Protein AF-A0A2A4CJM1-F1 (afdb_monomer_lite)

pLDDT: mean 86.96, std 12.53, range [36.97, 98.62]

Radius of gyration: 41.31 Å; chains: 1; bounding box: 99×110×114 Å

Foldseek 3Di:
DPPPPPPVVVVVVVPPPPPQFDWDKAFLDWFFPLLQEDPPDDSLDAWFFFAKEAAPVRQKIWGFTQSVQWIWMWGPVPVNDIHGPHIAHPCAGFQYWDFFAQWIWTKGWPDPDLAQTWTKTWIARRPPRDTPDIATPRAHWHEKEAAPVRFKIKTWGQRHFDCVPPVRAPPRDDAIWIWIFTDDRRHTPNVPIDTQDQAPQAPGNSNHQRWAYWYAANQRWMKTASLRSQKIWIAHNVRHTPEIDHVWFDKAAQAAQDLPQAAGGRGDIDPRFRQSFHEKDDQHPFKIKTFSQHDRQAHQQGMFIAGNHGDTLDDCRCVVLLQLQFLQQWQSNPDNRHTQRFHYWDWDDQDQWIWIWTDRQSSQWTWIWGCSPVNDIDTDDIHRHDHRFNYWDDDNVQQKIKTWHTDQCSVVPDHGTIMIMIGRDSDHYPDDQEGQPPEPDRHGAHAWQEWDDDPQWIWTWHAQSNQQFTWIFIWRVPDGSIHRHDIQAQDELPHRPHQFGWRYWYDPVPQWIWTFGCDDPLALRDGDIFIAHNNNYGPQLLLQLLQVLLVVLLVVLVVVVVPQDDPVNLVVLVVVLVVCVVPDPQDPVDPVSVCVSCVVSVCSVCVLVVVLVVLVVLLVVLVVCLVVLNLVSCLVVLVVSCLQQVNDDDVPRPSSSVSSSSNSLSSNQSSVCSNCVSVVDNPDDRPDPSNDHGDDDDDDWADPCQWLLSLLVVVLVVCVPPDDPVLSVVLSVLVVLLCLQQDRRHGPQPDALNSVLVSLVLLQQAADPLVVDPVNPPPHSVRRSVVCVVVVHHGDDLVVSQSSLVSQQSSVVVCCVVVSYVDRRSPPVRDDPPPDPALAADALVLLQLVCCFCQNQNWPDPPDLVGSRHHDHDHDDALLHVLLVCCLLQLADSQQQQAFWLVQFDDDPNFTKGWRAQDDDAAPLGHDDPDLLQQAIATDEPVCVQLPVVVLSVVVVVVPHGGSGPPFHADPVSDTCPVVQVSVVVSCVSSVSDDDDRHTSSSSSVLQVVLLVVLPDDCVLCVSSNSNDDRDPCSHPVDDDPVVVVSSRVSSNSSDRPNRDNPSSGD

Organism: NCBI:txid1795308

Structure (mmCIF, N/CA/C/O backbone):
data_AF-A0A2A4CJM1-F1
#
_entry.id   AF-A0A2A4CJM1-F1
#
loop_
_atom_site.group_PDB
_atom_site.id
_atom_site.type_symbol
_atom_site.label_atom_id
_atom_site.label_alt_id
_atom_site.label_comp_id
_atom_site.label_asym_id
_atom_site.label_entity_id
_atom_site.label_seq_id
_atom_site.pdbx_PDB_ins_code
_atom_site.Cartn_x
_atom_site.Cartn_y
_atom_site.Cartn_z
_atom_site.occupancy
_atom_site.B_iso_or_equiv
_atom_site.auth_seq_id
_atom_site.auth_comp_id
_atom_site.auth_asym_id
_atom_site.auth_atom_id
_atom_site.pdbx_PDB_model_num
ATOM 1 N N . MET A 1 1 ? 50.105 -50.910 36.686 1.00 44.97 1 MET A N 1
ATOM 2 C CA . MET A 1 1 ? 49.772 -49.650 35.984 1.00 44.97 1 MET A CA 1
ATOM 3 C C . MET A 1 1 ? 48.753 -49.932 34.868 1.00 44.97 1 MET A C 1
ATOM 5 O O . MET A 1 1 ? 49.022 -49.668 33.707 1.00 44.97 1 MET A O 1
ATOM 9 N N . LEU A 1 2 ? 47.600 -50.530 35.218 1.00 42.78 2 LEU A N 1
ATOM 10 C CA . LEU A 1 2 ? 46.572 -50.976 34.257 1.00 42.78 2 LEU A CA 1
ATOM 11 C C . LEU A 1 2 ? 45.127 -50.843 34.799 1.00 42.78 2 LEU A C 1
ATOM 13 O O . LEU A 1 2 ? 44.222 -51.477 34.277 1.00 42.78 2 LEU A O 1
ATOM 17 N N . LEU A 1 3 ? 44.905 -50.033 35.847 1.00 40.06 3 LEU A N 1
ATOM 18 C CA . LEU A 1 3 ? 43.575 -49.839 36.456 1.00 40.06 3 LEU A CA 1
ATOM 19 C C . LEU A 1 3 ? 43.026 -48.404 36.363 1.00 40.06 3 LEU A C 1
ATOM 21 O O . LEU A 1 3 ? 41.879 -48.175 36.718 1.00 40.06 3 LEU A O 1
ATOM 25 N N . THR A 1 4 ? 43.785 -47.435 35.847 1.00 44.81 4 THR A N 1
ATOM 26 C CA . THR A 1 4 ? 43.377 -46.015 35.880 1.00 44.81 4 THR A CA 1
ATOM 27 C C . THR A 1 4 ? 42.705 -45.509 34.598 1.00 44.81 4 THR A C 1
ATOM 29 O O . THR A 1 4 ? 42.360 -44.337 34.524 1.00 44.81 4 THR A O 1
ATOM 32 N N . ARG A 1 5 ? 42.507 -46.360 33.577 1.00 43.22 5 ARG A N 1
ATOM 33 C CA . ARG A 1 5 ? 41.900 -45.960 32.287 1.00 43.22 5 ARG A CA 1
ATOM 34 C C . ARG A 1 5 ? 40.482 -46.486 32.035 1.00 43.22 5 ARG A C 1
ATOM 36 O O . ARG A 1 5 ? 39.876 -46.054 31.066 1.00 43.22 5 ARG A O 1
ATOM 43 N N . LEU A 1 6 ? 39.928 -47.349 32.896 1.00 44.25 6 LEU A N 1
ATOM 44 C CA . LEU A 1 6 ? 38.564 -47.873 32.707 1.00 44.25 6 LEU A CA 1
ATOM 45 C C . LEU A 1 6 ? 37.454 -47.040 33.377 1.00 44.25 6 LEU A C 1
ATOM 47 O O . LEU A 1 6 ? 36.294 -47.190 33.012 1.00 44.25 6 LEU A O 1
ATOM 51 N N . CYS A 1 7 ? 37.778 -46.137 34.310 1.00 43.19 7 CYS A N 1
ATOM 52 C CA . CYS A 1 7 ? 36.755 -45.328 34.990 1.00 43.19 7 CYS A CA 1
ATOM 53 C C . CYS A 1 7 ? 36.379 -44.033 34.247 1.00 43.19 7 CYS A C 1
ATOM 55 O O . CYS A 1 7 ? 35.344 -43.452 34.554 1.00 43.19 7 CYS A O 1
ATOM 57 N N . LEU A 1 8 ? 37.166 -43.581 33.259 1.00 42.75 8 LEU A N 1
ATOM 58 C CA . LEU A 1 8 ? 36.872 -42.328 32.543 1.00 42.75 8 LEU A CA 1
ATOM 59 C C . LEU A 1 8 ? 35.840 -42.494 31.415 1.00 42.75 8 LEU A C 1
ATOM 61 O O . LEU A 1 8 ? 35.122 -41.553 31.101 1.00 42.75 8 LEU A O 1
ATOM 65 N N . THR A 1 9 ? 35.717 -43.689 30.836 1.00 45.88 9 THR A N 1
ATOM 66 C CA . THR A 1 9 ? 34.731 -43.978 29.780 1.00 45.88 9 THR A CA 1
ATOM 67 C C . THR A 1 9 ? 33.322 -44.222 30.318 1.00 45.88 9 THR A C 1
ATOM 69 O O . THR A 1 9 ? 32.363 -44.047 29.579 1.00 45.88 9 THR A O 1
ATOM 72 N N . SER A 1 10 ? 33.172 -44.559 31.605 1.00 45.31 10 SER A N 1
ATOM 73 C CA . SER A 1 10 ? 31.847 -44.742 32.225 1.00 45.31 10 SER A CA 1
ATOM 74 C C . SER A 1 10 ? 31.251 -43.441 32.782 1.00 45.31 10 SER A C 1
ATOM 76 O O . SER A 1 10 ? 30.038 -43.348 32.919 1.00 45.31 10 SER A O 1
ATOM 78 N N . ALA A 1 11 ? 32.070 -42.415 33.055 1.00 42.44 11 ALA A N 1
ATOM 79 C CA . ALA A 1 11 ? 31.586 -41.108 33.517 1.00 42.44 11 ALA A CA 1
ATOM 80 C C . ALA A 1 11 ? 31.087 -40.209 32.367 1.00 42.44 11 ALA A C 1
ATOM 82 O O . ALA A 1 11 ? 30.155 -39.439 32.557 1.00 42.44 11 ALA A O 1
ATOM 83 N N . LEU A 1 12 ? 31.643 -40.350 31.156 1.00 45.31 12 LEU A N 1
ATOM 84 C CA . LEU A 1 12 ? 31.185 -39.612 29.967 1.00 45.31 12 LEU A CA 1
ATOM 85 C C . LEU A 1 12 ? 29.871 -40.154 29.375 1.00 45.31 12 LEU A C 1
ATOM 87 O O . LEU A 1 12 ? 29.182 -39.424 28.674 1.00 45.31 12 LEU A O 1
ATOM 91 N N . ALA A 1 13 ? 29.487 -41.394 29.692 1.00 42.03 13 ALA A N 1
ATOM 92 C CA . ALA A 1 13 ? 28.204 -41.971 29.275 1.00 42.03 13 ALA A CA 1
ATOM 93 C C . ALA A 1 13 ? 27.021 -41.573 30.186 1.00 42.03 13 ALA A C 1
ATOM 95 O O . ALA A 1 13 ? 25.872 -41.795 29.819 1.00 42.03 13 ALA A O 1
ATOM 96 N N . LEU A 1 14 ? 27.286 -40.972 31.354 1.00 42.06 14 LEU A N 1
ATOM 97 C CA . LEU A 1 14 ? 26.268 -40.486 32.301 1.00 42.06 14 LEU A CA 1
ATOM 98 C C . LEU A 1 14 ? 26.011 -38.970 32.202 1.00 42.06 14 LEU A C 1
ATOM 100 O O . LEU A 1 14 ? 25.111 -38.470 32.866 1.00 42.06 14 LEU A O 1
ATOM 104 N N . CYS A 1 15 ? 26.741 -38.262 31.333 1.00 40.75 15 CYS A N 1
ATOM 105 C CA . CYS A 1 15 ? 26.473 -36.870 30.953 1.00 40.75 15 CYS A CA 1
ATOM 106 C C . CYS A 1 15 ? 25.914 -36.762 29.526 1.00 40.75 15 CYS A C 1
ATOM 108 O O . CYS A 1 15 ? 26.114 -35.754 28.854 1.00 40.75 15 CYS A O 1
ATOM 110 N N . ALA A 1 16 ? 25.194 -37.783 29.057 1.00 41.81 16 ALA A N 1
ATOM 111 C CA . ALA A 1 16 ? 24.191 -37.571 28.025 1.00 41.81 16 ALA A CA 1
ATOM 112 C C . ALA A 1 16 ? 23.013 -36.843 28.689 1.00 41.81 16 ALA A C 1
ATOM 114 O O . ALA A 1 16 ? 21.989 -37.446 29.005 1.00 41.81 16 ALA A O 1
ATOM 115 N N . GLN A 1 17 ? 23.182 -35.543 28.959 1.00 38.97 17 GLN A N 1
ATOM 116 C CA . GLN A 1 17 ? 22.034 -34.649 28.944 1.00 38.97 17 GLN A CA 1
ATOM 117 C C . GLN A 1 17 ? 21.414 -34.873 27.570 1.00 38.97 17 GLN A C 1
ATOM 119 O O . GLN A 1 17 ? 22.028 -34.550 26.552 1.00 38.97 17 GLN A O 1
ATOM 124 N N . GLY A 1 18 ? 20.256 -35.537 27.536 1.00 36.97 18 GLY A N 1
ATOM 125 C CA . GLY A 1 18 ? 19.407 -35.462 26.361 1.00 36.97 18 GLY A CA 1
ATOM 126 C C . GLY A 1 18 ? 19.304 -33.983 26.027 1.00 36.97 18 GLY A C 1
ATOM 127 O O . GLY A 1 18 ? 19.051 -33.182 26.928 1.00 36.97 18 GLY A O 1
ATOM 128 N N . ALA A 1 19 ? 19.615 -33.617 24.787 1.00 40.50 19 ALA A N 1
ATOM 129 C CA . ALA A 1 19 ? 19.259 -32.307 24.283 1.00 40.50 19 ALA A CA 1
ATOM 130 C C . ALA A 1 19 ? 17.739 -32.211 24.458 1.00 40.50 19 ALA A C 1
ATOM 132 O O . ALA A 1 19 ? 16.996 -32.821 23.692 1.00 40.50 19 ALA A O 1
ATOM 133 N N . MET A 1 20 ? 17.296 -31.598 25.558 1.00 42.34 20 MET A N 1
ATOM 134 C CA . MET A 1 20 ? 15.892 -31.278 25.757 1.00 42.34 20 MET A CA 1
ATOM 135 C C . MET A 1 20 ? 15.582 -30.297 24.639 1.00 42.34 20 MET A C 1
ATOM 137 O O . MET A 1 20 ? 16.312 -29.313 24.484 1.00 42.34 20 MET A O 1
ATOM 141 N N . ALA A 1 21 ? 14.615 -30.631 23.789 1.00 54.16 21 ALA A N 1
ATOM 142 C CA . ALA A 1 21 ? 14.199 -29.690 22.772 1.00 54.16 21 ALA A CA 1
ATOM 143 C C . ALA A 1 21 ? 13.696 -28.425 23.486 1.00 54.16 21 ALA A C 1
ATOM 145 O O . ALA A 1 21 ? 13.188 -28.464 24.608 1.00 54.16 21 ALA A O 1
ATOM 146 N N . GLU A 1 22 ? 13.974 -27.272 22.893 1.00 79.50 22 GLU A N 1
ATOM 147 C CA . GLU A 1 22 ? 13.547 -25.994 23.447 1.00 79.50 22 GLU A CA 1
ATOM 148 C C . GLU A 1 22 ? 12.035 -25.867 23.215 1.00 79.50 22 GLU A C 1
ATOM 150 O O . GLU A 1 22 ? 11.562 -26.114 22.105 1.00 79.50 22 GLU A O 1
ATOM 155 N N . MET A 1 23 ? 11.275 -25.537 24.262 1.00 92.81 23 MET A N 1
ATOM 156 C CA . MET A 1 23 ? 9.823 -25.363 24.166 1.00 92.81 23 MET A CA 1
ATOM 157 C C . MET A 1 23 ? 9.484 -24.282 23.127 1.00 92.81 23 MET A C 1
ATOM 159 O O . MET A 1 23 ? 10.061 -23.193 23.166 1.00 92.81 23 MET A O 1
ATOM 163 N N . SER A 1 24 ? 8.531 -24.554 22.235 1.00 95.56 24 SER A N 1
ATOM 164 C CA . SER A 1 24 ? 8.127 -23.629 21.167 1.00 95.56 24 SER A CA 1
ATOM 165 C C . SER A 1 24 ? 6.618 -23.631 20.935 1.00 95.56 24 SER A C 1
ATOM 167 O O . SER A 1 24 ? 5.926 -24.593 21.280 1.00 95.56 24 SER A O 1
ATOM 169 N N . PHE A 1 25 ? 6.106 -22.554 20.339 1.00 97.94 25 PHE A N 1
ATOM 170 C CA . PHE A 1 25 ? 4.704 -22.436 19.951 1.00 97.94 25 PHE A CA 1
ATOM 171 C C . PHE A 1 25 ? 4.511 -23.017 18.551 1.00 97.94 25 PHE A C 1
ATOM 173 O O . PHE A 1 25 ? 5.156 -22.598 17.592 1.00 97.94 25 PHE A O 1
ATOM 180 N N . ASN A 1 26 ? 3.619 -23.991 18.404 1.00 97.38 26 ASN A N 1
ATOM 181 C CA . ASN A 1 26 ? 3.316 -24.588 17.105 1.00 97.38 26 ASN A CA 1
ATOM 182 C C . ASN A 1 26 ? 1.821 -24.550 16.839 1.00 97.38 26 ASN A C 1
ATOM 184 O O . ASN A 1 26 ? 1.034 -24.900 17.714 1.00 97.38 26 ASN A O 1
ATOM 188 N N . ARG A 1 27 ? 1.433 -24.165 15.619 1.00 97.50 27 ARG A N 1
ATOM 189 C CA . ARG A 1 27 ? 0.026 -24.153 15.216 1.00 97.50 27 ARG A CA 1
ATOM 190 C C . ARG A 1 27 ? -0.537 -25.573 15.253 1.00 97.50 27 ARG A C 1
ATOM 192 O O . ARG A 1 27 ? 0.017 -26.470 14.617 1.00 97.50 27 ARG A O 1
ATOM 199 N N . ILE A 1 28 ? -1.652 -25.754 15.952 1.00 98.00 28 ILE A N 1
ATOM 200 C CA . ILE A 1 28 ? -2.349 -27.038 16.091 1.00 98.00 28 ILE A CA 1
ATOM 201 C C . ILE A 1 28 ? -3.727 -27.055 15.425 1.00 98.00 28 ILE A C 1
ATOM 203 O O . ILE A 1 28 ? -4.196 -28.136 15.074 1.00 98.00 28 ILE A O 1
ATOM 207 N N . ALA A 1 29 ? -4.351 -25.892 15.214 1.00 97.69 29 ALA A N 1
ATOM 208 C CA . ALA A 1 29 ? -5.633 -25.773 14.528 1.00 97.69 29 ALA A CA 1
ATOM 209 C C . ALA A 1 29 ? -5.831 -24.377 13.916 1.00 97.69 29 ALA A C 1
ATOM 211 O O . ALA A 1 29 ? -5.155 -23.416 14.287 1.00 97.69 29 ALA A O 1
ATOM 212 N N . SER A 1 30 ? -6.786 -24.297 12.993 1.00 96.12 30 SER A N 1
ATOM 213 C CA . SER A 1 30 ? -7.352 -23.073 12.427 1.00 96.12 30 SER A CA 1
ATOM 214 C C . SER A 1 30 ? -8.867 -23.255 12.341 1.00 96.12 30 SER A C 1
ATOM 216 O O . SER A 1 30 ? -9.318 -24.326 11.926 1.00 96.12 30 SER A O 1
ATOM 218 N N . PHE A 1 31 ? -9.638 -22.243 12.715 1.00 97.12 31 PHE A N 1
ATOM 219 C CA . PHE A 1 31 ? -11.100 -22.251 12.704 1.00 97.12 31 PHE A CA 1
ATOM 220 C C . PHE A 1 31 ? -11.600 -21.110 11.817 1.00 97.12 31 PHE A C 1
ATOM 222 O O . PHE A 1 31 ? -11.268 -19.961 12.091 1.00 97.12 31 PHE A O 1
ATOM 229 N N . ALA A 1 32 ? -12.361 -21.404 10.761 1.00 95.06 32 ALA A N 1
ATOM 230 C CA . ALA A 1 32 ? -12.909 -20.363 9.894 1.00 95.06 32 ALA A CA 1
ATOM 231 C C . ALA A 1 32 ? -14.111 -19.699 10.576 1.00 95.06 32 ALA A C 1
ATOM 233 O O . ALA A 1 32 ? -14.998 -20.391 11.072 1.00 95.06 32 ALA A O 1
ATOM 234 N N . THR A 1 33 ? -14.166 -18.369 10.588 1.00 94.69 33 THR A N 1
ATOM 235 C CA . THR A 1 33 ? -15.236 -17.600 11.257 1.00 94.69 33 THR A CA 1
ATOM 236 C C . THR A 1 33 ? -16.628 -17.978 10.757 1.00 94.69 33 THR A C 1
ATOM 238 O O . THR A 1 33 ? -17.560 -18.122 11.547 1.00 94.69 33 THR A O 1
ATOM 241 N N . VAL A 1 34 ? -16.756 -18.254 9.459 1.00 93.88 34 VAL A N 1
ATOM 242 C CA . VAL A 1 34 ? -18.012 -18.691 8.835 1.00 93.88 34 VAL A CA 1
ATOM 243 C C . VAL A 1 34 ? -18.569 -20.006 9.368 1.00 93.88 34 VAL A C 1
ATOM 245 O O . VAL A 1 34 ? -19.776 -20.222 9.290 1.00 93.88 34 VAL A O 1
ATOM 248 N N . ASP A 1 35 ? -17.741 -20.864 9.971 1.00 94.81 35 ASP A N 1
ATOM 249 C CA . ASP A 1 35 ? -18.219 -22.107 10.585 1.00 94.81 35 ASP A CA 1
ATOM 250 C C . ASP A 1 35 ? -19.101 -21.831 11.820 1.00 94.81 35 ASP A C 1
ATOM 252 O O . ASP A 1 35 ? -19.856 -22.707 12.248 1.00 94.81 35 ASP A O 1
ATOM 256 N N . ASN A 1 36 ? -19.034 -20.620 12.395 1.00 95.25 36 ASN A N 1
ATOM 257 C CA . ASN A 1 36 ? -19.919 -20.175 13.476 1.00 95.25 36 ASN A CA 1
ATOM 258 C C . ASN A 1 36 ? -21.271 -19.635 12.997 1.00 95.25 36 ASN A C 1
ATOM 260 O O . ASN A 1 36 ? -22.181 -19.485 13.817 1.00 95.25 36 ASN A O 1
ATOM 264 N N . MET A 1 37 ? -21.424 -19.345 11.706 1.00 93.38 37 MET A N 1
ATOM 265 C CA . MET A 1 37 ? -22.683 -18.854 11.152 1.00 93.38 37 MET A CA 1
ATOM 266 C C . MET A 1 37 ? -23.724 -19.978 11.106 1.00 93.38 37 MET A C 1
ATOM 268 O O . MET A 1 37 ? -23.396 -21.156 10.942 1.00 93.38 37 MET A O 1
ATOM 272 N N . ALA A 1 38 ? -25.008 -19.638 11.228 1.00 90.12 38 ALA A N 1
ATOM 273 C CA . ALA A 1 38 ? -26.056 -20.641 11.084 1.00 90.12 38 ALA A CA 1
ATOM 274 C C . ALA A 1 38 ? -26.094 -21.168 9.636 1.00 90.12 38 ALA A C 1
ATOM 276 O O . ALA A 1 38 ? -25.799 -20.439 8.693 1.00 90.12 38 ALA A O 1
ATOM 277 N N . GLU A 1 39 ? -26.527 -22.419 9.425 1.00 87.75 39 GLU A N 1
ATOM 278 C CA . GLU A 1 39 ? -26.640 -23.002 8.068 1.00 87.75 39 GLU A CA 1
ATOM 279 C C . GLU A 1 39 ? -27.555 -22.195 7.126 1.00 87.75 39 GLU A C 1
ATOM 281 O O . GLU A 1 39 ? -27.456 -22.318 5.908 1.00 87.75 39 GLU A O 1
ATOM 286 N N . ALA A 1 40 ? -28.486 -21.417 7.684 1.00 88.50 40 ALA A N 1
ATOM 287 C CA . ALA A 1 40 ? -29.416 -20.588 6.923 1.00 88.50 40 ALA A CA 1
ATOM 288 C C . ALA A 1 40 ? -28.867 -19.188 6.594 1.00 88.50 40 ALA A C 1
ATOM 290 O O . ALA A 1 40 ? -29.504 -18.477 5.814 1.00 88.50 40 ALA A O 1
ATOM 291 N N . ASP A 1 41 ? -27.743 -18.791 7.194 1.00 89.75 41 ASP A N 1
ATOM 292 C CA . ASP A 1 41 ? -27.131 -17.488 6.958 1.00 89.75 41 ASP A CA 1
ATOM 293 C C . ASP A 1 41 ? -26.428 -17.458 5.594 1.00 89.75 41 ASP A C 1
ATOM 295 O O . ASP A 1 41 ? -26.041 -18.485 5.034 1.00 89.75 41 ASP A O 1
ATOM 299 N N . ASP A 1 42 ? -26.253 -16.258 5.042 1.00 88.25 42 ASP A N 1
ATOM 300 C CA . ASP A 1 42 ? -25.504 -16.076 3.801 1.00 88.25 42 ASP A CA 1
ATOM 301 C C . ASP A 1 42 ? -24.000 -16.200 4.064 1.00 88.25 42 ASP A C 1
ATOM 303 O O . ASP A 1 42 ? -23.356 -15.236 4.457 1.00 88.25 42 ASP A O 1
ATOM 307 N N . HIS A 1 43 ? -23.425 -17.381 3.831 1.00 89.88 43 HIS A N 1
ATOM 308 C CA . HIS A 1 43 ? -21.983 -17.627 3.997 1.00 89.88 43 HIS A CA 1
ATOM 309 C C . HIS A 1 43 ? -21.120 -16.916 2.942 1.00 89.88 43 HIS A C 1
ATOM 311 O O . HIS A 1 43 ? -19.895 -17.018 2.991 1.00 89.88 43 HIS A O 1
ATOM 317 N N . GLY A 1 44 ? -21.727 -16.229 1.968 1.00 88.38 44 GLY A N 1
ATOM 318 C CA . GLY A 1 44 ? -21.027 -15.401 0.988 1.00 88.38 44 GLY A CA 1
ATOM 319 C C . GLY A 1 44 ? -20.716 -13.984 1.471 1.00 88.38 44 GLY A C 1
ATOM 320 O O . GLY A 1 44 ? -19.981 -13.283 0.781 1.00 88.38 44 GLY A O 1
ATOM 321 N N . ARG A 1 45 ? -21.258 -13.558 2.620 1.00 91.12 45 ARG A N 1
ATOM 322 C CA . ARG A 1 45 ? -20.944 -12.251 3.209 1.00 91.12 45 ARG A CA 1
ATOM 323 C C . ARG A 1 45 ? -19.604 -12.274 3.941 1.00 91.12 45 ARG A C 1
ATOM 325 O O . ARG A 1 45 ? -19.181 -13.324 4.426 1.00 91.12 45 ARG A O 1
ATOM 332 N N . GLU A 1 46 ? -19.002 -11.100 4.037 1.00 92.94 46 GLU A N 1
ATOM 333 C CA . GLU A 1 46 ? -17.830 -10.830 4.862 1.00 92.94 46 GLU A CA 1
ATOM 334 C C . GLU A 1 46 ? -18.119 -11.103 6.345 1.00 92.94 46 GLU A C 1
ATOM 336 O O . GLU A 1 46 ? -19.222 -10.842 6.838 1.00 92.94 46 GLU A O 1
ATOM 341 N N . SER A 1 47 ? -17.131 -11.681 7.016 1.00 94.31 47 SER A N 1
ATOM 342 C CA . SER A 1 47 ? -17.109 -11.971 8.449 1.00 94.31 47 SER A CA 1
ATOM 343 C C . SER A 1 47 ? -15.727 -11.638 8.974 1.00 94.31 47 SER A C 1
ATOM 345 O O . SER A 1 47 ? -14.770 -11.815 8.228 1.00 94.31 47 SER A O 1
ATOM 347 N N . SER A 1 48 ? -15.614 -11.266 10.239 1.00 95.62 48 SER A N 1
ATOM 348 C CA . SER A 1 48 ? -14.333 -10.920 10.845 1.00 95.62 48 SER A CA 1
ATOM 349 C C . SER A 1 48 ? -14.094 -11.664 12.160 1.00 95.62 48 SER A C 1
ATOM 351 O O . SER A 1 48 ? -15.014 -12.202 12.780 1.00 95.62 48 SER A O 1
ATOM 353 N N . ALA A 1 49 ? -12.831 -11.748 12.564 1.00 95.00 49 ALA A N 1
ATOM 354 C CA . ALA A 1 49 ? -12.434 -12.099 13.919 1.00 95.00 49 ALA A CA 1
ATOM 355 C C . ALA A 1 49 ? -11.383 -11.094 14.378 1.00 95.00 49 ALA A C 1
ATOM 357 O O . ALA A 1 49 ? -10.215 -11.247 14.024 1.00 95.00 49 ALA A O 1
ATOM 358 N N . GLU A 1 50 ? -11.829 -10.134 15.180 1.00 93.06 50 GLU A N 1
ATOM 359 C CA . GLU A 1 50 ? -11.061 -8.941 15.557 1.00 93.06 50 GLU A CA 1
ATOM 360 C C . GLU A 1 50 ? -10.509 -9.136 16.972 1.00 93.06 50 GLU A C 1
ATOM 362 O O . GLU A 1 50 ? -9.477 -9.782 17.161 1.00 93.06 50 GLU A O 1
ATOM 367 N N . ILE A 1 51 ? -11.264 -8.751 18.006 1.00 95.44 51 ILE A N 1
ATOM 368 C CA . ILE A 1 51 ? -10.866 -8.884 19.411 1.00 95.44 51 ILE A CA 1
ATOM 369 C C . ILE A 1 51 ? -11.335 -10.219 19.987 1.00 95.44 51 ILE A C 1
ATOM 371 O O . ILE A 1 51 ? -12.494 -10.611 19.846 1.00 95.44 51 ILE A O 1
ATOM 375 N N . ILE A 1 52 ? -10.442 -10.933 20.684 1.00 97.44 52 ILE A N 1
ATOM 376 C CA . ILE A 1 52 ? -10.689 -12.287 21.198 1.00 97.44 52 ILE A CA 1
ATOM 377 C C . ILE A 1 52 ? -10.348 -12.433 22.680 1.00 97.44 52 ILE A C 1
ATOM 379 O O . ILE A 1 52 ? -9.312 -11.985 23.153 1.00 97.44 52 ILE A O 1
ATOM 383 N N . ALA A 1 53 ? -11.197 -13.154 23.409 1.00 97.88 53 ALA A N 1
ATOM 384 C CA . ALA A 1 53 ? -10.998 -13.493 24.813 1.00 97.88 53 ALA A CA 1
ATOM 385 C C . ALA A 1 53 ? -11.335 -14.967 25.093 1.00 97.88 53 ALA A C 1
ATOM 387 O O . ALA A 1 53 ? -11.978 -15.656 24.295 1.00 97.88 53 ALA A O 1
ATOM 388 N N . ALA A 1 54 ? -10.914 -15.469 26.257 1.00 97.75 54 ALA A N 1
ATOM 389 C CA . ALA A 1 54 ? -11.135 -16.856 26.668 1.00 97.75 54 ALA A CA 1
ATOM 390 C C . ALA A 1 54 ? -11.885 -16.966 28.003 1.00 97.75 54 ALA A C 1
ATOM 392 O O . ALA A 1 54 ? -11.723 -16.147 28.907 1.00 97.75 54 ALA A O 1
ATOM 393 N N . SER A 1 55 ? -12.679 -18.028 28.154 1.00 96.56 55 SER A N 1
ATOM 394 C CA . SER A 1 55 ? -13.286 -18.400 29.433 1.00 96.56 55 SER A CA 1
ATOM 395 C C . SER A 1 55 ? -12.212 -18.695 30.493 1.00 96.56 55 SER A C 1
ATOM 397 O O . SER A 1 55 ? -11.121 -19.153 30.148 1.00 96.56 55 SER A O 1
ATOM 399 N N . PRO A 1 56 ? -12.498 -18.530 31.802 1.00 93.81 56 PRO A N 1
ATOM 400 C CA . PRO A 1 56 ? -11.496 -18.758 32.852 1.00 93.81 56 PRO A CA 1
ATOM 401 C C . PRO A 1 56 ? -10.908 -20.178 32.894 1.00 93.81 56 PRO A C 1
ATOM 403 O O . PRO A 1 56 ? -9.802 -20.380 33.391 1.00 93.81 56 PRO A O 1
ATOM 406 N N . ASP A 1 57 ? -11.645 -21.177 32.404 1.00 95.06 57 ASP A N 1
ATOM 407 C CA . ASP A 1 57 ? -11.171 -22.560 32.277 1.00 95.06 57 ASP A CA 1
ATOM 408 C C . ASP A 1 57 ? -10.390 -22.829 30.975 1.00 95.06 57 ASP A C 1
ATOM 410 O O . ASP A 1 57 ? -9.837 -23.918 30.806 1.00 95.06 57 ASP A O 1
ATOM 414 N N . GLY A 1 58 ? -10.320 -21.852 30.066 1.00 96.88 58 GLY A N 1
ATOM 415 C CA . GLY A 1 58 ? -9.637 -21.950 28.779 1.00 96.88 58 GLY A CA 1
ATOM 416 C C . GLY A 1 58 ? -10.297 -22.922 27.798 1.00 96.88 58 GLY A C 1
ATOM 417 O O . GLY A 1 58 ? -9.609 -23.478 26.938 1.00 96.88 58 GLY A O 1
ATOM 418 N N . MET A 1 59 ? -11.592 -23.206 27.964 1.00 97.44 59 MET A N 1
ATOM 419 C CA . MET A 1 59 ? -12.329 -24.168 27.133 1.00 97.44 59 MET A CA 1
ATOM 420 C C . MET A 1 59 ? -13.214 -23.505 26.079 1.00 97.44 59 MET A C 1
ATOM 422 O O . MET A 1 59 ? -13.588 -24.163 25.116 1.00 97.44 59 MET A O 1
ATOM 426 N N . THR A 1 60 ? -13.547 -22.225 26.237 1.00 98.06 60 THR A N 1
ATOM 427 C CA . THR A 1 60 ? -14.362 -21.459 25.288 1.00 98.06 60 THR A CA 1
ATOM 428 C C . THR A 1 60 ? -13.635 -20.182 24.894 1.00 98.06 60 THR A C 1
ATOM 430 O O . THR A 1 60 ? -13.132 -19.471 25.760 1.00 98.06 60 THR A O 1
ATOM 433 N N . LEU A 1 61 ? -13.607 -19.883 23.601 1.00 98.38 61 LEU A N 1
ATOM 434 C CA . LEU A 1 61 ? -13.202 -18.583 23.069 1.00 98.38 61 LEU A CA 1
ATOM 435 C C . LEU A 1 61 ? -14.444 -17.766 22.724 1.00 98.38 61 LEU A C 1
ATOM 437 O O . LEU A 1 61 ? -15.474 -18.337 22.355 1.00 98.38 61 LEU A O 1
ATOM 441 N N . VAL A 1 62 ? -14.332 -16.447 22.812 1.00 98.38 62 VAL A N 1
ATOM 442 C CA . VAL A 1 62 ? -15.310 -15.483 22.307 1.00 98.38 62 VAL A CA 1
ATOM 443 C C . VAL A 1 62 ? -14.568 -14.416 21.517 1.00 98.38 62 VAL A C 1
ATOM 445 O O . VAL A 1 62 ? -13.536 -13.951 21.987 1.00 98.38 62 VAL A O 1
ATOM 448 N N . TYR A 1 63 ? -15.068 -14.056 20.340 1.00 98.12 63 TYR A N 1
ATOM 449 C CA . TYR A 1 63 ? -14.489 -12.991 19.523 1.00 98.12 63 TYR A CA 1
ATOM 450 C C . TYR A 1 63 ? -15.564 -12.060 18.962 1.00 98.12 63 TYR A C 1
ATOM 452 O O . TYR A 1 63 ? -16.732 -12.464 18.857 1.00 98.12 63 TYR A O 1
ATOM 460 N N . THR A 1 64 ? -15.174 -10.830 18.642 1.00 98.25 64 THR A N 1
ATOM 461 C CA . THR A 1 64 ? -16.007 -9.840 17.955 1.00 98.25 64 THR A CA 1
ATOM 462 C C . THR A 1 64 ? -15.964 -10.032 16.441 1.00 98.25 64 THR A C 1
ATOM 464 O O . THR A 1 64 ? -14.941 -10.411 15.875 1.00 98.25 64 THR A O 1
ATOM 467 N N . ASP A 1 65 ? -17.114 -9.831 15.802 1.00 97.31 65 ASP A N 1
ATOM 468 C CA . ASP A 1 65 ? -17.280 -9.855 14.350 1.00 97.31 65 ASP A CA 1
ATOM 469 C C . ASP A 1 65 ? -18.112 -8.624 13.956 1.00 97.31 65 ASP A C 1
ATOM 471 O O . ASP A 1 65 ? -19.356 -8.661 13.940 1.00 97.31 65 ASP A O 1
ATOM 475 N N . SER A 1 66 ? -17.412 -7.511 13.722 1.00 94.25 66 SER A N 1
ATOM 476 C CA . SER A 1 66 ? -18.000 -6.200 13.431 1.00 94.25 66 SER A CA 1
ATOM 477 C C . SER A 1 66 ? -18.819 -6.172 12.137 1.00 94.25 66 SER A C 1
ATOM 479 O O . SER A 1 66 ? -19.990 -5.771 12.204 1.00 94.25 66 SER A O 1
ATOM 481 N N . PRO A 1 67 ? -18.353 -6.731 10.996 1.00 93.81 67 PRO A N 1
ATOM 482 C CA . PRO A 1 67 ? -19.150 -6.811 9.765 1.00 93.81 67 PRO A CA 1
ATOM 483 C C . PRO A 1 67 ? -20.474 -7.572 9.929 1.00 93.81 67 PRO A C 1
ATOM 485 O O . PRO A 1 67 ? -21.465 -7.312 9.226 1.00 93.81 67 PRO A O 1
ATOM 488 N N . LEU A 1 68 ? -20.523 -8.543 10.848 1.00 94.75 68 LEU A N 1
ATOM 489 C CA . LEU A 1 68 ? -21.748 -9.267 11.183 1.00 94.75 68 LEU A CA 1
ATOM 490 C C . LEU A 1 68 ? -22.592 -8.587 12.276 1.00 94.75 68 LEU A C 1
ATOM 492 O O . LEU A 1 68 ? -23.792 -8.878 12.352 1.00 94.75 68 LEU A O 1
ATOM 496 N N . GLY A 1 69 ? -22.022 -7.693 13.088 1.00 96.50 69 GLY A N 1
ATOM 497 C CA . GLY A 1 69 ? -22.678 -7.088 14.253 1.00 96.50 69 GLY A CA 1
ATOM 498 C C . GLY A 1 69 ? -22.954 -8.102 15.372 1.00 96.50 69 GLY A C 1
ATOM 499 O O . GLY A 1 69 ? -23.992 -8.046 16.053 1.00 96.50 69 GLY A O 1
ATOM 500 N N . VAL A 1 70 ? -22.075 -9.100 15.514 1.00 97.50 70 VAL A N 1
ATOM 501 C CA . VAL A 1 70 ? -22.236 -10.224 16.448 1.00 97.50 70 VAL A CA 1
ATOM 502 C C . VAL A 1 70 ? -20.952 -10.487 17.225 1.00 97.50 70 VAL A C 1
ATOM 504 O O . VAL A 1 70 ? -19.859 -10.183 16.771 1.00 97.50 70 VAL A O 1
ATOM 507 N N . ILE A 1 71 ? -21.081 -11.141 18.376 1.00 98.19 71 ILE A N 1
ATOM 508 C CA . ILE A 1 71 ? -19.974 -11.942 18.906 1.00 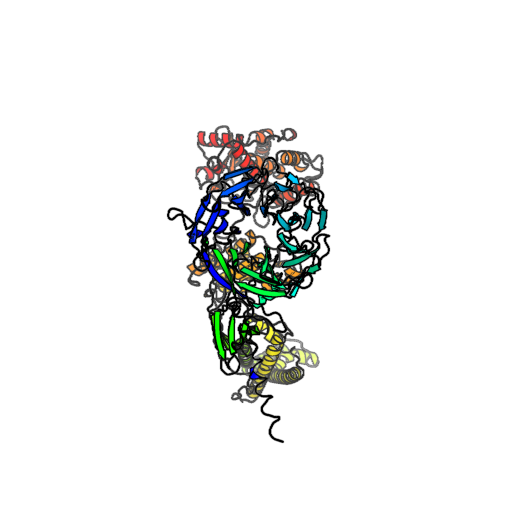98.19 71 ILE A CA 1
ATOM 509 C C . ILE A 1 71 ? -20.176 -13.400 18.518 1.00 98.19 71 ILE A C 1
ATOM 511 O O . ILE A 1 71 ? -21.310 -13.877 18.394 1.00 98.19 71 ILE A O 1
ATOM 515 N N . ALA A 1 72 ? -19.087 -14.137 18.392 1.00 97.62 72 ALA A N 1
ATOM 516 C CA . ALA A 1 72 ? -19.102 -15.558 18.092 1.00 97.62 72 ALA A CA 1
ATOM 517 C C . ALA A 1 72 ? -18.285 -16.332 19.126 1.00 97.62 72 ALA A C 1
ATOM 519 O O . ALA A 1 72 ? -17.392 -15.789 19.773 1.00 97.62 72 ALA A O 1
ATOM 520 N N . ARG A 1 73 ? -18.622 -17.609 19.332 1.00 97.88 73 ARG A N 1
ATOM 521 C CA . ARG A 1 73 ? -17.992 -18.442 20.366 1.00 97.88 73 ARG A CA 1
ATOM 522 C C . ARG A 1 73 ? -17.483 -19.756 19.803 1.00 97.88 73 ARG A C 1
ATOM 524 O O . ARG A 1 73 ? -18.123 -20.352 18.942 1.00 97.88 73 ARG A O 1
ATOM 531 N N . ILE A 1 74 ? -16.362 -20.236 20.330 1.00 98.31 74 ILE A N 1
ATOM 532 C CA . ILE A 1 74 ? -15.714 -21.475 19.882 1.00 98.31 74 ILE A CA 1
ATOM 533 C C . ILE A 1 74 ? -15.450 -22.374 21.090 1.00 98.31 74 ILE A C 1
ATOM 535 O O . ILE A 1 74 ? -14.802 -21.954 22.046 1.00 98.31 74 ILE A O 1
ATOM 539 N N . ASP A 1 75 ? -15.908 -23.624 21.038 1.00 98.25 75 ASP A N 1
ATOM 540 C CA . ASP A 1 75 ? -15.503 -24.671 21.979 1.00 98.25 75 ASP A CA 1
ATOM 541 C C . ASP A 1 75 ? -14.123 -25.199 21.577 1.00 98.25 75 ASP A C 1
ATOM 543 O O . ASP A 1 75 ? -13.949 -25.795 20.511 1.00 98.25 75 ASP A O 1
ATOM 547 N N . ILE A 1 76 ? -13.151 -24.992 22.460 1.00 98.38 76 ILE A N 1
ATOM 548 C CA . ILE A 1 76 ? -11.773 -25.469 22.341 1.00 98.38 76 ILE A CA 1
ATOM 549 C C . ILE A 1 76 ? -11.418 -26.465 23.448 1.00 98.38 76 ILE A C 1
ATOM 551 O O . ILE A 1 76 ? -10.241 -26.631 23.783 1.00 98.38 76 ILE A O 1
ATOM 555 N N . THR A 1 77 ? -12.405 -27.165 24.022 1.00 98.25 77 THR A N 1
ATOM 556 C CA . THR A 1 77 ? -12.162 -28.275 24.961 1.00 98.25 77 THR A CA 1
ATOM 557 C C . THR A 1 77 ? -11.105 -29.228 24.390 1.00 98.25 77 THR A C 1
ATOM 559 O O . THR A 1 77 ? -10.128 -29.563 25.068 1.00 98.25 77 THR A O 1
ATOM 562 N N . ASP A 1 78 ? -11.240 -29.567 23.103 1.00 98.25 78 ASP A N 1
ATOM 563 C CA . ASP A 1 78 ? -10.151 -30.094 22.279 1.00 98.25 78 ASP A CA 1
ATOM 564 C C . ASP A 1 78 ? -9.616 -28.996 21.333 1.00 98.25 78 ASP A C 1
ATOM 566 O O . ASP A 1 78 ? -10.243 -28.708 20.314 1.00 98.25 78 ASP A O 1
ATOM 570 N N . PRO A 1 79 ? -8.451 -28.387 21.620 1.00 98.06 79 PRO A N 1
ATOM 571 C CA . PRO A 1 79 ? -7.927 -27.263 20.849 1.00 98.06 79 PRO A CA 1
ATOM 572 C C . PRO A 1 79 ? -7.364 -27.699 19.489 1.00 98.06 79 PRO A C 1
ATOM 574 O O . PRO A 1 79 ? -7.080 -26.856 18.647 1.00 98.06 79 PRO A O 1
ATOM 577 N N . ARG A 1 80 ? -7.210 -29.012 19.250 1.00 98.31 80 ARG A N 1
ATOM 578 C CA . ARG A 1 80 ? -6.857 -29.571 17.933 1.00 98.31 80 ARG A CA 1
ATOM 579 C C . ARG A 1 80 ? -8.079 -29.747 17.026 1.00 98.31 80 ARG A C 1
ATOM 581 O O . ARG A 1 80 ? -7.916 -30.033 15.843 1.00 98.31 80 ARG A O 1
ATOM 588 N N . ALA A 1 81 ? -9.286 -29.611 17.573 1.00 98.06 81 ALA A N 1
ATOM 589 C CA . ALA A 1 81 ? -10.548 -29.768 16.862 1.00 98.06 81 ALA A CA 1
ATOM 590 C C . ALA A 1 81 ? -11.587 -28.748 17.378 1.00 98.06 81 ALA A C 1
ATOM 592 O O . ALA A 1 81 ? -12.588 -29.164 17.975 1.00 98.06 81 ALA A O 1
ATOM 593 N N . PRO A 1 82 ? -11.346 -27.434 17.176 1.00 98.19 82 PRO A N 1
ATOM 594 C CA . PRO A 1 82 ? -12.262 -26.377 17.603 1.00 98.19 82 PRO A CA 1
ATOM 595 C C . PRO A 1 82 ? -13.651 -26.561 16.981 1.00 98.19 82 PRO A C 1
ATOM 597 O O . PRO A 1 82 ? -13.771 -27.007 15.837 1.00 98.19 82 PRO A O 1
ATOM 600 N N . LYS A 1 83 ? -14.707 -26.233 17.733 1.00 98.00 83 LYS A N 1
ATOM 601 C CA . LYS A 1 83 ? -16.103 -26.397 17.296 1.00 98.00 83 LYS A CA 1
ATOM 602 C C . LYS A 1 83 ? -16.902 -25.109 17.443 1.00 98.00 83 LYS A C 1
ATOM 604 O O . LYS A 1 83 ? -16.719 -24.406 18.436 1.00 98.00 83 LYS A O 1
ATOM 609 N N . PRO A 1 84 ? -17.840 -24.841 16.523 1.00 97.31 84 PRO A N 1
ATOM 610 C CA . PRO A 1 84 ? -18.684 -23.665 16.624 1.00 97.31 84 PRO A CA 1
ATOM 611 C C . PRO A 1 84 ? -19.659 -23.776 17.801 1.00 97.31 84 PRO A C 1
ATOM 613 O O . PRO A 1 84 ? -20.247 -24.837 18.038 1.00 97.31 84 PRO A O 1
ATOM 616 N N . LEU A 1 85 ? -19.861 -22.667 18.514 1.00 96.88 85 LEU A N 1
ATOM 617 C CA . LEU A 1 85 ? -20.928 -22.494 19.511 1.00 96.88 85 LEU A CA 1
ATOM 618 C C . LEU A 1 85 ? -21.975 -21.457 19.070 1.00 96.88 85 LEU A C 1
ATOM 620 O O . LEU A 1 85 ? -22.904 -21.151 19.827 1.00 96.88 85 LEU A O 1
ATOM 624 N N . GLY A 1 86 ? -21.846 -20.953 17.841 1.00 95.38 86 GLY A N 1
ATOM 625 C CA . GLY A 1 86 ? -22.768 -20.007 17.228 1.00 95.38 86 GLY A CA 1
ATOM 626 C C . GLY A 1 86 ? -22.496 -18.555 17.611 1.00 95.38 86 GLY A C 1
ATOM 627 O O . GLY A 1 86 ? -21.587 -18.241 18.388 1.00 95.38 86 GLY A O 1
ATOM 628 N N . THR A 1 87 ? -23.328 -17.674 17.061 1.00 96.75 87 THR A N 1
ATOM 629 C CA . THR A 1 87 ? -23.231 -16.219 17.203 1.00 96.75 87 THR A CA 1
ATOM 630 C C . THR A 1 87 ? -24.303 -15.652 18.136 1.00 96.75 87 THR A C 1
ATOM 632 O O . THR A 1 87 ? -25.351 -16.263 18.371 1.00 96.75 87 THR A O 1
ATOM 635 N N . VAL A 1 88 ? -24.043 -14.466 18.684 1.00 97.50 88 VAL A N 1
ATOM 636 C CA . VAL A 1 88 ? -24.999 -13.669 19.461 1.00 97.50 88 VAL A CA 1
ATOM 637 C C . VAL A 1 88 ? -25.017 -12.262 18.876 1.00 97.50 88 VAL A C 1
ATOM 639 O O . VAL A 1 88 ? -23.979 -11.614 18.799 1.00 97.50 88 VAL A O 1
ATOM 642 N N . ALA A 1 89 ? -26.192 -11.783 18.467 1.00 97.12 89 ALA A N 1
ATOM 643 C CA . ALA A 1 89 ? -26.347 -10.441 17.908 1.00 97.12 89 ALA A CA 1
ATOM 644 C C . ALA A 1 89 ? -26.242 -9.362 18.991 1.00 97.12 89 ALA A C 1
ATOM 646 O O . ALA A 1 89 ? -26.920 -9.454 20.016 1.00 97.12 89 ALA A O 1
ATOM 647 N N . MET A 1 90 ? -25.430 -8.332 18.739 1.00 97.75 90 MET A N 1
ATOM 648 C CA . MET A 1 90 ? -25.136 -7.272 19.715 1.00 97.75 90 MET A CA 1
ATOM 649 C C . MET A 1 90 ? -26.020 -6.027 19.548 1.00 97.75 90 MET A C 1
ATOM 651 O O . MET A 1 90 ? -26.194 -5.242 20.486 1.00 97.75 90 MET A O 1
ATOM 655 N N . GLY A 1 91 ? -26.675 -5.885 18.389 1.00 95.56 91 GLY A N 1
ATOM 656 C CA . GLY A 1 91 ? -27.548 -4.742 18.095 1.00 95.56 91 GLY A CA 1
ATOM 657 C C . GLY A 1 91 ? -26.768 -3.441 17.890 1.00 95.56 91 GLY A C 1
ATOM 658 O O . GLY A 1 91 ? -27.244 -2.382 18.286 1.00 95.56 91 GLY A O 1
ATOM 659 N N . GLY A 1 92 ? -25.574 -3.574 17.324 1.00 95.94 92 GLY A N 1
ATOM 660 C CA . GLY A 1 92 ? -24.557 -2.563 17.073 1.00 95.94 92 GLY A CA 1
ATOM 661 C C . GLY A 1 92 ? -23.281 -3.285 16.638 1.00 95.94 92 GLY A C 1
ATOM 662 O O . GLY A 1 92 ? -23.295 -4.513 16.485 1.00 95.94 92 GLY A O 1
ATOM 663 N N . GLU A 1 93 ? -22.209 -2.537 16.460 1.00 96.75 93 GLU A N 1
ATOM 664 C CA . GLU A 1 93 ? -20.896 -3.047 16.076 1.00 96.75 93 GLU A CA 1
ATOM 665 C C . GLU A 1 93 ? -20.082 -3.383 17.337 1.00 96.75 93 GLU A C 1
ATOM 667 O O . GLU A 1 93 ? -19.830 -2.494 18.148 1.00 96.75 93 GLU A O 1
ATOM 672 N N . PRO A 1 94 ? -19.766 -4.659 17.609 1.00 97.62 94 PRO A N 1
ATOM 673 C CA . PRO A 1 94 ? -18.950 -5.024 18.760 1.00 97.62 94 PRO A CA 1
ATOM 674 C C . PRO A 1 94 ? -17.468 -4.740 18.510 1.00 97.62 94 PRO A C 1
ATOM 676 O O . PRO A 1 94 ? -16.844 -5.469 17.760 1.00 97.62 94 PRO A O 1
ATOM 679 N N . THR A 1 95 ? -16.904 -3.760 19.207 1.00 95.94 95 THR A N 1
ATOM 680 C CA . THR A 1 95 ? -15.514 -3.314 19.018 1.00 95.94 95 THR A CA 1
ATOM 681 C C . THR A 1 95 ? -14.525 -4.053 19.917 1.00 95.94 95 THR A C 1
ATOM 683 O O . THR A 1 95 ? -13.441 -4.412 19.491 1.00 95.94 95 THR A O 1
ATOM 686 N N . ALA A 1 96 ? -14.920 -4.408 21.145 1.00 97.00 96 ALA A N 1
ATOM 687 C CA . ALA A 1 96 ? -14.057 -5.174 22.044 1.00 97.00 96 ALA A CA 1
ATOM 688 C C . ALA A 1 96 ? -14.807 -6.165 22.929 1.00 97.00 96 ALA A C 1
ATOM 690 O O . ALA A 1 96 ? -15.994 -6.025 23.246 1.00 97.00 96 ALA A O 1
ATOM 691 N N . VAL A 1 97 ? -14.079 -7.182 23.394 1.00 98.06 97 VAL A N 1
ATOM 692 C CA . VAL A 1 97 ? -14.594 -8.175 24.333 1.00 98.06 97 VAL A CA 1
ATOM 693 C C . VAL A 1 97 ? -13.561 -8.546 25.390 1.00 98.06 97 VAL A C 1
ATOM 695 O O . VAL A 1 97 ? -12.433 -8.919 25.096 1.00 98.06 97 VAL A O 1
ATOM 698 N N . SER A 1 98 ? -14.001 -8.533 26.644 1.00 97.75 98 SER A N 1
ATOM 699 C CA . SER A 1 98 ? -13.265 -9.061 27.792 1.00 97.75 98 SER A CA 1
ATOM 700 C C . SER A 1 98 ? -14.083 -10.134 28.508 1.00 97.75 98 SER A C 1
ATOM 702 O O . SER A 1 98 ? -15.309 -10.176 28.407 1.00 97.75 98 SER A O 1
ATOM 704 N N . VAL A 1 99 ? -13.441 -10.999 29.297 1.00 97.56 99 VAL A N 1
ATOM 705 C CA . VAL A 1 99 ? -14.139 -12.032 30.081 1.00 97.56 99 VAL A CA 1
ATOM 706 C C . VAL A 1 99 ? -13.943 -11.820 31.577 1.00 97.56 99 VAL A C 1
ATOM 708 O O . VAL A 1 99 ? -12.823 -11.714 32.067 1.00 97.56 99 VAL A O 1
ATOM 711 N N . ALA A 1 100 ? -15.047 -11.833 32.327 1.00 96.06 100 ALA A N 1
ATOM 712 C CA . ALA A 1 100 ? -15.034 -11.786 33.783 1.00 96.06 100 ALA A CA 1
ATOM 713 C C . ALA A 1 100 ? -15.988 -12.835 34.371 1.00 96.06 100 ALA A C 1
ATOM 715 O O . ALA A 1 100 ? -17.212 -12.767 34.232 1.00 96.06 100 ALA A O 1
ATOM 716 N N . GLY A 1 101 ? -15.431 -13.820 35.080 1.00 92.69 101 GLY A N 1
ATOM 717 C CA . GLY A 1 101 ? -16.215 -14.929 35.627 1.00 92.69 101 GLY A CA 1
ATOM 718 C C . GLY A 1 101 ? -16.924 -15.726 34.516 1.00 92.69 101 GLY A C 1
ATOM 719 O O . GLY A 1 101 ? -16.255 -16.165 33.585 1.00 92.69 101 GLY A O 1
ATOM 720 N N . PRO A 1 102 ? -18.248 -15.964 34.596 1.00 93.44 102 PRO A N 1
ATOM 721 C CA . PRO A 1 102 ? -18.988 -16.699 33.566 1.00 93.44 102 PRO A CA 1
ATOM 722 C C . PRO A 1 102 ? -19.426 -15.828 32.374 1.00 93.44 102 PRO A C 1
ATOM 724 O O . PRO A 1 102 ? -20.131 -16.328 31.496 1.00 93.44 102 PRO A O 1
ATOM 727 N N . ASN A 1 103 ? -19.071 -14.540 32.357 1.00 96.69 103 ASN A N 1
ATOM 728 C CA . ASN A 1 103 ? -19.611 -13.576 31.407 1.00 96.69 103 ASN A CA 1
ATOM 729 C C . ASN A 1 103 ? -18.539 -13.057 30.445 1.00 96.69 103 ASN A C 1
ATOM 731 O O . ASN A 1 103 ? -17.427 -12.738 30.866 1.00 96.69 103 ASN A O 1
ATOM 735 N N . ALA A 1 104 ? -18.922 -12.901 29.181 1.00 98.06 104 ALA A N 1
ATOM 736 C CA . ALA A 1 104 ? -18.286 -11.984 28.250 1.00 98.06 104 ALA A CA 1
ATOM 737 C C . ALA A 1 104 ? -18.875 -10.585 28.468 1.00 98.06 104 ALA A C 1
ATOM 739 O O . ALA A 1 104 ? -20.091 -10.425 28.605 1.00 98.06 104 ALA A O 1
ATOM 740 N N . LEU A 1 105 ? -18.004 -9.589 28.533 1.00 98.44 105 LEU A N 1
ATOM 741 C CA . LEU A 1 105 ? -18.312 -8.173 28.651 1.00 98.44 105 LEU A CA 1
ATOM 742 C C . LEU A 1 105 ? -17.926 -7.540 27.315 1.00 98.44 105 LEU A C 1
ATOM 744 O O . LEU A 1 105 ? -16.742 -7.416 27.020 1.00 98.44 105 LEU A O 1
ATOM 748 N N . VAL A 1 106 ? -18.929 -7.235 26.496 1.00 98.62 106 VAL A N 1
ATOM 749 C CA . VAL A 1 106 ? -18.759 -6.817 25.100 1.00 98.62 106 VAL A CA 1
ATOM 750 C C . VAL A 1 106 ? -19.027 -5.325 24.992 1.00 98.62 106 VAL A C 1
ATOM 752 O O . VAL A 1 106 ? -20.132 -4.879 25.306 1.00 98.62 106 VAL A O 1
ATOM 755 N N . ALA A 1 107 ? -18.030 -4.560 24.576 1.00 98.19 107 ALA A N 1
ATOM 756 C CA . ALA A 1 107 ? -18.180 -3.172 24.172 1.00 98.19 107 ALA A CA 1
ATOM 757 C C . ALA A 1 107 ? -18.802 -3.118 22.770 1.00 98.19 107 ALA A C 1
ATOM 759 O O . ALA A 1 107 ? -18.415 -3.880 21.889 1.00 98.19 107 ALA A O 1
ATOM 760 N N . VAL A 1 108 ? -19.823 -2.280 22.591 1.00 98.25 108 VAL A N 1
ATOM 761 C CA . VAL A 1 108 ? -20.589 -2.191 21.344 1.00 98.25 108 VAL A CA 1
ATOM 762 C C . VAL A 1 108 ? -20.783 -0.729 20.967 1.00 98.25 108 VAL A C 1
ATOM 764 O O . VAL A 1 108 ? -21.417 0.019 21.721 1.00 98.25 108 VAL A O 1
ATOM 767 N N . ASN A 1 109 ? -20.293 -0.354 19.790 1.00 97.12 109 ASN A N 1
ATOM 768 C CA . ASN A 1 109 ? -20.604 0.890 19.109 1.00 97.12 109 ASN A CA 1
ATOM 769 C C . ASN A 1 109 ? -22.069 0.880 18.634 1.00 97.12 109 ASN A C 1
ATOM 771 O O . ASN A 1 109 ? -22.561 -0.070 18.013 1.00 97.12 109 ASN A O 1
ATOM 775 N N . THR A 1 110 ? -22.799 1.941 18.969 1.00 96.38 110 THR A N 1
ATOM 776 C CA . THR A 1 110 ? -24.193 2.155 18.558 1.00 96.38 110 THR A CA 1
ATOM 777 C C . THR A 1 110 ? -24.414 3.528 17.924 1.00 96.38 110 THR A C 1
ATOM 779 O O . THR A 1 110 ? -25.563 3.960 17.809 1.00 96.38 110 THR A O 1
ATOM 782 N N . SER A 1 111 ? -23.339 4.235 17.565 1.00 94.44 111 SER A N 1
ATOM 783 C CA . SER A 1 111 ? -23.355 5.575 16.977 1.00 94.44 111 SER A CA 1
ATOM 784 C C . SER A 1 111 ? -24.263 5.669 15.746 1.00 94.44 111 SER A C 1
ATOM 786 O O . SER A 1 111 ? -24.299 4.787 14.892 1.00 94.44 111 SER A O 1
ATOM 788 N N . GLU A 1 112 ? -25.013 6.772 15.639 1.00 91.50 112 GLU A N 1
ATOM 789 C CA . GLU A 1 112 ? -25.765 7.103 14.415 1.00 91.50 112 GLU A CA 1
ATOM 790 C C . GLU A 1 112 ? -24.904 7.887 13.407 1.00 91.50 112 GLU A C 1
ATOM 792 O O . GLU A 1 112 ? -25.228 7.938 12.218 1.00 91.50 112 GLU A O 1
ATOM 797 N N . SER A 1 113 ? -23.854 8.560 13.895 1.00 89.62 113 SER A N 1
ATOM 798 C CA . SER A 1 113 ? -22.905 9.368 13.122 1.00 89.62 113 SER A CA 1
ATOM 799 C C . SER A 1 113 ? -21.701 9.761 13.985 1.00 89.62 113 SER A C 1
ATOM 801 O O . SER A 1 113 ? -21.891 9.931 15.190 1.00 89.62 113 SER A O 1
ATOM 803 N N . TYR A 1 114 ? -20.582 10.124 13.352 1.00 86.75 114 TYR A N 1
ATOM 804 C CA . TYR A 1 114 ? -19.385 10.713 13.982 1.00 86.75 114 TYR A CA 1
ATOM 805 C C . TYR A 1 114 ? -19.680 11.872 14.956 1.00 86.75 114 TYR A C 1
ATOM 807 O O . TYR A 1 114 ? -19.075 12.017 16.004 1.00 86.75 114 TYR A O 1
ATOM 815 N N . THR A 1 115 ? -20.688 12.707 14.674 1.00 88.06 115 THR A N 1
ATOM 816 C CA . THR A 1 115 ? -21.027 13.861 15.545 1.00 88.06 115 THR A CA 1
ATOM 817 C C . THR A 1 115 ? -21.960 13.532 16.718 1.00 88.06 115 THR A C 1
ATOM 819 O O . THR A 1 115 ? -22.356 14.426 17.472 1.00 88.06 115 THR A O 1
ATOM 822 N N . ALA A 1 116 ? -22.389 12.277 16.835 1.00 91.69 116 ALA A N 1
ATOM 823 C CA . ALA A 1 116 ? -23.302 11.802 17.869 1.00 91.69 116 ALA A CA 1
ATOM 824 C C . ALA A 1 116 ? -22.898 10.390 18.335 1.00 91.69 116 ALA A C 1
ATOM 826 O O . ALA A 1 116 ? -23.697 9.455 18.183 1.00 91.69 116 ALA A O 1
ATOM 827 N N . PRO A 1 117 ? -21.677 10.231 18.883 1.00 93.94 117 PRO A N 1
ATOM 828 C CA . PRO A 1 117 ? -21.166 8.931 19.267 1.00 93.94 117 PRO A CA 1
ATOM 829 C C . PRO A 1 117 ? -21.974 8.346 20.421 1.00 93.94 117 PRO A C 1
ATOM 831 O O . PRO A 1 117 ? -22.439 9.052 21.326 1.00 93.94 117 PRO A O 1
ATOM 834 N N . SER A 1 118 ? -22.178 7.035 20.383 1.00 95.81 118 SER A N 1
ATOM 835 C CA . SER A 1 118 ? -22.870 6.312 21.442 1.00 95.81 118 SER A CA 1
ATOM 836 C C . SER A 1 118 ? -22.432 4.859 21.482 1.00 95.81 118 SER A C 1
ATOM 838 O O . SER A 1 118 ? -22.051 4.280 20.469 1.00 95.81 118 SER A O 1
ATOM 840 N N . GLY A 1 119 ? -22.552 4.243 22.649 1.00 96.81 119 GLY A N 1
ATOM 841 C CA . GLY A 1 119 ? -22.179 2.853 22.808 1.00 96.81 119 GLY A CA 1
ATOM 842 C C . GLY A 1 119 ? -22.623 2.288 24.140 1.00 96.81 119 GLY A C 1
ATOM 843 O O . GLY A 1 119 ? -23.030 3.004 25.064 1.00 96.81 119 GLY A O 1
ATOM 844 N N . LYS A 1 120 ? -22.563 0.966 24.228 1.00 97.94 120 LYS A N 1
ATOM 845 C CA . LYS A 1 120 ? -23.036 0.200 25.378 1.00 97.94 120 LYS A CA 1
ATOM 846 C C . LYS A 1 120 ? -22.101 -0.959 25.690 1.00 97.94 120 LYS A C 1
ATOM 848 O O . LYS A 1 120 ? -21.442 -1.501 24.813 1.00 97.94 120 LYS A O 1
ATOM 853 N N . LEU A 1 121 ? -22.106 -1.381 26.948 1.00 98.50 121 LEU A N 1
ATOM 854 C CA . LEU A 1 121 ? -21.518 -2.639 27.386 1.00 98.50 121 LEU A CA 1
ATOM 855 C C . LEU A 1 121 ? -22.618 -3.696 27.481 1.00 98.50 121 LEU A C 1
ATOM 857 O O . LEU A 1 121 ? -23.563 -3.522 28.249 1.00 98.50 121 LEU A O 1
ATOM 861 N N . VAL A 1 122 ? -22.482 -4.809 26.770 1.00 98.50 122 VAL A N 1
ATOM 862 C CA . VAL A 1 122 ? -23.401 -5.951 26.808 1.00 98.50 122 VAL A CA 1
ATOM 863 C C . VAL A 1 122 ? -22.768 -7.083 27.617 1.00 98.50 122 VAL A C 1
ATOM 865 O O . VAL A 1 122 ? -21.654 -7.519 27.349 1.00 98.50 122 VAL A O 1
ATOM 868 N N . THR A 1 123 ? -23.479 -7.586 28.627 1.00 98.19 123 THR A N 1
ATOM 869 C CA . THR A 1 123 ? -23.049 -8.761 29.402 1.00 98.19 123 THR A CA 1
ATOM 870 C C . THR A 1 123 ? -23.678 -10.016 28.813 1.00 98.19 123 THR A C 1
ATOM 872 O O . THR A 1 123 ? -24.902 -10.154 28.842 1.00 98.19 123 THR A O 1
ATOM 875 N N . VAL A 1 124 ? -22.865 -10.954 28.334 1.00 98.25 124 VAL A N 1
ATOM 876 C CA . VAL A 1 124 ? -23.316 -12.215 27.729 1.00 98.25 124 VAL A CA 1
ATOM 877 C C . VAL A 1 124 ? -22.822 -13.399 28.550 1.00 98.25 124 VAL A C 1
ATOM 879 O O . VAL A 1 124 ? -21.641 -13.513 28.855 1.00 98.25 124 VAL A O 1
ATOM 882 N N . ASP A 1 125 ? -23.720 -14.315 28.895 1.00 96.19 125 ASP A N 1
ATOM 883 C CA . ASP A 1 125 ? -23.364 -15.579 29.538 1.00 96.19 125 ASP A CA 1
ATOM 884 C C . ASP A 1 125 ? -22.594 -16.472 28.552 1.00 96.19 125 ASP A C 1
ATOM 886 O O . ASP A 1 125 ? -23.146 -16.909 27.540 1.00 96.19 125 ASP A O 1
ATOM 890 N N . LEU A 1 126 ? -21.320 -16.762 28.835 1.00 94.25 126 LEU A N 1
ATOM 891 C CA . LEU A 1 126 ? -20.434 -17.461 27.894 1.00 94.25 126 LEU A CA 1
ATOM 892 C C . LEU A 1 126 ? -20.909 -18.868 27.540 1.00 94.25 126 LEU A C 1
ATOM 894 O O . LEU A 1 126 ? -20.668 -19.319 26.424 1.00 94.25 126 LEU A O 1
ATOM 898 N N . ALA A 1 127 ? -21.584 -19.560 28.458 1.00 91.94 127 ALA A N 1
ATOM 899 C CA . ALA A 1 127 ? -22.028 -20.932 28.240 1.00 91.94 127 ALA A CA 1
ATOM 900 C C . ALA A 1 127 ? -23.302 -20.990 27.385 1.00 91.94 127 ALA A C 1
ATOM 902 O O . ALA A 1 127 ? -23.393 -21.770 26.441 1.00 91.94 127 ALA A O 1
ATOM 903 N N . SER A 1 128 ? -24.298 -20.160 27.698 1.00 94.19 128 SER A N 1
ATOM 904 C CA . SER A 1 128 ? -25.618 -20.196 27.049 1.00 94.19 128 SER A CA 1
ATOM 905 C C . SER A 1 128 ? -25.749 -19.239 25.866 1.00 94.19 128 SER A C 1
ATOM 907 O O . SER A 1 128 ? -26.430 -19.560 24.897 1.00 94.19 128 SER A O 1
ATOM 909 N N . GLY A 1 129 ? -25.050 -18.104 25.894 1.00 95.12 129 GLY A N 1
ATOM 910 C CA . GLY A 1 129 ? -25.148 -17.025 24.900 1.00 95.12 129 GLY A CA 1
ATOM 911 C C . GLY A 1 129 ? -26.260 -16.036 25.224 1.00 95.12 129 GLY A C 1
ATOM 912 O O . GLY A 1 129 ? -26.612 -15.200 24.401 1.00 95.12 129 GLY A O 1
ATOM 913 N N . GLU A 1 130 ? -26.850 -16.153 26.414 1.00 97.00 130 GLU A N 1
ATOM 914 C CA . GLU A 1 130 ? -27.924 -15.288 26.877 1.00 97.00 130 GLU A CA 1
ATOM 915 C C . GLU A 1 130 ? -27.372 -13.916 27.288 1.00 97.00 130 GLU A C 1
ATOM 917 O O . GLU A 1 130 ? -26.457 -13.826 28.110 1.00 97.00 130 GLU A O 1
ATOM 922 N N . ILE A 1 131 ? -27.966 -12.842 26.762 1.00 98.00 131 ILE A N 1
ATOM 923 C CA . ILE A 1 131 ? -27.692 -11.473 27.213 1.00 98.00 131 ILE A CA 1
ATOM 924 C C . ILE A 1 131 ? -28.292 -11.288 28.615 1.00 98.00 131 ILE A C 1
ATOM 926 O O . ILE A 1 131 ? -29.496 -11.445 28.820 1.00 98.00 131 ILE A O 1
ATOM 930 N N . ARG A 1 132 ? -27.444 -10.956 29.592 1.00 95.69 132 ARG A N 1
ATOM 931 C CA . ARG A 1 132 ? -27.792 -10.782 31.013 1.00 95.69 132 ARG A CA 1
ATOM 932 C C . ARG A 1 132 ? -28.119 -9.339 31.387 1.00 95.69 132 ARG A C 1
ATOM 934 O O . ARG A 1 132 ? -28.814 -9.119 32.378 1.00 95.69 132 ARG A O 1
ATOM 941 N N . GLY A 1 133 ? -27.617 -8.371 30.629 1.00 95.19 133 GLY A N 1
ATOM 942 C CA . GLY A 1 133 ? -27.826 -6.953 30.890 1.00 95.19 133 GLY A CA 1
ATOM 943 C C . GLY A 1 133 ? -26.974 -6.068 29.993 1.00 95.19 133 GLY A C 1
ATOM 944 O O . GLY A 1 133 ? -26.067 -6.553 29.317 1.00 95.19 133 GLY A O 1
ATOM 945 N N . GLU A 1 134 ? -27.280 -4.775 30.015 1.00 97.12 134 GLU A N 1
ATOM 946 C CA . GLU A 1 134 ? -26.581 -3.746 29.248 1.00 97.12 134 GLU A CA 1
ATOM 947 C C . GLU A 1 134 ? -26.295 -2.528 30.146 1.00 97.12 134 GLU A C 1
ATOM 949 O O . GLU A 1 134 ? -27.137 -2.164 30.974 1.00 97.12 134 GLU A O 1
ATOM 954 N N . CYS A 1 135 ? -25.127 -1.901 29.986 1.00 96.06 135 CYS A N 1
ATOM 955 C CA . CYS A 1 135 ? -24.796 -0.598 30.567 1.00 96.06 135 CYS A CA 1
ATOM 956 C C . CYS A 1 135 ? -24.603 0.423 29.441 1.00 96.06 135 CYS A C 1
ATOM 958 O O . CYS A 1 135 ? -23.867 0.154 28.500 1.00 96.06 135 CYS A O 1
ATOM 960 N N . ASP A 1 136 ? -25.205 1.603 29.557 1.00 96.94 136 ASP A N 1
ATOM 961 C CA . ASP A 1 136 ? -24.913 2.727 28.662 1.00 96.94 136 ASP A CA 1
ATOM 962 C C . ASP A 1 136 ? -23.525 3.310 28.983 1.00 96.94 136 ASP A C 1
ATOM 964 O O . ASP A 1 136 ? -23.238 3.624 30.145 1.00 96.94 136 ASP A O 1
ATOM 968 N N . LEU A 1 137 ? -22.663 3.427 27.971 1.00 96.44 137 LEU A N 1
ATOM 969 C CA . LEU A 1 137 ? -21.326 4.023 28.086 1.00 96.44 137 LEU A CA 1
ATOM 970 C C . LEU A 1 137 ? -21.347 5.508 27.683 1.00 96.44 137 LEU A C 1
ATOM 972 O O . LEU A 1 137 ? -20.597 6.328 28.232 1.00 96.44 137 LEU A O 1
ATOM 976 N N . GLY A 1 138 ? -22.285 5.880 26.808 1.00 91.88 138 GLY A N 1
ATOM 977 C CA . GLY A 1 138 ? -22.526 7.241 26.335 1.00 91.88 138 GLY A CA 1
ATOM 978 C C . GLY A 1 138 ? -21.530 7.766 25.298 1.00 91.88 138 GLY A C 1
ATOM 979 O O . GLY A 1 138 ? -21.518 8.972 25.090 1.00 91.88 138 GLY A O 1
ATOM 980 N N . GLY A 1 139 ? -20.705 6.900 24.710 1.00 93.94 139 GLY A N 1
ATOM 981 C CA . GLY A 1 139 ? -19.711 7.204 23.676 1.00 93.94 139 GLY A CA 1
ATOM 982 C C . GLY A 1 139 ? -19.268 5.919 22.969 1.00 93.94 139 GLY A C 1
ATOM 983 O O . GLY A 1 139 ? -19.685 4.842 23.412 1.00 93.94 139 GLY A O 1
ATOM 984 N N . GLN A 1 140 ? -18.481 6.014 21.897 1.00 94.88 140 GLN A N 1
ATOM 985 C CA . GLN A 1 140 ? -17.999 4.838 21.160 1.00 94.88 140 GLN A CA 1
ATOM 986 C C . GLN A 1 140 ? -16.877 4.156 21.952 1.00 94.88 140 GLN A C 1
ATOM 988 O O . GLN A 1 140 ? -15.862 4.793 22.221 1.00 94.88 140 GLN A O 1
ATOM 993 N N . PRO A 1 141 ? -17.055 2.897 22.381 1.00 95.94 141 PRO A N 1
ATOM 994 C CA . PRO A 1 141 ? -15.988 2.165 23.031 1.00 95.94 141 PRO A CA 1
ATOM 995 C C . PRO A 1 141 ? -15.045 1.566 21.997 1.00 95.94 141 PRO A C 1
ATOM 997 O O . PRO A 1 141 ? -15.519 1.051 20.986 1.00 95.94 141 PRO A O 1
ATOM 1000 N N . ASP A 1 142 ? -13.762 1.550 22.320 1.00 93.06 142 ASP A N 1
ATOM 1001 C CA . ASP A 1 142 ? -12.745 0.945 21.470 1.00 93.06 142 ASP A CA 1
ATOM 1002 C C . ASP A 1 142 ? -12.138 -0.286 22.163 1.00 93.06 142 ASP A C 1
ATOM 1004 O O . ASP A 1 142 ? -12.576 -1.407 21.922 1.00 93.06 142 ASP A O 1
ATOM 1008 N N . SER A 1 143 ? -11.305 -0.096 23.191 1.00 96.25 143 SER A N 1
ATOM 1009 C CA . SER A 1 143 ? -10.691 -1.202 23.944 1.00 96.25 143 SER A CA 1
ATOM 1010 C C . SER A 1 143 ? -11.325 -1.516 25.315 1.00 96.25 143 SER A C 1
ATOM 1012 O O . SER A 1 143 ? -11.939 -0.671 25.979 1.00 96.25 143 SER A O 1
ATOM 1014 N N . THR A 1 144 ? -11.140 -2.754 25.810 1.00 97.62 144 THR A N 1
ATOM 1015 C CA . THR A 1 144 ? -11.568 -3.188 27.158 1.00 97.62 144 THR A CA 1
ATOM 1016 C C . THR A 1 144 ? -10.520 -4.034 27.879 1.00 97.62 144 THR A C 1
ATOM 1018 O O . THR A 1 144 ? -9.929 -4.925 27.281 1.00 97.62 144 THR A O 1
ATOM 1021 N N . ALA A 1 145 ? -10.381 -3.852 29.199 1.00 97.75 145 ALA A N 1
ATOM 1022 C CA . ALA A 1 145 ? -9.514 -4.685 30.037 1.00 97.75 145 ALA A CA 1
ATOM 1023 C C . ALA A 1 145 ? -10.106 -4.951 31.429 1.00 97.75 145 ALA A C 1
ATOM 1025 O O . ALA A 1 145 ? -10.53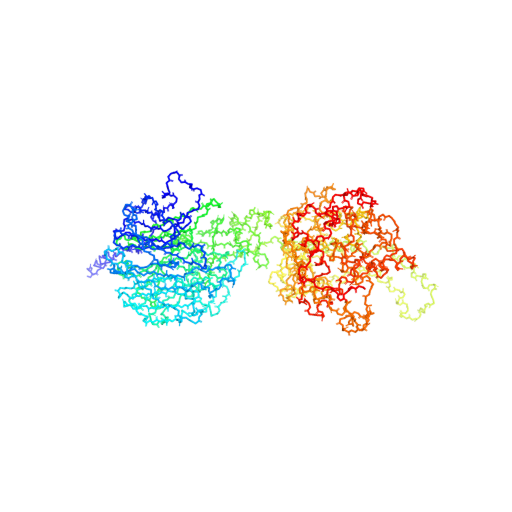1 -4.040 32.147 1.00 97.75 145 ALA A O 1
ATOM 1026 N N . VAL A 1 146 ? -10.123 -6.218 31.849 1.00 97.69 146 VAL A N 1
ATOM 1027 C CA . VAL A 1 146 ? -10.566 -6.629 33.193 1.00 97.69 146 VAL A CA 1
ATOM 1028 C C . VAL A 1 146 ? -9.376 -6.641 34.144 1.00 97.69 146 VAL A C 1
ATOM 1030 O O . VAL A 1 146 ? -8.355 -7.258 33.861 1.00 97.69 146 VAL A O 1
ATOM 1033 N N . ALA A 1 147 ? -9.529 -6.019 35.316 1.00 97.12 147 ALA A N 1
ATOM 1034 C CA . ALA A 1 147 ? -8.506 -6.068 36.354 1.00 97.12 147 ALA A CA 1
ATOM 1035 C C . ALA A 1 147 ? -8.166 -7.529 36.721 1.00 97.12 147 ALA A C 1
ATOM 1037 O O . ALA A 1 147 ? -9.096 -8.323 36.901 1.00 97.12 147 ALA A O 1
ATOM 1038 N N . PRO A 1 148 ? -6.886 -7.903 36.923 1.00 94.56 148 PRO A N 1
ATOM 1039 C CA . PRO A 1 148 ? -6.505 -9.296 37.190 1.00 94.56 148 PRO A CA 1
ATOM 1040 C C . PRO A 1 148 ? -7.189 -9.943 38.408 1.00 94.56 148 PRO A C 1
ATOM 1042 O O . PRO A 1 148 ? -7.331 -11.165 38.477 1.00 94.56 148 PRO A O 1
ATOM 1045 N N . ASP A 1 149 ? -7.630 -9.142 39.383 1.00 94.38 149 ASP A N 1
ATOM 1046 C CA . ASP A 1 149 ? -8.379 -9.600 40.560 1.00 94.38 149 ASP A CA 1
ATOM 1047 C C . ASP A 1 149 ? -9.907 -9.690 40.340 1.00 94.38 149 ASP A C 1
ATOM 1049 O O . ASP A 1 149 ? -10.648 -10.110 41.235 1.00 94.38 149 ASP A O 1
ATOM 1053 N N . GLY A 1 150 ? -10.382 -9.314 39.150 1.00 95.31 150 GLY A N 1
ATOM 1054 C CA . GLY A 1 150 ? -11.783 -9.307 38.738 1.00 95.31 150 GLY A CA 1
ATOM 1055 C C . GLY A 1 150 ? -12.632 -8.220 39.399 1.00 95.31 150 GLY A C 1
ATOM 1056 O O . GLY A 1 150 ? -13.858 -8.359 39.432 1.00 95.31 150 GLY A O 1
ATOM 1057 N N . SER A 1 151 ? -12.014 -7.181 39.972 1.00 96.06 151 SER A N 1
ATOM 1058 C CA . SER A 1 151 ? -12.711 -6.141 40.741 1.00 96.06 151 SER A CA 1
ATOM 1059 C C . SER A 1 151 ? -13.339 -5.030 39.895 1.00 96.06 151 SER A C 1
ATOM 1061 O O . SER A 1 151 ? -14.320 -4.423 40.331 1.00 96.06 151 SER A O 1
ATOM 1063 N N . PHE A 1 152 ? -12.820 -4.757 38.696 1.00 97.88 152 PHE A N 1
ATOM 1064 C CA . PHE A 1 152 ? -13.373 -3.765 37.771 1.00 97.88 152 PHE A CA 1
ATOM 1065 C C . PHE A 1 152 ? -13.032 -4.083 36.307 1.00 97.88 152 PHE A C 1
ATOM 1067 O O . PHE A 1 152 ? -12.143 -4.885 36.024 1.00 97.88 152 PHE A O 1
ATOM 1074 N N . LEU A 1 153 ? -13.755 -3.433 35.397 1.00 98.25 153 LEU A N 1
ATOM 1075 C CA . LEU A 1 153 ? -13.492 -3.352 33.962 1.00 98.25 153 LEU A CA 1
ATOM 1076 C C . LEU A 1 153 ? -13.069 -1.914 33.625 1.00 98.25 153 LEU A C 1
ATOM 1078 O O . LEU A 1 153 ? -13.703 -0.967 34.099 1.00 98.25 153 LEU A O 1
ATOM 1082 N N . ALA A 1 154 ? -12.014 -1.753 32.837 1.00 98.38 154 ALA A N 1
ATOM 1083 C CA . ALA A 1 154 ? -11.647 -0.502 32.188 1.00 98.38 154 ALA A CA 1
ATOM 1084 C C . ALA A 1 154 ? -12.089 -0.548 30.718 1.00 98.38 154 ALA A C 1
ATOM 1086 O O . ALA A 1 154 ? -12.002 -1.605 30.096 1.00 98.38 154 ALA A O 1
ATOM 1087 N N . ILE A 1 155 ? -12.605 0.563 30.197 1.00 98.44 155 ILE A N 1
ATOM 1088 C CA . ILE A 1 155 ? -13.070 0.686 28.809 1.00 98.44 155 ILE A CA 1
ATOM 1089 C C . ILE A 1 155 ? -12.592 2.032 28.272 1.00 98.44 155 ILE A C 1
ATOM 1091 O O . ILE A 1 155 ? -12.903 3.063 28.882 1.00 98.44 155 ILE A O 1
ATOM 1095 N N . ALA A 1 156 ? -11.850 2.015 27.174 1.00 97.88 156 ALA A N 1
ATOM 1096 C CA . ALA A 1 156 ? -11.472 3.211 26.437 1.00 97.88 156 ALA A CA 1
ATOM 1097 C C . ALA A 1 156 ? -12.657 3.670 25.575 1.00 97.88 156 ALA A C 1
ATOM 1099 O O . ALA A 1 156 ? -13.341 2.845 24.971 1.00 97.88 156 ALA A O 1
ATOM 1100 N N . ILE A 1 157 ? -12.974 4.964 25.627 1.00 97.62 157 ILE A N 1
ATOM 1101 C CA . ILE A 1 157 ? -14.035 5.588 24.833 1.00 97.62 157 ILE A CA 1
ATOM 1102 C C . ILE A 1 157 ? -13.366 6.651 23.969 1.00 97.62 157 ILE A C 1
ATOM 1104 O O . ILE A 1 157 ? -13.072 7.726 24.497 1.00 97.62 157 ILE A O 1
ATOM 1108 N N . GLU A 1 158 ? -13.137 6.329 22.701 1.00 90.50 158 GLU A N 1
ATOM 1109 C CA . GLU A 1 158 ? -12.442 7.160 21.710 1.00 90.50 158 GLU A CA 1
ATOM 1110 C C . GLU A 1 158 ? -13.327 8.358 21.309 1.00 90.50 158 GLU A C 1
ATOM 1112 O O . GLU A 1 158 ? -13.035 9.476 21.725 1.00 90.50 158 GLU A O 1
ATOM 1117 N N . ASN A 1 159 ? -14.533 8.067 20.778 1.00 82.06 159 ASN A N 1
ATOM 1118 C CA . ASN A 1 159 ? -15.608 8.968 20.295 1.00 82.06 159 ASN A CA 1
ATOM 1119 C C . ASN A 1 159 ? -15.665 9.316 18.788 1.00 82.06 159 ASN A C 1
ATOM 1121 O O . ASN A 1 159 ? -16.316 10.296 18.426 1.00 82.06 159 ASN A O 1
ATOM 1125 N N . GLU A 1 160 ? -15.216 8.392 17.937 1.00 71.94 160 GLU A N 1
ATOM 1126 C CA . GLU A 1 160 ? -15.411 8.294 16.477 1.00 71.94 160 GLU A CA 1
ATOM 1127 C C . GLU A 1 160 ? -15.052 9.547 15.678 1.00 71.94 160 GLU A C 1
ATOM 1129 O O . GLU A 1 160 ? -15.823 10.508 15.549 1.00 71.94 160 GLU A O 1
ATOM 1134 N N . ARG A 1 161 ? -13.913 9.479 14.999 1.00 84.00 161 ARG A N 1
ATOM 1135 C CA . ARG A 1 161 ? -13.448 10.530 14.103 1.00 84.00 161 ARG A CA 1
ATOM 1136 C C . ARG A 1 161 ? -13.938 10.313 12.667 1.00 84.00 161 ARG A C 1
ATOM 1138 O O . ARG A 1 161 ? -13.867 9.216 12.126 1.00 84.00 161 ARG A O 1
ATOM 1145 N N . ASP A 1 162 ? -14.360 11.384 11.984 1.00 84.00 162 ASP A N 1
ATOM 1146 C CA . ASP A 1 162 ? -14.589 11.330 10.532 1.00 84.00 162 ASP A CA 1
ATOM 1147 C C . ASP A 1 162 ? -13.234 11.445 9.809 1.00 84.00 162 ASP A C 1
ATOM 1149 O O . ASP A 1 162 ? -12.655 12.533 9.697 1.00 84.00 162 ASP A O 1
ATOM 1153 N N . GLU A 1 163 ? -12.709 10.311 9.343 1.00 79.00 163 GLU A N 1
ATOM 1154 C CA . GLU A 1 163 ? -11.464 10.219 8.567 1.00 79.00 163 GLU A CA 1
ATOM 1155 C C . GLU A 1 163 ? -11.507 10.963 7.221 1.00 79.00 163 GLU A C 1
ATOM 1157 O O . GLU A 1 163 ? -10.480 11.461 6.752 1.00 79.00 163 GLU A O 1
ATOM 1162 N N . ASP A 1 164 ? -12.684 11.114 6.605 1.00 75.75 164 ASP A N 1
ATOM 1163 C CA . ASP A 1 164 ? -12.841 11.829 5.333 1.00 75.75 164 ASP A CA 1
ATOM 1164 C C . ASP A 1 164 ? -12.883 13.358 5.533 1.00 75.75 164 ASP A C 1
ATOM 1166 O O . ASP A 1 164 ? -12.604 14.147 4.611 1.00 75.75 164 ASP A O 1
ATOM 1170 N N . ALA A 1 165 ? -13.250 13.814 6.732 1.00 70.25 165 ALA A N 1
ATOM 1171 C CA . ALA A 1 165 ? -13.321 15.224 7.075 1.00 70.25 165 ALA A CA 1
ATOM 1172 C C . ALA A 1 165 ? -11.954 15.781 7.493 1.00 70.25 165 ALA A C 1
ATOM 1174 O O . ALA A 1 165 ? -11.240 15.237 8.324 1.00 70.25 165 ALA A O 1
ATOM 1175 N N . GLY A 1 166 ? -11.586 16.945 6.945 1.00 60.81 166 GLY A N 1
ATOM 1176 C CA . GLY A 1 166 ? -10.424 17.694 7.439 1.00 60.81 166 GLY A CA 1
ATOM 1177 C C . GLY A 1 166 ? -9.069 16.986 7.299 1.00 60.81 166 GLY A C 1
ATOM 1178 O O . GLY A 1 166 ? -8.144 17.398 7.993 1.00 60.81 166 GLY A O 1
ATOM 1179 N N . ASP A 1 167 ? -8.948 16.007 6.389 1.00 68.06 167 ASP A N 1
ATOM 1180 C CA . ASP A 1 167 ? -7.769 15.128 6.232 1.00 68.06 167 ASP A CA 1
ATOM 1181 C C . ASP A 1 167 ? -7.596 14.128 7.396 1.00 68.06 167 ASP A C 1
ATOM 1183 O O . ASP A 1 167 ? -6.473 13.741 7.699 1.00 68.06 167 ASP A O 1
ATOM 1187 N N . GLY A 1 168 ? -8.690 13.773 8.088 1.00 72.62 168 GLY A N 1
ATOM 1188 C CA . GLY A 1 168 ? -8.708 12.742 9.132 1.00 72.62 168 GLY A CA 1
ATOM 1189 C C . GLY A 1 168 ? -7.905 13.091 10.385 1.00 72.62 168 GLY A C 1
ATOM 1190 O O . GLY A 1 168 ? -7.345 12.222 11.036 1.00 72.62 168 GLY A O 1
ATOM 1191 N N . ARG A 1 169 ? -7.779 14.377 10.729 1.00 86.25 169 ARG A N 1
ATOM 1192 C CA . ARG A 1 169 ? -7.007 14.798 11.913 1.00 86.25 169 ARG A CA 1
ATOM 1193 C C . ARG A 1 169 ? -7.889 14.963 13.150 1.00 86.25 169 ARG A C 1
ATOM 1195 O O . ARG A 1 169 ? -9.060 15.322 13.024 1.00 86.25 169 ARG A O 1
ATOM 1202 N N . VAL A 1 170 ? -7.277 14.781 14.322 1.00 86.00 170 VAL A N 1
ATOM 1203 C CA . VAL A 1 170 ? -7.851 15.087 15.646 1.00 86.00 170 VAL A CA 1
ATOM 1204 C C . VAL A 1 170 ? -8.279 16.546 15.799 1.00 86.00 170 VAL A C 1
ATOM 1206 O O . VAL A 1 170 ? -7.792 17.447 15.103 1.00 86.00 170 VAL A O 1
ATOM 1209 N N . GLY A 1 171 ? -9.172 16.780 16.756 1.00 85.94 171 GLY A N 1
ATOM 1210 C CA . GLY A 1 171 ? -9.904 18.024 16.983 1.00 85.94 171 GLY A CA 1
ATOM 1211 C C . GLY A 1 171 ? -11.378 17.913 16.577 1.00 85.94 171 GLY A C 1
ATOM 1212 O O . GLY A 1 171 ? -11.991 18.933 16.232 1.00 85.94 171 GLY A O 1
ATOM 1213 N N . GLN A 1 172 ? -11.931 16.698 16.570 1.00 86.94 172 GLN A N 1
ATOM 1214 C CA . GLN A 1 172 ? -13.301 16.386 16.179 1.00 86.94 172 GLN A CA 1
ATOM 1215 C C . GLN A 1 172 ? -14.134 16.058 17.421 1.00 86.94 172 GLN A C 1
ATOM 1217 O O . GLN A 1 172 ? -14.137 14.960 17.936 1.00 86.94 172 GLN A O 1
ATOM 1222 N N . MET A 1 173 ? -14.881 17.046 17.911 1.00 88.25 173 MET A N 1
ATOM 1223 C CA . MET A 1 173 ? -15.738 16.859 19.088 1.00 88.25 173 MET A CA 1
ATOM 1224 C C . MET A 1 173 ? -16.944 15.947 18.776 1.00 88.25 173 MET A C 1
ATOM 1226 O O . MET A 1 173 ? -17.531 16.094 17.694 1.00 88.25 173 MET A O 1
ATOM 1230 N N . PRO A 1 174 ? -17.452 15.170 19.756 1.00 91.88 174 PRO A N 1
ATOM 1231 C CA . PRO A 1 174 ? -17.194 15.263 21.204 1.00 91.88 174 PRO A CA 1
ATOM 1232 C C . PRO A 1 174 ? -15.975 14.475 21.711 1.00 91.88 174 PRO A C 1
ATOM 1234 O O . PRO A 1 174 ? -15.589 13.488 21.118 1.00 91.88 174 PRO A O 1
ATOM 1237 N N . GLU A 1 175 ? -15.429 14.880 22.862 1.00 93.75 175 GLU A N 1
ATOM 1238 C CA . GLU A 1 175 ? -14.194 14.317 23.420 1.00 93.75 175 GLU A CA 1
ATOM 1239 C C . GLU A 1 175 ? -14.349 12.905 24.008 1.00 93.75 175 GLU A C 1
ATOM 1241 O O . GLU A 1 175 ? -15.340 12.627 24.690 1.00 93.75 175 GLU A O 1
ATOM 1246 N N . GLY A 1 176 ? -13.340 12.047 23.843 1.00 95.00 176 GLY A N 1
ATOM 1247 C CA . GLY A 1 176 ? -13.216 10.744 24.509 1.00 95.00 176 GLY A CA 1
ATOM 1248 C C . GLY A 1 176 ? -12.900 10.768 26.016 1.00 95.00 176 GLY A C 1
ATOM 1249 O O . GLY A 1 176 ? -12.527 11.790 26.609 1.00 95.00 176 GLY A O 1
ATOM 1250 N N . TRP A 1 177 ? -13.041 9.616 26.685 1.00 97.06 177 TRP A N 1
ATOM 1251 C CA . TRP A 1 177 ? -12.688 9.420 28.105 1.00 97.06 177 TRP A CA 1
ATOM 1252 C C . TRP A 1 177 ? -12.432 7.948 28.465 1.00 97.06 177 TRP A C 1
ATOM 1254 O O . TRP A 1 177 ? -12.846 7.037 27.764 1.00 97.06 177 TRP A O 1
ATOM 1264 N N . LEU A 1 178 ? -11.847 7.682 29.639 1.00 98.06 178 LEU A N 1
ATOM 1265 C CA . LEU A 1 178 ? -11.803 6.318 30.181 1.00 98.06 178 LEU A CA 1
ATOM 1266 C C . LEU A 1 178 ? -13.026 6.043 31.067 1.00 98.06 178 LEU A C 1
ATOM 1268 O O . LEU A 1 178 ? -13.375 6.839 31.945 1.00 98.06 178 LEU A O 1
ATOM 1272 N N . VAL A 1 179 ? -13.653 4.882 30.902 1.00 97.94 179 VAL A N 1
ATOM 1273 C CA . VAL A 1 179 ? -14.635 4.340 31.845 1.00 97.94 179 VAL A CA 1
ATOM 1274 C C . VAL A 1 179 ? -13.978 3.318 32.769 1.00 97.94 179 VAL A C 1
ATOM 1276 O O . VAL A 1 179 ? -13.333 2.375 32.323 1.00 97.94 179 VAL A O 1
ATOM 1279 N N . LYS A 1 180 ? -14.210 3.458 34.077 1.00 97.56 180 LYS A N 1
ATOM 1280 C CA . LYS A 1 180 ? -13.905 2.445 35.092 1.00 97.56 180 LYS A CA 1
ATOM 1281 C C . LYS A 1 180 ? -15.200 1.942 35.719 1.00 97.56 180 LYS A C 1
ATOM 1283 O O . LYS A 1 180 ? -15.953 2.713 36.316 1.00 97.56 180 LYS A O 1
ATOM 1288 N N . LEU A 1 181 ? -15.452 0.644 35.601 1.00 96.94 181 LEU A N 1
ATOM 1289 C CA . LEU A 1 181 ? -16.719 0.020 35.965 1.00 96.94 181 LEU A CA 1
ATOM 1290 C C . LEU A 1 181 ? -16.509 -1.096 36.997 1.00 96.94 181 LEU A C 1
ATOM 1292 O O . LEU A 1 181 ? -15.928 -2.130 36.665 1.00 96.94 181 LEU A O 1
ATOM 1296 N N . PRO A 1 182 ? -16.975 -0.932 38.248 1.00 97.25 182 PRO A N 1
ATOM 1297 C CA . PRO A 1 182 ? -16.852 -1.972 39.262 1.00 97.25 182 PRO A CA 1
ATOM 1298 C C . PRO A 1 182 ? -17.551 -3.271 38.856 1.00 97.25 182 PRO A C 1
ATOM 1300 O O . PRO A 1 182 ? -18.662 -3.262 38.320 1.00 97.25 182 PRO A O 1
ATOM 1303 N N . LEU A 1 183 ? -16.914 -4.396 39.172 1.00 96.94 183 LEU A N 1
ATOM 1304 C CA . LEU A 1 183 ? -17.433 -5.733 38.927 1.00 96.94 183 LEU A CA 1
ATOM 1305 C C . LEU A 1 183 ? -17.713 -6.449 40.252 1.00 96.94 183 LEU A C 1
ATOM 1307 O O . LEU A 1 183 ? -16.931 -6.417 41.201 1.00 96.94 183 LEU A O 1
ATOM 1311 N N . SER A 1 184 ? -18.827 -7.175 40.300 1.00 93.69 184 SER A N 1
ATOM 1312 C CA . SER A 1 184 ? -19.141 -8.109 41.379 1.00 93.69 184 SER A CA 1
ATOM 1313 C C . SER A 1 184 ? -19.363 -9.493 40.794 1.00 93.69 184 SER A C 1
ATOM 1315 O O . SER A 1 184 ? -20.379 -9.755 40.153 1.00 93.69 184 SER A O 1
ATOM 1317 N N . LYS A 1 185 ? -18.384 -10.389 40.984 1.00 87.44 185 LYS A N 1
ATOM 1318 C CA . LYS A 1 185 ? -18.389 -11.753 40.417 1.00 87.44 185 LYS A CA 1
ATOM 1319 C C . LYS A 1 185 ? -18.627 -11.762 38.897 1.00 87.44 185 LYS A C 1
ATOM 1321 O O . LYS A 1 185 ? -19.435 -12.545 38.402 1.00 87.44 185 LYS A O 1
ATOM 1326 N N . GLY A 1 186 ? -17.956 -10.863 38.178 1.00 89.81 186 GLY A N 1
ATOM 1327 C CA . GLY A 1 186 ? -18.082 -10.735 36.724 1.00 89.81 186 GLY A CA 1
ATOM 1328 C C . GLY A 1 186 ? -19.369 -10.065 36.240 1.00 89.81 186 GLY A C 1
ATOM 1329 O O . GLY A 1 186 ? -19.653 -10.088 35.049 1.00 89.81 186 GLY A O 1
ATOM 1330 N N . THR A 1 187 ? -20.174 -9.494 37.140 1.00 94.31 187 THR A N 1
ATOM 1331 C CA . THR A 1 187 ? -21.342 -8.679 36.774 1.00 94.31 187 THR A CA 1
ATOM 1332 C C . THR A 1 187 ? -21.013 -7.198 36.964 1.00 94.31 187 THR A C 1
ATOM 1334 O O . THR A 1 187 ? -20.586 -6.842 38.067 1.00 94.31 187 THR A O 1
ATOM 1337 N N . PRO A 1 188 ? -21.205 -6.343 35.947 1.00 96.31 188 PRO A N 1
ATOM 1338 C CA . PRO A 1 188 ? -20.960 -4.910 36.068 1.00 96.31 188 PRO A CA 1
ATOM 1339 C C . PRO A 1 188 ? -22.003 -4.195 36.934 1.00 96.31 188 PRO A C 1
ATOM 1341 O O . PRO A 1 188 ? -23.202 -4.454 36.829 1.00 96.31 188 PRO A O 1
ATOM 1344 N N . ASP A 1 189 ? -21.549 -3.259 37.770 1.00 96.25 189 ASP A N 1
ATOM 1345 C CA . ASP A 1 189 ? -22.411 -2.313 38.486 1.00 96.25 189 ASP A CA 1
ATOM 1346 C C . ASP A 1 189 ? -22.526 -1.003 37.693 1.00 96.25 189 ASP A C 1
ATOM 1348 O O . ASP A 1 189 ? -21.812 -0.034 37.955 1.00 96.25 189 ASP A O 1
ATOM 1352 N N . CYS A 1 190 ? -23.434 -0.969 36.708 1.00 94.62 190 CYS A N 1
ATOM 1353 C CA . CYS A 1 190 ? -23.621 0.193 35.828 1.00 94.62 190 CYS A CA 1
ATOM 1354 C C . CYS A 1 190 ? -23.910 1.498 36.599 1.00 94.62 190 CYS A C 1
ATOM 1356 O O . CYS A 1 190 ? -23.617 2.584 36.108 1.00 94.62 190 CYS A O 1
ATOM 1358 N N . ALA A 1 191 ? -24.490 1.419 37.804 1.00 94.75 191 ALA A N 1
ATOM 1359 C CA . ALA A 1 191 ? -24.803 2.602 38.608 1.00 94.75 191 ALA A CA 1
ATOM 1360 C C . ALA A 1 191 ? -23.560 3.215 39.277 1.00 94.75 191 ALA A C 1
ATOM 1362 O O . ALA A 1 191 ? -23.595 4.380 39.676 1.00 94.75 191 ALA A O 1
ATOM 1363 N N . ALA A 1 192 ? -22.481 2.440 39.401 1.00 95.38 192 ALA A N 1
ATOM 1364 C CA . ALA A 1 192 ? -21.198 2.856 39.958 1.00 95.38 192 ALA A CA 1
ATOM 1365 C C . ALA A 1 192 ? -20.147 3.168 38.876 1.00 95.38 192 ALA A C 1
ATOM 1367 O O . ALA A 1 192 ? -18.964 3.293 39.194 1.00 95.38 192 ALA A O 1
ATOM 1368 N N . LEU A 1 193 ? -20.568 3.292 37.612 1.00 95.31 193 LEU A N 1
ATOM 1369 C CA . LEU A 1 193 ? -19.710 3.655 36.487 1.00 95.31 193 LEU A CA 1
ATOM 1370 C C . LEU A 1 193 ? -19.026 5.004 36.740 1.00 95.31 193 LEU A C 1
ATOM 1372 O O . LEU A 1 193 ? -19.683 6.016 36.996 1.00 95.31 193 LEU A O 1
ATOM 1376 N N . GLN A 1 194 ? -17.699 5.025 36.629 1.00 95.69 194 GLN A N 1
ATOM 1377 C CA . GLN A 1 194 ? -16.886 6.229 36.749 1.00 95.69 194 GLN A CA 1
ATOM 1378 C C . GLN A 1 194 ? -16.325 6.621 35.380 1.00 95.69 194 GLN A C 1
ATOM 1380 O O . GLN A 1 194 ? -15.628 5.830 34.753 1.00 95.69 194 GLN A O 1
ATOM 1385 N N . LYS A 1 195 ? -16.587 7.859 34.945 1.00 96.38 195 LYS A N 1
ATOM 1386 C CA . LYS A 1 195 ? -15.922 8.476 33.788 1.00 96.38 195 LYS A CA 1
ATOM 1387 C C . LYS A 1 195 ? -14.703 9.265 34.262 1.00 96.38 195 LYS A C 1
ATOM 1389 O O . LYS A 1 195 ? -14.813 10.059 35.201 1.00 96.38 195 LYS A O 1
ATOM 1394 N N . ILE A 1 196 ? -13.558 9.043 33.633 1.00 97.56 196 ILE A N 1
ATOM 1395 C CA . ILE A 1 196 ? -12.283 9.690 33.937 1.00 97.56 196 ILE A CA 1
ATOM 1396 C C . ILE A 1 196 ? -11.897 10.514 32.710 1.00 97.56 196 ILE A C 1
ATOM 1398 O O . ILE A 1 196 ? -11.543 9.964 31.674 1.00 97.56 196 ILE A O 1
ATOM 1402 N N . ALA A 1 197 ? -12.012 11.838 32.827 1.00 96.50 197 ALA A N 1
ATOM 1403 C CA . ALA A 1 197 ? -11.701 12.763 31.740 1.00 96.50 197 ALA A CA 1
ATOM 1404 C C . ALA A 1 197 ? -10.193 12.799 31.449 1.00 96.50 197 ALA A C 1
ATOM 1406 O O . ALA A 1 197 ? -9.384 12.817 32.382 1.00 96.50 197 ALA A O 1
ATOM 1407 N N . MET A 1 198 ? -9.842 12.863 30.163 1.00 96.19 198 MET A N 1
ATOM 1408 C CA . MET A 1 198 ? -8.451 12.846 29.683 1.00 96.19 198 MET A CA 1
ATOM 1409 C C . MET A 1 198 ? -8.060 14.112 28.901 1.00 96.19 198 MET A C 1
ATOM 1411 O O . MET A 1 198 ? -6.909 14.275 28.505 1.00 96.19 198 MET A O 1
ATOM 1415 N N . THR A 1 199 ? -8.982 15.068 28.766 1.00 96.25 199 THR A N 1
ATOM 1416 C CA . THR A 1 199 ? -8.725 16.379 28.156 1.00 96.25 199 THR A CA 1
ATOM 1417 C C . THR A 1 199 ? -7.641 17.164 28.902 1.00 96.25 199 THR A C 1
ATOM 1419 O O . THR A 1 199 ? -7.629 17.220 30.136 1.00 96.25 199 THR A O 1
ATOM 1422 N N . GLY A 1 200 ? -6.785 17.858 28.158 1.00 96.56 200 GLY A N 1
ATOM 1423 C CA . GLY A 1 200 ? -5.737 18.746 28.657 1.00 96.56 200 GLY A CA 1
ATOM 1424 C C . GLY A 1 200 ? -4.443 18.039 29.066 1.00 96.56 200 GLY A C 1
ATOM 1425 O O . GLY A 1 200 ? -3.567 18.695 29.631 1.00 96.56 200 GLY A O 1
ATOM 1426 N N . LEU A 1 201 ? -4.324 16.729 28.820 1.00 96.25 201 LEU A N 1
ATOM 1427 C CA . LEU A 1 201 ? -3.150 15.929 29.190 1.00 96.25 201 LEU A CA 1
ATOM 1428 C C . LEU A 1 201 ? -2.067 15.882 28.106 1.00 96.25 201 LEU A C 1
ATOM 1430 O O . LEU A 1 201 ? -0.884 15.839 28.459 1.00 96.25 201 LEU A O 1
ATOM 1434 N N . ALA A 1 202 ? -2.468 15.875 26.833 1.00 96.12 202 ALA A N 1
ATOM 1435 C CA . ALA A 1 202 ? -1.582 15.814 25.674 1.00 96.12 202 ALA A CA 1
ATOM 1436 C C . ALA A 1 202 ? -1.322 17.206 25.070 1.00 96.12 202 ALA A C 1
ATOM 1438 O O . ALA A 1 202 ? -2.107 18.136 25.251 1.00 96.12 202 ALA A O 1
ATOM 1439 N N . GLU A 1 203 ? -0.197 17.364 24.365 1.00 93.44 203 GLU A N 1
ATOM 1440 C CA . GLU A 1 203 ? 0.119 18.606 23.636 1.00 93.44 203 GLU A CA 1
ATOM 1441 C C . GLU A 1 203 ? -0.597 18.685 22.281 1.00 93.44 203 GLU A C 1
ATOM 1443 O O . GLU A 1 203 ? -0.997 19.769 21.851 1.00 93.44 203 GLU A O 1
ATOM 1448 N N . ILE A 1 204 ? -0.740 17.540 21.613 1.00 93.25 204 ILE A N 1
ATOM 1449 C CA . ILE A 1 204 ? -1.523 17.384 20.388 1.00 93.25 204 ILE A CA 1
ATOM 1450 C C . ILE A 1 204 ? -2.992 17.295 20.809 1.00 93.25 204 ILE A C 1
ATOM 1452 O O . ILE A 1 204 ? -3.289 16.573 21.756 1.00 93.25 204 ILE A O 1
ATOM 1456 N N . ALA A 1 205 ? -3.858 18.085 20.162 1.00 92.69 205 ALA A N 1
ATOM 1457 C CA . ALA A 1 205 ? -5.309 18.157 20.386 1.00 92.69 205 ALA A CA 1
ATOM 1458 C C . ALA A 1 205 ? -5.748 17.965 21.857 1.00 92.69 205 ALA A C 1
ATOM 1460 O O . ALA A 1 205 ? -6.426 17.001 22.189 1.00 92.69 205 ALA A O 1
ATOM 1461 N N . PRO A 1 206 ? -5.367 18.862 22.785 1.00 94.88 206 PRO A N 1
ATOM 146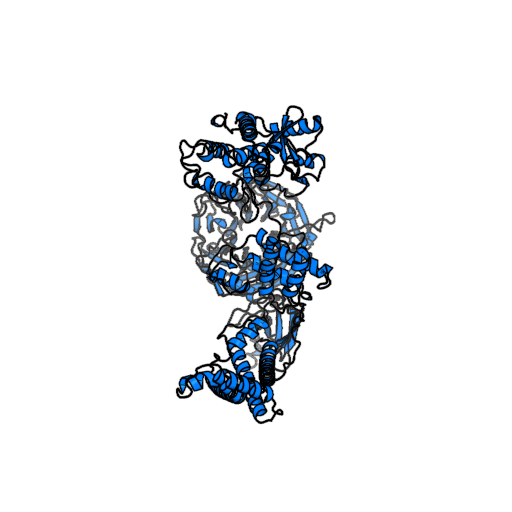2 C CA . PRO A 1 206 ? -5.675 18.692 24.207 1.00 94.88 206 PRO A CA 1
ATOM 1463 C C . PRO A 1 206 ? -7.180 18.589 24.512 1.00 94.88 206 PRO A C 1
ATOM 1465 O O . PRO A 1 206 ? -7.560 18.081 25.564 1.00 94.88 206 PRO A O 1
ATOM 1468 N N . GLU A 1 207 ? -8.038 19.125 23.656 1.00 94.12 207 GLU A N 1
ATOM 1469 C CA . GLU A 1 207 ? -9.494 19.040 23.755 1.00 94.12 207 GLU A CA 1
ATOM 1470 C C . GLU A 1 207 ? -10.085 17.702 23.301 1.00 94.12 207 GLU A C 1
ATOM 1472 O O . GLU A 1 207 ? -11.229 17.433 23.651 1.00 94.12 207 GLU A O 1
ATOM 1477 N N . ASP A 1 208 ? -9.318 16.891 22.577 1.00 93.69 208 ASP A N 1
ATOM 1478 C CA . ASP A 1 208 ? -9.781 15.698 21.880 1.00 93.69 208 ASP A CA 1
ATOM 1479 C C . ASP A 1 208 ? -8.785 14.547 22.108 1.00 93.69 208 ASP A C 1
ATOM 1481 O O . ASP A 1 208 ? -7.777 14.451 21.405 1.00 93.69 208 ASP A O 1
ATOM 1485 N N . PRO A 1 209 ? -8.949 13.798 23.215 1.00 93.81 209 PRO A N 1
ATOM 1486 C CA . PRO A 1 209 ? -7.932 12.876 23.695 1.00 93.81 209 PRO A CA 1
ATOM 1487 C C . PRO A 1 209 ? -7.890 11.528 22.970 1.00 93.81 209 PRO A C 1
ATOM 1489 O O . PRO A 1 209 ? -6.885 10.863 23.158 1.00 93.81 209 PRO A O 1
ATOM 1492 N N . GLU A 1 210 ? -8.945 11.109 22.262 1.00 93.38 210 GLU A N 1
ATOM 1493 C CA . GLU A 1 210 ? -9.042 9.807 21.564 1.00 93.38 210 GLU A CA 1
ATOM 1494 C C . GLU A 1 210 ? -8.382 8.625 22.332 1.00 93.38 210 GLU A C 1
ATOM 1496 O O . GLU A 1 210 ? -7.326 8.121 21.948 1.00 93.38 210 GLU A O 1
ATOM 1501 N N . PRO A 1 211 ? -8.884 8.231 23.524 1.00 95.75 211 PRO A N 1
ATOM 1502 C CA . PRO A 1 211 ? -8.364 7.059 24.222 1.00 95.75 211 PRO A CA 1
ATOM 1503 C C . PRO A 1 211 ? -8.635 5.782 23.422 1.00 95.75 211 PRO A C 1
ATOM 1505 O O . PRO A 1 211 ? -9.800 5.432 23.245 1.00 95.75 211 PRO A O 1
ATOM 1508 N N . GLU A 1 212 ? -7.564 5.074 23.078 1.00 92.19 212 GLU A N 1
ATOM 1509 C CA . GLU A 1 212 ? -7.581 3.936 22.153 1.00 92.19 212 GLU A CA 1
ATOM 1510 C C . GLU A 1 212 ? -7.532 2.610 22.924 1.00 92.19 212 GLU A C 1
ATOM 1512 O O . GLU A 1 212 ? -8.547 1.999 23.261 1.00 92.19 212 GLU A O 1
ATOM 1517 N N . PHE A 1 213 ? -6.341 2.225 23.390 1.00 95.69 213 PHE A N 1
ATOM 1518 C CA . PHE A 1 213 ? -6.116 0.936 24.030 1.00 95.69 213 PHE A CA 1
ATOM 1519 C C . PHE A 1 213 ? -5.961 1.040 25.549 1.00 95.69 213 PHE A C 1
ATOM 1521 O O . PHE A 1 213 ? -5.452 2.028 26.088 1.00 95.69 213 PHE A O 1
ATOM 1528 N N . VAL A 1 214 ? -6.368 -0.006 26.280 1.00 97.44 214 VAL A N 1
ATOM 1529 C CA . VAL A 1 214 ? -6.271 -0.053 27.746 1.00 97.44 214 VAL A CA 1
ATOM 1530 C C . VAL A 1 214 ? -5.781 -1.401 28.275 1.00 97.44 214 VAL A C 1
ATOM 1532 O O . VAL A 1 214 ? -6.217 -2.448 27.817 1.00 97.44 214 VAL A O 1
ATOM 1535 N N . ASP A 1 215 ? -4.934 -1.380 29.312 1.00 98.06 215 ASP A N 1
ATOM 1536 C CA . ASP A 1 215 ? -4.560 -2.582 30.074 1.00 98.06 215 ASP A CA 1
ATOM 1537 C C . ASP A 1 215 ? -4.390 -2.296 31.582 1.00 98.06 215 ASP A C 1
ATOM 1539 O O . ASP A 1 215 ? -4.102 -1.167 32.006 1.00 98.06 215 ASP A O 1
ATOM 1543 N N . VAL A 1 216 ? -4.571 -3.324 32.421 1.00 98.38 216 VAL A N 1
ATOM 1544 C CA . VAL A 1 216 ? -4.601 -3.226 33.890 1.00 98.38 216 VAL A CA 1
ATOM 1545 C C . VAL A 1 216 ? -3.571 -4.150 34.543 1.00 98.38 216 VAL A C 1
ATOM 1547 O O . VAL A 1 216 ? -3.638 -5.372 34.426 1.00 98.38 216 VAL A O 1
ATOM 1550 N N . ASN A 1 217 ? -2.662 -3.582 35.339 1.00 97.44 217 ASN A N 1
ATOM 1551 C CA . ASN A 1 217 ? -1.645 -4.367 36.045 1.00 97.44 217 ASN A CA 1
ATOM 1552 C C . ASN A 1 217 ? -2.165 -5.039 37.331 1.00 97.44 217 ASN A C 1
ATOM 1554 O O . ASN A 1 217 ? -3.291 -4.825 37.787 1.00 97.44 217 ASN A O 1
ATOM 1558 N N . THR A 1 218 ? -1.311 -5.838 37.982 1.00 96.94 218 THR A N 1
ATOM 1559 C CA . THR A 1 218 ? -1.695 -6.590 39.192 1.00 96.94 218 THR A CA 1
ATOM 1560 C C . THR A 1 218 ? -1.901 -5.716 40.430 1.00 96.94 218 THR A C 1
ATOM 1562 O O . THR A 1 218 ? -2.550 -6.143 41.387 1.00 96.94 218 THR A O 1
ATOM 1565 N N . SER A 1 219 ? -1.398 -4.480 40.404 1.00 96.69 219 SER A N 1
ATOM 1566 C CA . SER A 1 219 ? -1.658 -3.450 41.414 1.00 96.69 219 SER A CA 1
ATOM 1567 C C . SER A 1 219 ? -2.972 -2.682 41.184 1.00 96.69 219 SER A C 1
ATOM 1569 O O . SER A 1 219 ? -3.337 -1.844 42.013 1.00 96.69 219 SER A O 1
ATOM 1571 N N . GLY A 1 220 ? -3.698 -2.965 40.095 1.00 97.25 220 GLY A N 1
ATOM 1572 C CA . GLY A 1 220 ? -4.947 -2.297 39.721 1.00 97.25 220 GLY A CA 1
ATOM 1573 C C . GLY A 1 220 ? -4.756 -0.911 39.099 1.00 97.25 220 GLY A C 1
ATOM 1574 O O . GLY A 1 220 ? -5.719 -0.145 39.031 1.00 97.25 220 GLY A O 1
ATOM 1575 N N . GLU A 1 221 ? -3.533 -0.564 38.687 1.00 98.25 221 GLU A N 1
ATOM 1576 C CA . GLU A 1 221 ? -3.260 0.627 37.879 1.00 98.25 221 GLU A CA 1
ATOM 1577 C C . GLU A 1 221 ? -3.618 0.343 36.415 1.00 98.25 221 GLU A C 1
ATOM 1579 O O . GLU A 1 221 ? -3.462 -0.779 35.934 1.00 98.25 221 GLU A O 1
ATOM 1584 N N . ILE A 1 222 ? -4.099 1.367 35.718 1.00 98.62 222 ILE A N 1
ATOM 1585 C CA . ILE A 1 222 ? -4.575 1.295 34.336 1.00 98.62 222 ILE A CA 1
ATOM 1586 C C . ILE A 1 222 ? -3.608 2.104 33.471 1.00 98.62 222 ILE A C 1
ATOM 1588 O O . ILE A 1 222 ? -3.309 3.246 33.818 1.00 98.62 222 ILE A O 1
ATOM 1592 N N . ALA A 1 223 ? -3.124 1.541 32.370 1.00 98.38 223 ALA A N 1
ATOM 1593 C CA . ALA A 1 223 ? -2.415 2.287 31.333 1.00 98.38 223 ALA A CA 1
ATOM 1594 C C . ALA A 1 223 ? -3.335 2.449 30.120 1.00 98.38 223 ALA A C 1
ATOM 1596 O O . ALA A 1 223 ? -4.089 1.530 29.815 1.00 98.38 223 ALA A O 1
ATOM 1597 N N . VAL A 1 224 ? -3.294 3.625 29.493 1.00 98.38 224 VAL A N 1
ATOM 1598 C CA . VAL A 1 224 ? -4.142 3.996 28.354 1.00 98.38 224 VAL A CA 1
ATOM 1599 C C . VAL A 1 224 ? -3.293 4.694 27.296 1.00 98.38 224 VAL A C 1
ATOM 1601 O O . VAL A 1 224 ? -2.537 5.615 27.644 1.00 98.38 224 VAL A O 1
ATOM 1604 N N . THR A 1 225 ? -3.412 4.274 26.040 1.00 97.31 225 THR A N 1
ATOM 1605 C CA . THR A 1 225 ? -2.844 4.968 24.876 1.00 97.31 225 THR A CA 1
ATOM 1606 C C . THR A 1 225 ? -3.830 6.006 24.332 1.00 97.31 225 THR A C 1
ATOM 1608 O O . THR A 1 225 ? -5.042 5.856 24.440 1.00 97.31 225 THR A O 1
ATOM 1611 N N . MET A 1 226 ? -3.291 7.115 23.831 1.00 95.81 226 MET A N 1
ATOM 1612 C CA . MET A 1 226 ? -3.994 8.105 23.010 1.00 95.81 226 MET A CA 1
ATOM 1613 C C . MET A 1 226 ? -3.176 8.222 21.725 1.00 95.81 226 MET A C 1
ATOM 1615 O O . MET A 1 226 ? -2.177 8.962 21.701 1.00 95.81 226 MET A O 1
ATOM 1619 N N . GLN A 1 227 ? -3.490 7.374 20.746 1.00 93.25 227 GLN A N 1
ATOM 1620 C CA . GLN A 1 227 ? -2.622 7.061 19.612 1.00 93.25 227 GLN A CA 1
ATOM 1621 C C . GLN A 1 227 ? -2.336 8.312 18.776 1.00 93.25 227 GLN A C 1
ATOM 1623 O O . GLN A 1 227 ? -1.173 8.711 18.631 1.00 93.25 227 GLN A O 1
ATOM 1628 N N . GLU A 1 228 ? -3.390 8.999 18.350 1.00 91.31 228 GLU A N 1
ATOM 1629 C CA . GLU A 1 228 ? -3.392 10.199 17.508 1.00 91.31 228 GLU A CA 1
ATOM 1630 C C . GLU A 1 228 ? -2.687 11.368 18.203 1.00 91.31 228 GLU A C 1
ATOM 1632 O O . GLU A 1 228 ? -2.039 12.216 17.578 1.00 91.31 228 GLU A O 1
ATOM 1637 N N . ASN A 1 229 ? -2.786 11.417 19.533 1.00 94.50 229 ASN A N 1
ATOM 1638 C CA . ASN A 1 229 ? -2.133 12.423 20.361 1.00 94.50 229 ASN A CA 1
ATOM 1639 C C . ASN A 1 229 ? -0.684 12.033 20.708 1.00 94.50 229 ASN A C 1
ATOM 1641 O O . ASN A 1 229 ? 0.035 12.831 21.323 1.00 94.50 229 ASN A O 1
ATOM 1645 N N . ASN A 1 230 ? -0.244 10.828 20.321 1.00 96.25 230 ASN A N 1
ATOM 1646 C CA . ASN A 1 230 ? 1.053 10.228 20.621 1.00 96.25 230 ASN A CA 1
ATOM 1647 C C . ASN A 1 230 ? 1.399 10.336 22.119 1.00 96.25 230 ASN A C 1
ATOM 1649 O O . ASN A 1 230 ? 2.482 10.798 22.509 1.00 96.25 230 ASN A O 1
ATOM 1653 N N . HIS A 1 231 ? 0.451 9.960 22.981 1.00 97.69 231 HIS A N 1
ATOM 1654 C CA . HIS A 1 231 ? 0.515 10.220 24.421 1.00 97.69 231 HIS A CA 1
ATOM 1655 C C . HIS A 1 231 ? 0.015 9.025 25.238 1.00 97.69 231 HIS A C 1
ATOM 1657 O O . HIS A 1 231 ? -0.818 8.253 24.785 1.00 97.69 231 HIS A O 1
ATOM 1663 N N . ILE A 1 232 ? 0.545 8.852 26.452 1.00 98.50 232 ILE A N 1
ATOM 1664 C CA . ILE A 1 232 ? 0.206 7.724 27.333 1.00 98.50 232 ILE A CA 1
ATOM 1665 C C . ILE A 1 232 ? -0.175 8.243 28.718 1.00 98.50 232 ILE A C 1
ATOM 1667 O O . ILE A 1 232 ? 0.423 9.198 29.233 1.00 98.50 232 ILE A O 1
ATOM 1671 N N . VAL A 1 233 ? -1.167 7.606 29.343 1.00 98.50 233 VAL A N 1
ATOM 1672 C CA . VAL A 1 233 ? -1.657 7.950 30.684 1.00 98.50 233 VAL A CA 1
ATOM 1673 C C . VAL A 1 233 ? -1.663 6.718 31.571 1.00 98.50 233 VAL A C 1
ATOM 1675 O O . VAL A 1 233 ? -2.128 5.654 31.184 1.00 98.50 233 VAL A O 1
ATOM 1678 N N . VAL A 1 234 ? -1.176 6.886 32.797 1.00 98.56 234 VAL A N 1
ATOM 1679 C CA . VAL A 1 234 ? -1.247 5.890 33.864 1.00 98.56 234 VAL A CA 1
ATOM 1680 C C . VAL A 1 234 ? -2.195 6.401 34.941 1.00 98.56 234 VAL A C 1
ATOM 1682 O O . VAL A 1 234 ? -1.983 7.463 35.534 1.00 98.56 234 VAL A O 1
ATOM 1685 N N . ILE A 1 235 ? -3.239 5.634 35.217 1.00 98.38 235 ILE A N 1
ATOM 1686 C CA . ILE A 1 235 ? -4.287 5.927 36.192 1.00 98.38 235 ILE A CA 1
ATOM 1687 C C . ILE A 1 235 ? -4.115 4.980 37.377 1.00 98.38 235 ILE A C 1
ATOM 1689 O O . ILE A 1 235 ? -3.987 3.768 37.227 1.00 98.38 235 ILE A O 1
ATOM 1693 N N . GLY A 1 236 ? -4.104 5.538 38.583 1.00 96.38 236 GLY A N 1
ATOM 1694 C CA . GLY A 1 236 ? -3.990 4.778 39.816 1.00 96.38 236 GLY A CA 1
ATOM 1695 C C . GLY A 1 236 ? -5.216 3.905 40.088 1.00 96.38 236 GLY A C 1
ATOM 1696 O O . GLY A 1 236 ? -6.316 4.130 39.580 1.00 96.38 236 GLY A O 1
ATOM 1697 N N . ALA A 1 237 ? -5.056 2.935 40.989 1.00 92.69 237 ALA A N 1
ATOM 1698 C CA . ALA A 1 237 ? -6.145 2.054 41.413 1.00 92.69 237 ALA A CA 1
ATOM 1699 C C . ALA A 1 237 ? -7.351 2.796 42.029 1.00 92.69 237 ALA A C 1
ATOM 1701 O O . ALA A 1 237 ? -8.458 2.257 42.057 1.00 92.69 237 ALA A O 1
ATOM 1702 N N . ASP A 1 238 ? -7.183 4.040 42.477 1.00 92.06 238 ASP A N 1
ATOM 1703 C CA . ASP A 1 238 ? -8.260 4.911 42.964 1.00 92.06 238 ASP A CA 1
ATOM 1704 C C . ASP A 1 238 ? -8.984 5.698 41.853 1.00 92.06 238 ASP A C 1
ATOM 1706 O O . ASP A 1 238 ? -9.947 6.411 42.133 1.00 92.06 238 ASP A O 1
ATOM 1710 N N . GLY A 1 239 ? -8.556 5.552 40.594 1.00 92.81 239 GLY A N 1
ATOM 1711 C CA . GLY A 1 239 ? -9.101 6.267 39.440 1.00 92.81 239 GLY A CA 1
ATOM 1712 C C . GLY A 1 239 ? -8.540 7.681 39.252 1.00 92.81 239 GLY A C 1
ATOM 1713 O O . GLY A 1 239 ? -9.074 8.430 38.438 1.00 92.81 239 GLY A O 1
ATOM 1714 N N . SER A 1 240 ? -7.499 8.073 39.995 1.00 95.62 240 SER A N 1
ATOM 1715 C CA . SER A 1 240 ? -6.791 9.341 39.780 1.00 95.62 240 SER A CA 1
ATOM 1716 C C . SER A 1 240 ? -5.663 9.192 38.754 1.00 95.62 240 SER A C 1
ATOM 1718 O O . SER A 1 240 ? -5.049 8.134 38.653 1.00 95.62 240 SER A O 1
ATOM 1720 N N . ILE A 1 241 ? -5.359 10.245 37.990 1.00 97.50 241 ILE A N 1
ATOM 1721 C CA . ILE A 1 241 ? -4.216 10.237 37.064 1.00 97.50 241 ILE A CA 1
ATOM 1722 C C . ILE A 1 241 ? -2.923 10.212 37.888 1.00 97.50 241 ILE A C 1
ATOM 1724 O O . ILE A 1 241 ? -2.618 11.171 38.600 1.00 97.50 241 ILE A O 1
ATOM 1728 N N . ALA A 1 242 ? -2.172 9.116 37.792 1.00 97.00 242 ALA A N 1
ATOM 1729 C CA . ALA A 1 242 ? -0.913 8.918 38.502 1.00 97.00 242 ALA A CA 1
ATOM 1730 C C . ALA A 1 242 ? 0.279 9.493 37.718 1.00 97.00 242 ALA A C 1
ATOM 1732 O O . ALA A 1 242 ? 1.170 10.100 38.315 1.00 97.00 242 ALA A O 1
ATOM 1733 N N . ALA A 1 243 ? 0.283 9.329 36.392 1.00 97.69 243 ALA A N 1
ATOM 1734 C CA . ALA A 1 243 ? 1.266 9.906 35.479 1.00 97.69 243 ALA A CA 1
ATOM 1735 C C . ALA A 1 243 ? 0.673 10.071 34.070 1.00 97.69 243 ALA A C 1
ATOM 1737 O O . ALA A 1 243 ? -0.269 9.377 33.703 1.00 97.69 243 ALA A O 1
ATOM 1738 N N . HIS A 1 244 ? 1.233 10.978 33.274 1.00 98.00 244 HIS A N 1
ATOM 1739 C CA . HIS A 1 244 ? 0.986 11.064 31.834 1.00 98.00 244 HIS A CA 1
ATOM 1740 C C . HIS A 1 244 ? 2.215 11.663 31.150 1.00 98.00 244 HIS A C 1
ATOM 1742 O O . HIS A 1 244 ? 2.906 12.497 31.742 1.00 98.00 244 HIS A O 1
ATOM 1748 N N . PHE A 1 245 ? 2.512 11.229 29.930 1.00 98.44 245 PHE A N 1
ATOM 1749 C CA . PHE A 1 245 ? 3.709 11.649 29.201 1.00 98.44 245 PHE A CA 1
ATOM 1750 C C . PHE A 1 245 ? 3.560 11.413 27.692 1.00 98.44 245 PHE A C 1
ATOM 1752 O O . PHE A 1 245 ? 2.824 10.509 27.292 1.00 98.44 245 PHE A O 1
ATOM 1759 N N . PRO A 1 246 ? 4.270 12.191 26.852 1.00 97.38 246 PRO A N 1
ATOM 1760 C CA . PRO A 1 246 ? 4.309 11.922 25.422 1.00 97.38 246 PRO A CA 1
ATOM 1761 C C . PRO A 1 246 ? 5.006 10.581 25.172 1.00 97.38 246 PRO A C 1
ATOM 1763 O O . PRO A 1 246 ? 6.038 10.296 25.787 1.00 97.38 246 PRO A O 1
ATOM 1766 N N . ALA A 1 247 ? 4.504 9.792 24.222 1.00 97.06 247 ALA A N 1
ATOM 1767 C CA . ALA A 1 247 ? 5.190 8.588 23.756 1.00 97.06 247 ALA A CA 1
ATOM 1768 C C . ALA A 1 247 ? 6.488 8.943 22.999 1.00 97.06 247 ALA A C 1
ATOM 1770 O O . ALA A 1 247 ? 7.412 8.137 22.906 1.00 97.06 247 ALA A O 1
ATOM 1771 N N . GLY A 1 248 ? 6.622 10.189 22.530 1.00 96.25 248 GLY A N 1
ATOM 1772 C CA . GLY A 1 248 ? 7.846 10.724 21.935 1.00 96.25 248 GLY A CA 1
ATOM 1773 C C . GLY A 1 248 ? 8.071 10.232 20.505 1.00 96.25 248 GLY A C 1
ATOM 1774 O O . GLY A 1 248 ? 7.127 9.865 19.813 1.00 96.25 248 GLY A O 1
ATOM 1775 N N . SER A 1 249 ? 9.325 10.246 20.055 1.00 95.94 249 SER A N 1
ATOM 1776 C CA . SER A 1 249 ? 9.701 9.846 18.694 1.00 95.94 249 SER A CA 1
ATOM 1777 C C . SER A 1 249 ? 10.923 8.925 18.661 1.00 95.94 249 SER A C 1
ATOM 1779 O O . SER A 1 249 ? 11.633 8.777 19.664 1.00 95.94 249 SER A O 1
ATOM 1781 N N . VAL A 1 250 ? 11.190 8.340 17.496 1.00 95.06 250 VAL A N 1
ATOM 1782 C CA . VAL A 1 250 ? 12.375 7.532 17.181 1.00 95.06 250 VAL A CA 1
ATOM 1783 C C . VAL A 1 250 ? 12.915 7.901 15.795 1.00 95.06 250 VAL A C 1
ATOM 1785 O O . VAL A 1 250 ? 12.167 8.308 14.909 1.00 95.06 250 VAL A O 1
ATOM 1788 N N . ASP A 1 251 ? 14.230 7.789 15.611 1.00 94.62 251 ASP A N 1
ATOM 1789 C CA . ASP A 1 251 ? 14.866 7.932 14.301 1.00 94.62 251 ASP A CA 1
ATOM 1790 C C . ASP A 1 251 ? 14.967 6.554 13.641 1.00 94.62 251 ASP A C 1
ATOM 1792 O O . ASP A 1 251 ? 15.597 5.644 14.184 1.00 94.62 251 ASP A O 1
ATOM 1796 N N . LEU A 1 252 ? 14.372 6.398 12.460 1.00 93.94 252 LEU A N 1
ATOM 1797 C CA . LEU A 1 252 ? 14.414 5.152 11.69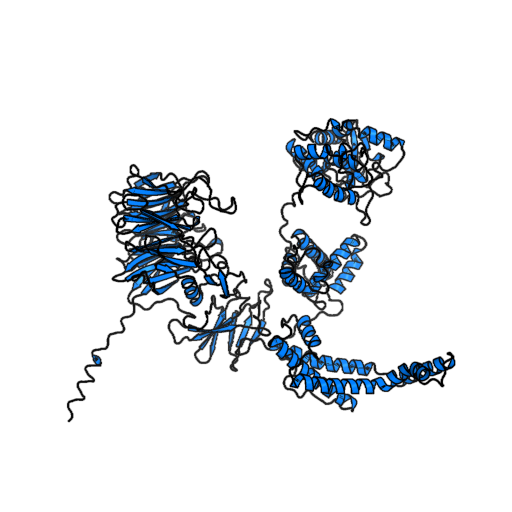7 1.00 93.94 252 LEU A CA 1
ATOM 1798 C C . LEU A 1 252 ? 15.459 5.241 10.582 1.00 93.94 252 LEU A C 1
ATOM 1800 O O . LEU A 1 252 ? 15.544 6.249 9.880 1.00 93.94 252 LEU A O 1
ATOM 1804 N N . THR A 1 253 ? 16.242 4.176 10.397 1.00 92.88 253 THR A N 1
ATOM 1805 C CA . THR A 1 253 ? 17.256 4.066 9.335 1.00 92.88 253 THR A CA 1
ATOM 1806 C C . THR A 1 253 ? 17.258 2.666 8.737 1.00 92.88 253 THR A C 1
ATOM 1808 O O . THR A 1 253 ? 16.997 1.698 9.450 1.00 92.88 253 THR A O 1
ATOM 1811 N N . GLY A 1 254 ? 17.569 2.559 7.443 1.00 91.19 254 GLY A N 1
ATOM 1812 C CA . GLY A 1 254 ? 17.571 1.281 6.726 1.00 91.19 254 GLY A CA 1
ATOM 1813 C C . GLY A 1 254 ? 16.169 0.731 6.458 1.00 91.19 254 GLY A C 1
ATOM 1814 O O . GLY A 1 254 ? 16.009 -0.469 6.288 1.00 91.19 254 GLY A O 1
ATOM 1815 N N . ILE A 1 255 ? 15.157 1.592 6.407 1.00 91.06 255 ILE A N 1
ATOM 1816 C CA . ILE A 1 255 ? 13.768 1.202 6.137 1.00 91.06 255 ILE A CA 1
ATOM 1817 C C . ILE A 1 255 ? 13.434 1.348 4.649 1.00 91.06 255 ILE A C 1
ATOM 1819 O O . ILE A 1 255 ? 14.141 2.044 3.909 1.00 91.06 255 ILE A O 1
ATOM 1823 N N . ASP A 1 256 ? 12.357 0.698 4.217 1.00 87.38 256 ASP A N 1
ATOM 1824 C CA . ASP A 1 256 ? 11.770 0.914 2.895 1.00 87.38 256 ASP A CA 1
ATOM 1825 C C . ASP A 1 256 ? 10.605 1.911 2.989 1.00 87.38 256 ASP A C 1
ATOM 1827 O O . ASP A 1 256 ? 9.615 1.682 3.688 1.00 87.38 256 ASP A O 1
ATOM 1831 N N . THR A 1 257 ? 10.759 3.053 2.317 1.00 82.75 257 THR A N 1
ATOM 1832 C CA . THR A 1 257 ? 9.754 4.133 2.245 1.00 82.75 257 THR A CA 1
ATOM 1833 C C . THR A 1 257 ? 9.416 4.511 0.807 1.00 82.75 257 THR A C 1
ATOM 1835 O O . THR A 1 257 ? 8.803 5.548 0.549 1.00 82.75 257 THR A O 1
ATOM 1838 N N . THR A 1 258 ? 9.858 3.707 -0.162 1.00 70.81 258 THR A N 1
ATOM 1839 C CA . THR A 1 258 ? 9.676 3.999 -1.581 1.00 70.81 258 THR A CA 1
ATOM 1840 C C . THR A 1 258 ? 8.670 3.040 -2.197 1.00 70.81 258 THR A C 1
ATOM 1842 O O . THR A 1 258 ? 8.926 1.847 -2.251 1.00 70.81 258 THR A O 1
ATOM 1845 N N . ASP A 1 259 ? 7.563 3.557 -2.746 1.00 63.91 259 ASP A N 1
ATOM 1846 C CA . ASP A 1 259 ? 6.619 2.757 -3.548 1.00 63.91 259 ASP A CA 1
ATOM 1847 C C . ASP A 1 259 ? 7.230 2.409 -4.926 1.00 63.91 259 ASP A C 1
ATOM 1849 O O . ASP A 1 259 ? 6.887 2.963 -5.981 1.00 63.91 259 ASP A O 1
ATOM 1853 N N . GLU A 1 260 ? 8.208 1.499 -4.916 1.00 59.31 260 GLU A N 1
ATOM 1854 C CA . GLU A 1 260 ? 8.884 0.954 -6.093 1.00 59.31 260 GLU A CA 1
ATOM 1855 C C . GLU A 1 260 ? 8.294 -0.394 -6.549 1.00 59.31 260 GLU A C 1
ATOM 1857 O O . GLU A 1 260 ? 9.027 -1.296 -6.939 1.00 59.31 260 GLU A O 1
ATOM 1862 N N . ARG A 1 261 ? 6.959 -0.524 -6.612 1.00 62.06 261 ARG A N 1
ATOM 1863 C CA . ARG A 1 261 ? 6.232 -1.585 -7.359 1.00 62.06 261 ARG A CA 1
ATOM 1864 C C . ARG A 1 261 ? 6.884 -2.989 -7.322 1.00 62.06 261 ARG A C 1
ATOM 1866 O O . ARG A 1 261 ? 7.068 -3.590 -8.391 1.00 62.06 261 ARG A O 1
ATOM 1873 N N . GLY A 1 262 ? 7.198 -3.525 -6.143 1.00 69.81 262 GLY A N 1
ATOM 1874 C CA . GLY A 1 262 ? 7.817 -4.843 -5.998 1.00 69.81 262 GLY A CA 1
ATOM 1875 C C . GLY A 1 262 ? 9.343 -4.806 -6.000 1.00 69.81 262 GLY A C 1
ATOM 1876 O O . GLY A 1 262 ? 9.986 -5.547 -6.757 1.00 69.81 262 GLY A O 1
ATOM 1877 N N . ALA A 1 263 ? 9.940 -3.948 -5.180 1.00 81.94 263 ALA A N 1
ATOM 1878 C CA . ALA A 1 263 ? 11.377 -3.922 -4.964 1.00 81.94 263 ALA A CA 1
ATOM 1879 C C . ALA A 1 263 ? 11.677 -3.595 -3.504 1.00 81.94 263 ALA A C 1
ATOM 1881 O O . ALA A 1 263 ? 11.468 -2.477 -3.072 1.00 81.94 263 ALA A O 1
ATOM 1882 N N . LEU A 1 264 ? 12.281 -4.554 -2.802 1.00 88.00 264 LEU A N 1
ATOM 1883 C CA . LEU A 1 264 ? 12.613 -4.419 -1.387 1.00 88.00 264 LEU A CA 1
ATOM 1884 C C . LEU A 1 264 ? 13.914 -3.616 -1.230 1.00 88.00 264 LEU A C 1
ATOM 1886 O O . LEU A 1 264 ? 15.001 -4.154 -1.498 1.00 88.00 264 LEU A O 1
ATOM 1890 N N . ILE A 1 265 ? 13.821 -2.332 -0.871 1.00 85.50 265 ILE A N 1
ATOM 1891 C CA . ILE A 1 265 ? 14.951 -1.386 -0.825 1.00 85.50 265 ILE A CA 1
ATOM 1892 C C . ILE A 1 265 ? 15.045 -0.706 0.549 1.00 85.50 265 ILE A C 1
ATOM 1894 O O . ILE A 1 265 ? 14.531 0.377 0.804 1.00 85.50 265 ILE A O 1
ATOM 1898 N N . PHE A 1 266 ? 15.840 -1.321 1.416 1.00 89.50 266 PHE A N 1
ATOM 1899 C CA . PHE A 1 266 ? 16.078 -0.910 2.802 1.00 89.50 266 PHE A CA 1
ATOM 1900 C C . PHE A 1 266 ? 17.209 0.123 2.926 1.00 89.50 266 PHE A C 1
ATOM 1902 O O . PHE A 1 266 ? 18.262 -0.153 3.506 1.00 89.50 266 PHE A O 1
ATOM 1909 N N . SER A 1 267 ? 17.050 1.294 2.302 1.00 86.75 267 SER A N 1
ATOM 1910 C CA . SER A 1 267 ? 18.091 2.341 2.283 1.00 86.75 267 SER A CA 1
ATOM 1911 C C . SER A 1 267 ? 17.652 3.700 2.814 1.00 86.75 267 SER A C 1
ATOM 1913 O O . SER A 1 267 ? 18.471 4.618 2.822 1.00 86.75 267 SER A O 1
ATOM 1915 N N . GLN A 1 268 ? 16.385 3.852 3.197 1.00 89.69 268 GLN A N 1
ATOM 1916 C CA . GLN A 1 268 ? 15.819 5.148 3.554 1.00 89.69 268 GLN A CA 1
ATOM 1917 C C . GLN A 1 268 ? 15.849 5.398 5.060 1.00 89.69 268 GLN A C 1
ATOM 1919 O O . GLN A 1 268 ? 16.123 4.504 5.865 1.00 89.69 268 GLN A O 1
ATOM 1924 N N . GLU A 1 269 ? 15.594 6.650 5.429 1.00 92.69 269 GLU A N 1
ATOM 1925 C CA . GLU A 1 269 ? 15.627 7.136 6.806 1.00 92.69 269 GLU A CA 1
ATOM 1926 C C . GLU A 1 269 ? 14.415 8.040 7.078 1.00 92.69 269 GLU A C 1
ATOM 1928 O O . GLU A 1 269 ? 13.968 8.777 6.193 1.00 92.69 269 GLU A O 1
ATOM 1933 N N . GLN A 1 270 ? 13.906 8.005 8.309 1.00 91.88 270 GLN A N 1
ATOM 1934 C CA . GLN A 1 270 ? 12.830 8.864 8.812 1.00 91.88 270 GLN A CA 1
ATOM 1935 C C . GLN A 1 270 ? 13.194 9.357 10.224 1.00 91.88 270 GLN A C 1
ATOM 1937 O O . GLN A 1 270 ? 12.950 8.650 11.204 1.00 91.88 270 GLN A O 1
ATOM 1942 N N . PRO A 1 271 ? 13.819 10.542 10.353 1.00 93.94 271 PRO A N 1
ATOM 1943 C CA . PRO A 1 271 ? 14.145 11.109 11.655 1.00 93.94 271 PRO A CA 1
ATOM 1944 C C . PRO A 1 271 ? 12.899 11.679 12.345 1.00 93.94 271 PRO A C 1
ATOM 1946 O O . PRO A 1 271 ? 12.043 12.278 11.694 1.00 93.94 271 PRO A O 1
ATOM 1949 N N . GLY A 1 272 ? 12.833 11.555 13.670 1.00 93.62 272 GLY A N 1
ATOM 1950 C CA . GLY A 1 272 ? 11.775 12.134 14.498 1.00 93.62 272 GLY A CA 1
ATOM 1951 C C . GLY A 1 272 ? 10.391 11.529 14.265 1.00 93.62 272 GLY A C 1
ATOM 1952 O O . GLY A 1 272 ? 9.396 12.226 14.448 1.00 93.62 272 GLY A O 1
ATOM 1953 N N . ARG A 1 273 ? 10.315 10.256 13.865 1.00 94.06 273 ARG A N 1
ATOM 1954 C CA . ARG A 1 273 ? 9.051 9.554 13.638 1.00 94.06 273 ARG A CA 1
ATOM 1955 C C . ARG A 1 273 ? 8.313 9.346 14.961 1.00 94.06 273 ARG A C 1
ATOM 1957 O O . ARG A 1 273 ? 8.904 8.797 15.890 1.00 94.06 273 ARG A O 1
ATOM 1964 N N . LEU A 1 274 ? 7.072 9.823 15.069 1.00 95.06 274 LEU A N 1
ATOM 1965 C CA . LEU A 1 274 ? 6.245 9.614 16.262 1.00 95.06 274 LEU A CA 1
ATOM 1966 C C . LEU A 1 274 ? 5.934 8.124 16.437 1.00 95.06 274 LEU A C 1
ATOM 1968 O O . LEU A 1 274 ? 5.931 7.377 15.460 1.00 95.06 274 LEU A O 1
ATOM 1972 N N . ARG A 1 275 ? 5.753 7.696 17.690 1.00 94.75 275 ARG A N 1
ATOM 1973 C CA . ARG A 1 275 ? 5.424 6.300 18.000 1.00 94.75 275 ARG A CA 1
ATOM 1974 C C . ARG A 1 275 ? 3.973 5.988 17.665 1.00 94.75 275 ARG A C 1
ATOM 1976 O O . ARG A 1 275 ? 3.752 4.946 17.073 1.00 94.75 275 ARG A O 1
ATOM 1983 N N . GLU A 1 276 ? 3.062 6.899 18.010 1.00 93.88 276 GLU A N 1
ATOM 1984 C CA . GLU A 1 276 ? 1.606 6.755 17.869 1.00 93.88 276 GLU A CA 1
ATOM 1985 C C . GLU A 1 276 ? 1.178 5.350 18.325 1.00 93.88 276 GLU A C 1
ATOM 1987 O O . GLU A 1 276 ? 0.890 4.489 17.495 1.00 93.88 276 GLU A O 1
ATOM 1992 N N . PRO A 1 277 ? 1.295 5.074 19.640 1.00 94.25 277 PRO A N 1
ATOM 1993 C CA . PRO A 1 277 ? 1.086 3.740 20.166 1.00 94.25 277 PRO A CA 1
ATOM 1994 C C . PRO A 1 277 ? -0.397 3.386 20.126 1.00 94.25 277 PRO A C 1
ATOM 1996 O O . PRO A 1 277 ? -1.194 4.095 20.732 1.00 94.25 277 PRO A O 1
ATOM 1999 N N . ASP A 1 278 ? -0.709 2.282 19.470 1.00 90.12 278 ASP A N 1
ATOM 2000 C CA . ASP A 1 278 ? -2.043 1.697 19.422 1.00 90.12 278 ASP A CA 1
ATOM 2001 C C . ASP A 1 278 ? -2.170 0.673 20.569 1.00 90.12 278 ASP A C 1
ATOM 2003 O O . ASP A 1 278 ? -2.475 1.053 21.705 1.00 90.12 278 ASP A O 1
ATOM 2007 N N . GLY A 1 279 ? -1.761 -0.584 20.357 1.00 93.00 279 GLY A N 1
ATOM 2008 C CA . GLY A 1 279 ? -1.798 -1.626 21.385 1.00 93.00 279 GLY A CA 1
ATOM 2009 C C . GLY A 1 279 ? -0.827 -1.418 22.558 1.00 93.00 279 GLY A C 1
ATOM 2010 O O . GLY A 1 279 ? 0.299 -0.923 22.405 1.00 93.00 279 GLY A O 1
ATOM 2011 N N . LEU A 1 280 ? -1.216 -1.877 23.758 1.00 95.94 280 LEU A N 1
ATOM 2012 C CA . LEU A 1 280 ? -0.364 -1.863 24.956 1.00 95.94 280 LEU A CA 1
ATOM 2013 C C . LEU A 1 280 ? -0.554 -3.096 25.854 1.00 95.94 280 LEU A C 1
ATOM 2015 O O . LEU A 1 280 ? -1.628 -3.685 25.898 1.00 95.94 280 LEU A O 1
ATOM 2019 N N . GLY A 1 281 ? 0.474 -3.447 26.633 1.00 97.00 281 GLY A N 1
ATOM 2020 C CA . GLY A 1 281 ? 0.373 -4.511 27.637 1.00 97.00 281 GLY A CA 1
ATOM 2021 C C . GLY A 1 281 ? 1.380 -4.393 28.781 1.00 97.00 281 GLY A C 1
ATOM 2022 O O . GLY A 1 281 ? 2.567 -4.117 28.572 1.00 97.00 281 GLY A O 1
ATOM 2023 N N . TRP A 1 282 ? 0.933 -4.618 30.017 1.00 98.19 282 TRP A N 1
ATOM 2024 C CA . TRP A 1 282 ? 1.788 -4.614 31.203 1.00 98.19 282 TRP A CA 1
ATOM 2025 C C . TRP A 1 282 ? 2.682 -5.858 31.267 1.00 98.19 282 TRP A C 1
ATOM 2027 O O . TRP A 1 282 ? 2.220 -6.996 31.259 1.00 98.19 282 TRP A O 1
ATOM 2037 N N . ILE A 1 283 ? 3.990 -5.640 31.419 1.00 98.12 283 ILE A N 1
ATOM 2038 C CA . ILE A 1 283 ? 4.983 -6.700 31.654 1.00 98.12 283 ILE A CA 1
ATOM 2039 C C . ILE A 1 283 ? 5.062 -7.038 33.147 1.00 98.12 283 ILE A C 1
ATOM 2041 O O . ILE A 1 283 ? 5.132 -8.205 33.538 1.00 98.12 283 ILE A O 1
ATOM 2045 N N . ASP A 1 284 ? 5.069 -5.999 33.982 1.00 96.88 284 ASP A N 1
ATOM 2046 C CA . ASP A 1 284 ? 5.040 -6.060 35.443 1.00 96.88 284 ASP A CA 1
ATOM 2047 C C . ASP A 1 284 ? 4.398 -4.777 36.015 1.00 96.88 284 ASP A C 1
ATOM 2049 O O . ASP A 1 284 ? 3.960 -3.918 35.264 1.00 96.88 284 ASP A O 1
ATOM 2053 N N . ASP A 1 285 ? 4.347 -4.594 37.339 1.00 97.06 285 ASP A N 1
ATOM 2054 C CA . ASP A 1 285 ? 3.706 -3.415 37.967 1.00 97.06 285 ASP A CA 1
ATOM 2055 C C . ASP A 1 285 ? 4.413 -2.059 37.709 1.00 97.06 285 ASP A C 1
ATOM 2057 O O . ASP A 1 285 ? 3.987 -1.010 38.208 1.00 97.06 285 ASP A O 1
ATOM 2061 N N . ASN A 1 286 ? 5.544 -2.053 37.000 1.00 97.81 286 ASN A N 1
ATOM 2062 C CA . ASN A 1 286 ? 6.323 -0.858 36.683 1.00 97.81 286 ASN A CA 1
ATOM 2063 C C . ASN A 1 286 ? 6.623 -0.696 35.194 1.00 97.81 286 ASN A C 1
ATOM 2065 O O . ASN A 1 286 ? 6.970 0.422 34.810 1.00 97.81 286 ASN A O 1
ATOM 2069 N N . HIS A 1 287 ? 6.511 -1.747 34.383 1.00 98.56 287 HIS A N 1
ATOM 2070 C CA . HIS A 1 287 ? 6.855 -1.725 32.964 1.00 98.56 287 HIS A CA 1
ATOM 2071 C C . HIS A 1 287 ? 5.707 -2.219 32.094 1.00 98.56 287 HIS A C 1
ATOM 2073 O O . HIS A 1 287 ? 5.092 -3.240 32.395 1.00 98.56 287 HIS A O 1
ATOM 2079 N N . PHE A 1 288 ? 5.487 -1.541 30.977 1.00 98.25 288 PHE A N 1
ATOM 2080 C CA . PHE A 1 288 ? 4.566 -1.963 29.928 1.00 98.25 288 PHE A CA 1
ATOM 2081 C C . PHE A 1 288 ? 5.209 -1.752 28.558 1.00 98.25 288 PHE A C 1
ATOM 2083 O O . PHE A 1 288 ? 6.183 -1.006 28.418 1.00 98.25 288 PHE A O 1
ATOM 2090 N N . ILE A 1 289 ? 4.686 -2.446 27.560 1.00 98.19 289 ILE A N 1
ATOM 2091 C CA . ILE A 1 289 ? 5.109 -2.375 26.163 1.00 98.19 289 ILE A CA 1
ATOM 2092 C C . ILE A 1 289 ? 3.990 -1.757 25.318 1.00 98.19 289 ILE A C 1
ATOM 2094 O O . ILE A 1 289 ? 2.823 -1.907 25.666 1.00 98.19 289 ILE A O 1
ATOM 2098 N N . THR A 1 290 ? 4.349 -1.047 24.248 1.00 97.56 290 THR A N 1
ATOM 2099 C CA . THR A 1 290 ? 3.414 -0.475 23.264 1.00 97.56 290 THR A CA 1
ATOM 2100 C C . THR A 1 290 ? 3.771 -0.912 21.850 1.00 97.56 290 THR A C 1
ATOM 2102 O O . THR A 1 290 ? 4.959 -1.058 21.545 1.00 97.56 290 THR A O 1
ATOM 2105 N N . ALA A 1 291 ? 2.766 -1.110 21.001 1.00 95.81 291 ALA A N 1
ATOM 2106 C CA . ALA A 1 291 ? 2.916 -1.348 19.574 1.00 95.81 291 ALA A CA 1
ATOM 2107 C C . ALA A 1 291 ? 2.784 -0.001 18.858 1.00 95.81 291 ALA A C 1
ATOM 2109 O O . ALA A 1 291 ? 1.833 0.737 19.084 1.00 95.81 291 ALA A O 1
ATOM 2110 N N . ASN A 1 292 ? 3.786 0.372 18.068 1.00 94.38 292 ASN A N 1
ATOM 2111 C CA . ASN A 1 292 ? 3.891 1.702 17.473 1.00 94.38 292 ASN A CA 1
ATOM 2112 C C . ASN A 1 292 ? 3.415 1.653 16.011 1.00 94.38 292 ASN A C 1
ATOM 2114 O O . ASN A 1 292 ? 4.223 1.833 15.086 1.00 94.38 292 ASN A O 1
ATOM 2118 N N . GLU A 1 293 ? 2.137 1.316 15.839 1.00 89.56 293 GLU A N 1
ATOM 2119 C CA . GLU A 1 293 ? 1.423 1.129 14.566 1.00 89.56 293 GLU A CA 1
ATOM 2120 C C . GLU A 1 293 ? 1.294 2.454 13.809 1.00 89.56 293 GLU A C 1
ATOM 2122 O O . GLU A 1 293 ? 1.867 2.618 12.726 1.00 89.56 293 GLU A O 1
ATOM 2127 N N . GLY A 1 294 ? 0.663 3.410 14.495 1.00 83.69 294 GLY A N 1
ATOM 2128 C CA . GLY A 1 294 ? 0.431 4.804 14.151 1.00 83.69 294 GLY A CA 1
ATOM 2129 C C . GLY A 1 294 ? -0.455 5.041 12.945 1.00 83.69 294 GLY A C 1
ATOM 2130 O O . GLY A 1 294 ? 0.024 4.962 11.815 1.00 83.69 294 GLY A O 1
ATOM 2131 N N . ASP A 1 295 ? -1.696 5.450 13.196 1.00 81.38 295 ASP A N 1
ATOM 2132 C CA . ASP A 1 295 ? -2.704 5.633 12.166 1.00 81.38 295 ASP A CA 1
ATOM 2133 C C . ASP A 1 295 ? -2.611 6.968 11.414 1.00 81.38 295 ASP A C 1
ATOM 2135 O O . ASP A 1 295 ? -2.551 6.999 10.181 1.00 81.38 295 ASP A O 1
ATOM 2139 N N . MET A 1 296 ? -2.465 8.078 12.140 1.00 82.19 296 MET A N 1
ATOM 2140 C CA . MET A 1 296 ? -2.539 9.415 11.550 1.00 82.19 296 MET A CA 1
ATOM 2141 C C . MET A 1 296 ? -1.304 9.789 10.736 1.00 82.19 296 MET A C 1
ATOM 2143 O O . MET A 1 296 ? -1.403 10.144 9.557 1.00 82.19 296 MET A O 1
ATOM 2147 N N . ASP A 1 297 ? -0.128 9.783 11.365 1.00 81.62 297 ASP A N 1
ATOM 2148 C CA . ASP A 1 297 ? 1.097 10.179 10.681 1.00 81.62 297 ASP A CA 1
ATOM 2149 C C . ASP A 1 297 ? 1.905 8.943 10.237 1.00 81.62 297 ASP A C 1
ATOM 2151 O O . ASP A 1 297 ? 2.818 9.105 9.423 1.00 81.62 297 ASP A O 1
ATOM 2155 N N . GLY A 1 298 ? 1.527 7.715 10.628 1.00 79.81 298 GLY A N 1
ATOM 2156 C CA . GLY A 1 298 ? 2.001 6.427 10.089 1.00 79.81 298 GLY A CA 1
ATOM 2157 C C . GLY A 1 298 ? 3.023 5.664 10.959 1.00 79.81 298 GLY A C 1
ATOM 2158 O O . GLY A 1 298 ? 3.815 4.899 10.397 1.00 79.81 298 GLY A O 1
ATOM 2159 N N . GLY A 1 299 ? 3.124 6.001 12.251 1.00 84.38 299 GLY A N 1
ATOM 2160 C CA . GLY A 1 299 ? 3.802 5.243 13.318 1.00 84.38 299 GLY A CA 1
ATOM 2161 C C . GLY A 1 299 ? 5.279 4.895 13.153 1.00 84.38 299 GLY A C 1
ATOM 2162 O O . GLY A 1 299 ? 5.948 5.244 12.173 1.00 84.38 299 GLY A O 1
ATOM 2163 N N . SER A 1 300 ? 5.842 4.213 14.155 1.00 91.62 300 SER A N 1
ATOM 2164 C CA . SER A 1 300 ? 7.286 3.955 14.227 1.00 91.62 300 SER A CA 1
ATOM 2165 C C . SER A 1 300 ? 7.726 2.520 13.934 1.00 91.62 300 SER A C 1
ATOM 2167 O O . SER A 1 300 ? 8.892 2.199 14.181 1.00 91.62 300 SER A O 1
ATOM 2169 N N . ARG A 1 301 ? 6.841 1.685 13.367 1.00 90.56 301 ARG A N 1
ATOM 2170 C CA . ARG A 1 301 ? 7.145 0.360 12.772 1.00 90.56 301 ARG A CA 1
ATOM 2171 C C . ARG A 1 301 ? 7.677 -0.707 13.737 1.00 90.56 301 ARG A C 1
ATOM 2173 O O . ARG A 1 301 ? 8.186 -1.739 13.296 1.00 90.56 301 ARG A O 1
ATOM 2180 N N . GLY A 1 302 ? 7.604 -0.460 15.038 1.00 93.50 302 GLY A N 1
ATOM 2181 C CA . GLY A 1 302 ? 8.195 -1.309 16.067 1.00 93.50 302 GLY A CA 1
ATOM 2182 C C . GLY A 1 302 ? 7.401 -1.259 17.363 1.00 93.50 302 GLY A C 1
ATOM 2183 O O . GLY A 1 302 ? 6.237 -0.888 17.383 1.00 93.50 302 GLY A O 1
ATOM 2184 N N . PHE A 1 303 ? 8.044 -1.628 18.457 1.00 97.00 303 PHE A N 1
ATOM 2185 C CA . PHE A 1 303 ? 7.503 -1.530 19.807 1.00 97.00 303 PHE A CA 1
ATOM 2186 C C . PHE A 1 303 ? 8.472 -0.824 20.756 1.00 97.00 303 PHE A C 1
ATOM 2188 O O . PHE A 1 303 ? 9.697 -0.824 20.551 1.00 97.00 303 PHE A O 1
ATOM 2195 N N . THR A 1 304 ? 7.927 -0.295 21.847 1.00 98.12 304 THR A N 1
ATOM 2196 C CA . THR A 1 304 ? 8.697 0.377 22.897 1.00 98.12 304 THR A CA 1
ATOM 2197 C C . THR A 1 304 ? 8.307 -0.158 24.267 1.00 98.12 304 THR A C 1
ATOM 2199 O O . THR A 1 304 ? 7.132 -0.334 24.562 1.00 98.12 304 THR A O 1
ATOM 2202 N N . VAL A 1 305 ? 9.295 -0.401 25.129 1.00 98.56 305 VAL A N 1
ATOM 2203 C CA . VAL A 1 305 ? 9.064 -0.711 26.544 1.00 98.56 305 VAL A CA 1
ATOM 2204 C C . VAL A 1 305 ? 9.245 0.561 27.354 1.00 98.56 305 VAL A C 1
ATOM 2206 O O . VAL A 1 305 ? 10.323 1.164 27.353 1.00 98.56 305 VAL A O 1
ATOM 2209 N N . PHE A 1 306 ? 8.209 0.942 28.089 1.00 98.62 306 PHE A N 1
ATOM 2210 C CA . PHE A 1 306 ? 8.214 2.074 28.999 1.00 98.62 306 PHE A CA 1
ATOM 2211 C C . PHE A 1 306 ? 8.202 1.601 30.446 1.00 98.62 306 PHE A C 1
ATOM 2213 O O . PHE A 1 306 ? 7.595 0.594 30.806 1.00 98.62 306 PHE A O 1
ATOM 2220 N N . ARG A 1 307 ? 8.831 2.389 31.314 1.00 98.38 307 ARG A N 1
ATOM 2221 C CA . ARG A 1 307 ? 8.480 2.412 32.730 1.00 98.38 307 ARG A CA 1
ATOM 2222 C C . ARG A 1 307 ? 7.265 3.319 32.914 1.00 98.38 307 ARG A C 1
ATOM 2224 O O . ARG A 1 307 ? 7.151 4.331 32.229 1.00 98.38 307 ARG A O 1
ATOM 2231 N N . LYS A 1 308 ? 6.423 3.043 33.910 1.00 97.00 308 LYS A N 1
ATOM 2232 C CA . LYS A 1 308 ? 5.184 3.794 34.187 1.00 97.00 308 LYS A CA 1
ATOM 2233 C C . LYS A 1 308 ? 5.327 5.294 34.479 1.00 97.00 308 LYS A C 1
ATOM 2235 O O . LYS A 1 308 ? 4.326 5.988 34.598 1.00 97.00 308 LYS A O 1
ATOM 2240 N N . ASP A 1 309 ? 6.550 5.804 34.610 1.00 96.62 309 ASP A N 1
ATOM 2241 C CA . ASP A 1 309 ? 6.840 7.239 34.730 1.00 96.62 309 ASP A CA 1
ATOM 2242 C C . ASP A 1 309 ? 7.243 7.908 33.401 1.00 96.62 309 ASP A C 1
ATOM 2244 O O . ASP A 1 309 ? 7.637 9.073 33.404 1.00 96.62 309 ASP A O 1
ATOM 2248 N N . GLY A 1 310 ? 7.187 7.176 32.286 1.00 97.44 310 GLY A N 1
ATOM 2249 C CA . GLY A 1 310 ? 7.520 7.655 30.943 1.00 97.44 310 GLY A CA 1
ATOM 2250 C C . GLY A 1 310 ? 8.965 7.455 30.521 1.00 97.44 310 GLY A C 1
ATOM 2251 O O . GLY A 1 310 ? 9.356 7.855 29.426 1.00 97.44 310 GLY A O 1
ATOM 2252 N N . THR A 1 311 ? 9.784 6.813 31.353 1.00 98.25 311 THR A N 1
ATOM 2253 C CA . THR A 1 311 ? 11.148 6.462 30.948 1.00 98.25 311 THR A CA 1
ATOM 2254 C C . THR A 1 311 ? 11.116 5.351 29.900 1.00 98.25 311 THR A C 1
ATOM 2256 O O . THR A 1 311 ? 10.654 4.253 30.200 1.00 98.25 311 THR A O 1
ATOM 2259 N N . VAL A 1 312 ? 11.672 5.599 28.711 1.00 98.50 312 VAL A N 1
ATOM 2260 C CA . VAL A 1 312 ? 11.929 4.549 27.710 1.00 98.50 312 VAL A CA 1
ATOM 2261 C C . VAL A 1 312 ? 12.999 3.597 28.249 1.00 98.50 312 VAL A C 1
ATOM 2263 O O . VAL A 1 312 ? 14.121 4.013 28.546 1.00 98.50 312 VAL A O 1
ATOM 2266 N N . VAL A 1 313 ? 12.638 2.326 28.395 1.00 98.44 313 VAL A N 1
ATOM 2267 C CA . VAL A 1 313 ? 13.509 1.246 28.879 1.00 98.44 313 VAL A CA 1
ATOM 2268 C C . VAL A 1 313 ? 14.155 0.505 27.713 1.00 98.44 313 VAL A C 1
ATOM 2270 O O . VAL A 1 313 ? 15.347 0.206 27.771 1.00 98.44 313 VAL A O 1
ATOM 2273 N N . TYR A 1 314 ? 13.390 0.255 26.651 1.00 98.38 314 TYR A N 1
ATOM 2274 C CA . TYR A 1 314 ? 13.870 -0.376 25.425 1.00 98.38 314 TYR A CA 1
ATOM 2275 C C . TYR A 1 314 ? 13.094 0.153 24.213 1.00 98.38 314 TYR A C 1
ATOM 2277 O O . TYR A 1 314 ? 11.897 0.409 24.302 1.00 98.38 314 TYR A O 1
ATOM 2285 N N . GLU A 1 315 ? 13.785 0.310 23.088 1.00 97.25 315 GLU A N 1
ATOM 2286 C CA . GLU A 1 315 ? 13.237 0.738 21.800 1.00 97.25 315 GLU A CA 1
ATOM 2287 C C . GLU A 1 315 ? 13.724 -0.242 20.734 1.00 97.25 315 GLU A C 1
ATOM 2289 O O . GLU A 1 315 ? 14.934 -0.425 20.590 1.00 97.25 315 GLU A O 1
ATOM 2294 N N . SER A 1 316 ? 12.796 -0.871 20.015 1.00 96.06 316 SER A N 1
ATOM 2295 C CA . SER A 1 316 ? 13.128 -1.869 18.989 1.00 96.06 316 SER A CA 1
ATOM 2296 C C . SER A 1 316 ? 13.507 -1.249 17.642 1.00 96.06 316 SER A C 1
ATOM 2298 O O . SER A 1 316 ? 14.222 -1.878 16.860 1.00 96.06 316 SER A O 1
ATOM 2300 N N . GLY A 1 317 ? 13.049 -0.028 17.341 1.00 93.75 317 GLY A N 1
ATOM 2301 C CA . GLY A 1 317 ? 13.199 0.564 16.013 1.00 93.75 317 GLY A CA 1
ATOM 2302 C C . GLY A 1 317 ? 12.702 -0.393 14.911 1.00 93.75 317 GLY A C 1
ATOM 2303 O O . GLY A 1 317 ? 11.652 -1.012 15.071 1.00 93.75 317 GLY A O 1
ATOM 2304 N N . PRO A 1 318 ? 13.446 -0.577 13.803 1.00 92.69 318 PRO A N 1
ATOM 2305 C CA . PRO A 1 318 ? 13.045 -1.468 12.711 1.00 92.69 318 PRO A CA 1
ATOM 2306 C C . PRO A 1 318 ? 13.436 -2.946 12.926 1.00 92.69 318 PRO A C 1
ATOM 2308 O O . PRO A 1 318 ? 13.410 -3.732 11.978 1.00 92.69 318 PRO A O 1
ATOM 2311 N N . GLU A 1 319 ? 13.852 -3.362 14.130 1.00 94.12 319 GLU A N 1
ATOM 2312 C CA . GLU A 1 319 ? 14.350 -4.729 14.353 1.00 94.12 319 GLU A CA 1
ATOM 2313 C C . GLU A 1 319 ? 13.302 -5.803 14.022 1.00 94.12 319 GLU A C 1
ATOM 2315 O O . GLU A 1 319 ? 13.624 -6.762 13.319 1.00 94.12 319 GLU A O 1
ATOM 2320 N N . LEU A 1 320 ? 12.048 -5.626 14.456 1.00 94.25 320 LEU A N 1
ATOM 2321 C CA . LEU A 1 320 ? 10.952 -6.550 14.138 1.00 94.25 320 LEU A CA 1
ATOM 2322 C C . LEU A 1 320 ? 10.699 -6.630 12.623 1.00 94.25 320 LEU A C 1
ATOM 2324 O O . LEU A 1 320 ? 10.587 -7.727 12.071 1.00 94.25 320 LEU A O 1
ATOM 2328 N N . GLU A 1 321 ? 10.686 -5.478 11.945 1.00 93.38 321 GLU A N 1
ATOM 2329 C CA . GLU A 1 321 ? 10.550 -5.388 10.488 1.00 93.38 321 GLU A CA 1
ATOM 2330 C C . GLU A 1 321 ? 11.614 -6.242 9.785 1.00 93.38 321 GLU A C 1
ATOM 2332 O O . GLU A 1 321 ? 11.289 -7.074 8.935 1.00 93.38 321 GLU A O 1
ATOM 2337 N N . TYR A 1 322 ? 12.881 -6.133 10.187 1.00 95.19 322 TYR A N 1
ATOM 2338 C CA . TYR A 1 322 ? 13.960 -6.915 9.584 1.00 95.19 322 TYR A CA 1
ATOM 2339 C C . TYR A 1 322 ? 13.820 -8.423 9.790 1.00 95.19 322 TYR A C 1
ATOM 2341 O O . TYR A 1 322 ? 14.190 -9.195 8.900 1.00 95.19 322 TYR A O 1
ATOM 2349 N N . GLU A 1 323 ? 13.304 -8.870 10.932 1.00 96.00 323 GLU A N 1
ATOM 2350 C CA . GLU A 1 323 ? 13.075 -10.297 11.171 1.00 96.00 323 GLU A CA 1
ATOM 2351 C C . GLU A 1 323 ? 11.938 -10.837 10.290 1.00 96.00 323 GLU A C 1
ATOM 2353 O O . GLU A 1 323 ? 12.066 -11.925 9.721 1.00 96.00 323 GLU A O 1
ATOM 2358 N N . ILE A 1 324 ? 10.888 -10.041 10.066 1.00 96.06 324 ILE A N 1
ATOM 2359 C CA . ILE A 1 324 ? 9.781 -10.361 9.148 1.00 96.06 324 ILE A CA 1
ATOM 2360 C C . ILE A 1 324 ? 10.256 -10.380 7.684 1.00 96.06 324 ILE A C 1
ATOM 2362 O O . ILE A 1 324 ? 9.931 -11.300 6.926 1.00 96.06 324 ILE A O 1
ATOM 2366 N N . VAL A 1 325 ? 11.115 -9.434 7.289 1.00 95.38 325 VAL A N 1
ATOM 2367 C CA . VAL A 1 325 ? 11.777 -9.419 5.970 1.00 95.38 325 VAL A CA 1
ATOM 2368 C C . VAL A 1 325 ? 12.563 -10.709 5.730 1.00 95.38 325 VAL A C 1
ATOM 2370 O O . VAL A 1 325 ? 12.510 -11.282 4.638 1.00 95.38 325 VAL A O 1
ATOM 2373 N N . ARG A 1 326 ? 13.271 -11.211 6.750 1.00 96.69 326 ARG A N 1
ATOM 2374 C CA . ARG A 1 326 ? 14.112 -12.411 6.623 1.00 96.69 326 ARG A CA 1
ATOM 2375 C C . ARG A 1 326 ? 13.326 -13.696 6.432 1.00 96.69 326 ARG A C 1
ATOM 2377 O O . ARG A 1 326 ? 13.889 -14.658 5.908 1.00 96.69 326 ARG A O 1
ATOM 2384 N N . ILE A 1 327 ? 12.064 -13.741 6.840 1.00 96.44 327 ILE A N 1
ATOM 2385 C CA . ILE A 1 327 ? 11.186 -14.902 6.635 1.00 96.44 327 ILE A CA 1
ATOM 2386 C C . ILE A 1 327 ? 10.266 -14.751 5.419 1.00 96.44 327 ILE A C 1
ATOM 2388 O O . ILE A 1 327 ? 9.471 -15.644 5.152 1.00 96.44 327 ILE A O 1
ATOM 2392 N N . GLY A 1 328 ? 10.400 -13.656 4.667 1.00 94.56 328 GLY A N 1
ATOM 2393 C CA . GLY A 1 328 ? 9.693 -13.449 3.408 1.00 94.56 328 GLY A CA 1
ATOM 2394 C C . GLY A 1 328 ? 8.255 -12.943 3.547 1.00 94.56 328 GLY A C 1
ATOM 2395 O O . GLY A 1 328 ? 7.451 -13.158 2.646 1.00 94.56 328 GLY A O 1
ATOM 2396 N N . HIS A 1 329 ? 7.934 -12.292 4.670 1.00 93.81 329 HIS A N 1
ATOM 2397 C CA . HIS A 1 329 ? 6.591 -11.794 5.000 1.00 93.81 329 HIS A CA 1
ATOM 2398 C C . HIS A 1 329 ? 6.449 -10.268 4.878 1.00 93.81 329 HIS A C 1
ATOM 2400 O O . HIS A 1 329 ? 5.475 -9.695 5.349 1.00 93.81 329 HIS A O 1
ATOM 2406 N N . TYR A 1 330 ? 7.417 -9.581 4.264 1.00 91.69 330 TYR A N 1
ATOM 2407 C CA . TYR A 1 330 ? 7.374 -8.122 4.177 1.00 91.69 330 TYR A CA 1
ATOM 2408 C C . TYR A 1 330 ? 6.355 -7.621 3.130 1.00 91.69 330 TYR A C 1
ATOM 2410 O O . TYR A 1 330 ? 6.454 -8.007 1.957 1.00 91.69 330 TYR A O 1
ATOM 2418 N N . PRO A 1 331 ? 5.415 -6.738 3.506 1.00 83.94 331 PRO A N 1
ATOM 2419 C CA . PRO A 1 331 ? 4.280 -6.342 2.676 1.00 83.94 331 PRO A CA 1
ATOM 2420 C C . PRO A 1 331 ? 4.590 -5.123 1.786 1.00 83.94 331 PRO A C 1
ATOM 2422 O O . PRO A 1 331 ? 3.960 -4.084 1.922 1.00 83.94 331 PRO A O 1
ATOM 2425 N N . ASP A 1 332 ? 5.513 -5.255 0.827 1.00 81.44 332 ASP A N 1
ATOM 2426 C CA . ASP A 1 332 ? 6.047 -4.168 -0.041 1.00 81.44 332 ASP A CA 1
ATOM 2427 C C . ASP A 1 332 ? 5.017 -3.133 -0.557 1.00 81.44 332 ASP A C 1
ATOM 2429 O O . ASP A 1 332 ? 5.269 -1.935 -0.545 1.00 81.44 332 ASP A O 1
ATOM 2433 N N . LYS A 1 333 ? 3.820 -3.565 -0.981 1.00 77.25 333 LYS A N 1
ATOM 2434 C CA . LYS A 1 333 ? 2.765 -2.657 -1.491 1.00 77.25 333 LYS A CA 1
ATOM 2435 C C . LYS A 1 333 ? 2.081 -1.800 -0.427 1.00 77.25 333 LYS A C 1
ATOM 2437 O O . LYS A 1 333 ? 1.344 -0.887 -0.783 1.00 77.25 333 LYS A O 1
ATOM 2442 N N . ARG A 1 334 ? 2.220 -2.191 0.832 1.00 71.88 334 ARG A N 1
ATOM 2443 C CA . ARG A 1 334 ? 1.569 -1.607 1.997 1.00 71.88 334 ARG A CA 1
ATOM 2444 C C . ARG A 1 334 ? 2.636 -1.244 3.043 1.00 71.88 334 ARG A C 1
ATOM 2446 O O . ARG A 1 334 ? 2.351 -1.330 4.218 1.00 71.88 334 ARG A O 1
ATOM 2453 N N . SER A 1 335 ? 3.887 -0.937 2.709 1.00 74.50 335 SER A N 1
ATOM 2454 C CA . SER A 1 335 ? 4.925 -0.748 3.749 1.00 74.50 335 SER A CA 1
ATOM 2455 C C . SER A 1 335 ? 5.588 0.628 3.750 1.00 74.50 335 SER A C 1
ATOM 2457 O O . SER A 1 335 ? 6.373 0.945 4.645 1.00 74.50 335 SER A O 1
ATOM 2459 N N . ASP A 1 336 ? 5.259 1.475 2.779 1.00 72.56 336 ASP A N 1
ATOM 2460 C CA . ASP A 1 336 ? 5.866 2.783 2.556 1.00 72.56 336 ASP A CA 1
ATOM 2461 C C . ASP A 1 336 ? 5.632 3.764 3.714 1.00 72.56 336 ASP A C 1
ATOM 2463 O O . ASP A 1 336 ? 6.578 4.443 4.124 1.00 72.56 336 ASP A O 1
ATOM 2467 N N . ALA A 1 337 ? 4.431 3.793 4.298 1.00 68.94 337 ALA A N 1
ATOM 2468 C CA . ALA A 1 337 ? 4.120 4.640 5.456 1.00 68.94 337 ALA A CA 1
ATOM 2469 C C . ALA A 1 337 ? 4.422 3.952 6.800 1.00 68.94 337 ALA A C 1
ATOM 2471 O O . ALA A 1 337 ? 5.220 4.464 7.587 1.00 68.94 337 ALA A O 1
ATOM 2472 N N . LYS A 1 338 ? 3.856 2.762 7.004 1.00 77.44 338 LYS A N 1
ATOM 2473 C CA . LYS A 1 338 ? 3.696 2.112 8.315 1.00 77.44 338 LYS A CA 1
ATOM 2474 C C . LYS A 1 338 ? 4.469 0.769 8.459 1.00 77.44 338 LYS A C 1
ATOM 2476 O O . LYS A 1 338 ? 4.425 0.095 9.485 1.00 77.44 338 LYS A O 1
ATOM 2481 N N . GLY A 1 339 ? 5.272 0.384 7.458 1.00 87.19 339 GLY A N 1
ATOM 2482 C CA . GLY A 1 339 ? 6.171 -0.777 7.543 1.00 87.19 339 GLY A CA 1
ATOM 2483 C C . GLY A 1 339 ? 5.445 -2.119 7.696 1.00 87.19 339 GLY A C 1
ATOM 2484 O O . GLY A 1 339 ? 4.667 -2.506 6.826 1.00 87.19 339 GLY A O 1
ATOM 2485 N N . VAL A 1 340 ? 5.751 -2.848 8.775 1.00 89.94 340 VAL A N 1
ATOM 2486 C CA . VAL A 1 340 ? 5.133 -4.146 9.120 1.00 89.94 340 VAL A CA 1
ATOM 2487 C C . VAL A 1 340 ? 3.912 -4.041 10.038 1.00 89.94 340 VAL A C 1
ATOM 2489 O O . VAL A 1 340 ? 3.322 -5.079 10.313 1.00 89.94 340 VAL A O 1
ATOM 2492 N N . GLU A 1 341 ? 3.549 -2.836 10.487 1.00 90.06 341 GLU A N 1
ATOM 2493 C CA . GLU A 1 341 ? 2.367 -2.556 11.329 1.00 90.06 341 GLU A CA 1
ATOM 2494 C C . GLU A 1 341 ? 2.225 -3.468 12.547 1.00 90.06 341 GLU A C 1
ATOM 2496 O O . GLU A 1 341 ? 1.460 -4.431 12.519 1.00 90.06 341 GLU A O 1
ATOM 2501 N N . PRO A 1 342 ? 3.016 -3.221 13.606 1.00 92.25 342 PRO A N 1
ATOM 2502 C CA . PRO A 1 342 ? 2.761 -3.831 14.897 1.00 92.25 342 PRO A CA 1
ATOM 2503 C C . PRO A 1 342 ? 1.571 -3.138 15.570 1.00 92.25 342 PRO A C 1
ATOM 2505 O O . PRO A 1 342 ? 1.730 -1.987 15.955 1.00 92.25 342 PRO A O 1
ATOM 2508 N N . GLU A 1 343 ? 0.455 -3.843 15.740 1.00 85.38 343 GLU A N 1
ATOM 2509 C CA . GLU A 1 343 ? -0.853 -3.301 16.160 1.00 85.38 343 GLU A CA 1
ATOM 2510 C C . GLU A 1 343 ? -1.294 -3.945 17.492 1.00 85.38 343 GLU A C 1
ATOM 2512 O O . GLU A 1 343 ? -0.972 -3.457 18.578 1.00 85.38 343 GLU A O 1
ATOM 2517 N N . GLY A 1 344 ? -1.877 -5.147 17.438 1.00 88.50 344 GLY A N 1
ATOM 2518 C CA . GLY A 1 344 ? -2.296 -5.896 18.623 1.00 88.50 344 GLY A CA 1
ATOM 2519 C C . GLY A 1 344 ? -1.161 -6.586 19.393 1.00 88.50 344 GLY A C 1
ATOM 2520 O O . GLY A 1 344 ? -0.132 -7.003 18.841 1.00 88.50 344 GLY A O 1
ATOM 2521 N N . MET A 1 345 ? -1.355 -6.785 20.702 1.00 95.06 345 MET A N 1
ATOM 2522 C CA . MET A 1 345 ? -0.431 -7.571 21.524 1.00 95.06 345 MET A CA 1
ATOM 2523 C C . MET A 1 345 ? -1.071 -8.260 22.731 1.00 95.06 345 MET A C 1
ATOM 2525 O O . MET A 1 345 ? -2.157 -7.905 23.166 1.00 95.06 345 MET A O 1
ATOM 2529 N N . GLU A 1 346 ? -0.347 -9.223 23.304 1.00 96.94 346 GLU A N 1
ATOM 2530 C CA . GLU A 1 346 ? -0.705 -9.897 24.558 1.00 96.94 346 GLU A CA 1
ATOM 2531 C C . GLU A 1 346 ? 0.547 -10.179 25.393 1.00 96.94 346 GLU A C 1
ATOM 2533 O O . GLU A 1 346 ? 1.584 -10.595 24.858 1.00 96.94 346 GLU A O 1
ATOM 2538 N N . ILE A 1 347 ? 0.442 -10.024 26.717 1.00 97.94 347 ILE A N 1
ATOM 2539 C CA . ILE A 1 347 ? 1.512 -10.363 27.663 1.00 97.94 347 ILE A CA 1
ATOM 2540 C C . ILE A 1 347 ? 1.082 -11.504 28.567 1.00 97.94 347 ILE A C 1
ATOM 2542 O O . ILE A 1 347 ? 0.132 -11.397 29.336 1.00 97.94 347 ILE A O 1
ATOM 2546 N N . ALA A 1 348 ? 1.841 -12.598 28.554 1.00 97.44 348 ALA A N 1
ATOM 2547 C CA . ALA A 1 348 ? 1.523 -13.728 29.410 1.00 97.44 348 ALA A CA 1
ATOM 2548 C C . ALA A 1 348 ? 2.742 -14.512 29.875 1.00 97.44 348 ALA A C 1
ATOM 2550 O O . ALA A 1 348 ? 3.747 -14.682 29.181 1.00 97.44 348 ALA A O 1
ATOM 2551 N N . ARG A 1 349 ? 2.627 -15.058 31.086 1.00 97.44 349 ARG A N 1
ATOM 2552 C CA . ARG A 1 349 ? 3.676 -15.858 31.710 1.00 97.44 349 ARG A CA 1
ATOM 2553 C C . ARG A 1 349 ? 3.433 -17.349 31.505 1.00 97.44 349 ARG A C 1
ATOM 2555 O O . ARG A 1 349 ? 2.485 -17.908 32.052 1.00 97.44 349 ARG A O 1
ATOM 2562 N N . PHE A 1 350 ? 4.352 -18.011 30.807 1.00 96.62 350 PHE A N 1
ATOM 2563 C CA . PHE A 1 350 ? 4.381 -19.466 30.652 1.00 96.62 350 PHE A CA 1
ATOM 2564 C C . PHE A 1 350 ? 5.533 -20.028 31.492 1.00 96.62 350 PHE A C 1
ATOM 2566 O O . PHE A 1 350 ? 6.709 -19.937 31.139 1.00 96.62 350 PHE A O 1
ATOM 2573 N N . GLY A 1 351 ? 5.199 -20.592 32.654 1.00 93.19 351 GLY A N 1
ATOM 2574 C CA . GLY A 1 351 ? 6.198 -21.060 33.616 1.00 93.19 351 GLY A CA 1
ATOM 2575 C C . GLY A 1 351 ? 6.998 -19.905 34.231 1.00 93.19 351 GLY A C 1
ATOM 2576 O O . GLY A 1 351 ? 6.449 -19.071 34.954 1.00 93.19 351 GLY A O 1
ATOM 2577 N N . GLU A 1 352 ? 8.311 -19.875 34.000 1.00 93.62 352 GLU A N 1
ATOM 2578 C CA . GLU A 1 352 ? 9.200 -18.819 34.512 1.00 93.62 352 GLU A CA 1
ATOM 2579 C C . GLU A 1 352 ? 9.417 -17.666 33.528 1.00 93.62 352 GLU A C 1
ATOM 2581 O O . GLU A 1 352 ? 9.936 -16.632 33.938 1.00 93.62 352 GLU A O 1
ATOM 2586 N N . THR A 1 353 ? 8.991 -17.824 32.274 1.00 97.06 353 THR A N 1
ATOM 2587 C CA . THR A 1 353 ? 9.219 -16.851 31.205 1.00 97.06 353 THR A CA 1
ATOM 2588 C C . THR A 1 353 ? 7.981 -15.990 30.992 1.00 97.06 353 THR A C 1
ATOM 2590 O O . THR A 1 353 ? 6.877 -16.518 30.830 1.00 97.06 353 THR A O 1
ATOM 2593 N N . THR A 1 354 ? 8.167 -14.671 30.977 1.00 98.25 354 THR A N 1
ATOM 2594 C CA . THR A 1 354 ? 7.143 -13.720 30.529 1.00 98.25 354 THR A CA 1
ATOM 2595 C C . THR A 1 354 ? 7.325 -13.491 29.036 1.00 98.25 354 THR A C 1
ATOM 2597 O O . THR A 1 354 ? 8.399 -13.072 28.602 1.00 98.25 354 THR A O 1
ATOM 2600 N N . PHE A 1 355 ? 6.293 -13.794 28.254 1.00 98.56 355 PHE A N 1
ATOM 2601 C CA . PHE A 1 355 ? 6.282 -13.583 26.814 1.00 98.56 355 PHE A CA 1
ATOM 2602 C C . PHE A 1 355 ? 5.442 -12.363 26.451 1.00 98.56 355 PHE A C 1
ATOM 2604 O O . PHE A 1 355 ? 4.379 -12.160 27.034 1.00 98.56 355 PHE A O 1
ATOM 2611 N N . ALA A 1 356 ? 5.920 -11.606 25.467 1.00 98.38 356 ALA A N 1
ATOM 2612 C CA . ALA A 1 356 ? 5.121 -10.661 24.706 1.00 98.38 356 ALA A CA 1
ATOM 2613 C C . ALA A 1 356 ? 4.844 -11.246 23.321 1.00 98.38 356 ALA A C 1
ATOM 2615 O O . ALA A 1 356 ? 5.771 -11.696 22.637 1.00 98.38 356 ALA A O 1
ATOM 2616 N N . PHE A 1 357 ? 3.577 -11.254 22.931 1.00 98.25 357 PHE A N 1
ATOM 2617 C CA . PHE A 1 357 ? 3.116 -11.645 21.607 1.00 98.25 357 PHE A CA 1
ATOM 2618 C C . PHE A 1 357 ? 2.710 -10.375 20.876 1.00 98.25 357 PHE A C 1
ATOM 2620 O O . PHE A 1 357 ? 1.752 -9.744 21.290 1.00 98.25 357 PHE A O 1
ATOM 2627 N N . ILE A 1 358 ? 3.454 -9.986 19.844 1.00 97.31 358 ILE A N 1
ATOM 2628 C CA . ILE A 1 358 ? 3.216 -8.748 19.088 1.00 97.31 358 ILE A CA 1
ATOM 2629 C C . ILE A 1 358 ? 2.732 -9.138 17.699 1.00 97.31 358 ILE A C 1
ATOM 2631 O O . ILE A 1 358 ? 3.410 -9.907 17.008 1.00 97.31 358 ILE A O 1
ATOM 2635 N N . LEU A 1 359 ? 1.567 -8.651 17.301 1.00 96.50 359 LEU A N 1
ATOM 2636 C CA . LEU A 1 359 ? 0.957 -8.949 16.016 1.00 96.50 359 LEU A CA 1
ATOM 2637 C C . LEU A 1 359 ? 1.426 -7.943 14.977 1.00 96.50 359 LEU A C 1
ATOM 2639 O O . LEU A 1 359 ? 1.407 -6.747 15.214 1.00 96.50 359 LEU A O 1
ATOM 2643 N N . SER A 1 360 ? 1.891 -8.454 13.843 1.00 95.19 360 SER A N 1
ATOM 2644 C CA . SER A 1 360 ? 2.179 -7.681 12.644 1.00 95.19 360 SER A CA 1
ATOM 2645 C C . SER A 1 360 ? 1.032 -7.900 11.667 1.00 95.19 360 SER A C 1
ATOM 2647 O O . SER A 1 360 ? 0.968 -8.961 11.028 1.00 95.19 360 SER A O 1
ATOM 2649 N N . GLU A 1 361 ? 0.148 -6.911 11.566 1.00 91.56 361 GLU A N 1
ATOM 2650 C CA . GLU A 1 361 ? -1.097 -6.959 10.793 1.00 91.56 361 GLU A CA 1
ATOM 2651 C C . GLU A 1 361 ? -0.775 -7.210 9.309 1.00 91.56 361 GLU A C 1
ATOM 2653 O O . GLU A 1 361 ? -1.059 -8.274 8.734 1.00 91.56 361 GLU A O 1
ATOM 2658 N N . ARG A 1 362 ? 0.016 -6.312 8.711 1.00 90.31 362 ARG A N 1
ATOM 2659 C CA . ARG A 1 362 ? 0.439 -6.434 7.305 1.00 90.31 362 ARG A CA 1
ATOM 2660 C C . ARG A 1 362 ? 1.382 -7.595 7.033 1.00 90.31 362 ARG A C 1
ATOM 2662 O O . ARG A 1 362 ? 1.387 -8.131 5.924 1.00 90.31 362 ARG A O 1
ATOM 2669 N N . GLY A 1 363 ? 2.201 -7.975 8.013 1.00 92.38 363 GLY A N 1
ATOM 2670 C CA . GLY A 1 363 ? 3.112 -9.112 7.894 1.00 92.38 363 GLY A CA 1
ATOM 2671 C C . GLY A 1 363 ? 2.407 -10.463 8.017 1.00 92.38 363 GLY A C 1
ATOM 2672 O O . GLY A 1 363 ? 2.957 -11.479 7.578 1.00 92.38 363 GLY A O 1
ATOM 2673 N N . SER A 1 364 ? 1.193 -10.497 8.582 1.00 94.12 364 SER A N 1
ATOM 2674 C CA . SER A 1 364 ? 0.472 -11.732 8.917 1.00 94.12 364 SER A CA 1
ATOM 2675 C C . SER A 1 364 ? 1.289 -12.642 9.850 1.00 94.12 364 SER A C 1
ATOM 2677 O O . SER A 1 364 ? 1.401 -13.857 9.646 1.00 94.12 364 SER A O 1
ATOM 2679 N N . ILE A 1 365 ? 1.931 -12.042 10.859 1.00 96.12 365 ILE A N 1
ATOM 2680 C CA . ILE A 1 365 ? 2.856 -12.710 11.787 1.00 96.12 365 ILE A CA 1
ATOM 2681 C C . ILE A 1 365 ? 2.511 -12.362 13.233 1.00 96.12 365 ILE A C 1
ATOM 2683 O O . ILE A 1 365 ? 2.244 -11.210 13.539 1.00 96.12 365 ILE A O 1
ATOM 2687 N N . ALA A 1 366 ? 2.627 -13.336 14.137 1.00 97.31 366 ALA A N 1
ATOM 2688 C CA . ALA A 1 366 ? 2.725 -13.074 15.574 1.00 97.31 366 ALA A CA 1
ATOM 2689 C C . ALA A 1 366 ? 4.170 -13.303 16.046 1.00 97.31 366 ALA A C 1
ATOM 2691 O O . ALA A 1 366 ? 4.707 -14.412 15.942 1.00 97.31 366 ALA A O 1
ATOM 2692 N N . ALA A 1 367 ? 4.823 -12.258 16.546 1.00 97.69 367 ALA A N 1
ATOM 2693 C CA . ALA A 1 367 ? 6.186 -12.309 17.055 1.00 97.69 367 ALA A CA 1
ATOM 2694 C C . ALA A 1 367 ? 6.206 -12.627 18.553 1.00 97.69 367 ALA A C 1
ATOM 2696 O O . ALA A 1 367 ? 5.540 -11.972 19.346 1.00 97.69 367 ALA A O 1
ATOM 2697 N N . VAL A 1 368 ? 6.995 -13.629 18.944 1.00 98.25 368 VAL A N 1
ATOM 2698 C CA . VAL A 1 368 ? 7.110 -14.109 20.327 1.00 98.25 368 VAL A CA 1
ATOM 2699 C C . VAL A 1 368 ? 8.414 -13.600 20.927 1.00 98.25 368 VAL A C 1
ATOM 2701 O O . VAL A 1 368 ? 9.491 -14.106 20.593 1.00 98.25 368 VAL A O 1
ATOM 2704 N N . TYR A 1 369 ? 8.331 -12.638 21.839 1.00 98.38 369 TYR A N 1
ATOM 2705 C CA . TYR A 1 369 ? 9.471 -12.101 22.578 1.00 98.38 369 TYR A CA 1
ATOM 2706 C C . TYR A 1 369 ? 9.492 -12.622 24.013 1.00 98.38 369 TYR A C 1
ATOM 2708 O O . TYR A 1 369 ? 8.480 -12.597 24.699 1.00 98.38 369 TYR A O 1
ATOM 2716 N N . ASP A 1 370 ? 10.654 -13.058 24.496 1.00 98.31 370 ASP A N 1
ATOM 2717 C CA . ASP A 1 370 ? 10.909 -13.190 25.933 1.00 98.31 370 ASP A CA 1
ATOM 2718 C C . ASP A 1 370 ? 11.210 -11.796 26.493 1.00 98.31 370 ASP A C 1
ATOM 2720 O O . ASP A 1 370 ? 12.224 -11.188 26.137 1.00 98.31 370 ASP A O 1
ATOM 2724 N N . VAL A 1 371 ? 10.316 -11.308 27.349 1.00 98.44 371 VAL A N 1
ATOM 2725 C CA . VAL A 1 371 ? 10.380 -9.994 28.006 1.00 98.44 371 VAL A CA 1
ATOM 2726 C C . VAL A 1 371 ? 10.559 -10.125 29.519 1.00 98.44 371 VAL A C 1
ATOM 2728 O O . VAL A 1 371 ? 10.291 -9.192 30.270 1.00 98.44 371 VAL A O 1
ATOM 2731 N N . THR A 1 372 ? 11.044 -11.280 29.991 1.00 98.00 372 THR A N 1
ATOM 2732 C CA . THR A 1 372 ? 11.346 -11.503 31.418 1.00 98.00 372 THR A CA 1
ATOM 2733 C C . THR A 1 372 ? 12.342 -10.469 31.956 1.00 98.00 372 THR A C 1
ATOM 2735 O O . THR A 1 372 ? 12.285 -10.101 33.129 1.00 98.00 372 THR A O 1
ATOM 2738 N N . ASP A 1 373 ? 13.251 -9.996 31.098 1.00 97.88 373 ASP A N 1
ATOM 2739 C CA . ASP A 1 373 ? 14.035 -8.779 31.309 1.00 97.88 373 ASP A CA 1
ATOM 2740 C C . ASP A 1 373 ? 13.492 -7.668 30.387 1.00 97.88 373 ASP A C 1
ATOM 2742 O O . ASP A 1 373 ? 13.826 -7.658 29.198 1.00 97.88 373 ASP A O 1
ATOM 2746 N N . PRO A 1 374 ? 12.690 -6.719 30.912 1.00 97.19 374 PRO A N 1
ATOM 2747 C CA . PRO A 1 374 ? 12.108 -5.630 30.124 1.00 97.19 374 PRO A CA 1
ATOM 2748 C C . PRO A 1 374 ? 13.143 -4.727 29.437 1.00 97.19 374 PRO A C 1
ATOM 2750 O O . PRO A 1 374 ? 12.810 -4.023 28.489 1.00 97.19 374 PRO A O 1
ATOM 2753 N N . SER A 1 375 ? 14.400 -4.727 29.902 1.00 97.75 375 SER A N 1
ATOM 2754 C CA . SER A 1 375 ? 15.481 -3.925 29.311 1.00 97.75 375 SER A CA 1
ATOM 2755 C C . SER A 1 375 ? 16.205 -4.604 28.151 1.00 97.75 375 SER A C 1
ATOM 2757 O O . SER A 1 375 ? 16.987 -3.962 27.448 1.00 97.75 375 SER A O 1
ATOM 2759 N N . ALA A 1 376 ? 15.949 -5.895 27.942 1.00 97.38 376 ALA A N 1
ATOM 2760 C CA . ALA A 1 376 ? 16.534 -6.672 26.862 1.00 97.38 376 ALA A CA 1
ATOM 2761 C C . ALA A 1 376 ? 15.552 -7.736 26.332 1.00 97.38 376 ALA A C 1
ATOM 2763 O O . ALA A 1 376 ? 15.836 -8.935 26.474 1.00 97.38 376 ALA A O 1
ATOM 2764 N N . PRO A 1 377 ? 14.426 -7.328 25.705 1.00 97.94 377 PRO A N 1
ATOM 2765 C CA . PRO A 1 377 ? 13.540 -8.243 24.992 1.00 97.94 377 PRO A CA 1
ATOM 2766 C C . PRO A 1 377 ? 14.306 -9.117 23.994 1.00 97.94 377 PRO A C 1
ATOM 2768 O O . PRO A 1 377 ? 15.202 -8.647 23.291 1.00 97.94 377 PRO A O 1
ATOM 2771 N N . LYS A 1 378 ? 13.963 -10.405 23.913 1.00 97.62 378 LYS A N 1
ATOM 2772 C CA . LYS A 1 378 ? 14.606 -11.350 22.983 1.00 97.62 378 LYS A CA 1
ATOM 2773 C C . LYS A 1 378 ? 13.575 -12.006 22.095 1.00 97.62 378 LYS A C 1
ATOM 2775 O O . LYS A 1 378 ? 12.730 -12.734 22.604 1.00 97.62 378 LYS A O 1
ATOM 2780 N N . LEU A 1 379 ? 13.694 -11.837 20.781 1.00 97.25 379 LEU A N 1
ATOM 2781 C CA . LEU A 1 379 ? 12.872 -12.590 19.839 1.00 97.25 379 LEU A CA 1
ATOM 2782 C C . LEU A 1 379 ? 13.176 -14.091 19.972 1.00 97.25 379 LEU A C 1
ATOM 2784 O O . LEU A 1 379 ? 14.329 -14.521 19.888 1.00 97.25 379 LEU A O 1
ATOM 2788 N N . ARG A 1 380 ? 12.136 -14.892 20.198 1.00 95.75 380 ARG A N 1
ATOM 2789 C CA . ARG A 1 380 ? 12.217 -16.350 20.374 1.00 95.75 380 ARG A CA 1
ATOM 2790 C C . ARG A 1 380 ? 11.688 -17.085 19.159 1.00 95.75 380 ARG A C 1
ATOM 2792 O O . ARG A 1 380 ? 12.260 -18.099 18.769 1.00 95.75 380 ARG A O 1
ATOM 2799 N N . GLN A 1 381 ? 10.605 -16.581 18.574 1.00 95.94 381 GLN A N 1
ATOM 2800 C CA . GLN A 1 381 ? 9.936 -17.222 17.452 1.00 95.94 381 GLN A CA 1
ATOM 2801 C C . GLN A 1 381 ? 9.086 -16.212 16.672 1.00 95.94 381 GLN A C 1
ATOM 2803 O O . GLN A 1 381 ? 8.548 -15.279 17.258 1.00 95.94 381 GLN A O 1
ATOM 2808 N N . LEU A 1 382 ? 8.933 -16.429 15.366 1.00 97.12 382 LEU A N 1
ATOM 2809 C CA . LEU A 1 382 ? 7.890 -15.803 14.550 1.00 97.12 382 LEU A CA 1
ATOM 2810 C C . LEU A 1 382 ? 6.872 -16.883 14.182 1.00 97.12 382 LEU A C 1
ATOM 2812 O O . LEU A 1 382 ? 7.260 -17.970 13.743 1.00 97.12 382 LEU A O 1
ATOM 2816 N N . LEU A 1 383 ? 5.590 -16.603 14.386 1.00 97.12 383 LEU A N 1
ATOM 2817 C CA . LEU A 1 383 ? 4.492 -17.522 14.112 1.00 97.12 383 LEU A CA 1
ATOM 2818 C C . LEU A 1 383 ? 3.740 -17.072 12.856 1.00 97.12 383 LEU A C 1
ATOM 2820 O O . LEU A 1 383 ? 3.423 -15.889 12.750 1.00 97.12 383 LEU A O 1
ATOM 2824 N N . PRO A 1 384 ? 3.437 -17.986 11.918 1.00 94.12 384 PRO A N 1
ATOM 2825 C CA . PRO A 1 384 ? 2.643 -17.656 10.746 1.00 94.12 384 PRO A CA 1
ATOM 2826 C C . PRO A 1 384 ? 1.178 -17.528 11.164 1.00 94.12 384 PRO A C 1
ATOM 2828 O O . PRO A 1 384 ? 0.556 -18.549 11.473 1.00 94.12 384 PRO A O 1
ATOM 2831 N N . SER A 1 385 ? 0.649 -16.305 11.168 1.00 93.69 385 SER A N 1
ATOM 2832 C CA . SER A 1 385 ? -0.747 -16.040 11.518 1.00 93.69 385 SER A CA 1
ATOM 2833 C C . SER A 1 385 ? -1.671 -16.143 10.305 1.00 93.69 385 SER A C 1
ATOM 2835 O O . SER A 1 385 ? -1.252 -16.525 9.207 1.00 93.69 385 SER A O 1
ATOM 2837 N N . GLY A 1 386 ? -2.953 -15.863 10.530 1.00 91.69 386 GLY A N 1
ATOM 2838 C CA . GLY A 1 386 ? -3.864 -15.488 9.462 1.00 91.69 386 GLY A CA 1
ATOM 2839 C C . GLY A 1 386 ? -3.553 -14.116 8.886 1.00 91.69 386 GLY A C 1
ATOM 2840 O O . GLY A 1 386 ? -2.569 -13.483 9.259 1.00 91.69 386 GLY A O 1
ATOM 2841 N N . ILE A 1 387 ? -4.380 -13.694 7.934 1.00 92.56 387 ILE A N 1
ATOM 2842 C CA . ILE A 1 387 ? -4.240 -12.396 7.272 1.00 92.56 387 ILE A CA 1
ATOM 2843 C C . ILE A 1 387 ? -4.797 -11.333 8.211 1.00 92.56 387 ILE A C 1
ATOM 2845 O O . ILE A 1 387 ? -5.891 -11.536 8.724 1.00 92.56 387 ILE A O 1
ATOM 2849 N N . ALA A 1 388 ? -4.043 -10.253 8.411 1.00 93.25 388 ALA A N 1
ATOM 2850 C CA . ALA A 1 388 ? -4.376 -9.171 9.333 1.00 93.25 388 ALA A CA 1
ATOM 2851 C C . ALA A 1 388 ? -4.718 -9.667 10.757 1.00 93.25 388 ALA A C 1
ATOM 2853 O O . ALA A 1 388 ? -5.879 -9.709 11.152 1.00 93.25 388 ALA A O 1
ATOM 2854 N N . PRO A 1 389 ? -3.732 -10.205 11.505 1.00 95.00 389 PRO A N 1
ATOM 2855 C CA . PRO A 1 389 ? -3.932 -10.544 12.907 1.00 95.00 389 PRO A CA 1
ATOM 2856 C C . PRO A 1 389 ? -4.104 -9.283 13.759 1.00 95.00 389 PRO A C 1
ATOM 2858 O O . PRO A 1 389 ? -3.168 -8.494 13.834 1.00 95.00 389 PRO A O 1
ATOM 2861 N N . GLU A 1 390 ? -5.218 -9.197 14.477 1.00 91.00 390 GLU A N 1
ATOM 2862 C CA . GLU A 1 390 ? -5.602 -8.020 15.273 1.00 91.00 390 GLU A CA 1
ATOM 2863 C C . GLU A 1 390 ? -5.746 -8.378 16.764 1.00 91.00 390 GLU A C 1
ATOM 2865 O O . GLU A 1 390 ? -5.091 -7.806 17.634 1.00 91.00 390 GLU A O 1
ATOM 2870 N N . GLY A 1 391 ? -6.506 -9.432 17.085 1.00 94.06 391 GLY A N 1
ATOM 2871 C CA . GLY A 1 391 ? -6.633 -9.944 18.450 1.00 94.06 391 GLY A CA 1
ATOM 2872 C C . GLY A 1 391 ? -5.685 -11.098 18.772 1.00 94.06 391 GLY A C 1
ATOM 2873 O O . GLY A 1 391 ? -5.477 -12.028 17.985 1.00 94.06 391 GLY A O 1
ATOM 2874 N N . VAL A 1 392 ? -5.166 -11.126 19.999 1.00 96.88 392 VAL A N 1
ATOM 2875 C CA . VAL A 1 392 ? -4.387 -12.253 20.530 1.00 96.88 392 VAL A CA 1
ATOM 2876 C C . VAL A 1 392 ? -4.766 -12.549 21.974 1.00 96.88 392 VAL A C 1
ATOM 2878 O O . VAL A 1 392 ? -4.977 -11.651 22.774 1.00 96.88 392 VAL A O 1
ATOM 2881 N N . MET A 1 393 ? -4.842 -13.836 22.315 1.00 96.88 393 MET A N 1
ATOM 2882 C CA . MET A 1 393 ? -5.156 -14.289 23.667 1.00 96.88 393 MET A CA 1
ATOM 2883 C C . MET A 1 393 ? -4.253 -15.449 24.074 1.00 96.88 393 MET A C 1
ATOM 2885 O O . MET A 1 393 ? -4.215 -16.500 23.421 1.00 96.88 393 MET A O 1
ATOM 2889 N N . ALA A 1 394 ? -3.557 -15.301 25.198 1.00 98.06 394 ALA A N 1
ATOM 2890 C CA . ALA A 1 394 ? -2.768 -16.371 25.783 1.00 98.06 394 ALA A CA 1
ATOM 2891 C C . ALA A 1 394 ? -3.583 -17.141 26.829 1.00 98.06 394 ALA A C 1
ATOM 2893 O O . ALA A 1 394 ? -4.275 -16.580 27.673 1.00 98.06 394 ALA A O 1
ATOM 2894 N N . ILE A 1 395 ? -3.448 -18.468 26.842 1.00 98.19 395 ILE A N 1
ATOM 2895 C CA . ILE A 1 395 ? -4.071 -19.345 27.843 1.00 98.19 395 ILE A CA 1
ATOM 2896 C C . ILE A 1 395 ? -2.971 -20.197 28.497 1.00 98.19 395 ILE A C 1
ATOM 2898 O O . ILE A 1 395 ? -2.843 -21.395 28.201 1.00 98.19 395 ILE A O 1
ATOM 2902 N N . PRO A 1 396 ? -2.149 -19.620 29.400 1.00 97.81 396 PRO A N 1
ATOM 2903 C CA . PRO A 1 396 ? -0.993 -20.317 29.967 1.00 97.81 396 PRO A CA 1
ATOM 2904 C C . PRO A 1 396 ? -1.347 -21.598 30.723 1.00 97.81 396 PRO A C 1
ATOM 2906 O O . PRO A 1 396 ? -0.601 -22.572 30.674 1.00 97.81 396 PRO A O 1
ATOM 2909 N N . SER A 1 397 ? -2.518 -21.646 31.368 1.00 97.00 397 SER A N 1
ATOM 2910 C CA . SER A 1 397 ? -3.018 -22.839 32.074 1.00 97.00 397 SER A CA 1
ATOM 2911 C C . SER A 1 397 ? -3.185 -24.060 31.163 1.00 97.00 397 SER A C 1
ATOM 2913 O O . SER A 1 397 ? -3.213 -25.196 31.642 1.00 97.00 397 SER A O 1
ATOM 2915 N N . ARG A 1 398 ? -3.281 -23.827 29.852 1.00 97.75 398 ARG A N 1
ATOM 2916 C CA . ARG A 1 398 ? -3.425 -24.843 28.813 1.00 97.75 398 ARG A CA 1
ATOM 2917 C C . ARG A 1 398 ? -2.264 -24.875 27.829 1.00 97.75 398 ARG A C 1
ATOM 2919 O O . ARG A 1 398 ? -2.326 -25.653 26.883 1.00 97.75 398 ARG A O 1
ATOM 2926 N N . ASN A 1 399 ? -1.222 -24.076 28.060 1.00 97.88 399 ASN A N 1
ATOM 2927 C CA . ASN A 1 399 ? -0.121 -23.882 27.124 1.00 97.88 399 ASN A CA 1
ATOM 2928 C C . ASN A 1 399 ? -0.598 -23.446 25.725 1.00 97.88 399 ASN A C 1
ATOM 2930 O O . ASN A 1 399 ? -0.030 -23.892 24.736 1.00 97.88 399 ASN A O 1
ATOM 2934 N N . LEU A 1 400 ? -1.642 -22.615 25.617 1.00 98.62 400 LEU A N 1
ATOM 2935 C CA . LEU A 1 400 ? -2.156 -22.173 24.315 1.00 98.62 400 LEU A CA 1
ATOM 2936 C C . LEU A 1 400 ? -1.896 -20.689 24.067 1.00 98.62 400 LEU A C 1
ATOM 2938 O O . LEU A 1 400 ? -1.872 -19.892 25.001 1.00 98.62 400 LEU A O 1
ATOM 2942 N N . LEU A 1 401 ? -1.761 -20.346 22.794 1.00 98.56 401 LEU A N 1
ATOM 2943 C CA . LEU A 1 401 ? -1.866 -18.992 22.263 1.00 98.56 401 LEU A CA 1
ATOM 2944 C C . LEU A 1 401 ? -2.901 -19.026 21.141 1.00 98.56 401 LEU A C 1
ATOM 2946 O O . LEU A 1 401 ? -2.937 -19.986 20.368 1.00 98.56 401 LEU A O 1
ATOM 2950 N N . VAL A 1 402 ? -3.734 -18.003 21.053 1.00 98.50 402 VAL A N 1
ATOM 2951 C CA . VAL A 1 402 ? -4.776 -17.886 20.038 1.00 98.50 402 VAL A CA 1
ATOM 2952 C C . VAL A 1 402 ? -4.638 -16.536 19.354 1.00 98.50 402 VAL A C 1
ATOM 2954 O O . VAL A 1 402 ? -4.433 -15.545 20.044 1.00 98.50 402 VAL A O 1
ATOM 2957 N N . THR A 1 403 ? -4.751 -16.497 18.027 1.00 97.75 403 THR A N 1
ATOM 2958 C CA . THR A 1 403 ? -4.853 -15.238 17.274 1.00 97.75 403 THR A CA 1
ATOM 2959 C C . THR A 1 403 ? -6.172 -15.183 16.520 1.00 97.75 403 THR A C 1
ATOM 2961 O O . THR A 1 403 ? -6.595 -16.182 15.928 1.00 97.75 403 THR A O 1
ATOM 2964 N N . ALA A 1 404 ? -6.816 -14.028 16.560 1.00 97.06 404 ALA A N 1
ATOM 2965 C CA . ALA A 1 404 ? -7.941 -13.645 15.729 1.00 97.06 404 ALA A CA 1
ATOM 2966 C C . ALA A 1 404 ? -7.395 -12.844 14.537 1.00 97.06 404 ALA A C 1
ATOM 2968 O O . ALA A 1 404 ? -6.399 -12.136 14.668 1.00 97.06 404 ALA A O 1
ATOM 2969 N N . ASN A 1 405 ? -7.921 -13.120 13.348 1.00 95.75 405 ASN A N 1
ATOM 2970 C CA . ASN A 1 405 ? -7.393 -12.596 12.093 1.00 95.75 405 ASN A CA 1
ATOM 2971 C C . ASN A 1 405 ? -8.586 -12.130 11.263 1.00 95.75 405 ASN A C 1
ATOM 2973 O O . ASN A 1 405 ? -9.413 -12.968 10.872 1.00 95.75 405 ASN A O 1
ATOM 2977 N N . GLU A 1 406 ? -8.669 -10.823 11.053 1.00 93.44 406 GLU A N 1
ATOM 2978 C CA . GLU A 1 406 ? -9.888 -10.125 10.647 1.00 93.44 406 GLU A CA 1
ATOM 2979 C C . GLU A 1 406 ? -10.145 -10.163 9.139 1.00 93.44 406 GLU A C 1
ATOM 2981 O O . GLU A 1 406 ? -11.283 -10.331 8.703 1.00 93.44 406 GLU A O 1
ATOM 2986 N N . ALA A 1 407 ? -9.092 -10.113 8.319 1.00 92.75 407 ALA A N 1
ATOM 2987 C CA . ALA A 1 407 ? -9.260 -9.951 6.880 1.00 92.75 407 ALA A CA 1
ATOM 2988 C C . ALA A 1 407 ? -9.931 -11.166 6.210 1.00 92.75 407 ALA A C 1
ATOM 2990 O O . ALA A 1 407 ? -9.391 -12.283 6.170 1.00 92.75 407 ALA A O 1
ATOM 2991 N N . ASP A 1 408 ? -11.075 -10.914 5.572 1.00 92.12 408 ASP A N 1
ATOM 2992 C CA . ASP A 1 408 ? -11.832 -11.890 4.792 1.00 92.12 408 ASP A CA 1
ATOM 2993 C C . ASP A 1 408 ? -11.725 -11.607 3.289 1.00 92.12 408 ASP A C 1
ATOM 2995 O O . ASP A 1 408 ? -12.354 -10.712 2.732 1.00 92.12 408 ASP A O 1
ATOM 2999 N N . LEU A 1 409 ? -10.945 -12.422 2.579 1.00 91.06 409 LEU A N 1
ATOM 3000 C CA . LEU A 1 409 ? -10.688 -12.223 1.152 1.00 91.06 409 LEU A CA 1
ATOM 3001 C C . LEU A 1 409 ? -11.748 -12.872 0.246 1.00 91.06 409 LEU A C 1
ATOM 3003 O O . LEU A 1 409 ? -11.451 -13.215 -0.903 1.00 91.06 409 LEU A O 1
ATOM 3007 N N . ILE A 1 410 ? -12.974 -13.094 0.734 1.00 89.62 410 ILE A N 1
ATOM 3008 C CA . ILE A 1 410 ? -14.036 -13.771 -0.027 1.00 89.62 410 ILE A CA 1
ATOM 3009 C C . ILE A 1 410 ? -14.382 -13.071 -1.345 1.00 89.62 410 ILE A C 1
ATOM 3011 O O . ILE A 1 410 ? -14.600 -13.758 -2.347 1.00 89.62 410 ILE A O 1
ATOM 3015 N N . GLU A 1 411 ? -14.379 -11.735 -1.392 1.00 86.62 411 GLU A N 1
ATOM 3016 C CA . GLU A 1 411 ? -14.656 -10.983 -2.626 1.00 86.62 411 GLU A CA 1
ATOM 3017 C C . GLU A 1 411 ? -13.639 -11.293 -3.737 1.00 86.62 411 GLU A C 1
ATOM 3019 O O . GLU A 1 411 ? -13.996 -11.377 -4.917 1.00 86.62 411 GLU A O 1
ATOM 3024 N N . ASP A 1 412 ? -12.391 -11.558 -3.348 1.00 85.19 412 ASP A N 1
ATOM 3025 C CA . ASP A 1 412 ? -11.291 -11.943 -4.232 1.00 85.19 412 ASP A CA 1
ATOM 3026 C C . ASP A 1 412 ? -11.193 -13.469 -4.445 1.00 85.19 412 ASP A C 1
ATOM 3028 O O . ASP A 1 412 ? -10.308 -13.955 -5.159 1.00 85.19 412 ASP A O 1
ATOM 3032 N N . GLY A 1 413 ? -12.101 -14.248 -3.844 1.00 86.50 413 GLY A N 1
ATOM 3033 C CA . GLY A 1 413 ? -12.072 -15.714 -3.846 1.00 86.50 413 GLY A CA 1
ATOM 3034 C C . GLY A 1 413 ? -10.913 -16.310 -3.036 1.00 86.50 413 GLY A C 1
ATOM 3035 O O . GLY A 1 413 ? -10.491 -17.437 -3.312 1.00 86.50 413 GLY A O 1
ATOM 3036 N N . GLY A 1 414 ? -10.371 -15.540 -2.091 1.00 87.38 414 GLY A N 1
ATOM 3037 C CA . GLY A 1 414 ? -9.246 -15.892 -1.233 1.00 87.38 414 GLY A CA 1
ATOM 3038 C C . GLY A 1 414 ? -9.639 -16.625 0.054 1.00 87.38 414 GLY A C 1
ATOM 3039 O O . GLY A 1 414 ? -10.693 -17.256 0.153 1.00 87.38 414 GLY A O 1
ATOM 3040 N N . ALA A 1 415 ? -8.734 -16.587 1.036 1.00 89.19 415 ALA A N 1
ATOM 3041 C CA . ALA A 1 415 ? -8.962 -17.176 2.351 1.00 89.19 415 ALA A CA 1
ATOM 3042 C C . ALA A 1 415 ? -9.966 -16.339 3.161 1.00 89.19 415 ALA A C 1
ATOM 3044 O O . ALA A 1 415 ? -9.923 -15.115 3.115 1.00 89.19 415 ALA A O 1
ATOM 3045 N N . ARG A 1 416 ? -10.838 -17.019 3.910 1.00 91.56 416 ARG A N 1
ATOM 3046 C CA . ARG A 1 416 ? -11.767 -16.395 4.863 1.00 91.56 416 ARG A CA 1
ATOM 3047 C C . ARG A 1 416 ? -11.035 -15.945 6.128 1.00 91.56 416 ARG A C 1
ATOM 3049 O O . ARG A 1 416 ? -9.983 -16.519 6.436 1.00 91.56 416 ARG A O 1
ATOM 3056 N N . ALA A 1 417 ? -11.639 -15.037 6.893 1.00 95.12 417 ALA A N 1
ATOM 3057 C CA . ALA A 1 417 ? -11.218 -14.733 8.259 1.00 95.12 417 ALA A CA 1
ATOM 3058 C C . ALA A 1 417 ? -11.212 -16.003 9.132 1.00 95.12 417 ALA A C 1
ATOM 3060 O O . ALA A 1 417 ? -11.970 -16.960 8.906 1.00 95.12 417 ALA A O 1
ATOM 3061 N N . HIS A 1 418 ? -10.299 -16.071 10.099 1.00 95.31 418 HIS A N 1
ATOM 3062 C CA . HIS A 1 418 ? -10.126 -17.278 10.908 1.00 95.31 418 HIS A CA 1
ATOM 3063 C C . HIS A 1 418 ? -9.430 -17.021 12.241 1.00 95.31 418 HIS A C 1
ATOM 3065 O O . HIS A 1 418 ? -8.641 -16.100 12.396 1.00 95.31 418 HIS A O 1
ATOM 3071 N N . VAL A 1 419 ? -9.658 -17.926 13.190 1.00 97.81 419 VAL A N 1
ATOM 3072 C CA . VAL A 1 419 ? -8.952 -17.994 14.471 1.00 97.81 419 VAL A CA 1
ATOM 3073 C C . VAL A 1 419 ? -7.887 -19.090 14.400 1.00 97.81 419 VAL A C 1
ATOM 3075 O O . VAL A 1 419 ? -8.186 -20.237 14.053 1.00 97.81 419 VAL A O 1
ATOM 3078 N N . MET A 1 420 ? -6.638 -18.770 14.733 1.00 97.56 420 MET A N 1
ATOM 3079 C CA . MET A 1 420 ? -5.525 -19.727 14.786 1.00 97.56 420 MET A CA 1
ATOM 3080 C C . MET A 1 420 ? -5.230 -20.128 16.229 1.00 97.56 420 MET A C 1
ATOM 3082 O O . MET A 1 420 ? -5.221 -19.284 17.118 1.00 97.56 420 MET A O 1
ATOM 3086 N N . ILE A 1 421 ? -4.927 -21.408 16.463 1.00 98.56 421 ILE A N 1
ATOM 3087 C CA . ILE A 1 421 ? -4.573 -21.929 17.792 1.00 98.56 421 ILE A CA 1
ATOM 3088 C C . ILE A 1 421 ? -3.176 -22.545 17.745 1.00 98.56 421 ILE A C 1
ATOM 3090 O O . ILE A 1 421 ? -2.894 -23.422 16.919 1.00 98.56 421 ILE A O 1
ATOM 3094 N N . TYR A 1 422 ? -2.322 -22.131 18.676 1.00 98.62 422 TYR A N 1
ATOM 3095 C CA . TYR A 1 422 ? -0.962 -22.618 18.870 1.00 98.62 422 TYR A CA 1
ATOM 3096 C C . TYR A 1 422 ? -0.820 -23.273 20.240 1.00 98.62 422 TYR A C 1
ATOM 3098 O O . TYR A 1 422 ? -1.428 -22.835 21.212 1.00 98.62 422 TYR A O 1
ATOM 3106 N N . GLU A 1 423 ? 0.022 -24.299 20.328 1.00 98.31 423 GLU A N 1
ATOM 3107 C CA . GLU A 1 423 ? 0.381 -24.959 21.583 1.00 98.31 423 GLU A CA 1
ATOM 3108 C C . GLU A 1 423 ? 1.866 -24.747 21.888 1.00 98.31 423 GLU A C 1
ATOM 3110 O O . GLU A 1 423 ? 2.721 -24.964 21.025 1.00 98.31 423 GLU A O 1
ATOM 3115 N N . TYR A 1 424 ? 2.164 -24.338 23.120 1.00 97.81 424 TYR A N 1
ATOM 3116 C CA . TYR A 1 424 ? 3.505 -24.263 23.683 1.00 97.81 424 TYR A CA 1
ATOM 3117 C C . TYR A 1 424 ? 3.933 -25.647 24.167 1.00 97.81 424 TYR A C 1
ATOM 3119 O O . TYR A 1 424 ? 3.466 -26.150 25.192 1.00 97.81 424 TYR A O 1
ATOM 3127 N N . GLN A 1 425 ? 4.810 -26.289 23.406 1.00 95.75 425 GLN A N 1
ATOM 3128 C CA . GLN A 1 425 ? 5.115 -27.709 23.559 1.00 95.75 425 GLN A CA 1
ATOM 3129 C C . GLN A 1 425 ? 6.613 -27.997 23.436 1.00 95.75 425 GLN A C 1
ATOM 3131 O O . GLN A 1 425 ? 7.362 -27.231 22.830 1.00 95.75 425 GLN A O 1
ATOM 3136 N N . ASP A 1 426 ? 7.031 -29.142 23.979 1.00 94.19 426 ASP A N 1
ATOM 3137 C CA . ASP A 1 426 ? 8.386 -29.693 23.846 1.00 94.19 426 ASP A CA 1
ATOM 3138 C C . ASP A 1 426 ? 8.566 -30.292 22.440 1.00 94.19 426 ASP A C 1
ATOM 3140 O O . ASP A 1 426 ? 8.526 -31.506 22.224 1.00 94.19 426 ASP A O 1
ATOM 3144 N N . ALA A 1 427 ? 8.644 -29.408 21.449 1.00 92.44 427 ALA A N 1
ATOM 3145 C CA . ALA A 1 427 ? 8.844 -29.736 20.046 1.00 92.44 427 ALA A CA 1
ATOM 3146 C C . ALA A 1 427 ? 9.649 -28.618 19.369 1.00 92.44 427 ALA A C 1
ATOM 3148 O O . ALA A 1 427 ? 9.541 -27.463 19.782 1.00 92.44 427 ALA A O 1
ATOM 3149 N N . PRO A 1 428 ? 10.431 -28.917 18.316 1.00 91.75 428 PRO A N 1
ATOM 3150 C CA . PRO A 1 428 ? 11.107 -27.879 17.547 1.00 91.75 428 PRO A CA 1
ATOM 3151 C C . PRO A 1 428 ? 10.091 -26.951 16.853 1.00 91.75 428 PRO A C 1
ATOM 3153 O O . PRO A 1 428 ? 9.018 -27.425 16.466 1.00 91.75 428 PRO A O 1
ATOM 3156 N N . PRO A 1 429 ? 10.431 -25.666 16.635 1.00 93.19 429 PRO A N 1
ATOM 3157 C CA . PRO A 1 429 ? 9.600 -24.749 15.861 1.00 93.19 429 PRO A CA 1
ATOM 3158 C C . PRO A 1 429 ? 9.295 -25.300 14.462 1.00 93.19 429 PRO A C 1
ATOM 3160 O O . PRO A 1 429 ? 10.205 -25.652 13.710 1.00 93.19 429 PRO A O 1
ATOM 3163 N N . ALA A 1 430 ? 8.015 -25.353 14.093 1.00 92.94 430 ALA A N 1
ATOM 3164 C CA . ALA A 1 430 ? 7.573 -25.753 12.755 1.00 92.94 430 ALA A CA 1
ATOM 3165 C C . ALA A 1 430 ? 7.702 -24.628 11.707 1.00 92.94 430 ALA A C 1
ATOM 3167 O O . ALA A 1 430 ? 7.574 -24.883 10.506 1.00 92.94 430 ALA A O 1
ATOM 3168 N N . TYR A 1 431 ? 7.926 -23.392 12.160 1.00 94.88 431 TYR A N 1
ATOM 3169 C CA . TYR A 1 431 ? 8.041 -22.189 11.341 1.00 94.88 431 TYR A CA 1
ATOM 3170 C C . TYR A 1 431 ? 9.108 -21.241 11.922 1.00 94.88 431 TYR A C 1
ATOM 3172 O O . TYR A 1 431 ? 9.236 -21.192 13.151 1.00 94.88 431 TYR A O 1
ATOM 3180 N N . PRO A 1 432 ? 9.855 -20.484 11.090 1.00 94.56 432 PRO A N 1
ATOM 3181 C CA . PRO A 1 432 ? 9.859 -20.489 9.619 1.00 94.56 432 PRO A CA 1
ATOM 3182 C C . PRO A 1 432 ? 10.450 -21.772 9.020 1.00 94.56 432 PRO A C 1
ATOM 3184 O O . PRO A 1 432 ? 11.139 -22.524 9.701 1.00 94.56 432 PRO A O 1
ATOM 3187 N N . GLN A 1 433 ? 10.179 -22.028 7.736 1.00 94.56 433 GLN A N 1
ATOM 3188 C CA . GLN A 1 433 ? 10.779 -23.146 6.981 1.00 94.56 433 GLN A CA 1
ATOM 3189 C C . GLN A 1 433 ? 11.958 -22.706 6.097 1.00 94.56 433 GLN A C 1
ATOM 3191 O O . GLN A 1 433 ? 12.864 -23.498 5.828 1.00 94.56 433 GLN A O 1
ATOM 3196 N N . LEU A 1 434 ? 11.967 -21.434 5.690 1.00 96.06 434 LEU A N 1
ATOM 3197 C CA . LEU A 1 434 ? 13.028 -20.770 4.938 1.00 96.06 434 LEU A CA 1
ATOM 3198 C C . LEU A 1 434 ? 13.311 -19.416 5.594 1.00 96.06 434 LEU A C 1
ATOM 3200 O O . LEU A 1 434 ? 12.392 -18.742 6.052 1.00 96.06 434 LEU A O 1
ATOM 3204 N N . THR A 1 435 ? 14.577 -19.021 5.665 1.00 97.19 435 THR A N 1
ATOM 3205 C CA . THR A 1 435 ? 14.971 -17.707 6.188 1.00 97.19 435 THR A CA 1
ATOM 3206 C C . THR A 1 435 ? 16.236 -17.198 5.510 1.00 97.19 435 THR A C 1
ATOM 3208 O O . THR A 1 435 ? 17.059 -17.995 5.071 1.00 97.19 435 THR A O 1
ATOM 3211 N N . SER A 1 436 ? 16.446 -15.889 5.460 1.00 97.50 436 SER A N 1
ATOM 3212 C CA . SER A 1 436 ? 17.740 -15.281 5.130 1.00 97.50 436 SER A CA 1
ATOM 3213 C C . SER A 1 436 ? 18.546 -14.862 6.365 1.00 97.50 436 SER A C 1
ATOM 3215 O O . SER A 1 436 ? 19.600 -14.247 6.237 1.00 97.50 436 SER A O 1
ATOM 3217 N N . ALA A 1 437 ? 18.096 -15.195 7.581 1.00 94.94 437 ALA A N 1
ATOM 3218 C CA . ALA A 1 437 ? 18.806 -14.827 8.800 1.00 94.94 437 ALA A CA 1
ATOM 3219 C C . ALA A 1 437 ? 20.261 -15.337 8.812 1.00 94.94 437 ALA A C 1
ATOM 3221 O O . ALA A 1 437 ? 20.552 -16.482 8.449 1.00 94.94 437 ALA A O 1
ATOM 3222 N N . GLY A 1 438 ? 21.175 -14.499 9.309 1.00 90.62 438 GLY A N 1
ATOM 3223 C CA . GLY A 1 438 ? 22.610 -14.791 9.396 1.00 90.62 438 GLY A CA 1
ATOM 3224 C C . GLY A 1 438 ? 23.443 -14.340 8.191 1.00 90.62 438 GLY A C 1
ATOM 3225 O O . GLY A 1 438 ? 24.642 -14.613 8.163 1.00 90.62 438 GLY A O 1
ATOM 3226 N N . THR A 1 439 ? 22.845 -13.659 7.212 1.00 92.31 439 THR A N 1
ATOM 3227 C CA . THR A 1 439 ? 23.565 -12.991 6.117 1.00 92.31 439 THR A CA 1
ATOM 3228 C C . THR A 1 439 ? 24.161 -11.657 6.579 1.00 92.31 439 THR A C 1
ATOM 3230 O O . THR A 1 439 ? 23.642 -11.022 7.494 1.00 92.31 439 THR A O 1
ATOM 3233 N N . GLU A 1 440 ? 25.260 -11.215 5.953 1.00 87.19 440 GLU A N 1
ATOM 3234 C CA . GLU A 1 440 ? 25.905 -9.930 6.294 1.00 87.19 440 GLU A CA 1
ATOM 3235 C C . GLU A 1 440 ? 25.016 -8.724 5.965 1.00 87.19 440 GLU A C 1
ATOM 3237 O O . GLU A 1 440 ? 25.022 -7.727 6.682 1.00 87.19 440 GLU A O 1
ATOM 3242 N N . THR A 1 441 ? 24.250 -8.819 4.878 1.00 88.69 441 THR A N 1
ATOM 3243 C CA . THR A 1 441 ? 23.273 -7.814 4.459 1.00 88.69 441 THR A CA 1
ATOM 3244 C C . THR A 1 441 ? 21.862 -8.367 4.591 1.00 88.69 441 THR A C 1
ATOM 3246 O O . THR A 1 441 ? 21.643 -9.572 4.446 1.00 88.69 441 THR A O 1
ATOM 3249 N N . LEU A 1 442 ? 20.891 -7.489 4.845 1.00 93.94 442 LEU A N 1
ATOM 3250 C CA . LEU A 1 442 ? 19.483 -7.868 4.868 1.00 93.94 442 LEU A CA 1
ATOM 3251 C C . LEU A 1 442 ? 19.057 -8.343 3.472 1.00 93.94 442 LEU A C 1
ATOM 3253 O O . LEU A 1 442 ? 19.178 -7.608 2.492 1.00 93.94 442 LEU A O 1
ATOM 3257 N N . ILE A 1 443 ? 18.575 -9.582 3.383 1.00 95.38 443 ILE A N 1
ATOM 3258 C CA . ILE A 1 443 ? 18.014 -10.143 2.153 1.00 95.38 443 ILE A CA 1
ATOM 3259 C C . ILE A 1 443 ? 16.516 -10.319 2.361 1.00 95.38 443 ILE A C 1
ATOM 3261 O O . ILE A 1 443 ? 16.087 -11.257 3.036 1.00 95.38 443 ILE A O 1
ATOM 3265 N N . GLY A 1 444 ? 15.739 -9.419 1.766 1.00 93.62 444 GLY A N 1
ATOM 3266 C CA . GLY A 1 444 ? 14.299 -9.580 1.624 1.00 93.62 444 GLY A CA 1
ATOM 3267 C C . GLY A 1 444 ? 13.952 -10.520 0.476 1.00 93.62 444 GLY A C 1
ATOM 3268 O O . GLY A 1 444 ? 14.646 -10.572 -0.543 1.00 93.62 444 GLY A O 1
ATOM 3269 N N . TRP A 1 445 ? 12.882 -11.278 0.659 1.00 94.56 445 TRP A N 1
ATOM 3270 C CA . TRP A 1 445 ? 12.327 -12.186 -0.338 1.00 94.56 445 TRP A CA 1
ATOM 3271 C C . TRP A 1 445 ? 10.816 -12.327 -0.100 1.00 94.56 445 TRP A C 1
ATOM 3273 O O . TRP A 1 445 ? 10.275 -11.708 0.810 1.00 94.56 445 TRP A O 1
ATOM 3283 N N . GLY A 1 446 ? 10.133 -13.102 -0.935 1.00 92.62 446 GLY A N 1
ATOM 3284 C CA . GLY A 1 446 ? 8.700 -13.371 -0.808 1.00 92.62 446 GLY A CA 1
ATOM 3285 C C . GLY A 1 446 ? 8.328 -14.602 -1.623 1.00 92.62 446 GLY A C 1
ATOM 3286 O O . GLY A 1 446 ? 9.099 -15.559 -1.665 1.00 92.62 446 GLY A O 1
ATOM 3287 N N . ALA A 1 447 ? 7.189 -14.585 -2.316 1.00 89.81 447 ALA A N 1
ATOM 3288 C CA . ALA A 1 447 ? 6.777 -15.712 -3.154 1.00 89.81 447 ALA A CA 1
ATOM 3289 C C . ALA A 1 447 ? 7.886 -16.145 -4.139 1.00 89.81 447 ALA A C 1
ATOM 3291 O O . ALA A 1 447 ? 8.439 -15.330 -4.885 1.00 89.81 447 ALA A O 1
ATOM 3292 N N . LEU A 1 448 ? 8.205 -17.444 -4.120 1.00 94.31 448 LEU A N 1
ATOM 3293 C CA . LEU A 1 448 ? 9.193 -18.081 -4.990 1.00 94.31 448 LEU A CA 1
ATOM 3294 C C . LEU A 1 448 ? 8.465 -18.910 -6.052 1.00 94.31 448 LEU A C 1
ATOM 3296 O O . LEU A 1 448 ? 7.641 -19.756 -5.710 1.00 94.31 448 LEU A O 1
ATOM 3300 N N . SER A 1 449 ? 8.783 -18.685 -7.321 1.00 93.81 449 SER A N 1
ATOM 3301 C CA . SER A 1 449 ? 8.031 -19.207 -8.474 1.00 93.81 449 SER A CA 1
ATOM 3302 C C . SER A 1 449 ? 8.754 -20.324 -9.237 1.00 93.81 449 SER A C 1
ATOM 3304 O O . SER A 1 449 ? 8.130 -21.128 -9.920 1.00 93.81 449 SER A O 1
ATOM 3306 N N . GLY A 1 450 ? 10.075 -20.449 -9.082 1.00 94.75 450 GLY A N 1
ATOM 3307 C CA . GLY A 1 450 ? 10.867 -21.506 -9.716 1.00 94.75 450 GLY A CA 1
ATOM 3308 C C . GLY A 1 450 ? 11.998 -21.998 -8.822 1.00 94.75 450 GLY A C 1
ATOM 3309 O O . GLY A 1 450 ? 12.506 -21.238 -8.001 1.00 94.75 450 GLY A O 1
ATOM 3310 N N . LEU A 1 451 ? 12.407 -23.261 -8.989 1.00 96.38 451 LEU A N 1
ATOM 3311 C CA . LEU A 1 451 ? 13.454 -23.905 -8.188 1.00 96.38 451 LEU A CA 1
ATOM 3312 C C . LEU A 1 451 ? 14.294 -24.890 -9.017 1.00 96.38 451 LEU A C 1
ATOM 3314 O O . LEU A 1 451 ? 13.753 -25.703 -9.763 1.00 96.38 451 LEU A O 1
ATOM 3318 N N . THR A 1 452 ? 15.612 -24.885 -8.813 1.00 96.25 452 THR A N 1
ATOM 3319 C CA . THR A 1 452 ? 16.543 -25.910 -9.316 1.00 96.25 452 THR A CA 1
ATOM 3320 C C . THR A 1 452 ? 17.560 -26.302 -8.244 1.00 96.25 452 THR A C 1
ATOM 3322 O O . THR A 1 452 ? 17.819 -25.539 -7.318 1.00 96.25 452 THR A O 1
ATOM 3325 N N . ALA A 1 453 ? 18.170 -27.481 -8.374 1.00 94.81 453 ALA A N 1
ATOM 3326 C CA . ALA A 1 453 ? 19.259 -27.932 -7.508 1.00 94.81 453 ALA A CA 1
ATOM 3327 C C . ALA A 1 453 ? 20.594 -27.959 -8.268 1.00 94.81 453 ALA A C 1
ATOM 3329 O O . ALA A 1 453 ? 20.633 -28.368 -9.429 1.00 94.81 453 ALA A O 1
ATOM 3330 N N . LEU A 1 454 ? 21.681 -27.554 -7.608 1.00 92.56 454 LEU A N 1
ATOM 3331 C CA . LEU A 1 454 ? 23.052 -27.636 -8.119 1.00 92.56 454 LEU A CA 1
ATOM 3332 C C . LEU A 1 454 ? 24.022 -27.786 -6.938 1.00 92.56 454 LEU A C 1
ATOM 3334 O O . LEU A 1 454 ? 23.934 -27.036 -5.973 1.00 92.56 454 LEU A O 1
ATOM 3338 N N . ASP A 1 455 ? 24.920 -28.774 -6.996 1.00 89.50 455 ASP A N 1
ATOM 3339 C CA . ASP A 1 455 ? 25.991 -29.002 -6.008 1.00 89.50 455 ASP A CA 1
ATOM 3340 C C . ASP A 1 455 ? 25.542 -29.014 -4.531 1.00 89.50 455 ASP A C 1
ATOM 3342 O O . ASP A 1 455 ? 26.222 -28.519 -3.634 1.00 89.50 455 ASP A O 1
ATOM 3346 N N . GLY A 1 456 ? 24.372 -29.604 -4.260 1.00 91.25 456 GLY A N 1
ATOM 3347 C CA . GLY A 1 456 ? 23.806 -29.691 -2.907 1.00 91.25 456 GLY A CA 1
ATOM 3348 C C . GLY A 1 456 ? 23.188 -28.386 -2.390 1.00 91.25 456 GLY A C 1
ATOM 3349 O O . GLY A 1 456 ? 22.738 -28.343 -1.246 1.00 91.25 456 GLY A O 1
ATOM 3350 N N . LYS A 1 457 ? 23.135 -27.344 -3.225 1.00 94.75 457 LYS A N 1
ATOM 3351 C CA . LYS A 1 457 ? 22.390 -26.104 -3.001 1.00 94.75 457 LYS A CA 1
ATOM 3352 C C . LYS A 1 457 ? 21.113 -26.088 -3.834 1.00 94.75 457 LYS A C 1
ATOM 3354 O O . LYS A 1 457 ? 20.984 -26.796 -4.837 1.00 94.75 457 LYS A O 1
ATOM 3359 N N . LEU A 1 458 ? 20.165 -25.273 -3.396 1.00 96.50 458 LEU A N 1
ATOM 3360 C CA . LEU A 1 458 ? 18.946 -24.957 -4.126 1.00 96.50 458 LEU A CA 1
ATOM 3361 C C . LEU A 1 458 ? 19.044 -23.522 -4.654 1.00 96.50 458 LEU A C 1
ATOM 3363 O O . LEU A 1 458 ? 19.616 -22.662 -3.995 1.00 96.50 458 LEU A O 1
ATOM 3367 N N . TYR A 1 459 ? 18.493 -23.262 -5.832 1.00 97.31 459 TYR A N 1
ATOM 3368 C CA . TYR A 1 459 ? 18.412 -21.932 -6.427 1.00 97.31 459 TYR A CA 1
ATOM 3369 C C . TYR A 1 459 ? 16.962 -21.647 -6.784 1.00 97.31 459 TYR A C 1
ATOM 3371 O O . TYR A 1 459 ? 16.379 -22.391 -7.574 1.00 97.31 459 TYR A O 1
ATOM 3379 N N . ALA A 1 460 ? 16.393 -20.597 -6.199 1.00 97.62 460 ALA A N 1
ATOM 3380 C CA . ALA A 1 460 ? 15.013 -20.185 -6.427 1.00 97.62 460 ALA A CA 1
ATOM 3381 C C . ALA A 1 460 ? 14.936 -18.815 -7.104 1.00 97.62 460 ALA A C 1
ATOM 3383 O O . ALA A 1 460 ? 15.870 -18.031 -6.989 1.00 97.62 460 ALA A O 1
ATOM 3384 N N . VAL A 1 461 ? 13.831 -18.505 -7.777 1.00 96.94 461 VAL A N 1
ATOM 3385 C CA . VAL A 1 461 ? 13.537 -17.159 -8.309 1.00 96.94 461 VAL A CA 1
ATOM 3386 C C . VAL A 1 461 ? 12.288 -16.588 -7.655 1.00 96.94 461 VAL A C 1
ATOM 3388 O O . VAL A 1 461 ? 11.412 -17.355 -7.259 1.00 96.94 461 VAL A O 1
ATOM 3391 N N . ASN A 1 462 ? 12.218 -15.263 -7.515 1.00 93.12 462 ASN A N 1
ATOM 3392 C CA . ASN A 1 462 ? 11.004 -14.588 -7.057 1.00 93.12 462 ASN A CA 1
ATOM 3393 C C . ASN A 1 462 ? 9.935 -14.480 -8.152 1.00 93.12 462 ASN A C 1
ATOM 3395 O O . ASN A 1 462 ? 10.254 -14.382 -9.336 1.00 93.12 462 ASN A O 1
ATOM 3399 N N . ASP A 1 463 ? 8.677 -14.439 -7.714 1.00 88.56 463 ASP A N 1
ATOM 3400 C CA . ASP A 1 463 ? 7.509 -14.198 -8.563 1.00 88.56 463 ASP A CA 1
ATOM 3401 C C . ASP A 1 463 ? 7.529 -12.806 -9.231 1.00 88.56 463 ASP A C 1
ATOM 3403 O O . ASP A 1 463 ? 8.192 -11.857 -8.792 1.00 88.56 463 ASP A O 1
ATOM 3407 N N . SER A 1 464 ? 6.719 -12.688 -10.284 1.00 82.19 464 SER A N 1
ATOM 3408 C CA . SER A 1 464 ? 6.399 -11.479 -11.043 1.00 82.19 464 SER A CA 1
ATOM 3409 C C . SER A 1 464 ? 6.016 -10.248 -10.219 1.00 82.19 464 SER A C 1
ATOM 3411 O O . SER A 1 464 ? 6.164 -9.123 -10.715 1.00 82.19 464 SER A O 1
ATOM 3413 N N . PHE A 1 465 ? 5.525 -10.425 -8.986 1.00 83.06 465 PHE A N 1
ATOM 3414 C CA . PHE A 1 465 ? 5.288 -9.337 -8.042 1.00 83.06 465 PHE A CA 1
ATOM 3415 C C . PHE A 1 465 ? 6.534 -8.460 -7.910 1.00 83.06 465 PHE A C 1
ATOM 3417 O O . PHE A 1 465 ? 6.424 -7.241 -8.012 1.00 83.06 465 PHE A O 1
ATOM 3424 N N . TYR A 1 466 ? 7.718 -9.074 -7.825 1.00 84.31 466 TYR A N 1
ATOM 3425 C CA . TYR A 1 466 ? 8.998 -8.383 -7.694 1.00 84.31 466 TYR A CA 1
ATOM 3426 C C . TYR A 1 466 ? 9.636 -8.027 -9.045 1.00 84.31 466 TYR A C 1
ATOM 3428 O O . TYR A 1 466 ? 10.855 -8.082 -9.227 1.00 84.31 466 TYR A O 1
ATOM 3436 N N . GLY A 1 467 ? 8.819 -7.660 -10.037 1.00 74.25 467 GLY A N 1
ATOM 3437 C CA . GLY A 1 467 ? 9.261 -7.409 -11.411 1.00 74.25 467 GLY A CA 1
ATOM 3438 C C . GLY A 1 467 ? 10.242 -6.239 -11.577 1.00 74.25 467 GLY A C 1
ATOM 3439 O O . GLY A 1 467 ? 10.828 -6.092 -12.652 1.00 74.25 467 GLY A O 1
ATOM 3440 N N . TYR A 1 468 ? 10.442 -5.408 -10.549 1.00 76.69 468 TYR A N 1
ATOM 3441 C CA . TYR A 1 468 ? 11.474 -4.361 -10.498 1.00 76.69 468 TYR A CA 1
ATOM 3442 C C . TYR A 1 468 ? 12.784 -4.846 -9.861 1.00 76.69 468 TYR A C 1
ATOM 3444 O O . TYR A 1 468 ? 13.838 -4.227 -10.036 1.00 76.69 468 TYR A O 1
ATOM 3452 N N . GLN A 1 469 ? 12.734 -6.001 -9.202 1.00 86.38 469 GLN A N 1
ATOM 3453 C CA . GLN A 1 469 ? 13.812 -6.612 -8.447 1.00 86.38 469 GLN A CA 1
ATOM 3454 C C . GLN A 1 469 ? 13.959 -8.128 -8.728 1.00 86.38 469 GLN A C 1
ATOM 3456 O O . GLN A 1 469 ? 14.067 -8.917 -7.784 1.00 86.38 469 GLN A O 1
ATOM 3461 N N . PRO A 1 470 ? 14.001 -8.582 -9.999 1.00 90.81 470 PRO A N 1
ATOM 3462 C CA . PRO A 1 470 ? 14.087 -10.011 -10.306 1.00 90.81 470 PRO A CA 1
ATOM 3463 C C . PRO A 1 470 ? 15.385 -10.598 -9.750 1.00 90.81 470 PRO A C 1
ATOM 3465 O O . PRO A 1 470 ? 16.473 -10.093 -10.031 1.00 90.81 470 PRO A O 1
ATOM 3468 N N . THR A 1 471 ? 15.282 -11.638 -8.934 1.00 95.38 471 THR A N 1
ATOM 3469 C CA . THR A 1 471 ? 16.384 -12.116 -8.094 1.00 95.38 471 THR A CA 1
ATOM 3470 C C . THR A 1 471 ? 16.401 -13.639 -8.055 1.00 95.38 471 THR A C 1
ATOM 3472 O O . THR A 1 471 ? 15.357 -14.280 -7.963 1.00 95.38 471 THR A O 1
ATOM 3475 N N . ILE A 1 472 ? 17.603 -14.214 -8.115 1.00 97.38 472 ILE A N 1
ATOM 3476 C CA . ILE A 1 472 ? 17.857 -15.632 -7.857 1.00 97.38 472 ILE A CA 1
ATOM 3477 C C . ILE A 1 472 ? 18.377 -15.763 -6.420 1.00 97.38 472 ILE A C 1
ATOM 3479 O O . ILE A 1 472 ? 19.360 -15.118 -6.059 1.00 97.38 472 ILE A O 1
ATOM 3483 N N . PHE A 1 473 ? 17.759 -16.604 -5.603 1.00 97.62 473 PHE A N 1
ATOM 3484 C CA . PHE A 1 473 ? 18.176 -16.887 -4.232 1.00 97.62 473 PHE A CA 1
ATOM 3485 C C . PHE A 1 473 ? 18.910 -18.219 -4.158 1.00 97.62 473 PHE A C 1
ATOM 3487 O O . PHE A 1 473 ? 18.366 -19.254 -4.533 1.00 97.62 473 PHE A O 1
ATOM 3494 N N . GLU A 1 474 ? 20.135 -18.197 -3.642 1.00 96.81 474 GLU A N 1
ATOM 3495 C CA . GLU A 1 474 ? 20.903 -19.395 -3.315 1.00 96.81 474 GLU A CA 1
ATOM 3496 C C . GLU A 1 474 ? 20.548 -19.859 -1.903 1.00 96.81 474 GLU A C 1
ATOM 3498 O O . GLU A 1 474 ? 20.732 -19.129 -0.926 1.00 96.81 474 GLU A O 1
ATOM 3503 N N . ILE A 1 475 ? 20.059 -21.086 -1.797 1.00 97.69 475 ILE A N 1
ATOM 3504 C CA . ILE A 1 475 ? 19.501 -21.674 -0.587 1.00 97.69 475 ILE A CA 1
ATOM 3505 C C . ILE A 1 475 ? 20.358 -22.868 -0.165 1.00 97.69 475 ILE A C 1
ATOM 3507 O O . ILE A 1 475 ? 20.643 -23.777 -0.947 1.00 97.69 475 ILE A O 1
ATOM 3511 N N . ASP A 1 476 ? 20.744 -22.873 1.105 1.00 97.06 476 ASP A N 1
ATOM 3512 C CA . ASP A 1 476 ? 21.343 -23.993 1.808 1.00 97.06 476 ASP A CA 1
ATOM 3513 C C . ASP A 1 476 ? 20.254 -24.847 2.480 1.00 97.06 476 ASP A C 1
ATOM 3515 O O . ASP A 1 476 ? 19.746 -24.466 3.540 1.00 97.06 476 ASP A O 1
ATOM 3519 N N . PRO A 1 477 ? 19.892 -26.009 1.905 1.00 96.25 477 PRO A N 1
ATOM 3520 C CA . PRO A 1 477 ? 18.868 -26.878 2.475 1.00 96.25 477 PRO A CA 1
ATOM 3521 C C . PRO A 1 477 ? 19.397 -27.755 3.620 1.00 96.25 477 PRO A C 1
ATOM 3523 O O . PRO A 1 477 ? 18.652 -28.574 4.150 1.00 96.25 477 PRO A O 1
ATOM 3526 N N . THR A 1 478 ? 20.685 -27.657 3.978 1.00 95.38 478 THR A N 1
ATOM 3527 C CA . THR A 1 478 ? 21.285 -28.512 5.023 1.00 95.38 478 THR A CA 1
ATOM 3528 C C . THR A 1 478 ? 20.989 -28.044 6.448 1.00 95.38 478 THR A C 1
ATOM 3530 O O . THR A 1 478 ? 21.321 -28.739 7.410 1.00 95.38 478 THR A O 1
ATOM 3533 N N . GLN A 1 479 ? 20.361 -26.878 6.584 1.00 91.50 479 GLN A N 1
ATOM 3534 C CA . GLN A 1 479 ? 19.985 -26.265 7.850 1.00 91.50 479 GLN A CA 1
ATOM 3535 C C . GLN A 1 479 ? 18.467 -26.320 8.037 1.00 91.50 479 GLN A C 1
ATOM 3537 O O . GLN A 1 479 ? 17.720 -26.459 7.069 1.00 91.50 479 GLN A O 1
ATOM 3542 N N . VAL A 1 480 ? 18.013 -26.215 9.287 1.00 90.06 480 VAL A N 1
ATOM 3543 C CA . VAL A 1 480 ? 16.589 -26.146 9.638 1.00 90.06 480 VAL A CA 1
ATOM 3544 C C . VAL A 1 480 ? 16.370 -24.887 10.487 1.00 90.06 480 VAL A C 1
ATOM 3546 O O . VAL A 1 480 ? 16.926 -24.831 11.588 1.00 90.06 480 VAL A O 1
ATOM 3549 N N . PRO A 1 481 ? 15.619 -23.878 9.998 1.00 93.69 481 PRO A N 1
ATOM 3550 C CA . PRO A 1 481 ? 15.099 -23.739 8.627 1.00 93.69 481 PRO A CA 1
ATOM 3551 C C . PRO A 1 481 ? 16.195 -23.733 7.555 1.00 93.69 481 PRO A C 1
ATOM 3553 O O . PRO A 1 481 ? 17.358 -23.431 7.843 1.00 93.69 481 PRO A O 1
ATOM 3556 N N . ALA A 1 482 ? 15.809 -24.022 6.309 1.00 96.56 482 ALA A N 1
ATOM 3557 C CA . ALA A 1 482 ? 16.699 -23.814 5.171 1.00 96.56 482 ALA A CA 1
ATOM 3558 C C . ALA A 1 482 ? 17.100 -22.332 5.106 1.00 96.56 482 ALA A C 1
ATOM 3560 O O . ALA A 1 482 ? 16.319 -21.457 5.497 1.00 96.56 482 ALA A O 1
ATOM 3561 N N . ARG A 1 483 ? 18.314 -22.035 4.628 1.00 97.69 483 ARG A N 1
ATOM 3562 C CA . ARG A 1 483 ? 18.830 -20.658 4.635 1.00 97.69 483 ARG A CA 1
ATOM 3563 C C . ARG A 1 483 ? 19.097 -20.112 3.250 1.00 97.69 483 ARG A C 1
ATOM 3565 O O . ARG A 1 483 ? 19.906 -20.678 2.525 1.00 97.69 483 ARG A O 1
ATOM 3572 N N . ILE A 1 484 ? 18.510 -18.970 2.915 1.00 97.94 484 ILE A N 1
ATOM 3573 C CA . ILE A 1 484 ? 18.999 -18.132 1.822 1.00 97.94 484 ILE A CA 1
ATOM 3574 C C . ILE A 1 484 ? 20.349 -17.570 2.260 1.00 97.94 484 ILE A C 1
ATOM 3576 O O . ILE A 1 484 ? 20.459 -16.874 3.263 1.00 97.94 484 ILE A O 1
ATOM 3580 N N . THR A 1 485 ? 21.385 -17.904 1.506 1.00 96.12 485 THR A N 1
ATOM 3581 C CA . THR A 1 485 ? 22.771 -17.510 1.790 1.00 96.12 485 THR A CA 1
ATOM 3582 C C . THR A 1 485 ? 23.249 -16.387 0.881 1.00 96.12 485 THR A C 1
ATOM 3584 O O . THR A 1 485 ? 24.174 -15.658 1.236 1.00 96.12 485 THR A O 1
ATOM 3587 N N . ARG A 1 486 ? 22.617 -16.227 -0.288 1.00 95.25 486 ARG A N 1
ATOM 3588 C CA . ARG A 1 486 ? 22.960 -15.196 -1.266 1.00 95.25 486 ARG A CA 1
ATOM 3589 C C . ARG A 1 486 ? 21.754 -14.832 -2.125 1.00 95.25 486 ARG A C 1
ATOM 3591 O O . ARG A 1 486 ? 20.998 -15.707 -2.538 1.00 95.25 486 ARG A O 1
ATOM 3598 N N . ALA A 1 487 ? 21.628 -13.548 -2.441 1.00 95.56 487 ALA A N 1
ATOM 3599 C CA . ALA A 1 487 ? 20.709 -13.023 -3.443 1.00 95.56 487 ALA A CA 1
ATOM 3600 C C . ALA A 1 487 ? 21.515 -12.549 -4.661 1.00 95.56 487 ALA A C 1
ATOM 3602 O O . ALA A 1 487 ? 22.437 -11.745 -4.534 1.00 95.56 487 ALA A O 1
ATOM 3603 N N . ILE A 1 488 ? 21.184 -13.065 -5.840 1.00 95.12 488 ILE A N 1
ATOM 3604 C CA . ILE A 1 488 ? 21.834 -12.764 -7.116 1.00 95.12 488 ILE A CA 1
ATOM 3605 C C . ILE A 1 488 ? 20.838 -11.958 -7.942 1.00 95.12 488 ILE A C 1
ATOM 3607 O O . ILE A 1 488 ? 19.835 -12.488 -8.424 1.00 95.12 488 ILE A O 1
ATOM 3611 N N . ARG A 1 489 ? 21.081 -10.655 -8.081 1.00 92.69 489 ARG A N 1
ATOM 3612 C CA . ARG A 1 489 ? 20.200 -9.784 -8.862 1.00 92.69 489 ARG A CA 1
ATOM 3613 C C . ARG A 1 489 ? 20.291 -10.164 -10.338 1.00 92.69 489 ARG A C 1
ATOM 3615 O O . ARG A 1 489 ? 21.383 -10.201 -10.889 1.00 92.69 489 ARG A O 1
ATOM 3622 N N . VAL A 1 490 ? 19.151 -10.376 -10.991 1.00 91.69 490 VAL A N 1
ATOM 3623 C CA . VAL A 1 490 ? 19.110 -10.535 -12.446 1.00 91.69 490 VAL A CA 1
ATOM 3624 C C . VAL A 1 490 ? 19.244 -9.161 -13.088 1.00 91.69 490 VAL A C 1
ATOM 3626 O O . VAL A 1 490 ? 18.427 -8.267 -12.836 1.00 91.69 490 VAL A O 1
ATOM 3629 N N . THR A 1 491 ? 20.274 -8.979 -13.912 1.00 80.88 491 THR A N 1
ATOM 3630 C CA . THR A 1 491 ? 20.649 -7.676 -14.460 1.00 80.88 491 THR A CA 1
ATOM 3631 C C . THR A 1 491 ? 20.754 -7.631 -15.981 1.00 80.88 491 THR A C 1
ATOM 3633 O O . THR A 1 491 ? 20.990 -8.625 -16.670 1.00 80.88 491 THR A O 1
ATOM 3636 N N . ARG A 1 492 ? 20.566 -6.419 -16.510 1.00 66.50 492 ARG A N 1
ATOM 3637 C CA . ARG A 1 492 ? 20.937 -6.002 -17.863 1.00 66.50 492 ARG A CA 1
ATOM 3638 C C . ARG A 1 492 ? 21.863 -4.798 -17.749 1.00 66.50 492 ARG A C 1
ATOM 3640 O O . ARG A 1 492 ? 21.476 -3.767 -17.200 1.00 66.50 492 ARG A O 1
ATOM 3647 N N . ALA A 1 493 ? 23.075 -4.925 -18.268 1.00 56.25 493 ALA A N 1
ATOM 3648 C CA . ALA A 1 493 ? 24.149 -3.948 -18.153 1.00 56.25 493 ALA A CA 1
ATOM 3649 C C . ALA A 1 493 ? 24.430 -3.506 -16.699 1.00 56.25 493 ALA A C 1
ATOM 3651 O O . ALA A 1 493 ? 24.742 -2.338 -16.458 1.00 56.25 493 ALA A O 1
ATOM 3652 N N . GLY A 1 494 ? 24.315 -4.427 -15.734 1.00 56.16 494 GLY A N 1
ATOM 3653 C CA . GLY A 1 494 ? 24.502 -4.153 -14.304 1.00 56.16 494 GLY A CA 1
ATOM 3654 C C . GLY A 1 494 ? 23.318 -3.488 -13.586 1.00 56.16 494 GLY A C 1
ATOM 3655 O O . GLY A 1 494 ? 23.426 -3.203 -12.397 1.00 56.16 494 GLY A O 1
ATOM 3656 N N . TRP A 1 495 ? 22.191 -3.256 -14.267 1.00 55.62 495 TRP A N 1
ATOM 3657 C CA . TRP A 1 495 ? 20.947 -2.744 -13.673 1.00 55.62 495 TRP A CA 1
ATOM 3658 C C . TRP A 1 495 ? 19.908 -3.852 -13.523 1.00 55.62 495 TRP A C 1
ATOM 3660 O O . TRP A 1 495 ? 19.891 -4.736 -14.378 1.00 55.62 495 TRP A O 1
ATOM 3670 N N . PRO A 1 496 ? 18.999 -3.809 -12.527 1.00 74.31 496 PRO A N 1
ATOM 3671 C CA . PRO A 1 496 ? 17.913 -4.780 -12.416 1.00 74.31 496 PRO A CA 1
ATOM 3672 C C . PRO A 1 496 ? 17.158 -4.931 -13.738 1.00 74.31 496 PRO A C 1
ATOM 3674 O O . PRO A 1 496 ? 16.735 -3.946 -14.349 1.00 74.31 496 PRO A O 1
ATOM 3677 N N . ALA A 1 497 ? 17.005 -6.167 -14.200 1.00 74.50 497 ALA A N 1
ATOM 3678 C CA . ALA A 1 497 ? 16.356 -6.478 -15.462 1.00 74.50 497 ALA A CA 1
ATOM 3679 C C . ALA A 1 497 ? 14.830 -6.346 -15.330 1.00 74.50 497 ALA A C 1
ATOM 3681 O O . ALA A 1 497 ? 14.124 -7.341 -15.362 1.00 74.50 497 ALA A O 1
ATOM 3682 N N . GLN A 1 498 ? 14.318 -5.124 -15.167 1.00 74.38 498 GLN A N 1
ATOM 3683 C CA . GLN A 1 498 ? 12.902 -4.873 -14.883 1.00 74.38 498 GLN A CA 1
ATOM 3684 C C . GLN A 1 498 ? 11.951 -5.538 -15.897 1.00 74.38 498 GLN A C 1
ATOM 3686 O O . GLN A 1 498 ? 12.308 -5.758 -17.065 1.00 74.38 498 GLN A O 1
ATOM 3691 N N . LYS A 1 499 ? 10.706 -5.762 -15.453 1.00 70.19 499 LYS A N 1
ATOM 3692 C CA . LYS A 1 499 ? 9.614 -6.401 -16.208 1.00 70.19 499 LYS A CA 1
ATOM 3693 C C . LYS A 1 499 ? 9.957 -7.843 -16.601 1.00 70.19 499 LYS A C 1
ATOM 3695 O O . LYS A 1 499 ? 9.792 -8.222 -17.760 1.00 70.19 499 LYS A O 1
ATOM 3700 N N . LEU A 1 500 ? 10.454 -8.618 -15.639 1.00 76.81 500 LEU A N 1
ATOM 3701 C CA . LEU A 1 500 ? 10.563 -10.072 -15.732 1.00 76.81 500 LEU A CA 1
ATOM 3702 C C . LEU A 1 500 ? 9.482 -10.722 -14.871 1.00 76.81 500 LEU A C 1
ATOM 3704 O O . LEU A 1 500 ? 9.168 -10.230 -13.792 1.00 76.81 500 LEU A O 1
ATOM 3708 N N . ASP A 1 501 ? 8.918 -11.800 -15.393 1.00 84.56 501 ASP A N 1
ATOM 3709 C CA . ASP A 1 501 ? 7.852 -12.593 -14.783 1.00 84.56 501 ASP A CA 1
ATOM 3710 C C . ASP A 1 501 ? 8.408 -14.009 -14.648 1.00 84.56 501 ASP A C 1
ATOM 3712 O O . ASP A 1 501 ? 8.177 -14.857 -15.505 1.00 84.56 501 ASP A O 1
ATOM 3716 N N . LEU A 1 502 ? 9.361 -14.166 -13.723 1.00 90.31 502 LEU A N 1
ATOM 3717 C CA . LEU A 1 502 ? 10.161 -15.381 -13.614 1.00 90.31 502 LEU A CA 1
ATOM 3718 C C . LEU A 1 502 ? 9.288 -16.502 -13.059 1.00 90.31 502 LEU A C 1
ATOM 3720 O O . LEU A 1 502 ? 8.738 -16.346 -11.983 1.00 90.31 502 LEU A O 1
ATOM 3724 N N . GLU A 1 503 ? 9.232 -17.632 -13.757 1.00 90.12 503 GLU A N 1
ATOM 3725 C CA . GLU A 1 503 ? 8.431 -18.815 -13.381 1.00 90.12 503 GLU A CA 1
ATOM 3726 C C . GLU A 1 503 ? 9.243 -20.116 -13.462 1.00 90.12 503 GLU A C 1
ATOM 3728 O O . GLU A 1 503 ? 8.776 -21.218 -13.184 1.00 90.12 503 GLU A O 1
ATOM 3733 N N . GLY A 1 504 ? 10.503 -20.022 -13.886 1.00 91.62 504 GLY A N 1
ATOM 3734 C CA . GLY A 1 504 ? 11.363 -21.185 -14.015 1.00 91.62 504 GLY A CA 1
ATOM 3735 C C . GLY A 1 504 ? 12.832 -20.820 -13.995 1.00 91.62 504 GLY A C 1
ATOM 3736 O O . GLY A 1 504 ? 13.247 -19.771 -14.487 1.00 91.62 504 GLY A O 1
ATOM 3737 N N . ILE A 1 505 ? 13.627 -21.728 -13.445 1.00 96.31 505 ILE A N 1
ATOM 3738 C CA . ILE A 1 505 ? 15.080 -21.641 -13.402 1.00 96.31 505 ILE A CA 1
ATOM 3739 C C . ILE A 1 505 ? 15.666 -23.037 -13.595 1.00 96.31 505 ILE A C 1
ATOM 3741 O O . ILE A 1 505 ? 15.154 -24.015 -13.054 1.00 96.31 505 ILE A O 1
ATOM 3745 N N . VAL A 1 506 ? 16.753 -23.136 -14.355 1.00 95.31 506 VAL A N 1
ATOM 3746 C CA . VAL A 1 506 ? 17.587 -24.339 -14.418 1.00 95.31 506 VAL A CA 1
ATOM 3747 C C . VAL A 1 506 ? 19.054 -23.939 -14.523 1.00 95.31 506 VAL A C 1
ATOM 3749 O O . VAL A 1 506 ? 19.399 -22.994 -15.233 1.00 95.31 506 VAL A O 1
ATOM 3752 N N . ALA A 1 507 ? 19.924 -24.640 -13.798 1.00 91.38 507 ALA A N 1
ATOM 3753 C CA . ALA A 1 507 ? 21.365 -24.438 -13.906 1.00 91.38 507 ALA A CA 1
ATOM 3754 C C . ALA A 1 507 ? 21.862 -24.871 -15.295 1.00 91.38 507 ALA A C 1
ATOM 3756 O O . ALA A 1 507 ? 21.421 -25.892 -15.825 1.00 91.38 507 ALA A O 1
ATOM 3757 N N . ASP A 1 508 ? 22.795 -24.120 -15.880 1.00 84.94 508 ASP A N 1
ATOM 3758 C CA . ASP A 1 508 ? 23.371 -24.460 -17.190 1.00 84.94 508 ASP A CA 1
ATOM 3759 C C . ASP A 1 508 ? 24.524 -25.483 -17.117 1.00 84.94 508 ASP A C 1
ATOM 3761 O O . ASP A 1 508 ? 24.941 -26.013 -18.144 1.00 84.94 508 ASP A O 1
ATOM 3765 N N . GLY A 1 509 ? 25.019 -25.783 -15.910 1.00 82.81 509 GLY A N 1
ATOM 3766 C CA . GLY A 1 509 ? 26.160 -26.676 -15.669 1.00 82.81 509 GLY A CA 1
ATOM 3767 C C . GLY A 1 509 ? 27.540 -26.032 -15.877 1.00 82.81 509 GLY A C 1
ATOM 3768 O O . GLY A 1 509 ? 28.554 -26.688 -15.655 1.00 82.81 509 GLY A O 1
ATOM 3769 N N . GLU A 1 510 ? 27.591 -24.755 -16.257 1.00 82.00 510 GLU A N 1
ATOM 3770 C CA . GLU A 1 510 ? 28.799 -23.952 -16.506 1.00 82.00 510 GLU A CA 1
ATOM 3771 C C . GLU A 1 510 ? 28.904 -22.739 -15.557 1.00 82.00 510 GLU A C 1
ATOM 3773 O O . GLU A 1 510 ? 29.738 -21.851 -15.744 1.00 82.00 510 GLU A O 1
ATOM 3778 N N . GLY A 1 511 ? 28.071 -22.714 -14.514 1.00 79.62 511 GLY A N 1
ATOM 3779 C CA . GLY A 1 511 ? 28.039 -21.680 -13.479 1.00 79.62 511 GLY A CA 1
ATOM 3780 C C . GLY A 1 511 ? 26.989 -20.589 -13.701 1.00 79.62 511 GLY A C 1
ATOM 3781 O O . GLY A 1 511 ? 26.905 -19.685 -12.879 1.00 79.62 511 GLY A O 1
ATOM 3782 N N . GLY A 1 512 ? 26.194 -20.651 -14.770 1.00 87.62 512 GLY A N 1
ATOM 3783 C CA . GLY A 1 512 ? 25.071 -19.752 -15.035 1.00 87.62 512 GLY A CA 1
ATOM 3784 C C . GLY A 1 512 ? 23.705 -20.435 -14.924 1.00 87.62 512 GLY A C 1
ATOM 3785 O O . GLY A 1 512 ? 23.569 -21.573 -14.461 1.00 87.62 512 GLY A O 1
ATOM 3786 N N . PHE A 1 513 ? 22.668 -19.724 -15.368 1.00 93.19 513 PHE A N 1
ATOM 3787 C CA . PHE A 1 513 ? 21.283 -20.185 -15.293 1.00 93.19 513 PHE A CA 1
ATOM 3788 C C . PHE A 1 513 ? 20.505 -19.842 -16.561 1.00 93.19 513 PHE A C 1
ATOM 3790 O O . PHE A 1 513 ? 20.712 -18.804 -17.192 1.00 93.19 513 PHE A O 1
ATOM 3797 N N . TRP A 1 514 ? 19.552 -20.702 -16.900 1.00 89.12 514 TRP A N 1
ATOM 3798 C CA . TRP A 1 514 ? 18.457 -20.370 -17.800 1.00 89.12 514 TRP A CA 1
ATOM 3799 C C . TRP A 1 514 ? 17.233 -20.007 -16.972 1.00 89.12 514 TRP A C 1
ATOM 3801 O O . TRP A 1 514 ? 16.810 -20.785 -16.119 1.00 89.12 514 TRP A O 1
ATOM 3811 N N . LEU A 1 515 ? 16.669 -18.834 -17.243 1.00 90.81 515 LEU A N 1
ATOM 3812 C CA . LEU A 1 515 ? 15.477 -18.305 -16.594 1.00 90.81 515 LEU A CA 1
ATOM 3813 C C . LEU A 1 515 ? 14.316 -18.298 -17.583 1.00 90.81 515 LEU A C 1
ATOM 3815 O O . LEU A 1 515 ? 14.462 -17.795 -18.700 1.00 90.81 515 LEU A O 1
ATOM 3819 N N . ALA A 1 516 ? 13.167 -18.821 -17.172 1.00 85.50 516 ALA A N 1
ATOM 3820 C CA . ALA A 1 516 ? 11.929 -18.730 -17.929 1.00 85.50 516 ALA A CA 1
ATOM 3821 C C . ALA A 1 516 ? 11.091 -17.568 -17.400 1.00 85.50 516 ALA A C 1
ATOM 3823 O O . ALA A 1 516 ? 10.715 -17.561 -16.232 1.00 85.50 516 ALA A O 1
ATOM 3824 N N . SER A 1 517 ? 10.820 -16.594 -18.270 1.00 83.38 517 SER A N 1
ATOM 3825 C CA . SER A 1 517 ? 9.878 -15.510 -18.014 1.00 83.38 517 SER A CA 1
ATOM 3826 C C . SER A 1 517 ? 8.547 -15.867 -18.671 1.00 83.38 517 SER A C 1
ATOM 3828 O O . SER A 1 517 ? 8.477 -15.854 -19.907 1.00 83.38 517 SER A O 1
ATOM 3830 N N . GLU A 1 518 ? 7.521 -16.209 -17.881 1.00 70.75 518 GLU A N 1
ATOM 3831 C CA . GLU A 1 518 ? 6.210 -16.625 -18.397 1.00 70.75 518 GLU A CA 1
ATOM 3832 C C . GLU A 1 518 ? 5.533 -15.495 -19.147 1.00 70.75 518 GLU A C 1
ATOM 3834 O O . GLU A 1 518 ? 4.791 -15.805 -20.051 1.00 70.75 518 GLU A O 1
ATOM 3839 N N . GLY A 1 519 ? 5.861 -14.225 -18.913 1.00 60.38 519 GLY A N 1
ATOM 3840 C CA . GLY A 1 519 ? 5.398 -13.128 -19.754 1.00 60.38 519 GLY A CA 1
ATOM 3841 C C . GLY A 1 519 ? 3.909 -12.815 -19.598 1.00 60.38 519 GLY A C 1
ATOM 3842 O O . GLY A 1 519 ? 3.027 -13.583 -19.962 1.00 60.38 519 GLY A O 1
ATOM 3843 N N . ARG A 1 520 ? 3.601 -11.589 -19.190 1.00 55.59 520 ARG A N 1
ATOM 3844 C CA . ARG A 1 520 ? 2.268 -10.999 -19.312 1.00 55.59 520 ARG A CA 1
ATOM 3845 C C . ARG A 1 520 ? 2.277 -9.911 -20.356 1.00 55.59 520 ARG A C 1
ATOM 3847 O O . ARG A 1 520 ? 2.587 -8.746 -20.086 1.00 55.59 520 ARG A O 1
ATOM 3854 N N . THR A 1 521 ? 1.911 -10.301 -21.574 1.00 48.88 521 THR A N 1
ATOM 3855 C CA . THR A 1 521 ? 1.802 -9.376 -22.709 1.00 48.88 521 THR A CA 1
ATOM 3856 C C . THR A 1 521 ? 0.820 -8.250 -22.428 1.00 48.88 521 THR A C 1
ATOM 3858 O O . THR A 1 521 ? 1.039 -7.142 -22.887 1.00 48.88 521 THR A O 1
ATOM 3861 N N . ASP A 1 522 ? -0.211 -8.455 -21.612 1.00 42.97 522 ASP A N 1
ATOM 3862 C CA . ASP A 1 522 ? -1.087 -7.376 -21.175 1.00 42.97 522 ASP A CA 1
ATOM 3863 C C . ASP A 1 522 ? -0.411 -6.432 -20.169 1.00 42.97 522 ASP A C 1
ATOM 3865 O O . ASP A 1 522 ? -0.881 -5.309 -20.057 1.00 42.97 522 ASP A O 1
ATOM 3869 N N . ARG A 1 523 ? 0.680 -6.813 -19.485 1.00 44.72 523 ARG A N 1
ATOM 3870 C CA . ARG A 1 523 ? 1.467 -6.011 -18.517 1.00 44.72 523 ARG A CA 1
ATOM 3871 C C . ARG A 1 523 ? 2.874 -5.624 -18.992 1.00 44.72 523 ARG A C 1
ATOM 3873 O O . ARG A 1 523 ? 3.678 -5.160 -18.189 1.00 44.72 523 ARG A O 1
ATOM 3880 N N . LEU A 1 524 ? 3.147 -5.694 -20.295 1.00 47.88 524 LEU A N 1
ATOM 3881 C CA . LEU A 1 524 ? 4.442 -5.329 -20.893 1.00 47.88 524 LEU A CA 1
ATOM 3882 C C . LEU A 1 524 ? 5.607 -6.258 -20.503 1.00 47.88 524 LEU A C 1
ATOM 3884 O O . LEU A 1 524 ? 6.764 -5.854 -20.634 1.00 47.88 524 LEU A O 1
ATOM 3888 N N . VAL A 1 525 ? 5.321 -7.471 -20.029 1.00 57.28 525 VAL A N 1
ATOM 3889 C CA . VAL A 1 525 ? 6.346 -8.458 -19.676 1.00 57.28 525 VAL A CA 1
ATOM 3890 C C . VAL A 1 525 ? 6.418 -9.505 -20.795 1.00 57.28 525 VAL A C 1
ATOM 3892 O O . VAL A 1 525 ? 5.412 -10.164 -21.064 1.00 57.28 525 VAL A O 1
ATOM 3895 N N . PRO A 1 526 ? 7.543 -9.631 -21.521 1.00 53.66 526 PRO A N 1
ATOM 3896 C CA . PRO A 1 526 ? 7.650 -10.572 -22.629 1.00 53.66 526 PRO A CA 1
ATOM 3897 C C . PRO A 1 526 ? 7.798 -12.020 -22.143 1.00 53.66 526 PRO A C 1
ATOM 3899 O O . PRO A 1 526 ? 8.474 -12.292 -21.150 1.00 53.66 526 PRO A O 1
ATOM 3902 N N . HIS A 1 527 ? 7.223 -12.949 -22.909 1.00 63.12 527 HIS A N 1
ATOM 3903 C CA . HIS A 1 527 ? 7.567 -14.367 -22.828 1.00 63.12 527 HIS A CA 1
ATOM 3904 C C . HIS A 1 527 ? 8.994 -14.539 -23.351 1.00 63.12 527 HIS A C 1
ATOM 3906 O O . HIS A 1 527 ? 9.264 -14.182 -24.503 1.00 63.12 527 HIS A O 1
ATOM 3912 N N . ALA A 1 528 ? 9.910 -15.061 -22.543 1.00 64.88 528 ALA A N 1
ATOM 3913 C CA . ALA A 1 528 ? 11.290 -15.246 -22.981 1.00 64.88 528 ALA A CA 1
ATOM 3914 C C . ALA A 1 528 ? 12.052 -16.242 -22.109 1.00 64.88 528 ALA A C 1
ATOM 3916 O O . ALA A 1 528 ? 11.784 -16.392 -20.921 1.00 64.88 528 ALA A O 1
ATOM 3917 N N . LEU A 1 529 ? 13.052 -16.877 -22.718 1.00 73.50 529 LEU A N 1
ATOM 3918 C CA . LEU A 1 529 ? 14.116 -17.562 -21.997 1.00 73.50 529 LEU A CA 1
ATOM 3919 C C . LEU A 1 529 ? 15.334 -16.643 -21.957 1.00 73.50 529 LEU A C 1
ATOM 3921 O O . LEU A 1 529 ? 15.789 -16.171 -23.002 1.00 73.50 529 LEU A O 1
ATOM 3925 N N . TYR A 1 530 ? 15.866 -16.404 -20.765 1.00 78.19 530 TYR A N 1
ATOM 3926 C CA . TYR A 1 530 ? 17.066 -15.602 -20.559 1.00 78.19 530 TYR A CA 1
ATOM 3927 C C . TYR A 1 530 ? 18.194 -16.493 -20.061 1.00 78.19 530 TYR A C 1
ATOM 3929 O O . TYR A 1 530 ? 18.034 -17.202 -19.073 1.00 78.19 530 TYR A O 1
ATOM 3937 N N . HIS A 1 531 ? 19.342 -16.444 -20.732 1.00 83.88 531 HIS A N 1
ATOM 3938 C CA . HIS A 1 531 ? 20.576 -16.992 -20.179 1.00 83.88 531 HIS A CA 1
ATOM 3939 C C . HIS A 1 531 ? 21.278 -15.915 -19.361 1.00 83.88 531 HIS A C 1
ATOM 3941 O O . HIS A 1 531 ? 21.513 -14.814 -19.873 1.00 83.88 531 HIS A O 1
ATOM 3947 N N . VAL A 1 532 ? 21.605 -16.238 -18.114 1.00 84.81 532 VAL A N 1
ATOM 3948 C CA . VAL A 1 532 ? 22.355 -15.376 -17.200 1.00 84.81 532 VAL A CA 1
ATOM 3949 C C . VAL A 1 532 ? 23.631 -16.067 -16.732 1.00 84.81 532 VAL A C 1
ATOM 3951 O O . VAL A 1 532 ? 23.684 -17.291 -16.621 1.00 84.81 532 VAL A O 1
ATOM 3954 N N . ASN A 1 533 ? 24.679 -15.291 -16.462 1.00 85.00 533 ASN A N 1
ATOM 3955 C CA . ASN A 1 533 ? 25.902 -15.815 -15.842 1.00 85.00 533 ASN A CA 1
ATOM 3956 C C . ASN A 1 533 ? 25.738 -16.036 -14.319 1.00 85.00 533 ASN A C 1
ATOM 3958 O O . ASN A 1 533 ? 24.663 -15.822 -13.759 1.00 85.00 533 ASN A O 1
ATOM 3962 N N . ALA A 1 534 ? 26.824 -16.437 -13.649 1.00 87.62 534 ALA A N 1
ATOM 3963 C CA . ALA A 1 534 ? 26.879 -16.674 -12.201 1.00 87.62 534 ALA A CA 1
ATOM 3964 C C . ALA A 1 534 ? 26.517 -15.442 -11.349 1.00 87.62 534 ALA A C 1
ATOM 3966 O O . ALA A 1 534 ? 26.106 -15.569 -10.191 1.00 87.62 534 ALA A O 1
ATOM 3967 N N . GLU A 1 535 ? 26.692 -14.251 -11.922 1.00 87.38 535 GLU A N 1
ATOM 3968 C CA . GLU A 1 535 ? 26.384 -12.959 -11.315 1.00 87.38 535 GLU A CA 1
ATOM 3969 C C . GLU A 1 535 ? 24.973 -12.444 -11.655 1.00 87.38 535 GLU A C 1
ATOM 3971 O O . GLU A 1 535 ? 24.577 -11.418 -11.112 1.00 87.38 535 GLU A O 1
ATOM 3976 N N . GLY A 1 536 ? 24.208 -13.141 -12.509 1.00 88.12 536 GLY A N 1
ATOM 3977 C CA . GLY A 1 536 ? 22.836 -12.777 -12.890 1.00 88.12 536 GLY A CA 1
ATOM 3978 C C . GLY A 1 536 ? 22.692 -11.889 -14.139 1.00 88.12 536 GLY A C 1
ATOM 3979 O O . GLY A 1 536 ? 21.586 -11.457 -14.453 1.00 88.12 536 GLY A O 1
ATOM 3980 N N . GLU A 1 537 ? 23.763 -11.633 -14.892 1.00 85.81 537 GLU A N 1
ATOM 3981 C CA . GLU A 1 537 ? 23.785 -10.741 -16.065 1.00 85.81 537 GLU A CA 1
ATOM 3982 C C . GLU A 1 537 ? 23.376 -11.451 -17.374 1.00 85.81 537 GLU A C 1
ATOM 3984 O O . GLU A 1 537 ? 23.904 -12.518 -17.704 1.00 85.81 537 GLU A O 1
ATOM 3989 N N . ILE A 1 538 ? 22.485 -10.832 -18.162 1.00 79.62 538 ILE A N 1
ATOM 3990 C CA . ILE A 1 538 ? 21.954 -11.367 -19.436 1.00 79.62 538 ILE A CA 1
ATOM 3991 C C . ILE A 1 538 ? 22.927 -11.130 -20.619 1.00 79.62 538 ILE A C 1
ATOM 3993 O O . ILE A 1 538 ? 23.194 -9.989 -20.990 1.00 79.62 538 ILE A O 1
ATOM 3997 N N . LYS A 1 539 ? 23.420 -12.197 -21.282 1.00 60.38 539 LYS A N 1
ATOM 3998 C CA . LYS A 1 539 ? 24.522 -12.125 -22.286 1.00 60.38 539 LYS A CA 1
ATOM 3999 C C . LYS A 1 539 ? 24.164 -11.662 -23.718 1.00 60.38 539 LYS A C 1
ATOM 4001 O O . LYS A 1 539 ? 25.014 -11.077 -24.389 1.00 60.38 539 LYS A O 1
ATOM 4006 N N . ALA A 1 540 ? 22.961 -11.938 -24.230 1.00 59.12 540 ALA A N 1
ATOM 4007 C CA . ALA A 1 540 ? 22.677 -11.886 -25.680 1.00 59.12 540 ALA A CA 1
ATOM 4008 C C . ALA A 1 540 ? 22.754 -10.481 -26.325 1.00 59.12 540 ALA A C 1
ATOM 4010 O O . ALA A 1 540 ? 23.059 -10.351 -27.512 1.00 59.12 540 ALA A O 1
ATOM 4011 N N . ASP A 1 541 ? 22.513 -9.412 -25.567 1.00 63.38 541 ASP A N 1
ATOM 4012 C CA . ASP A 1 541 ? 22.438 -8.050 -26.117 1.00 63.38 541 ASP A CA 1
ATOM 4013 C C . ASP A 1 541 ? 23.812 -7.466 -26.484 1.00 63.38 541 ASP A C 1
ATOM 4015 O O . ASP A 1 541 ? 23.927 -6.684 -27.433 1.00 63.38 541 ASP A O 1
ATOM 4019 N N . GLN A 1 542 ? 24.866 -7.885 -25.778 1.00 67.44 542 GLN A N 1
ATOM 4020 C CA . GLN A 1 542 ? 26.237 -7.451 -26.042 1.00 67.44 542 GLN A CA 1
ATOM 4021 C C . GLN A 1 542 ? 26.819 -8.133 -27.289 1.00 67.44 542 GLN A C 1
ATOM 4023 O O . GLN A 1 542 ? 27.485 -7.473 -28.084 1.00 67.44 542 GLN A O 1
ATOM 4028 N N . GLU A 1 543 ? 26.555 -9.427 -27.497 1.00 75.44 543 GLU A N 1
ATOM 4029 C CA . GLU A 1 543 ? 27.034 -10.149 -28.687 1.00 75.44 543 GLU A CA 1
ATOM 4030 C C . GLU A 1 543 ? 26.412 -9.593 -29.976 1.00 75.44 543 GLU A C 1
ATOM 4032 O O . GLU A 1 543 ? 27.124 -9.357 -30.955 1.00 75.44 543 GLU A O 1
ATOM 4037 N N . ASN A 1 544 ? 25.105 -9.299 -29.952 1.00 75.00 544 ASN A N 1
ATOM 4038 C CA . ASN A 1 544 ? 24.410 -8.647 -31.065 1.00 75.00 544 ASN A CA 1
ATOM 4039 C C . ASN A 1 544 ? 25.041 -7.288 -31.408 1.00 75.00 544 ASN A C 1
ATOM 4041 O O . ASN A 1 544 ? 25.275 -6.996 -32.578 1.00 75.00 544 ASN A O 1
ATOM 4045 N N . ALA A 1 545 ? 25.405 -6.495 -30.394 1.00 80.88 545 ALA A N 1
ATOM 4046 C CA . ALA A 1 545 ? 25.995 -5.172 -30.586 1.00 80.88 545 ALA A CA 1
ATOM 4047 C C . ALA A 1 545 ? 27.342 -5.207 -31.298 1.00 80.88 545 ALA A C 1
ATOM 4049 O O . ALA A 1 545 ? 27.621 -4.401 -32.186 1.00 80.88 545 ALA A O 1
ATOM 4050 N N . VAL A 1 546 ? 28.185 -6.153 -30.891 1.00 86.69 546 VAL A N 1
ATOM 4051 C CA . VAL A 1 546 ? 29.531 -6.318 -31.434 1.00 86.69 546 VAL A CA 1
ATOM 4052 C C . VAL A 1 546 ? 29.462 -6.793 -32.884 1.00 86.69 546 VAL A C 1
ATOM 4054 O O . VAL A 1 546 ? 30.173 -6.257 -33.738 1.00 86.69 546 VAL A O 1
ATOM 4057 N N . TRP A 1 547 ? 28.584 -7.755 -33.180 1.00 87.69 547 TRP A N 1
ATOM 4058 C CA . TRP A 1 547 ? 28.429 -8.293 -34.530 1.00 87.69 547 TRP A CA 1
ATOM 4059 C C . TRP A 1 547 ? 27.777 -7.304 -35.503 1.00 87.69 547 TRP A C 1
ATOM 4061 O O . TRP A 1 547 ? 28.277 -7.106 -36.615 1.00 87.69 547 TRP A O 1
ATOM 4071 N N . ASP A 1 548 ? 26.703 -6.634 -35.081 1.00 82.56 548 ASP A N 1
ATOM 4072 C CA . ASP A 1 548 ? 26.028 -5.614 -35.888 1.00 82.56 548 ASP A CA 1
ATOM 4073 C C . ASP A 1 548 ? 26.978 -4.462 -36.222 1.00 82.56 548 ASP A C 1
ATOM 4075 O O . ASP A 1 548 ? 27.042 -4.010 -37.363 1.00 82.56 548 ASP A O 1
ATOM 4079 N N . HIS A 1 549 ? 27.782 -4.021 -35.252 1.00 91.00 549 HIS A N 1
ATOM 4080 C CA . HIS A 1 549 ? 28.769 -2.979 -35.496 1.00 91.00 549 HIS A CA 1
ATOM 4081 C C . HIS A 1 549 ? 29.837 -3.412 -36.509 1.00 91.00 549 HIS A C 1
ATOM 4083 O O . HIS A 1 549 ? 30.108 -2.677 -37.458 1.00 91.00 549 HIS A O 1
ATOM 4089 N N . TYR A 1 550 ? 30.406 -4.614 -36.348 1.00 92.06 550 TYR A N 1
ATOM 4090 C CA . TYR A 1 550 ? 31.399 -5.162 -37.277 1.00 92.06 550 TYR A CA 1
ATOM 4091 C C . TYR A 1 550 ? 30.865 -5.230 -38.715 1.00 92.06 550 TYR A C 1
ATOM 4093 O O . TYR A 1 550 ? 31.498 -4.716 -39.638 1.00 92.06 550 TYR A O 1
ATOM 4101 N N . THR A 1 551 ? 29.688 -5.830 -38.901 1.00 86.81 551 THR A N 1
ATOM 4102 C CA . THR A 1 551 ? 29.064 -5.982 -40.225 1.00 86.81 551 THR A CA 1
ATOM 4103 C C . THR A 1 551 ? 28.717 -4.632 -40.854 1.00 86.81 551 THR A C 1
ATOM 4105 O O . THR A 1 551 ? 29.097 -4.388 -41.998 1.00 86.81 551 THR A O 1
ATOM 4108 N N . ALA A 1 552 ? 28.130 -3.703 -40.093 1.00 83.25 552 ALA A N 1
ATOM 4109 C CA . ALA A 1 552 ? 27.822 -2.358 -40.576 1.00 83.25 552 ALA A CA 1
ATOM 4110 C C . ALA A 1 552 ? 29.081 -1.572 -40.991 1.00 83.25 552 ALA A C 1
ATOM 4112 O O . ALA A 1 552 ? 29.044 -0.796 -41.947 1.00 83.25 552 ALA A O 1
ATOM 4113 N N . SER A 1 553 ? 30.211 -1.752 -40.297 1.00 88.00 553 SER A N 1
ATOM 4114 C CA . SER A 1 553 ? 31.487 -1.128 -40.677 1.00 88.00 553 SER A CA 1
ATOM 4115 C C . SER A 1 553 ? 32.028 -1.654 -42.008 1.00 88.00 553 SER A C 1
ATOM 4117 O O . SER A 1 553 ? 32.564 -0.874 -42.796 1.00 88.00 553 SER A O 1
ATOM 4119 N N . ILE A 1 554 ? 31.849 -2.947 -42.287 1.00 86.75 554 ILE A N 1
ATOM 4120 C CA . ILE A 1 554 ? 32.201 -3.554 -43.576 1.00 86.75 554 ILE A CA 1
ATOM 4121 C C . ILE A 1 554 ? 31.274 -3.058 -44.695 1.00 86.75 554 ILE A C 1
ATOM 4123 O O . ILE A 1 554 ? 31.757 -2.652 -45.750 1.00 86.75 554 ILE A O 1
ATOM 4127 N N . GLU A 1 555 ? 29.963 -3.017 -44.454 1.00 82.31 555 GLU A N 1
ATOM 4128 C CA . GLU A 1 555 ? 28.981 -2.527 -45.430 1.00 82.31 555 GLU A CA 1
ATOM 4129 C C . GLU A 1 555 ? 29.213 -1.057 -45.802 1.00 82.31 555 GLU A C 1
ATOM 4131 O O . GLU A 1 555 ? 29.104 -0.693 -46.973 1.00 82.31 555 GLU A O 1
ATOM 4136 N N . ARG A 1 556 ? 29.594 -0.205 -44.837 1.00 84.75 556 ARG A N 1
ATOM 4137 C CA . ARG A 1 556 ? 29.958 1.194 -45.119 1.00 84.75 556 ARG A CA 1
ATOM 4138 C C . ARG A 1 556 ? 31.145 1.305 -46.078 1.00 84.75 556 ARG A C 1
ATOM 4140 O O . ARG A 1 556 ? 31.099 2.141 -46.976 1.00 84.75 556 ARG A O 1
ATOM 4147 N N . ASP A 1 557 ? 32.174 0.469 -45.922 1.00 86.69 557 ASP A N 1
ATOM 4148 C CA . ASP A 1 557 ? 33.312 0.422 -46.857 1.00 86.69 557 ASP A CA 1
ATOM 4149 C C . ASP A 1 557 ? 32.878 -0.054 -48.250 1.00 86.69 557 ASP A C 1
ATOM 4151 O O . ASP A 1 557 ? 33.330 0.495 -49.253 1.00 86.69 557 ASP A O 1
ATOM 4155 N N . ASP A 1 558 ? 31.964 -1.023 -48.331 1.00 80.88 558 ASP A N 1
ATOM 4156 C CA . ASP A 1 558 ? 31.433 -1.506 -49.610 1.00 80.88 558 ASP A CA 1
ATOM 4157 C C . ASP A 1 558 ? 30.616 -0.426 -50.336 1.00 80.88 558 ASP A C 1
ATOM 4159 O O . ASP A 1 558 ? 30.819 -0.193 -51.531 1.00 80.88 558 ASP A O 1
ATOM 4163 N N . VAL A 1 559 ? 29.761 0.306 -49.615 1.00 81.38 559 VAL A N 1
ATOM 4164 C CA . VAL A 1 559 ? 29.042 1.466 -50.163 1.00 81.38 559 VAL A CA 1
ATOM 4165 C C . VAL A 1 559 ? 30.023 2.545 -50.619 1.00 81.38 559 VAL A C 1
ATOM 4167 O O . VAL A 1 559 ? 29.887 3.054 -51.730 1.00 81.38 559 VAL A O 1
ATOM 4170 N N . GLU A 1 560 ? 31.035 2.880 -49.818 1.00 83.88 560 GLU A N 1
ATOM 4171 C CA . GLU A 1 560 ? 32.045 3.875 -50.191 1.00 83.88 560 GLU A CA 1
ATOM 4172 C C . GLU A 1 560 ? 32.795 3.469 -51.470 1.00 83.88 560 GLU A C 1
ATOM 4174 O O . GLU A 1 560 ? 32.984 4.290 -52.368 1.00 83.88 560 GLU A O 1
ATOM 4179 N N . ARG A 1 561 ? 33.175 2.190 -51.598 1.00 84.25 561 ARG A N 1
ATOM 4180 C CA . ARG A 1 561 ? 33.830 1.639 -52.796 1.00 84.25 561 ARG A CA 1
ATOM 4181 C C . ARG A 1 561 ? 32.962 1.747 -54.042 1.00 84.25 561 ARG A C 1
ATOM 4183 O O . ARG A 1 561 ? 33.496 2.076 -55.099 1.00 84.25 561 ARG A O 1
ATOM 4190 N N . LEU A 1 562 ? 31.656 1.502 -53.923 1.00 81.31 562 LEU A N 1
ATOM 4191 C CA . LEU A 1 562 ? 30.703 1.639 -55.031 1.00 81.31 562 LEU A CA 1
ATOM 4192 C C . LEU A 1 562 ? 30.577 3.085 -55.527 1.00 81.31 562 LEU A C 1
ATOM 4194 O O . LEU A 1 562 ? 30.306 3.298 -56.705 1.00 81.31 562 LEU A O 1
ATOM 4198 N N . HIS A 1 563 ? 30.804 4.066 -54.651 1.00 79.12 563 HIS A N 1
ATOM 4199 C CA . HIS A 1 563 ? 30.755 5.493 -54.980 1.00 79.12 563 HIS A CA 1
ATOM 4200 C C . HIS A 1 563 ? 32.124 6.071 -55.372 1.00 79.12 563 HIS A C 1
ATOM 4202 O O . HIS A 1 563 ? 32.255 7.287 -55.531 1.00 79.12 563 HIS A O 1
ATOM 4208 N N . ARG A 1 564 ? 33.164 5.236 -55.530 1.00 82.75 564 ARG A N 1
ATOM 4209 C CA . ARG A 1 564 ? 34.477 5.717 -55.975 1.00 82.75 564 ARG A CA 1
ATOM 4210 C C . ARG A 1 564 ? 34.406 6.205 -57.428 1.00 82.75 564 ARG A C 1
ATOM 4212 O O . ARG A 1 564 ? 33.744 5.565 -58.246 1.00 82.75 564 ARG A O 1
ATOM 4219 N N . PRO A 1 565 ? 35.127 7.288 -57.771 1.00 80.31 565 PRO A N 1
ATOM 4220 C CA . PRO A 1 565 ? 35.156 7.804 -59.132 1.00 80.31 565 PRO A CA 1
ATOM 4221 C C . PRO A 1 565 ? 35.639 6.735 -60.112 1.00 80.31 565 PRO A C 1
ATOM 4223 O O . PRO A 1 565 ? 36.710 6.148 -59.939 1.00 80.31 565 PRO A O 1
ATOM 4226 N N . THR A 1 566 ? 34.842 6.484 -61.145 1.00 83.00 566 THR A N 1
ATOM 4227 C CA . THR A 1 566 ? 35.242 5.678 -62.296 1.00 83.00 566 THR A CA 1
ATOM 4228 C C . THR A 1 566 ? 36.165 6.485 -63.206 1.00 83.00 566 THR A C 1
ATOM 4230 O O . THR A 1 566 ? 36.202 7.717 -63.158 1.00 83.00 566 THR A O 1
ATOM 4233 N N . GLU A 1 567 ? 36.892 5.798 -64.083 1.00 82.25 567 GLU A N 1
ATOM 4234 C CA . GLU A 1 567 ? 37.748 6.440 -65.088 1.00 82.25 567 GLU A CA 1
ATOM 4235 C C . GLU A 1 567 ? 36.959 7.427 -65.970 1.00 82.25 567 GLU A C 1
ATOM 4237 O O . GLU A 1 567 ? 37.438 8.516 -66.269 1.00 82.25 567 GLU A O 1
ATOM 4242 N N . GLU A 1 568 ? 35.700 7.105 -66.278 1.00 83.06 568 GLU A N 1
ATOM 4243 C CA . GLU A 1 568 ? 34.781 7.977 -67.015 1.00 83.06 568 GLU A CA 1
ATOM 4244 C C . GLU A 1 568 ? 34.429 9.253 -66.233 1.00 83.06 568 GLU A C 1
ATOM 4246 O O . GLU A 1 568 ? 34.498 10.352 -66.782 1.00 83.06 568 GLU A O 1
ATOM 4251 N N . THR A 1 569 ? 34.134 9.142 -64.931 1.00 82.56 569 THR A N 1
ATOM 4252 C CA . THR A 1 569 ? 33.871 10.325 -64.085 1.00 82.56 569 THR A CA 1
ATOM 4253 C C . THR A 1 569 ? 35.107 11.206 -63.897 1.00 82.56 569 THR A C 1
ATOM 4255 O O . THR A 1 569 ? 34.980 12.426 -63.819 1.00 82.56 569 THR A O 1
ATOM 4258 N N . LEU A 1 570 ? 36.307 10.615 -63.866 1.00 84.62 570 LEU A N 1
ATOM 4259 C CA . LEU A 1 570 ? 37.562 11.364 -63.775 1.00 84.62 570 LEU A CA 1
ATOM 4260 C C . LEU A 1 570 ? 37.857 12.130 -65.066 1.00 84.62 570 LEU A C 1
ATOM 4262 O O . LEU A 1 570 ? 38.265 13.288 -64.999 1.00 84.62 570 LEU A O 1
ATOM 4266 N N . GLU A 1 571 ? 37.635 11.522 -66.232 1.00 85.06 571 GLU A N 1
ATOM 4267 C CA . GLU A 1 571 ? 37.823 12.211 -67.512 1.00 85.06 571 GLU A CA 1
ATOM 4268 C C . GLU A 1 571 ? 36.757 13.294 -67.751 1.00 85.06 571 GLU A C 1
ATOM 4270 O O . GLU A 1 571 ? 37.096 14.352 -68.278 1.00 85.06 571 GLU A O 1
ATOM 4275 N N . ALA A 1 572 ? 35.515 13.103 -67.289 1.00 84.50 572 ALA A N 1
ATOM 4276 C CA . ALA A 1 572 ? 34.486 14.147 -67.310 1.00 84.50 572 ALA A CA 1
ATOM 4277 C C . ALA A 1 572 ? 34.863 15.346 -66.418 1.00 84.50 572 ALA A C 1
ATOM 4279 O O . ALA A 1 572 ? 34.908 16.475 -66.895 1.00 84.50 572 ALA A O 1
ATOM 4280 N N . ALA A 1 573 ? 35.252 15.104 -65.160 1.00 83.69 573 ALA A N 1
ATOM 4281 C CA . ALA A 1 573 ? 35.689 16.164 -64.245 1.00 83.69 573 ALA A CA 1
ATOM 4282 C C . ALA A 1 573 ? 36.936 16.914 -64.754 1.00 83.69 573 ALA A C 1
ATOM 4284 O O . ALA A 1 573 ? 37.105 18.110 -64.527 1.00 83.69 573 ALA A O 1
ATOM 4285 N N . LYS A 1 574 ? 37.821 16.216 -65.470 1.00 85.88 574 LYS A N 1
ATOM 4286 C CA . LYS A 1 574 ? 38.989 16.805 -66.131 1.00 85.88 574 LYS A CA 1
ATOM 4287 C C . LYS A 1 574 ? 38.608 17.646 -67.351 1.00 85.88 574 LYS A C 1
ATOM 4289 O O . LYS A 1 574 ? 39.272 18.647 -67.606 1.00 85.88 574 LYS A O 1
ATOM 4294 N N . ALA A 1 575 ? 37.581 17.257 -68.104 1.00 84.12 575 ALA A N 1
ATOM 4295 C CA . ALA A 1 575 ? 37.055 18.058 -69.205 1.00 84.12 575 ALA A CA 1
ATOM 4296 C C . ALA A 1 575 ? 36.413 19.354 -68.683 1.00 84.12 575 ALA A C 1
ATOM 4298 O O . ALA A 1 575 ? 36.767 20.426 -69.171 1.00 84.12 575 ALA A O 1
ATOM 4299 N N . ASP A 1 576 ? 35.597 19.267 -67.629 1.00 82.94 576 ASP A N 1
ATOM 4300 C CA . ASP A 1 576 ? 34.991 20.427 -66.956 1.00 82.94 576 ASP A CA 1
ATOM 4301 C C . ASP A 1 576 ? 36.057 21.370 -66.376 1.00 82.94 576 ASP A C 1
ATOM 4303 O O . ASP A 1 576 ? 35.956 22.594 -66.486 1.00 82.94 576 ASP A O 1
ATOM 4307 N N . LEU A 1 577 ? 37.128 20.808 -65.804 1.00 85.25 577 LEU A N 1
ATOM 4308 C CA . LEU A 1 577 ? 38.296 21.562 -65.350 1.00 85.25 577 LEU A CA 1
ATOM 4309 C C . LEU A 1 577 ? 38.950 22.338 -66.503 1.00 85.25 577 LEU A C 1
ATOM 4311 O O . LEU A 1 577 ? 39.261 23.520 -66.361 1.00 85.25 577 LEU A O 1
ATOM 4315 N N . ILE A 1 578 ? 39.170 21.680 -67.647 1.00 83.44 578 ILE A N 1
ATOM 4316 C CA . ILE A 1 578 ? 39.767 22.308 -68.834 1.00 83.44 578 ILE A CA 1
ATOM 4317 C C . ILE A 1 578 ? 38.861 23.424 -69.365 1.00 83.44 578 ILE A C 1
ATOM 4319 O O . ILE A 1 578 ? 39.368 24.490 -69.708 1.00 83.44 578 ILE A O 1
ATOM 4323 N N . GLU A 1 579 ? 37.547 23.207 -69.409 1.00 82.00 579 GLU A N 1
ATOM 4324 C CA . GLU A 1 579 ? 36.575 24.216 -69.837 1.00 82.00 579 GLU A CA 1
ATOM 4325 C C . GLU A 1 579 ? 36.565 25.421 -68.888 1.00 82.00 579 GLU A C 1
ATOM 4327 O O . GLU A 1 579 ? 36.707 26.554 -69.339 1.00 82.00 579 GLU A O 1
ATOM 4332 N N . THR A 1 580 ? 36.531 25.185 -67.575 1.00 80.06 580 THR A N 1
ATOM 4333 C CA . THR A 1 580 ? 36.550 26.236 -66.542 1.00 80.06 580 THR A CA 1
ATOM 4334 C C . THR A 1 580 ? 37.799 27.115 -66.644 1.00 80.06 580 THR A C 1
ATOM 4336 O O . THR A 1 580 ? 37.706 28.342 -66.539 1.00 80.06 580 THR A O 1
ATOM 4339 N N . VAL A 1 581 ? 38.958 26.498 -66.908 1.00 78.94 581 VAL A N 1
ATOM 4340 C CA . VAL A 1 581 ? 40.234 27.189 -67.158 1.00 78.94 581 VAL A CA 1
ATOM 4341 C C . VAL A 1 581 ? 40.206 27.998 -68.460 1.00 78.94 581 VAL A C 1
ATOM 4343 O O . VAL A 1 581 ? 40.870 29.026 -68.552 1.00 78.94 581 VAL A O 1
ATOM 4346 N N . GLN A 1 582 ? 39.451 27.561 -69.471 1.00 78.81 582 GLN A N 1
ATOM 4347 C CA . GLN A 1 582 ? 39.344 28.250 -70.762 1.00 78.81 582 GLN A CA 1
ATOM 4348 C C . GLN A 1 582 ? 38.335 29.406 -70.756 1.00 78.81 582 GLN A C 1
ATOM 4350 O O . GLN A 1 582 ? 38.535 30.382 -71.479 1.00 78.81 582 GLN A O 1
ATOM 4355 N N . THR A 1 583 ? 37.252 29.306 -69.983 1.00 77.62 583 THR A N 1
ATOM 4356 C CA . THR A 1 583 ? 36.164 30.300 -69.966 1.00 77.62 583 THR A CA 1
ATOM 4357 C C . THR A 1 583 ? 36.346 31.399 -68.924 1.00 77.62 583 THR A C 1
ATOM 4359 O O . THR A 1 583 ? 35.703 32.443 -69.021 1.00 77.62 583 THR A O 1
ATOM 4362 N N . SER A 1 584 ? 37.192 31.171 -67.923 1.00 68.31 584 SER A N 1
ATOM 4363 C CA . SER A 1 584 ? 37.418 32.095 -66.809 1.00 68.31 584 SER A CA 1
ATOM 4364 C C . SER A 1 584 ? 38.785 32.772 -66.956 1.00 68.31 584 SER A C 1
ATOM 4366 O O . SER A 1 584 ? 39.763 32.111 -67.293 1.00 68.31 584 SER A O 1
ATOM 4368 N N . GLU A 1 585 ? 38.891 34.078 -66.681 1.00 71.75 585 GLU A N 1
ATOM 4369 C CA . GLU A 1 585 ? 40.182 34.794 -66.608 1.00 71.75 585 GLU A CA 1
ATOM 4370 C C . GLU A 1 585 ? 40.947 34.386 -65.332 1.00 71.75 585 GLU A C 1
ATOM 4372 O O . GLU A 1 585 ? 41.057 35.148 -64.374 1.00 71.75 585 GLU A O 1
ATOM 4377 N N . ILE A 1 586 ? 41.432 33.145 -65.289 1.00 75.19 586 ILE A N 1
ATOM 4378 C CA . ILE A 1 586 ? 42.235 32.611 -64.184 1.00 75.19 586 ILE A CA 1
ATOM 4379 C C . ILE A 1 586 ? 43.713 32.891 -64.472 1.00 75.19 586 ILE A C 1
ATOM 4381 O O . ILE A 1 586 ? 44.237 32.514 -65.523 1.00 75.19 586 ILE A O 1
ATOM 4385 N N . ASP A 1 587 ? 44.412 33.515 -63.522 1.00 78.69 587 ASP A N 1
ATOM 4386 C CA . ASP A 1 587 ? 45.862 33.691 -63.597 1.00 78.69 587 ASP A CA 1
ATOM 4387 C C . ASP A 1 587 ? 46.580 32.368 -63.294 1.00 78.69 587 ASP A C 1
ATOM 4389 O O . ASP A 1 587 ? 46.826 32.006 -62.145 1.00 78.69 587 ASP A O 1
ATOM 4393 N N . LEU A 1 588 ? 46.948 31.642 -64.350 1.00 72.94 588 LEU A N 1
ATOM 4394 C CA . LEU A 1 588 ? 47.667 30.365 -64.266 1.00 72.94 588 LEU A CA 1
ATOM 4395 C C . LEU A 1 588 ? 49.105 30.492 -63.731 1.00 72.94 588 LEU A C 1
ATOM 4397 O O . LEU A 1 588 ? 49.785 29.476 -63.569 1.00 72.94 588 LEU A O 1
ATOM 4401 N N . THR A 1 589 ? 49.590 31.712 -63.482 1.00 78.31 589 THR A N 1
ATOM 4402 C CA . THR A 1 589 ? 50.890 31.954 -62.846 1.00 78.31 589 THR A CA 1
ATOM 4403 C C . THR A 1 589 ? 50.797 32.115 -61.330 1.00 78.31 589 THR A C 1
ATOM 4405 O O . THR A 1 589 ? 51.833 32.025 -60.667 1.00 78.31 589 THR A O 1
ATOM 4408 N N . ASP A 1 590 ? 49.587 32.267 -60.775 1.00 83.62 590 ASP A N 1
ATOM 4409 C CA . ASP A 1 590 ? 49.332 32.221 -59.335 1.00 83.62 590 ASP A CA 1
ATOM 4410 C C . ASP A 1 590 ? 49.128 30.760 -58.873 1.00 83.62 590 ASP A C 1
ATOM 4412 O O . ASP A 1 590 ? 48.134 30.117 -59.233 1.00 83.62 590 ASP A O 1
ATOM 4416 N N . PRO A 1 591 ? 50.035 30.205 -58.046 1.00 78.56 591 PRO A N 1
ATOM 4417 C CA . PRO A 1 591 ? 49.902 28.849 -57.522 1.00 78.56 591 PRO A CA 1
ATOM 4418 C C . PRO A 1 591 ? 48.620 28.616 -56.714 1.00 78.56 591 PRO A C 1
ATOM 4420 O O . PRO A 1 591 ? 48.154 27.480 -56.660 1.00 78.56 591 PRO A O 1
ATOM 4423 N N . LEU A 1 592 ? 48.057 29.652 -56.079 1.00 81.31 592 LEU A N 1
ATOM 4424 C CA . LEU A 1 592 ? 46.812 29.534 -55.319 1.00 81.31 592 LEU A CA 1
ATOM 4425 C C . LEU A 1 592 ? 45.601 29.458 -56.245 1.00 81.31 592 LEU A C 1
ATOM 4427 O O . LEU A 1 592 ? 44.740 28.617 -56.016 1.00 81.31 592 LEU A O 1
ATOM 4431 N N . ALA A 1 593 ? 45.570 30.253 -57.316 1.00 78.56 593 ALA A N 1
ATOM 4432 C CA . ALA A 1 593 ? 44.513 30.189 -58.325 1.00 78.56 593 ALA A CA 1
ATOM 4433 C C . ALA A 1 593 ? 44.532 28.849 -59.086 1.00 78.56 593 ALA A C 1
ATOM 4435 O O . ALA A 1 593 ? 43.487 28.255 -59.344 1.00 78.56 593 ALA A O 1
ATOM 4436 N N . LEU A 1 594 ? 45.726 28.321 -59.388 1.00 78.19 594 LEU A N 1
ATOM 4437 C CA . LEU A 1 594 ? 45.880 26.995 -59.993 1.00 78.19 594 LEU A CA 1
ATOM 4438 C C . LEU A 1 594 ? 45.450 25.872 -59.039 1.00 78.19 594 LEU A C 1
ATOM 4440 O O . LEU A 1 594 ? 44.834 24.895 -59.470 1.00 78.19 594 LEU A O 1
ATOM 4444 N N . LEU A 1 595 ? 45.786 25.983 -57.752 1.00 79.38 595 LEU A N 1
ATOM 4445 C CA . LEU A 1 595 ? 45.354 25.014 -56.752 1.00 79.38 595 LEU A CA 1
ATOM 4446 C C . LEU A 1 595 ? 43.835 25.042 -56.599 1.00 79.38 595 LEU A C 1
ATOM 4448 O O . LEU A 1 595 ? 43.235 23.985 -56.694 1.00 79.38 595 LEU A O 1
ATOM 4452 N N . ASP A 1 596 ? 43.232 26.219 -56.431 1.00 80.75 596 ASP A N 1
ATOM 4453 C CA . ASP A 1 596 ? 41.785 26.406 -56.255 1.00 80.75 596 ASP A CA 1
ATOM 4454 C C . ASP A 1 596 ? 40.989 25.757 -57.393 1.00 80.75 596 ASP A C 1
ATOM 4456 O O . ASP A 1 596 ? 40.080 24.965 -57.164 1.00 80.75 596 ASP A O 1
ATOM 4460 N N . VAL A 1 597 ? 41.428 25.979 -58.633 1.00 80.06 597 VAL A N 1
ATOM 4461 C CA . VAL A 1 597 ? 40.739 25.459 -59.817 1.00 80.06 597 VAL A CA 1
ATOM 4462 C C . VAL A 1 597 ? 40.976 23.961 -60.012 1.00 80.06 597 VAL A C 1
ATOM 4464 O O . VAL A 1 597 ? 40.103 23.268 -60.518 1.00 80.06 597 VAL A O 1
ATOM 4467 N N . THR A 1 598 ? 42.126 23.418 -59.595 1.00 82.94 598 THR A N 1
ATOM 4468 C CA . THR A 1 598 ? 42.435 21.982 -59.757 1.00 82.94 598 THR A CA 1
ATOM 4469 C C . THR A 1 598 ? 42.096 21.125 -58.537 1.00 82.94 598 THR A C 1
ATOM 4471 O O . THR A 1 598 ? 42.165 19.896 -58.638 1.00 82.94 598 THR A O 1
ATOM 4474 N N . LEU A 1 599 ? 41.741 21.733 -57.400 1.00 83.38 599 LEU A N 1
ATOM 4475 C CA . LEU A 1 599 ? 41.592 21.061 -56.110 1.00 83.38 599 LEU A CA 1
ATOM 4476 C C . LEU A 1 599 ? 40.543 19.955 -56.167 1.00 83.38 599 LEU A C 1
ATOM 4478 O O . LEU A 1 599 ? 40.846 18.823 -55.800 1.00 83.38 599 LEU A O 1
ATOM 4482 N N . ASP A 1 600 ? 39.353 20.252 -56.684 1.00 79.75 600 ASP A N 1
ATOM 4483 C CA . ASP A 1 600 ? 38.248 19.291 -56.741 1.00 79.75 600 ASP A CA 1
ATOM 4484 C C . ASP A 1 600 ? 38.606 18.064 -57.586 1.00 79.75 600 ASP A C 1
ATOM 4486 O O . ASP A 1 600 ? 38.374 16.926 -57.175 1.00 79.75 600 ASP A O 1
ATOM 4490 N N . TYR A 1 601 ? 39.282 18.268 -58.720 1.00 84.75 601 TYR A N 1
ATOM 4491 C CA . TYR A 1 601 ? 39.786 17.175 -59.551 1.00 84.75 601 TYR A CA 1
ATOM 4492 C C . TYR A 1 601 ? 40.894 16.371 -58.851 1.00 84.75 601 TYR A C 1
ATOM 4494 O O . TYR A 1 601 ? 40.917 15.141 -58.932 1.00 84.75 601 TYR A O 1
ATOM 4502 N N . GLN A 1 602 ? 41.815 17.034 -58.142 1.00 83.06 602 GLN A N 1
ATOM 4503 C CA . GLN A 1 602 ? 42.872 16.355 -57.386 1.00 83.06 602 GLN A CA 1
ATOM 4504 C C . GLN A 1 602 ? 42.304 15.535 -56.219 1.00 83.06 602 GLN A C 1
ATOM 4506 O O . GLN A 1 602 ? 42.728 14.395 -56.015 1.00 83.06 602 GLN A O 1
ATOM 4511 N N . VAL A 1 603 ? 41.320 16.075 -55.496 1.00 82.50 603 VAL A N 1
ATOM 4512 C CA . VAL A 1 603 ? 40.596 15.377 -54.425 1.00 82.50 603 VAL A CA 1
ATOM 4513 C C . VAL A 1 603 ? 39.854 14.172 -54.996 1.00 82.50 603 VAL A C 1
ATOM 4515 O O . VAL A 1 603 ? 40.002 13.067 -54.471 1.00 82.50 603 VAL A O 1
ATOM 4518 N N . LEU A 1 604 ? 39.138 14.338 -56.112 1.00 83.00 604 LEU A N 1
ATOM 4519 C CA . LEU A 1 604 ? 38.430 13.254 -56.795 1.00 83.00 604 LEU A CA 1
ATOM 4520 C C . LEU A 1 604 ? 39.395 12.137 -57.231 1.00 83.00 604 LEU A C 1
ATOM 4522 O O . LEU A 1 604 ? 39.171 10.961 -56.947 1.00 83.00 604 LEU A O 1
ATOM 4526 N N . LYS A 1 605 ? 40.530 12.499 -57.837 1.00 84.00 605 LYS A N 1
ATOM 4527 C CA . LYS A 1 605 ? 41.563 11.557 -58.296 1.00 84.00 605 LYS A CA 1
ATOM 4528 C C . LYS A 1 605 ? 42.228 10.781 -57.157 1.00 84.00 605 LYS A C 1
ATOM 4530 O O . LYS A 1 605 ? 42.545 9.602 -57.313 1.00 84.00 605 LYS A O 1
ATOM 4535 N N . GLU A 1 606 ? 42.458 11.425 -56.017 1.00 86.31 606 GLU A N 1
ATOM 4536 C CA . GLU A 1 606 ? 43.160 10.827 -54.876 1.00 86.31 606 GLU A CA 1
ATOM 4537 C C . GLU A 1 606 ? 42.208 10.266 -53.802 1.00 86.31 606 GLU A C 1
ATOM 4539 O O . GLU A 1 606 ? 42.672 9.712 -52.804 1.00 86.31 606 GLU A O 1
ATOM 4544 N N . THR A 1 607 ? 40.887 10.320 -54.023 1.00 82.94 607 THR A N 1
ATOM 4545 C CA . THR A 1 607 ? 39.840 9.913 -53.062 1.00 82.94 607 THR A CA 1
ATOM 4546 C C . THR A 1 607 ? 40.098 8.528 -52.460 1.00 82.94 607 THR A C 1
ATOM 4548 O O . THR A 1 607 ? 40.065 8.363 -51.240 1.00 82.94 607 THR A O 1
ATOM 4551 N N . SER A 1 608 ? 40.454 7.532 -53.282 1.00 81.25 608 SER A N 1
ATOM 4552 C CA . SER A 1 608 ? 40.733 6.175 -52.787 1.00 81.25 608 SER A CA 1
ATOM 4553 C C . SER A 1 608 ? 41.966 6.108 -51.878 1.00 81.25 608 SER A C 1
ATOM 4555 O O . SER A 1 608 ? 41.978 5.315 -50.935 1.00 81.25 608 SER A O 1
ATOM 4557 N N . LYS A 1 609 ? 43.010 6.905 -52.145 1.00 84.38 609 LYS A N 1
ATOM 4558 C CA . LYS A 1 609 ? 44.222 6.934 -51.311 1.00 84.38 609 LYS A CA 1
ATOM 4559 C C . LYS A 1 609 ? 43.979 7.704 -50.017 1.00 84.38 609 LYS A C 1
ATOM 4561 O O . LYS A 1 609 ? 44.432 7.265 -48.963 1.00 84.38 609 LYS A O 1
ATOM 4566 N N . ILE A 1 610 ? 43.235 8.808 -50.093 1.00 84.88 610 ILE A N 1
ATOM 4567 C CA . ILE A 1 610 ? 42.834 9.614 -48.934 1.00 84.88 610 ILE A CA 1
ATOM 4568 C C . ILE A 1 610 ? 41.990 8.766 -47.972 1.00 84.88 610 ILE A C 1
ATOM 4570 O O . ILE A 1 610 ? 42.290 8.720 -46.780 1.00 84.88 610 ILE A O 1
ATOM 4574 N N . SER A 1 611 ? 41.012 8.014 -48.487 1.00 85.44 611 SER A N 1
ATOM 4575 C CA . SER A 1 611 ? 40.199 7.083 -47.691 1.00 85.44 611 SER A CA 1
ATOM 4576 C C . SER A 1 611 ? 41.033 5.983 -47.019 1.00 85.44 611 SER A C 1
ATOM 4578 O O . SER A 1 611 ? 40.908 5.746 -45.815 1.00 85.44 611 SER A O 1
ATOM 4580 N N . ALA A 1 612 ? 41.928 5.320 -47.762 1.00 87.19 612 ALA A N 1
ATOM 4581 C CA . ALA A 1 612 ? 42.795 4.276 -47.206 1.00 87.19 612 ALA A CA 1
ATOM 4582 C C . ALA A 1 612 ? 43.737 4.819 -46.110 1.00 87.19 612 ALA A C 1
ATOM 4584 O O . ALA A 1 612 ? 43.957 4.168 -45.081 1.00 87.19 612 ALA A O 1
ATOM 4585 N N . ALA A 1 613 ? 44.263 6.035 -46.297 1.00 88.62 613 ALA A N 1
ATOM 4586 C CA . ALA A 1 613 ? 45.078 6.722 -45.301 1.00 88.62 613 ALA A CA 1
ATOM 4587 C C . ALA A 1 613 ? 44.262 7.066 -44.043 1.00 88.62 613 ALA A C 1
ATOM 4589 O O . ALA A 1 613 ? 44.712 6.780 -42.933 1.00 88.62 613 ALA A O 1
ATOM 4590 N N . ALA A 1 614 ? 43.044 7.593 -44.201 1.00 88.00 614 ALA A N 1
ATOM 4591 C CA . ALA A 1 614 ? 42.149 7.902 -43.087 1.00 88.00 614 ALA A CA 1
ATOM 4592 C C . ALA A 1 614 ? 41.801 6.651 -42.259 1.00 88.00 614 ALA A C 1
ATOM 4594 O O . ALA A 1 614 ? 41.896 6.677 -41.031 1.00 88.00 614 ALA A O 1
ATOM 4595 N N . ARG A 1 615 ? 41.488 5.524 -42.915 1.00 93.56 615 ARG A N 1
ATOM 4596 C CA . ARG A 1 615 ? 41.222 4.238 -42.240 1.00 93.56 615 ARG A CA 1
ATOM 4597 C C . ARG A 1 615 ? 42.451 3.684 -41.518 1.00 93.56 615 ARG A C 1
ATOM 4599 O O . ARG A 1 615 ? 42.324 3.180 -40.404 1.00 93.56 615 ARG A O 1
ATOM 4606 N N . SER A 1 616 ? 43.645 3.834 -42.097 1.00 92.94 616 SER A N 1
ATOM 4607 C CA . SER A 1 616 ? 44.906 3.443 -41.444 1.00 92.94 616 SER A CA 1
ATOM 4608 C C . SER A 1 616 ? 45.195 4.267 -40.185 1.00 92.94 616 SER A C 1
ATOM 4610 O O . SER A 1 616 ? 45.619 3.707 -39.172 1.00 92.94 616 SER A O 1
ATOM 4612 N N . VAL A 1 617 ? 44.929 5.577 -40.222 1.00 93.12 617 VAL A N 1
ATOM 4613 C CA . VAL A 1 617 ? 45.047 6.462 -39.051 1.00 93.12 617 VAL A CA 1
ATOM 4614 C C . VAL A 1 617 ? 44.019 6.076 -37.985 1.00 93.12 617 VAL A C 1
ATOM 4616 O O . VAL A 1 617 ? 44.402 5.835 -36.841 1.00 93.12 617 VAL A O 1
ATOM 4619 N N . LYS A 1 618 ? 42.744 5.895 -38.365 1.00 93.25 618 LYS A N 1
ATOM 4620 C CA . LYS A 1 618 ? 41.679 5.467 -37.441 1.00 93.25 618 LYS A CA 1
ATOM 4621 C C . LYS A 1 618 ? 42.016 4.138 -36.757 1.00 93.25 618 LYS A C 1
ATOM 4623 O O . LYS A 1 618 ? 41.829 4.014 -35.552 1.00 93.25 618 LYS A O 1
ATOM 4628 N N . LEU A 1 619 ? 42.569 3.165 -37.488 1.00 94.94 619 LEU A N 1
ATOM 4629 C CA . LEU A 1 619 ? 43.000 1.878 -36.929 1.00 94.94 619 LEU A CA 1
ATOM 4630 C C . LEU A 1 619 ? 44.109 2.044 -35.877 1.00 94.94 619 LEU A C 1
ATOM 4632 O O . LEU A 1 619 ? 44.070 1.398 -34.825 1.00 94.94 619 LEU A O 1
ATOM 4636 N N . ALA A 1 620 ? 45.103 2.892 -36.154 1.00 93.88 620 ALA A N 1
ATOM 4637 C CA . ALA A 1 620 ? 46.200 3.158 -35.227 1.00 93.88 620 ALA A CA 1
ATOM 4638 C C . ALA A 1 620 ? 45.705 3.846 -33.943 1.00 93.88 620 ALA A C 1
ATOM 4640 O O . ALA A 1 620 ? 46.071 3.425 -32.840 1.00 93.88 620 ALA A O 1
ATOM 4641 N N . ASP A 1 621 ? 44.826 4.840 -34.079 1.00 94.81 621 ASP A N 1
ATOM 4642 C CA . ASP A 1 621 ? 44.239 5.551 -32.943 1.00 94.81 621 ASP A CA 1
ATOM 4643 C C . ASP A 1 621 ? 43.305 4.652 -32.126 1.00 94.81 621 ASP A C 1
ATOM 4645 O O . ASP A 1 621 ? 43.424 4.609 -30.901 1.00 94.81 621 ASP A O 1
ATOM 4649 N N . MET A 1 622 ? 42.459 3.841 -32.769 1.00 94.25 622 MET A N 1
ATOM 4650 C CA . MET A 1 622 ? 41.558 2.913 -32.074 1.00 94.25 622 MET A CA 1
ATOM 4651 C C . MET A 1 622 ? 42.333 1.904 -31.212 1.00 94.25 622 MET A C 1
ATOM 4653 O O . MET A 1 622 ? 41.979 1.673 -30.056 1.00 94.25 622 MET A O 1
ATOM 4657 N N . ARG A 1 623 ? 43.449 1.360 -31.724 1.00 94.50 623 ARG A N 1
ATOM 4658 C CA . ARG A 1 623 ? 44.343 0.472 -30.955 1.00 94.50 623 ARG A CA 1
ATOM 4659 C C . ARG A 1 623 ? 44.965 1.183 -29.753 1.00 94.50 623 ARG A C 1
ATOM 4661 O O . ARG A 1 623 ? 44.991 0.629 -28.656 1.00 94.50 623 ARG A O 1
ATOM 4668 N N . LYS A 1 624 ? 45.445 2.415 -29.939 1.00 94.19 624 LYS A N 1
ATOM 4669 C CA . LYS A 1 624 ? 46.036 3.227 -28.865 1.00 94.19 624 LYS A CA 1
ATOM 4670 C C . LYS A 1 624 ? 45.013 3.534 -27.768 1.00 94.19 624 LYS A C 1
ATOM 4672 O O . LYS A 1 624 ? 45.309 3.339 -26.591 1.00 94.19 624 LYS A O 1
ATOM 4677 N N . HIS A 1 625 ? 43.812 3.954 -28.146 1.00 92.81 625 HIS A N 1
ATOM 4678 C CA . HIS A 1 625 ? 42.720 4.251 -27.221 1.00 92.81 625 HIS A CA 1
ATOM 4679 C C . HIS A 1 625 ? 42.277 3.002 -26.448 1.00 92.81 625 HIS A C 1
ATOM 4681 O O . HIS A 1 625 ? 42.158 3.050 -25.223 1.00 92.81 625 HIS A O 1
ATOM 4687 N N . LEU A 1 626 ? 42.168 1.851 -27.127 1.00 90.69 626 LEU A N 1
ATOM 4688 C CA . LEU A 1 626 ? 41.821 0.580 -26.490 1.00 90.69 626 LEU A CA 1
ATOM 4689 C C . LEU A 1 626 ? 42.832 0.190 -25.397 1.00 90.69 626 LEU A C 1
ATOM 4691 O O . LEU A 1 626 ? 42.424 -0.198 -24.306 1.00 90.69 626 LEU A O 1
ATOM 4695 N N . THR A 1 627 ? 44.141 0.361 -25.640 1.00 88.56 627 THR A N 1
ATOM 4696 C CA . THR A 1 627 ? 45.180 0.054 -24.630 1.00 88.56 627 THR A CA 1
ATOM 4697 C C . THR A 1 627 ? 45.146 0.965 -23.404 1.00 88.56 627 THR A C 1
ATOM 4699 O O . THR A 1 627 ? 45.554 0.550 -22.323 1.00 88.56 627 THR A O 1
ATOM 4702 N N . LYS A 1 628 ? 44.645 2.194 -23.553 1.00 88.44 628 LYS A N 1
ATOM 4703 C CA . LYS A 1 628 ? 44.508 3.164 -22.459 1.00 88.44 628 LYS A CA 1
ATOM 4704 C C . LYS A 1 628 ? 43.149 3.105 -21.759 1.00 88.44 628 LYS A C 1
ATOM 4706 O O . LYS A 1 628 ? 42.950 3.799 -20.769 1.00 88.44 628 LYS A O 1
ATOM 4711 N N . GLY A 1 629 ? 42.213 2.306 -22.276 1.00 80.69 629 GLY A N 1
ATOM 4712 C CA . GLY A 1 629 ? 40.827 2.279 -21.808 1.00 80.69 629 GLY A CA 1
ATOM 4713 C C . GLY A 1 629 ? 40.019 3.529 -22.178 1.00 80.69 629 GLY A C 1
ATOM 4714 O O . GLY A 1 629 ? 38.976 3.764 -21.576 1.00 80.69 629 GLY A O 1
ATOM 4715 N N . GLU A 1 630 ? 40.482 4.323 -23.146 1.00 90.19 630 GLU A N 1
ATOM 4716 C CA . GLU A 1 630 ? 39.810 5.533 -23.627 1.00 90.19 630 GLU A CA 1
ATOM 4717 C C . GLU A 1 630 ? 38.746 5.153 -24.672 1.00 90.19 630 GLU A C 1
ATOM 4719 O O . GLU A 1 630 ? 39.063 4.573 -25.704 1.00 90.19 630 GLU A O 1
ATOM 4724 N N . THR A 1 631 ? 37.480 5.502 -24.447 1.00 90.12 631 THR A N 1
ATOM 4725 C CA . THR A 1 631 ? 36.335 5.058 -25.276 1.00 90.12 631 THR A CA 1
ATOM 4726 C C . THR A 1 631 ? 35.766 6.144 -26.192 1.00 90.12 631 THR A C 1
ATOM 4728 O O . THR A 1 631 ? 34.787 5.915 -26.899 1.00 90.12 631 THR A O 1
ATOM 4731 N N . ALA A 1 632 ? 36.380 7.331 -26.208 1.00 89.12 632 ALA A N 1
ATOM 4732 C CA . ALA A 1 632 ? 35.868 8.504 -26.920 1.00 89.12 632 ALA A CA 1
ATOM 4733 C C . ALA A 1 632 ? 35.623 8.265 -28.423 1.00 89.12 632 ALA A C 1
ATOM 4735 O O . ALA A 1 632 ? 34.710 8.860 -28.983 1.00 89.12 632 ALA A O 1
ATOM 4736 N N . LEU A 1 633 ? 36.398 7.377 -29.059 1.00 90.19 633 LEU A N 1
ATOM 4737 C CA . LEU A 1 633 ? 36.314 7.084 -30.496 1.00 90.19 633 LEU A CA 1
ATOM 4738 C C . LEU A 1 633 ? 35.147 6.168 -30.903 1.00 90.19 633 LEU A C 1
ATOM 4740 O O . LEU A 1 633 ? 34.943 5.988 -32.098 1.00 90.19 633 LEU A O 1
ATOM 4744 N N . ILE A 1 634 ? 34.426 5.575 -29.943 1.00 93.44 634 ILE A N 1
ATOM 4745 C CA . ILE A 1 634 ? 33.267 4.699 -30.203 1.00 93.44 634 ILE A CA 1
ATOM 4746 C C . ILE A 1 634 ? 32.009 5.134 -29.438 1.00 93.44 634 ILE A C 1
ATOM 4748 O O . ILE A 1 634 ? 30.953 4.510 -29.526 1.00 93.44 634 ILE A O 1
ATOM 4752 N N . ALA A 1 635 ? 32.130 6.163 -28.595 1.00 87.44 635 ALA A N 1
ATOM 4753 C CA . ALA A 1 635 ? 31.106 6.517 -27.621 1.00 87.44 635 ALA A CA 1
ATOM 4754 C C . ALA A 1 635 ? 29.764 6.869 -28.283 1.00 87.44 635 ALA A C 1
ATOM 4756 O O . ALA A 1 635 ? 28.707 6.539 -27.745 1.00 87.44 635 ALA A O 1
ATOM 4757 N N . SER A 1 636 ? 29.799 7.525 -29.445 1.00 86.69 636 SER A N 1
ATOM 4758 C CA . SER A 1 636 ? 28.616 7.833 -30.253 1.00 86.69 636 SER A CA 1
ATOM 4759 C C . SER A 1 636 ? 27.891 6.571 -30.705 1.00 86.69 636 SER A C 1
ATOM 4761 O O . SER A 1 636 ? 26.690 6.453 -30.483 1.00 86.69 636 SER A O 1
ATOM 4763 N N . GLU A 1 637 ? 28.624 5.618 -31.268 1.00 89.75 637 GLU A N 1
ATOM 4764 C CA . GLU A 1 637 ? 28.114 4.381 -31.849 1.00 89.75 637 GLU A CA 1
ATOM 4765 C C . GLU A 1 637 ? 27.543 3.460 -30.768 1.00 89.75 637 GLU A C 1
ATOM 4767 O O . GLU A 1 637 ? 26.489 2.858 -30.959 1.00 89.75 637 GLU A O 1
ATOM 4772 N N . VAL A 1 638 ? 28.185 3.405 -29.597 1.00 78.31 638 VAL A N 1
ATOM 4773 C CA . VAL A 1 638 ? 27.664 2.689 -28.421 1.00 78.31 638 VAL A CA 1
ATOM 4774 C C . VAL A 1 638 ? 26.330 3.290 -27.983 1.00 78.31 638 VAL A C 1
ATOM 4776 O O . VAL A 1 638 ? 25.346 2.574 -27.814 1.00 78.31 638 VAL A O 1
ATOM 4779 N N . ASN A 1 639 ? 26.266 4.614 -27.831 1.00 77.25 639 ASN A N 1
ATOM 4780 C CA . ASN A 1 639 ? 25.046 5.299 -27.400 1.00 77.25 639 ASN A CA 1
ATOM 4781 C C . ASN A 1 639 ? 23.917 5.194 -28.430 1.00 77.25 639 ASN A C 1
ATOM 4783 O O . ASN A 1 639 ? 22.746 5.106 -28.059 1.00 77.25 639 ASN A O 1
ATOM 4787 N N . GLU A 1 640 ? 24.253 5.206 -29.716 1.00 75.88 640 GLU A N 1
ATOM 4788 C CA . GLU A 1 640 ? 23.304 4.997 -30.801 1.00 75.88 640 GLU A CA 1
ATOM 4789 C C . GLU A 1 640 ? 22.762 3.568 -30.797 1.00 75.88 640 GLU A C 1
ATOM 4791 O O . GLU A 1 640 ? 21.547 3.392 -30.846 1.00 75.88 640 GLU A O 1
ATOM 4796 N N . TYR A 1 641 ? 23.624 2.560 -30.643 1.00 73.00 641 TYR A N 1
ATOM 4797 C CA . TYR A 1 641 ? 23.200 1.166 -30.551 1.00 73.00 641 TYR A CA 1
ATOM 4798 C C . TYR A 1 641 ? 22.295 0.925 -29.335 1.00 73.00 641 TYR A C 1
ATOM 4800 O O . TYR A 1 641 ? 21.226 0.323 -29.468 1.00 73.00 641 TYR A O 1
ATOM 4808 N N . LEU A 1 642 ? 22.679 1.442 -28.161 1.00 57.94 642 LEU A N 1
ATOM 4809 C CA . LEU A 1 642 ? 21.872 1.370 -26.941 1.00 57.94 642 LEU A CA 1
ATOM 4810 C C . LEU A 1 642 ? 20.496 2.017 -27.154 1.00 57.94 642 LEU A C 1
ATOM 4812 O O . LEU A 1 642 ? 19.465 1.429 -26.828 1.00 57.94 642 LEU A O 1
ATOM 4816 N N . ARG A 1 643 ? 20.463 3.197 -27.786 1.00 58.06 643 ARG A N 1
ATOM 4817 C CA . ARG A 1 643 ? 19.221 3.906 -28.122 1.00 58.06 643 ARG A CA 1
ATOM 4818 C C . ARG A 1 643 ? 18.356 3.122 -29.110 1.00 58.06 643 ARG A C 1
ATOM 4820 O O . ARG A 1 643 ? 17.153 3.010 -28.889 1.00 58.06 643 ARG A O 1
ATOM 4827 N N . ALA A 1 644 ? 18.946 2.595 -30.180 1.00 51.28 644 ALA A N 1
ATOM 4828 C CA . ALA A 1 644 ? 18.239 1.869 -31.232 1.00 51.28 644 ALA A CA 1
ATOM 4829 C C . ALA A 1 644 ? 17.617 0.565 -30.713 1.00 51.28 644 ALA A C 1
ATOM 4831 O O . ALA A 1 644 ? 16.513 0.201 -31.117 1.00 51.28 644 ALA A O 1
ATOM 4832 N N . ASN A 1 645 ? 18.286 -0.094 -29.764 1.00 53.28 645 ASN A N 1
ATOM 4833 C CA . ASN A 1 645 ? 17.855 -1.377 -29.212 1.00 53.28 645 ASN A CA 1
ATOM 4834 C C . ASN A 1 645 ? 17.120 -1.261 -27.866 1.00 53.28 645 ASN A C 1
ATOM 4836 O O . ASN A 1 645 ? 16.659 -2.269 -27.331 1.00 53.28 645 ASN A O 1
ATOM 4840 N N . LYS A 1 646 ? 16.928 -0.035 -27.356 1.00 46.62 646 LYS A N 1
ATOM 4841 C CA . LYS A 1 646 ? 16.306 0.272 -26.052 1.00 46.62 646 LYS A CA 1
ATOM 4842 C C . LYS A 1 646 ? 17.035 -0.368 -24.864 1.00 46.62 646 LYS A C 1
ATOM 4844 O O . LYS A 1 646 ? 16.406 -0.802 -23.903 1.00 46.62 646 LYS A O 1
ATOM 4849 N N . LEU A 1 647 ? 18.358 -0.415 -24.940 1.00 49.06 647 LEU A N 1
ATOM 4850 C CA . LEU A 1 647 ? 19.228 -0.874 -23.865 1.00 49.06 647 LEU A CA 1
ATOM 4851 C C . LEU A 1 647 ? 19.639 0.326 -23.004 1.00 49.06 647 LEU A C 1
ATOM 4853 O O . LEU A 1 647 ? 19.928 1.405 -23.526 1.00 49.06 647 LEU A O 1
ATOM 4857 N N . ILE A 1 648 ? 19.658 0.150 -21.683 1.00 44.78 648 ILE A N 1
ATOM 4858 C CA . ILE A 1 648 ? 19.992 1.214 -20.730 1.00 44.78 648 ILE A CA 1
ATOM 4859 C C . ILE A 1 648 ? 21.392 0.946 -20.181 1.00 44.78 648 ILE A C 1
ATOM 4861 O O . ILE A 1 648 ? 21.589 0.037 -19.384 1.00 44.78 648 ILE A O 1
ATOM 4865 N N . ALA A 1 649 ? 22.364 1.752 -20.604 1.00 47.28 649 ALA A N 1
ATOM 4866 C CA . ALA A 1 649 ? 23.686 1.801 -19.992 1.00 47.28 649 ALA A CA 1
ATOM 4867 C C . ALA A 1 649 ? 24.188 3.250 -20.021 1.00 47.28 649 ALA A C 1
ATOM 4869 O O . ALA A 1 649 ? 24.310 3.850 -21.090 1.00 47.28 649 ALA A O 1
ATOM 4870 N N . GLU A 1 650 ? 24.438 3.841 -18.850 1.00 51.12 650 GLU A N 1
ATOM 4871 C CA . GLU A 1 650 ? 24.890 5.232 -18.764 1.00 51.12 650 GLU A CA 1
ATOM 4872 C C . GLU A 1 650 ? 26.349 5.369 -19.233 1.00 51.12 650 GLU A C 1
ATOM 4874 O O . GLU A 1 650 ? 27.170 4.503 -18.901 1.00 51.12 650 GLU A O 1
ATOM 4879 N N . PRO A 1 651 ? 26.710 6.443 -19.965 1.00 63.84 651 PRO A N 1
ATOM 4880 C CA . PRO A 1 651 ? 28.091 6.693 -20.364 1.00 63.84 651 PRO A CA 1
ATOM 4881 C C . PRO A 1 651 ? 29.050 6.667 -19.169 1.00 63.84 651 PRO A C 1
ATOM 4883 O O . PRO A 1 651 ? 28.893 7.427 -18.219 1.00 63.84 651 PRO A O 1
ATOM 4886 N N . GLY A 1 652 ? 30.055 5.791 -19.226 1.00 59.09 652 GLY A N 1
ATOM 4887 C CA . GLY A 1 652 ? 31.042 5.615 -18.153 1.00 59.09 652 GLY A CA 1
ATOM 4888 C C . GLY A 1 652 ? 30.694 4.554 -17.102 1.00 59.09 652 GLY A C 1
ATOM 4889 O O . GLY A 1 652 ? 31.563 4.211 -16.303 1.00 59.09 652 GLY A O 1
ATOM 4890 N N . SER A 1 653 ? 29.488 3.976 -17.127 1.00 50.31 653 SER A N 1
ATOM 4891 C CA . SER A 1 653 ? 29.149 2.815 -16.288 1.00 50.31 653 SER A CA 1
ATOM 4892 C C . SER A 1 653 ? 29.972 1.571 -16.674 1.00 50.31 653 SER A C 1
ATOM 4894 O O . SER A 1 653 ? 30.404 1.460 -17.827 1.00 50.31 653 SER A O 1
ATOM 4896 N N . PRO A 1 654 ? 30.176 0.596 -15.765 1.00 50.50 654 PRO A N 1
ATOM 4897 C CA . PRO A 1 654 ? 30.903 -0.637 -16.081 1.00 50.50 654 PRO A CA 1
ATOM 4898 C C . PRO A 1 654 ? 30.338 -1.391 -17.295 1.00 50.50 654 PRO A C 1
ATOM 4900 O O . PRO A 1 654 ? 31.106 -1.814 -18.161 1.00 50.50 654 PRO A O 1
ATOM 4903 N N . GLY A 1 655 ? 29.007 -1.488 -17.408 1.00 46.75 655 GLY A N 1
ATOM 4904 C CA . GLY A 1 655 ? 28.328 -2.104 -18.553 1.00 46.75 655 GLY A CA 1
ATOM 4905 C C . GLY A 1 655 ? 28.563 -1.340 -19.859 1.00 46.75 655 GLY A C 1
ATOM 4906 O O . GLY A 1 655 ? 28.932 -1.935 -20.872 1.00 46.75 655 GLY A O 1
ATOM 4907 N N . TRP A 1 656 ? 28.460 -0.007 -19.830 1.00 78.38 656 TRP A N 1
ATOM 4908 C CA . TRP A 1 656 ? 28.753 0.833 -20.994 1.00 78.38 656 TRP A CA 1
ATOM 4909 C C . TRP A 1 656 ? 30.226 0.740 -21.419 1.00 78.38 656 TRP A C 1
ATOM 4911 O O . TRP A 1 656 ? 30.522 0.633 -22.606 1.00 78.38 656 TRP A O 1
ATOM 4921 N N . LEU A 1 657 ? 31.166 0.729 -20.465 1.00 70.38 657 LEU A N 1
ATOM 4922 C CA . LEU A 1 657 ? 32.603 0.589 -20.731 1.00 70.38 657 LEU A CA 1
ATOM 4923 C C . LEU A 1 657 ? 32.948 -0.792 -21.304 1.00 70.38 657 LEU A C 1
ATOM 4925 O O . LEU A 1 657 ? 33.799 -0.885 -22.191 1.00 70.38 657 LEU A O 1
ATOM 4929 N N . SER A 1 658 ? 32.293 -1.851 -20.817 1.00 75.00 658 SER A N 1
ATOM 4930 C CA . SER A 1 658 ? 32.412 -3.213 -21.352 1.00 75.00 658 SER A CA 1
ATOM 4931 C C . SER A 1 658 ? 31.952 -3.274 -22.811 1.00 75.00 658 SER A C 1
ATOM 4933 O O . SER A 1 658 ? 32.716 -3.697 -23.685 1.00 75.00 658 SER A O 1
ATOM 4935 N N . LEU A 1 659 ? 30.752 -2.755 -23.094 1.00 76.56 659 LEU A N 1
ATOM 4936 C CA . LEU A 1 659 ? 30.192 -2.684 -24.442 1.00 76.56 659 LEU A CA 1
ATOM 4937 C C . LEU A 1 659 ? 31.061 -1.834 -25.381 1.00 76.56 659 LEU A C 1
ATOM 4939 O O . LEU A 1 659 ? 31.386 -2.272 -26.483 1.00 76.56 659 LEU A O 1
ATOM 4943 N N . ALA A 1 660 ? 31.513 -0.662 -24.928 1.00 85.69 660 ALA A N 1
ATOM 4944 C CA . ALA A 1 660 ? 32.386 0.218 -25.699 1.00 85.69 660 ALA A CA 1
ATOM 4945 C C . ALA A 1 660 ? 33.705 -0.464 -26.077 1.00 85.69 660 ALA A C 1
ATOM 4947 O O . ALA A 1 660 ? 34.107 -0.434 -27.238 1.00 85.69 660 ALA A O 1
ATOM 4948 N N . ARG A 1 661 ? 34.362 -1.151 -25.135 1.00 86.19 661 ARG A N 1
ATOM 4949 C CA . ARG A 1 661 ? 35.587 -1.915 -25.429 1.00 86.19 661 ARG A CA 1
ATOM 4950 C C . ARG A 1 661 ? 35.336 -3.039 -26.431 1.00 86.19 661 ARG A C 1
ATOM 4952 O O . ARG A 1 661 ? 36.180 -3.278 -27.292 1.00 86.19 661 ARG A O 1
ATOM 4959 N N . ALA A 1 662 ? 34.198 -3.722 -26.329 1.00 86.62 662 ALA A N 1
ATOM 4960 C CA . ALA A 1 662 ? 33.834 -4.790 -27.252 1.00 86.62 662 ALA A CA 1
ATOM 4961 C C . ALA A 1 662 ? 33.561 -4.253 -28.673 1.00 86.62 662 ALA A C 1
ATOM 4963 O O . ALA A 1 662 ? 34.098 -4.792 -29.641 1.00 86.62 662 ALA A O 1
ATOM 4964 N N . MET A 1 663 ? 32.837 -3.136 -28.808 1.00 92.81 663 MET A N 1
ATOM 4965 C CA . MET A 1 663 ? 32.602 -2.474 -30.100 1.00 92.81 663 MET A CA 1
ATOM 4966 C C . MET A 1 663 ? 33.887 -1.881 -30.706 1.00 92.81 663 MET A C 1
ATOM 4968 O O . MET A 1 663 ? 34.087 -1.978 -31.913 1.00 92.81 663 MET A O 1
ATOM 4972 N N . MET A 1 664 ? 34.821 -1.360 -29.897 1.00 94.50 664 MET A N 1
ATOM 4973 C CA . MET A 1 664 ? 36.145 -0.932 -30.389 1.00 94.50 664 MET A CA 1
ATOM 4974 C C . MET A 1 664 ? 36.940 -2.089 -31.002 1.00 94.50 664 MET A C 1
ATOM 4976 O O . MET A 1 664 ? 37.631 -1.900 -32.002 1.00 94.50 664 MET A O 1
ATOM 4980 N N . ARG A 1 665 ? 36.860 -3.290 -30.413 1.00 94.62 665 ARG A N 1
ATOM 4981 C CA . ARG A 1 665 ? 37.508 -4.495 -30.957 1.00 94.62 665 ARG A CA 1
ATOM 4982 C C . ARG A 1 665 ? 36.884 -4.902 -32.295 1.00 94.62 665 ARG A C 1
ATOM 4984 O O . ARG A 1 665 ? 37.628 -5.196 -33.228 1.00 94.62 665 ARG A O 1
ATOM 4991 N N . ALA A 1 666 ? 35.557 -4.816 -32.422 1.00 94.94 666 ALA A N 1
ATOM 4992 C CA . ALA A 1 666 ? 34.860 -4.995 -33.700 1.00 94.94 666 ALA A CA 1
ATOM 4993 C C . ALA A 1 666 ? 35.306 -3.986 -34.770 1.00 94.94 666 ALA A C 1
ATOM 4995 O O . ALA A 1 666 ? 35.640 -4.393 -35.882 1.00 94.94 666 ALA A O 1
ATOM 4996 N N . GLU A 1 667 ? 35.392 -2.695 -34.438 1.00 95.69 667 GLU A N 1
ATOM 4997 C CA . GLU A 1 667 ? 35.839 -1.652 -35.376 1.00 95.69 667 GLU A CA 1
ATOM 4998 C C . GLU A 1 667 ? 37.297 -1.864 -35.822 1.00 95.69 667 GLU A C 1
ATOM 5000 O O . GLU A 1 667 ? 37.635 -1.676 -36.990 1.00 95.69 667 GLU A O 1
ATOM 5005 N N . ILE A 1 668 ? 38.176 -2.313 -34.917 1.00 95.81 668 ILE A N 1
ATOM 5006 C CA . ILE A 1 668 ? 39.571 -2.659 -35.236 1.00 95.81 668 ILE A CA 1
ATOM 5007 C C . ILE A 1 668 ? 39.646 -3.823 -36.230 1.00 95.81 668 ILE A C 1
ATOM 5009 O O . ILE A 1 668 ? 40.441 -3.756 -37.171 1.00 95.81 668 ILE A O 1
ATOM 5013 N N . GLU A 1 669 ? 38.870 -4.889 -36.021 1.00 96.00 669 GLU A N 1
ATOM 5014 C CA . GLU A 1 669 ? 38.807 -6.020 -36.952 1.00 96.00 669 GLU A CA 1
ATOM 5015 C C . GLU A 1 669 ? 38.254 -5.570 -38.309 1.00 96.00 669 GLU A C 1
ATOM 5017 O O . GLU A 1 669 ? 38.869 -5.850 -39.337 1.00 96.00 669 GLU A O 1
ATOM 5022 N N . ALA A 1 670 ? 37.161 -4.798 -38.328 1.00 94.44 670 ALA A N 1
ATOM 5023 C CA . ALA A 1 670 ? 36.574 -4.282 -39.562 1.00 94.44 670 ALA A CA 1
ATOM 5024 C C . ALA A 1 670 ? 37.577 -3.435 -40.363 1.00 94.44 670 ALA A C 1
ATOM 5026 O O . ALA A 1 670 ? 37.820 -3.712 -41.539 1.00 94.44 670 ALA A O 1
ATOM 5027 N N . LEU A 1 671 ? 38.241 -2.463 -39.725 1.00 94.88 671 LEU A N 1
ATOM 5028 C CA . LEU A 1 671 ? 39.237 -1.605 -40.376 1.00 94.88 671 LEU A CA 1
ATOM 5029 C C . LEU A 1 671 ? 40.396 -2.409 -40.980 1.00 94.88 671 LEU A C 1
ATOM 5031 O O . LEU A 1 671 ? 40.815 -2.107 -42.099 1.00 94.88 671 LEU A O 1
ATOM 5035 N N . GLN A 1 672 ? 40.883 -3.450 -40.295 1.00 94.94 672 GLN A N 1
ATOM 5036 C CA . GLN A 1 672 ? 41.916 -4.337 -40.844 1.00 94.94 672 GLN A CA 1
ATOM 5037 C C . GLN A 1 672 ? 41.447 -5.033 -42.123 1.00 94.94 672 GLN A C 1
ATOM 5039 O O . GLN A 1 672 ? 42.154 -4.970 -43.130 1.00 94.94 672 GLN A O 1
ATOM 5044 N N . ARG A 1 673 ? 40.241 -5.621 -42.111 1.00 95.19 673 ARG A N 1
ATOM 5045 C CA . ARG A 1 673 ? 39.661 -6.269 -43.298 1.00 95.19 673 ARG A CA 1
ATOM 5046 C C . ARG A 1 673 ? 39.505 -5.277 -44.450 1.00 95.19 673 ARG A C 1
ATOM 5048 O O . ARG A 1 673 ? 39.804 -5.603 -45.593 1.00 95.19 673 ARG A O 1
ATOM 5055 N N . THR A 1 674 ? 39.111 -4.035 -44.168 1.00 92.25 674 THR A N 1
ATOM 5056 C CA . THR A 1 674 ? 38.952 -3.020 -45.224 1.00 92.25 674 THR A CA 1
ATOM 5057 C C . THR A 1 674 ? 40.295 -2.620 -45.868 1.00 92.25 674 THR A C 1
ATOM 5059 O O . THR A 1 674 ? 40.367 -2.407 -47.078 1.00 92.25 674 THR A O 1
ATOM 5062 N N . LEU A 1 675 ? 41.391 -2.593 -45.097 1.00 91.94 675 LEU A N 1
ATOM 5063 C CA . LEU A 1 675 ? 42.744 -2.322 -45.607 1.00 91.94 675 LEU A CA 1
ATOM 5064 C C . LEU A 1 675 ? 43.348 -3.513 -46.369 1.00 91.94 675 LEU A C 1
ATOM 5066 O O . LEU A 1 675 ? 44.181 -3.321 -47.256 1.00 91.94 675 LEU A O 1
ATOM 5070 N N . GLU A 1 676 ? 42.952 -4.741 -46.034 1.00 92.00 676 GLU A N 1
ATOM 5071 C CA . GLU A 1 676 ? 43.271 -5.944 -46.818 1.00 92.00 676 GLU A CA 1
ATOM 5072 C C . GLU A 1 676 ? 42.591 -5.887 -48.196 1.00 92.00 676 GLU A C 1
ATOM 5074 O O . GLU A 1 676 ? 43.254 -6.089 -49.219 1.00 92.00 676 GLU A O 1
ATOM 5079 N N . ARG A 1 677 ? 41.318 -5.467 -48.243 1.00 90.19 677 ARG A N 1
ATOM 5080 C CA . ARG A 1 677 ? 40.556 -5.290 -49.494 1.00 90.19 677 ARG A CA 1
ATOM 5081 C C . ARG A 1 677 ? 41.182 -4.271 -50.444 1.00 90.19 677 ARG A C 1
ATOM 5083 O O . ARG A 1 677 ? 41.170 -4.481 -51.654 1.00 90.19 677 ARG A O 1
ATOM 5090 N N . ASP A 1 678 ? 41.795 -3.202 -49.927 1.00 88.06 678 ASP A N 1
ATOM 5091 C CA . ASP A 1 678 ? 42.537 -2.226 -50.750 1.00 88.06 678 ASP A CA 1
ATOM 5092 C C . ASP A 1 678 ? 43.761 -2.827 -51.457 1.00 88.06 678 ASP A C 1
ATOM 5094 O O . ASP A 1 678 ? 44.219 -2.291 -52.466 1.00 88.06 678 ASP A O 1
ATOM 5098 N N . LYS A 1 679 ? 44.279 -3.954 -50.958 1.00 88.38 679 LYS A N 1
ATOM 5099 C CA . LYS A 1 679 ? 45.365 -4.722 -51.584 1.00 88.38 679 LYS A CA 1
ATOM 5100 C C . LYS A 1 679 ? 44.846 -5.838 -52.495 1.00 88.38 679 LYS A C 1
ATOM 5102 O O . LYS A 1 679 ? 45.649 -6.590 -53.041 1.00 88.38 679 LYS A O 1
ATOM 5107 N N . GLY A 1 680 ? 43.527 -5.948 -52.656 1.00 84.50 680 GLY A N 1
ATOM 5108 C CA . GLY A 1 680 ? 42.873 -6.997 -53.433 1.00 84.50 680 GLY A CA 1
ATOM 5109 C C . GLY A 1 680 ? 42.616 -8.297 -52.666 1.00 84.50 680 GLY A C 1
ATOM 5110 O O . GLY A 1 680 ? 42.223 -9.276 -53.294 1.00 84.50 680 GLY A O 1
ATOM 5111 N N . ASP A 1 681 ? 42.809 -8.330 -51.342 1.00 88.62 681 ASP A N 1
ATOM 5112 C CA . ASP A 1 681 ? 42.499 -9.501 -50.516 1.00 88.62 681 ASP A CA 1
ATOM 5113 C C . ASP A 1 681 ? 41.127 -9.354 -49.845 1.00 88.62 681 ASP A C 1
ATOM 5115 O O . ASP A 1 681 ? 40.931 -8.540 -48.945 1.00 88.62 681 ASP A O 1
ATOM 5119 N N . TYR A 1 682 ? 40.169 -10.162 -50.296 1.00 85.50 682 TYR A N 1
ATOM 5120 C CA . TYR A 1 682 ? 38.803 -10.205 -49.767 1.00 85.50 682 TYR A CA 1
ATOM 5121 C C . TYR A 1 682 ? 38.552 -11.434 -48.879 1.00 85.50 682 TYR A C 1
ATOM 5123 O O . TYR A 1 682 ? 37.414 -11.681 -48.486 1.00 85.50 682 TYR A O 1
ATOM 5131 N N . THR A 1 683 ? 39.584 -12.229 -48.577 1.00 83.81 683 THR A N 1
ATOM 5132 C CA . THR A 1 683 ? 39.436 -13.504 -47.854 1.00 83.81 683 THR A CA 1
ATOM 5133 C C . THR A 1 683 ? 39.500 -13.372 -46.332 1.00 83.81 683 THR A C 1
ATOM 5135 O O . THR A 1 683 ? 39.163 -14.322 -45.624 1.00 83.81 683 THR A O 1
ATOM 5138 N N . GLY A 1 684 ? 39.901 -12.205 -45.821 1.00 82.19 684 GLY A N 1
ATOM 5139 C CA . GLY A 1 684 ? 40.070 -11.961 -44.391 1.00 82.19 684 GLY A CA 1
ATOM 5140 C C . GLY A 1 684 ? 38.785 -12.163 -43.577 1.00 82.19 684 GLY A C 1
ATOM 5141 O O . GLY A 1 684 ? 37.709 -11.696 -43.948 1.00 82.19 684 GLY A O 1
ATOM 5142 N N . GLN A 1 685 ? 38.921 -12.818 -42.424 1.00 85.44 685 GLN A N 1
ATOM 5143 C CA . GLN A 1 685 ? 37.860 -13.066 -41.438 1.00 85.44 685 GLN A CA 1
ATOM 5144 C C . GLN A 1 685 ? 38.223 -12.392 -40.105 1.00 85.44 685 GLN A C 1
ATOM 5146 O O . GLN A 1 685 ? 39.406 -12.126 -39.879 1.00 85.44 685 GLN A O 1
ATOM 5151 N N . PRO A 1 686 ? 37.261 -12.058 -39.226 1.00 89.44 686 PRO A N 1
ATOM 5152 C CA . PRO A 1 686 ? 37.585 -11.509 -37.912 1.00 89.44 686 PRO A CA 1
ATOM 5153 C C . PRO A 1 686 ? 38.321 -12.559 -37.063 1.00 89.44 686 PRO A C 1
ATOM 5155 O O . PRO A 1 686 ? 37.902 -13.714 -36.998 1.00 89.44 686 PRO A O 1
ATOM 5158 N N . HIS A 1 687 ? 39.430 -12.172 -36.430 1.00 88.38 687 HIS A N 1
ATOM 5159 C CA . HIS A 1 687 ? 40.235 -13.080 -35.596 1.00 88.38 687 HIS A CA 1
ATOM 5160 C C . HIS A 1 687 ? 39.928 -12.961 -34.099 1.00 88.38 687 HIS A C 1
ATOM 5162 O O . HIS A 1 687 ? 40.236 -13.866 -33.323 1.00 88.38 687 HIS A O 1
ATOM 5168 N N . ASP A 1 688 ? 39.346 -11.840 -33.679 1.00 86.38 688 ASP A N 1
ATOM 5169 C CA . ASP A 1 688 ? 38.990 -11.591 -32.290 1.00 86.38 688 ASP A CA 1
ATOM 5170 C C . ASP A 1 688 ? 37.791 -12.469 -31.855 1.00 86.38 688 ASP A C 1
ATOM 5172 O O . ASP A 1 688 ? 36.733 -12.388 -32.482 1.00 86.38 688 ASP A O 1
ATOM 5176 N N . PRO A 1 689 ? 37.892 -13.264 -30.766 1.00 82.75 689 PRO A N 1
ATOM 5177 C CA . PRO A 1 689 ? 36.816 -14.158 -30.319 1.00 82.75 689 PRO A CA 1
ATOM 5178 C C . PRO A 1 689 ? 35.486 -13.477 -29.960 1.00 82.75 689 PRO A C 1
ATOM 5180 O O . PRO A 1 689 ? 34.462 -14.158 -29.892 1.00 82.75 689 PRO A O 1
ATOM 5183 N N . LEU A 1 690 ? 35.490 -12.164 -29.688 1.00 78.31 690 LEU A N 1
ATOM 5184 C CA . LEU A 1 690 ? 34.264 -11.398 -29.435 1.00 78.31 690 LEU A CA 1
ATOM 5185 C C . LEU A 1 690 ? 33.531 -11.013 -30.723 1.00 78.31 690 LEU A C 1
ATOM 5187 O O . LEU A 1 690 ? 32.340 -10.725 -30.678 1.00 78.31 690 LEU A O 1
ATOM 5191 N N . VAL A 1 691 ? 34.220 -10.994 -31.864 1.00 86.75 691 VAL A N 1
ATOM 5192 C CA . VAL A 1 691 ? 33.676 -10.533 -33.145 1.00 86.75 691 VAL A CA 1
ATOM 5193 C C . VAL A 1 691 ? 33.156 -11.739 -33.925 1.00 86.75 691 VAL A C 1
ATOM 5195 O O . VAL A 1 691 ? 33.765 -12.206 -34.885 1.00 86.75 691 VAL A O 1
ATOM 5198 N N . LYS A 1 692 ? 32.023 -12.274 -33.466 1.00 82.94 692 LYS A N 1
ATOM 5199 C CA . LYS A 1 692 ? 31.345 -13.452 -34.028 1.00 82.94 692 LYS A CA 1
ATOM 5200 C C . LYS A 1 692 ? 29.823 -13.240 -34.070 1.00 82.94 692 LYS A C 1
ATOM 5202 O O . LYS A 1 692 ? 29.327 -12.431 -33.287 1.00 82.94 692 LYS A O 1
ATOM 5207 N N . PRO A 1 693 ? 29.076 -13.955 -34.934 1.00 77.12 693 PRO A N 1
ATOM 5208 C CA . PRO A 1 693 ? 27.615 -13.906 -34.927 1.00 77.12 693 PRO A CA 1
ATOM 5209 C C . PRO A 1 693 ? 27.047 -14.276 -33.551 1.00 77.12 693 PRO A C 1
ATOM 5211 O O . PRO A 1 693 ? 27.507 -15.243 -32.940 1.00 77.12 693 PRO A O 1
ATOM 5214 N N . ALA A 1 694 ? 26.047 -13.527 -33.081 1.00 63.59 694 ALA A N 1
ATOM 5215 C CA . ALA A 1 694 ? 25.374 -13.799 -31.814 1.00 63.59 694 ALA A CA 1
ATOM 5216 C C . ALA A 1 694 ? 24.576 -15.110 -31.865 1.00 63.59 694 ALA A C 1
ATOM 5218 O O . ALA A 1 694 ? 23.964 -15.448 -32.883 1.00 63.59 694 ALA A O 1
ATOM 5219 N N . THR A 1 695 ? 24.538 -15.837 -30.749 1.00 47.62 695 THR A N 1
ATOM 5220 C CA . THR A 1 695 ? 23.716 -17.045 -30.605 1.00 47.62 695 THR A CA 1
ATOM 5221 C C . THR A 1 695 ? 22.424 -16.703 -29.854 1.00 47.62 695 THR A C 1
ATOM 5223 O O . THR A 1 695 ? 22.414 -16.683 -28.629 1.00 47.62 695 THR A O 1
ATOM 5226 N N . GLY A 1 696 ? 21.332 -16.392 -30.569 1.00 47.88 696 GLY A N 1
ATOM 5227 C CA . GLY A 1 696 ? 20.028 -16.052 -29.968 1.00 47.88 696 GLY A CA 1
ATOM 5228 C C . GLY A 1 696 ? 19.014 -15.439 -30.951 1.00 47.88 696 GLY A C 1
ATOM 5229 O O . GLY A 1 696 ? 19.352 -15.154 -32.098 1.00 47.88 696 GLY A O 1
ATOM 5230 N N . ALA A 1 697 ? 17.757 -15.249 -30.524 1.00 40.97 697 ALA A N 1
ATOM 5231 C CA . ALA A 1 697 ? 16.692 -14.656 -31.348 1.00 40.97 697 ALA A CA 1
ATOM 5232 C C . ALA A 1 697 ? 16.719 -13.109 -31.322 1.00 40.97 697 ALA A C 1
ATOM 5234 O O . ALA A 1 697 ? 16.846 -12.506 -30.259 1.00 40.97 697 ALA A O 1
ATOM 5235 N N . ARG A 1 698 ? 16.577 -12.467 -32.495 1.00 50.06 698 ARG A N 1
ATOM 5236 C CA . ARG A 1 698 ? 16.672 -11.004 -32.712 1.00 50.06 698 ARG A CA 1
ATOM 5237 C C . ARG A 1 698 ? 15.301 -10.306 -32.635 1.00 50.06 698 ARG A C 1
ATOM 5239 O O . ARG A 1 698 ? 14.289 -10.892 -33.012 1.00 50.06 698 ARG A O 1
ATOM 5246 N N . ARG A 1 699 ? 15.266 -9.032 -32.215 1.00 51.59 699 ARG A N 1
ATOM 5247 C CA . ARG A 1 699 ? 14.067 -8.162 -32.254 1.00 51.59 699 ARG A CA 1
ATOM 5248 C C . ARG A 1 699 ? 13.732 -7.742 -33.701 1.00 51.59 699 ARG A C 1
ATOM 5250 O O . ARG A 1 699 ? 14.631 -7.387 -34.456 1.00 51.59 699 ARG A O 1
ATOM 5257 N N . GLU A 1 700 ? 12.453 -7.778 -34.084 1.00 49.59 700 GLU A N 1
ATOM 5258 C CA . GLU A 1 700 ? 11.966 -7.506 -35.454 1.00 49.59 700 GLU A CA 1
ATOM 5259 C C . GLU A 1 700 ? 11.796 -5.988 -35.728 1.00 49.59 700 GLU A C 1
ATOM 5261 O O . GLU A 1 700 ? 11.258 -5.267 -34.886 1.00 49.59 700 GLU A O 1
ATOM 5266 N N . LEU A 1 701 ? 12.255 -5.496 -36.891 1.00 52.41 701 LEU A N 1
ATOM 5267 C CA . LEU A 1 701 ? 12.201 -4.082 -37.329 1.00 52.41 701 LEU A CA 1
ATOM 5268 C C . LEU A 1 701 ? 11.150 -3.864 -38.440 1.00 52.41 701 LEU A C 1
ATOM 5270 O O . LEU A 1 701 ? 10.817 -4.805 -39.160 1.00 52.41 701 LEU A O 1
ATOM 5274 N N . ALA A 1 702 ? 10.643 -2.631 -38.601 1.00 62.22 702 ALA A N 1
ATOM 5275 C CA . ALA A 1 702 ? 9.638 -2.290 -39.622 1.00 62.22 702 ALA A CA 1
ATOM 5276 C C . ALA A 1 702 ? 10.190 -2.332 -41.054 1.00 62.22 702 ALA A C 1
ATOM 5278 O O . ALA A 1 702 ? 11.323 -1.914 -41.305 1.00 62.22 702 ALA A O 1
ATOM 5279 N N . LYS A 1 703 ? 9.361 -2.766 -42.011 1.00 69.75 703 LYS A N 1
ATOM 5280 C CA . LYS A 1 703 ? 9.659 -2.645 -43.445 1.00 69.75 703 LYS A CA 1
ATOM 5281 C C . LYS A 1 703 ? 9.395 -1.207 -43.931 1.00 69.75 703 LYS A C 1
ATOM 5283 O O . LYS A 1 703 ? 8.598 -0.498 -43.312 1.00 69.75 703 LYS A O 1
ATOM 5288 N N . PRO A 1 704 ? 10.019 -0.765 -45.040 1.00 65.75 704 PRO A N 1
ATOM 5289 C CA . PRO A 1 704 ? 9.724 0.538 -45.641 1.00 65.75 704 PRO A CA 1
ATOM 5290 C C . PRO A 1 704 ? 8.226 0.704 -45.938 1.00 65.75 704 PRO A C 1
ATOM 5292 O O . PRO A 1 704 ? 7.631 -0.171 -46.567 1.00 65.75 704 PRO A O 1
ATOM 5295 N N . GLY A 1 705 ? 7.620 1.808 -45.493 1.00 70.38 705 GLY A N 1
ATOM 5296 C CA . GLY A 1 705 ? 6.183 2.075 -45.635 1.00 70.38 705 GLY A CA 1
ATOM 5297 C C . GLY A 1 705 ? 5.303 1.526 -44.504 1.00 70.38 705 GLY A C 1
ATOM 5298 O O . GLY A 1 705 ? 4.104 1.795 -44.494 1.00 70.38 705 GLY A O 1
ATOM 5299 N N . GLU A 1 706 ? 5.871 0.790 -43.543 1.00 78.38 706 GLU A N 1
ATOM 5300 C CA . GLU A 1 706 ? 5.154 0.234 -42.382 1.00 78.38 706 GLU A CA 1
ATOM 5301 C C . GLU A 1 706 ? 5.508 0.950 -41.065 1.00 78.38 706 GLU A C 1
ATOM 5303 O O . GLU A 1 706 ? 5.089 0.525 -39.980 1.00 78.38 706 GLU A O 1
ATOM 5308 N N . THR A 1 707 ? 6.279 2.043 -41.126 1.00 82.88 707 THR A N 1
ATOM 5309 C CA . THR A 1 707 ? 6.543 2.869 -39.943 1.00 82.88 707 THR A CA 1
ATOM 5310 C C . THR A 1 707 ? 5.334 3.737 -39.600 1.00 82.88 707 THR A C 1
ATOM 5312 O O . THR A 1 707 ? 4.549 4.147 -40.455 1.00 82.88 707 THR A O 1
ATOM 5315 N N . ILE A 1 708 ? 5.207 4.082 -38.320 1.00 86.50 708 ILE A N 1
ATOM 5316 C CA . ILE A 1 708 ? 4.066 4.852 -37.803 1.00 86.50 708 ILE A CA 1
ATOM 5317 C C . ILE A 1 708 ? 3.906 6.199 -38.527 1.00 86.50 708 ILE A C 1
ATOM 5319 O O . ILE A 1 708 ? 2.786 6.605 -38.832 1.00 86.50 708 ILE A O 1
ATOM 5323 N N . MET A 1 709 ? 5.011 6.900 -38.810 1.00 88.62 709 MET A N 1
ATOM 5324 C CA . MET A 1 709 ? 4.950 8.226 -39.434 1.00 88.62 709 MET A CA 1
ATOM 5325 C C . MET A 1 709 ? 4.706 8.175 -40.941 1.00 88.62 709 MET A C 1
ATOM 5327 O O . MET A 1 709 ? 4.025 9.057 -41.453 1.00 88.62 709 MET A O 1
ATOM 5331 N N . GLU A 1 710 ? 5.202 7.157 -41.647 1.00 86.62 710 GLU A N 1
ATOM 5332 C CA . GLU A 1 710 ? 4.889 6.973 -43.071 1.00 86.62 710 GLU A CA 1
ATOM 5333 C C . GLU A 1 710 ? 3.393 6.712 -43.262 1.00 86.62 710 GLU A C 1
ATOM 5335 O O . GLU A 1 710 ? 2.747 7.367 -44.080 1.00 86.62 710 GLU A O 1
ATOM 5340 N N . VAL A 1 711 ? 2.815 5.839 -42.430 1.00 90.56 711 VAL A N 1
ATOM 5341 C CA . VAL A 1 711 ? 1.375 5.554 -42.450 1.00 90.56 711 VAL A CA 1
ATOM 5342 C C . VAL A 1 711 ? 0.555 6.779 -42.025 1.00 90.56 711 VAL A C 1
ATOM 5344 O O . VAL A 1 711 ? -0.498 7.053 -42.603 1.00 90.56 711 VAL A O 1
ATOM 5347 N N . PHE A 1 712 ? 1.053 7.582 -41.077 1.00 93.38 712 PHE A N 1
ATOM 5348 C CA . PHE A 1 712 ? 0.396 8.831 -40.682 1.00 93.38 712 PHE A CA 1
ATOM 5349 C C . PHE A 1 712 ? 0.288 9.844 -41.833 1.00 93.38 712 PHE A C 1
ATOM 5351 O O . PHE A 1 712 ? -0.731 10.527 -41.946 1.00 93.38 712 PHE A O 1
ATOM 5358 N N . GLU A 1 713 ? 1.302 9.970 -42.693 1.00 91.62 713 GLU A N 1
ATOM 5359 C CA . GLU A 1 713 ? 1.232 10.907 -43.824 1.00 91.62 713 GLU A CA 1
ATOM 5360 C C . GLU A 1 713 ? 0.203 10.477 -44.880 1.00 91.62 713 GLU A C 1
ATOM 5362 O O . GLU A 1 713 ? -0.453 11.339 -45.472 1.00 91.62 713 GLU A O 1
ATOM 5367 N N . ILE A 1 714 ? -0.018 9.168 -45.049 1.00 91.50 714 ILE A N 1
ATOM 5368 C CA . ILE A 1 714 ? -1.101 8.633 -45.890 1.00 91.50 714 ILE A CA 1
ATOM 5369 C C . ILE A 1 714 ? -2.462 9.005 -45.277 1.00 91.50 714 ILE A C 1
ATOM 5371 O O . ILE A 1 714 ? -3.272 9.674 -45.924 1.00 91.50 714 ILE A O 1
ATOM 5375 N N . PHE A 1 715 ? -2.660 8.707 -43.988 1.00 90.56 715 PHE A N 1
ATOM 5376 C CA . PHE A 1 715 ? -3.855 9.094 -43.223 1.00 90.56 715 PHE A CA 1
ATOM 5377 C C . PHE A 1 715 ? -4.166 10.603 -43.307 1.00 90.56 715 PHE A C 1
ATOM 5379 O O . PHE A 1 715 ? -5.323 11.019 -43.440 1.00 90.56 715 PHE A O 1
ATOM 5386 N N . ALA A 1 716 ? -3.138 11.451 -43.229 1.00 88.06 716 ALA A N 1
ATOM 5387 C CA . ALA A 1 716 ? -3.285 12.903 -43.278 1.00 88.06 716 ALA A CA 1
ATOM 5388 C C . ALA A 1 716 ? -3.670 13.420 -44.675 1.00 88.06 716 ALA A C 1
ATOM 5390 O O . ALA A 1 716 ? -4.369 14.432 -44.779 1.00 88.06 716 ALA A O 1
ATOM 5391 N N . ALA A 1 717 ? -3.217 12.758 -45.743 1.00 86.19 717 ALA A N 1
ATOM 5392 C CA . ALA A 1 717 ? -3.544 13.131 -47.116 1.00 86.19 717 ALA A CA 1
ATOM 5393 C C . ALA A 1 717 ? -5.020 12.861 -47.450 1.00 86.19 717 ALA A C 1
ATOM 5395 O O . ALA A 1 717 ? -5.656 13.696 -48.096 1.00 86.19 717 ALA A O 1
ATOM 5396 N N . GLU A 1 718 ? -5.573 11.753 -46.956 1.00 83.75 718 GLU A N 1
ATOM 5397 C CA . GLU A 1 718 ? -6.957 11.335 -47.219 1.00 83.75 718 GLU A CA 1
ATOM 5398 C C . GLU A 1 718 ? -8.007 12.154 -46.445 1.00 83.75 718 GLU A C 1
ATOM 5400 O O . GLU A 1 718 ? -9.129 12.341 -46.914 1.00 83.75 718 GLU A O 1
ATOM 5405 N N . ASN A 1 719 ? -7.644 12.735 -45.295 1.00 73.81 719 ASN A N 1
ATOM 5406 C CA . ASN A 1 719 ? -8.578 13.448 -44.409 1.00 73.81 719 ASN A CA 1
ATOM 5407 C C . ASN A 1 719 ? -8.774 14.956 -44.695 1.00 73.81 719 ASN A C 1
ATOM 5409 O O . ASN A 1 719 ? -9.483 15.642 -43.949 1.00 73.81 719 ASN A O 1
ATOM 5413 N N . LYS A 1 720 ? -8.189 15.507 -45.769 1.00 59.16 720 LYS A N 1
ATOM 5414 C CA . LYS A 1 720 ? -8.178 16.964 -46.045 1.00 59.16 720 LYS A CA 1
ATOM 5415 C C . LYS A 1 720 ? -9.552 17.611 -46.276 1.00 59.16 720 LYS A C 1
ATOM 5417 O O . LYS A 1 720 ? -9.677 18.819 -46.097 1.00 59.16 720 LYS A O 1
ATOM 5422 N N . ASN A 1 721 ? -10.577 16.840 -46.642 1.00 55.97 721 ASN A N 1
ATOM 5423 C CA . ASN A 1 721 ? -11.884 17.384 -47.039 1.00 55.97 721 ASN A CA 1
ATOM 5424 C C . ASN A 1 721 ? -12.917 17.476 -45.896 1.00 55.97 721 ASN A C 1
ATOM 5426 O O . ASN A 1 721 ? -13.974 18.067 -46.093 1.00 55.97 721 ASN A O 1
ATOM 5430 N N . GLY A 1 722 ? -12.633 16.919 -44.709 1.00 57.81 722 GLY A N 1
ATOM 5431 C CA . GLY A 1 722 ? -13.591 16.863 -43.587 1.00 57.81 722 GLY A CA 1
ATOM 5432 C C . GLY A 1 722 ? -13.052 17.316 -42.225 1.00 57.81 722 GLY A C 1
ATOM 5433 O O . GLY A 1 722 ? -13.832 17.553 -41.301 1.00 57.81 722 GLY A O 1
ATOM 5434 N N . VAL A 1 723 ? -11.731 17.467 -42.073 1.00 69.25 723 VAL A N 1
ATOM 5435 C CA . VAL A 1 723 ? -11.084 17.832 -40.805 1.00 69.25 723 VAL A CA 1
ATOM 5436 C C . VAL A 1 723 ? -10.245 19.095 -40.983 1.00 69.25 723 VAL A C 1
ATOM 5438 O O . VAL A 1 723 ? -9.424 19.184 -41.888 1.00 69.25 723 VAL A O 1
ATOM 5441 N N . ALA A 1 724 ? -10.416 20.076 -40.090 1.00 73.56 724 ALA A N 1
ATOM 5442 C CA . ALA A 1 724 ? -9.641 21.317 -40.129 1.00 73.56 724 ALA A CA 1
ATOM 5443 C C . ALA A 1 724 ? -8.122 21.047 -40.086 1.00 73.56 724 ALA A C 1
ATOM 5445 O O . ALA A 1 724 ? -7.652 20.266 -39.254 1.00 73.56 724 ALA A O 1
ATOM 5446 N N . GLN A 1 725 ? -7.350 21.746 -40.925 1.00 75.44 725 GLN A N 1
ATOM 5447 C CA . GLN A 1 725 ? -5.900 21.545 -41.075 1.00 75.44 725 GLN A CA 1
ATOM 5448 C C . GLN A 1 725 ? -5.129 21.647 -39.746 1.00 75.44 725 GLN A C 1
ATOM 5450 O O . GLN A 1 725 ? -4.200 20.878 -39.491 1.00 75.44 725 GLN A O 1
ATOM 5455 N N . ASP A 1 726 ? -5.556 22.542 -38.853 1.00 74.81 726 ASP A N 1
ATOM 5456 C CA . ASP A 1 726 ? -4.984 22.689 -37.511 1.00 74.81 726 ASP A CA 1
ATOM 5457 C C . ASP A 1 726 ? -5.105 21.418 -36.662 1.00 74.81 726 ASP A C 1
ATOM 5459 O O . ASP A 1 726 ? -4.202 21.098 -35.883 1.00 74.81 726 ASP A O 1
ATOM 5463 N N . ARG A 1 727 ? -6.198 20.665 -36.825 1.00 79.75 727 ARG A N 1
ATOM 5464 C CA . ARG A 1 727 ? -6.426 19.408 -36.106 1.00 79.75 727 ARG A CA 1
ATOM 5465 C C . ARG A 1 727 ? -5.505 18.305 -36.624 1.00 79.75 727 ARG A C 1
ATOM 5467 O O . ARG A 1 727 ? -4.919 17.608 -35.803 1.00 79.75 727 ARG A O 1
ATOM 5474 N N . ILE A 1 728 ? -5.291 18.216 -37.939 1.00 84.69 728 ILE A N 1
ATOM 5475 C CA . ILE A 1 728 ? -4.318 17.281 -38.537 1.00 84.69 728 ILE A CA 1
ATOM 5476 C C . ILE A 1 728 ? -2.902 17.592 -38.031 1.00 84.69 728 ILE A C 1
ATOM 5478 O O . ILE A 1 728 ? -2.180 16.700 -37.585 1.00 84.69 728 ILE A O 1
ATOM 5482 N N . ASN A 1 729 ? -2.521 18.872 -38.007 1.00 84.88 729 ASN A N 1
ATOM 5483 C CA . ASN A 1 729 ? -1.213 19.299 -37.509 1.00 84.88 729 ASN A CA 1
ATOM 5484 C C . ASN A 1 729 ? -1.024 19.003 -36.009 1.00 84.88 729 ASN A C 1
ATOM 5486 O O . ASN A 1 729 ? 0.086 18.684 -35.580 1.00 84.88 729 ASN A O 1
ATOM 5490 N N . GLN A 1 730 ? -2.087 19.099 -35.202 1.00 87.81 730 GLN A N 1
ATOM 5491 C CA . GLN A 1 730 ? -2.053 18.697 -33.795 1.00 87.81 730 GLN A CA 1
ATOM 5492 C C . GLN A 1 730 ? -1.862 17.186 -33.645 1.00 87.81 730 GLN A C 1
ATOM 5494 O O . GLN A 1 730 ? -0.998 16.773 -32.874 1.00 87.81 730 GLN A O 1
ATOM 5499 N N . SER A 1 731 ? -2.610 16.377 -34.400 1.00 90.44 731 SER A N 1
ATOM 5500 C CA . SER A 1 731 ? -2.480 14.920 -34.349 1.00 90.44 731 SER A CA 1
ATOM 5501 C C . SER A 1 731 ? -1.098 14.448 -34.795 1.00 90.44 731 SER A C 1
ATOM 5503 O O . SER A 1 731 ? -0.535 13.580 -34.137 1.00 90.44 731 SER A O 1
ATOM 5505 N N . ARG A 1 732 ? -0.490 15.092 -35.803 1.00 90.62 732 ARG A N 1
ATOM 5506 C CA . ARG A 1 732 ? 0.891 14.800 -36.231 1.00 90.62 732 ARG A CA 1
ATOM 5507 C C . ARG A 1 732 ? 1.891 14.977 -35.090 1.00 90.62 732 ARG A C 1
ATOM 5509 O O . ARG A 1 732 ? 2.738 14.119 -34.866 1.00 90.62 732 ARG A O 1
ATOM 5516 N N . ARG A 1 733 ? 1.787 16.085 -34.346 1.00 88.62 733 ARG A N 1
ATOM 5517 C CA . ARG A 1 733 ? 2.656 16.338 -33.184 1.00 88.62 733 ARG A CA 1
ATOM 5518 C C . ARG A 1 733 ? 2.416 15.327 -32.071 1.00 88.62 733 ARG A C 1
ATOM 5520 O O . ARG A 1 733 ? 3.380 14.824 -31.510 1.00 88.62 733 ARG A O 1
ATOM 5527 N N . ASP A 1 734 ? 1.154 15.045 -31.755 1.00 93.31 734 ASP A N 1
ATOM 5528 C CA . ASP A 1 734 ? 0.800 14.112 -30.684 1.00 93.31 734 ASP A CA 1
ATOM 5529 C C . ASP A 1 734 ? 1.321 12.692 -30.996 1.00 93.31 734 ASP A C 1
ATOM 5531 O O . ASP A 1 734 ? 1.979 12.094 -30.149 1.00 93.31 734 ASP A O 1
ATOM 5535 N N . VAL A 1 735 ? 1.122 12.187 -32.222 1.00 92.12 735 VAL A N 1
ATOM 5536 C CA . VAL A 1 735 ? 1.646 10.880 -32.672 1.00 92.12 735 VAL A CA 1
ATOM 5537 C C . VAL A 1 735 ? 3.176 10.879 -32.730 1.00 92.12 735 VAL A C 1
ATOM 5539 O O . VAL A 1 735 ? 3.803 9.907 -32.320 1.00 92.12 735 VAL A O 1
ATOM 5542 N N . GLY A 1 736 ? 3.806 11.986 -33.132 1.00 82.56 736 GLY A N 1
ATOM 5543 C CA . GLY A 1 736 ? 5.264 12.117 -33.098 1.00 82.56 736 GLY A CA 1
ATOM 5544 C C . GLY A 1 736 ? 5.863 11.904 -31.700 1.00 82.56 736 GLY A C 1
ATOM 5545 O O . GLY A 1 736 ? 6.930 11.309 -31.575 1.00 82.56 736 GLY A O 1
ATOM 5546 N N . ILE A 1 737 ? 5.164 12.311 -30.632 1.00 84.50 737 ILE A N 1
ATOM 5547 C CA . ILE A 1 737 ? 5.596 12.043 -29.248 1.00 84.50 737 ILE A CA 1
ATOM 5548 C C . ILE A 1 737 ? 5.481 10.550 -28.895 1.00 84.50 737 ILE A C 1
ATOM 5550 O O . ILE A 1 737 ? 6.323 10.035 -28.162 1.00 84.50 737 ILE A O 1
ATOM 5554 N N . PHE A 1 738 ? 4.490 9.830 -29.430 1.00 84.31 738 PHE A N 1
ATOM 5555 C CA . PHE A 1 738 ? 4.423 8.369 -29.297 1.00 84.31 738 PHE A CA 1
ATOM 5556 C C . PHE A 1 738 ? 5.611 7.696 -29.998 1.00 84.31 738 PHE A C 1
ATOM 5558 O O . PHE A 1 738 ? 6.275 6.838 -29.420 1.00 84.31 738 PHE A O 1
ATOM 5565 N N . VAL A 1 739 ? 5.957 8.153 -31.204 1.00 77.62 739 VAL A N 1
ATOM 5566 C CA . VAL A 1 739 ? 7.104 7.644 -31.978 1.00 77.62 739 VAL A CA 1
ATOM 5567 C C . VAL A 1 739 ? 8.435 7.875 -31.260 1.00 77.62 739 VAL A C 1
ATOM 5569 O O . VAL A 1 739 ? 9.305 7.011 -31.292 1.00 77.62 739 VAL A O 1
ATOM 5572 N N . GLN A 1 740 ? 8.590 8.983 -30.530 1.00 71.56 740 GLN A N 1
ATOM 5573 C CA . GLN A 1 740 ? 9.763 9.209 -29.674 1.00 71.56 740 GLN A CA 1
ATOM 5574 C C . GLN A 1 740 ? 9.908 8.177 -28.541 1.00 71.56 740 GLN A C 1
ATOM 5576 O O . GLN A 1 740 ? 11.018 7.974 -28.050 1.00 71.56 740 GLN A O 1
ATOM 5581 N N . MET A 1 741 ? 8.810 7.546 -28.112 1.00 73.25 741 MET A N 1
ATOM 5582 C CA . MET A 1 741 ? 8.811 6.487 -27.101 1.00 73.25 741 MET A CA 1
ATOM 5583 C C . MET A 1 741 ? 9.129 5.121 -27.720 1.00 73.25 741 MET A C 1
ATOM 5585 O O . MET A 1 741 ? 9.976 4.384 -27.213 1.00 73.25 741 MET A O 1
ATOM 5589 N N . VAL A 1 742 ? 8.445 4.765 -28.813 1.00 58.12 742 VAL A N 1
ATOM 5590 C CA . VAL A 1 742 ? 8.566 3.425 -29.409 1.00 58.12 742 VAL A CA 1
ATOM 5591 C C . VAL A 1 742 ? 9.748 3.277 -30.368 1.00 58.12 742 VAL A C 1
ATOM 5593 O O . VAL A 1 742 ? 10.235 2.157 -30.519 1.00 58.12 742 VAL A O 1
ATOM 5596 N N . GLY A 1 743 ? 10.246 4.377 -30.934 1.00 55.59 743 GLY A N 1
ATOM 5597 C CA . GLY A 1 743 ? 11.304 4.416 -31.944 1.00 55.59 743 GLY A CA 1
ATOM 5598 C C . GLY A 1 743 ? 10.759 4.632 -33.361 1.00 55.59 743 GLY A C 1
ATOM 5599 O O . GLY A 1 743 ? 9.656 4.202 -33.691 1.00 55.59 743 GLY A O 1
ATOM 5600 N N . ALA A 1 744 ? 11.546 5.293 -34.216 1.00 62.91 744 ALA A N 1
ATOM 5601 C CA . ALA A 1 744 ? 11.145 5.623 -35.590 1.00 62.91 744 ALA A CA 1
ATOM 5602 C C . ALA A 1 744 ? 10.995 4.390 -36.504 1.00 62.91 744 ALA A C 1
ATOM 5604 O O . ALA A 1 744 ? 10.207 4.420 -37.442 1.00 62.91 744 ALA A O 1
ATOM 5605 N N . SER A 1 745 ? 11.717 3.305 -36.207 1.00 57.66 745 SER A N 1
ATOM 5606 C CA . SER A 1 745 ? 11.691 2.027 -36.933 1.00 57.66 745 SER A CA 1
ATOM 5607 C C . SER A 1 745 ? 10.689 1.011 -36.367 1.00 57.66 745 SER A C 1
ATOM 5609 O O . SER A 1 745 ? 10.727 -0.165 -36.734 1.00 57.66 745 SER A O 1
ATOM 5611 N N . PHE A 1 746 ? 9.814 1.432 -35.447 1.00 65.75 746 PHE A N 1
ATOM 5612 C CA . PHE A 1 746 ? 8.823 0.550 -34.837 1.00 65.75 746 PHE A CA 1
ATOM 5613 C C . PHE A 1 746 ? 7.690 0.227 -35.834 1.00 65.75 746 PHE A C 1
ATOM 5615 O O . PHE A 1 746 ? 7.093 1.165 -36.377 1.00 65.75 746 PHE A O 1
ATOM 5622 N N . PRO A 1 747 ? 7.364 -1.060 -36.077 1.00 78.50 747 PRO A N 1
ATOM 5623 C CA . PRO A 1 747 ? 6.292 -1.420 -37.003 1.00 78.50 747 PRO A CA 1
ATOM 5624 C C . PRO A 1 747 ? 4.926 -1.003 -36.460 1.00 78.50 747 PRO A C 1
ATOM 5626 O O . PRO A 1 747 ? 4.594 -1.312 -35.312 1.00 78.50 747 PRO A O 1
ATOM 5629 N N . ILE A 1 748 ? 4.097 -0.362 -37.288 1.00 86.12 748 ILE A N 1
ATOM 5630 C CA . ILE A 1 748 ? 2.739 0.024 -36.874 1.00 86.12 748 ILE A CA 1
ATOM 5631 C C . ILE A 1 748 ? 1.881 -1.197 -36.486 1.00 86.12 748 ILE A C 1
ATOM 5633 O O . ILE A 1 748 ? 1.110 -1.131 -35.532 1.00 86.12 748 ILE A O 1
ATOM 5637 N N . SER A 1 749 ? 2.097 -2.341 -37.148 1.00 86.81 749 SER A N 1
ATOM 5638 C CA . SER A 1 749 ? 1.437 -3.633 -36.890 1.00 86.81 749 SER A CA 1
ATOM 5639 C C . SER A 1 749 ? 1.751 -4.235 -35.520 1.00 86.81 749 SER A C 1
ATOM 5641 O O . SER A 1 749 ? 1.020 -5.097 -35.034 1.00 86.81 749 SER A O 1
ATOM 5643 N N . ARG A 1 750 ? 2.828 -3.781 -34.869 1.00 83.69 750 ARG A N 1
ATOM 5644 C CA . ARG A 1 750 ? 3.246 -4.241 -33.539 1.00 83.69 750 ARG A CA 1
ATOM 5645 C C . ARG A 1 750 ? 2.791 -3.316 -32.415 1.00 83.69 750 ARG A C 1
ATOM 5647 O O . ARG A 1 750 ? 3.125 -3.581 -31.266 1.00 83.69 750 ARG A O 1
ATOM 5654 N N . ILE A 1 751 ? 2.041 -2.249 -32.704 1.00 81.75 751 ILE A N 1
ATOM 5655 C CA . ILE A 1 751 ? 1.483 -1.399 -31.648 1.00 81.75 751 ILE A CA 1
ATOM 5656 C C . ILE A 1 751 ? 0.384 -2.181 -30.936 1.00 81.75 751 ILE A C 1
ATOM 5658 O O . ILE A 1 751 ? -0.650 -2.502 -31.520 1.00 81.75 751 ILE A O 1
ATOM 5662 N N . THR A 1 752 ? 0.577 -2.446 -29.649 1.00 80.25 752 THR A N 1
ATOM 5663 C CA . THR A 1 752 ? -0.425 -3.118 -28.825 1.00 80.25 752 THR A CA 1
ATOM 5664 C C . THR A 1 752 ? -0.889 -2.211 -27.684 1.00 80.25 752 THR A C 1
ATOM 5666 O O . THR A 1 752 ? -0.454 -1.066 -27.531 1.00 80.25 752 THR A O 1
ATOM 5669 N N . LYS A 1 753 ? -1.798 -2.719 -26.838 1.00 78.19 753 LYS A N 1
ATOM 5670 C CA . LYS A 1 753 ? -2.216 -2.018 -25.610 1.00 78.19 753 LYS A CA 1
ATOM 5671 C C . LYS A 1 753 ? -1.041 -1.724 -24.676 1.00 78.19 753 LYS A C 1
ATOM 5673 O O . LYS A 1 753 ? -1.155 -0.829 -23.841 1.00 78.19 753 LYS A O 1
ATOM 5678 N N . VAL A 1 754 ? 0.064 -2.450 -24.842 1.00 66.62 754 VAL A N 1
ATOM 5679 C CA . VAL A 1 754 ? 1.302 -2.316 -24.084 1.00 66.62 754 VAL A CA 1
ATOM 5680 C C . VAL A 1 754 ? 1.892 -0.927 -24.256 1.00 66.62 754 VAL A C 1
ATOM 5682 O O . VAL A 1 754 ? 1.916 -0.127 -23.318 1.00 66.62 754 VAL A O 1
ATOM 5685 N N . GLU A 1 755 ? 2.296 -0.613 -25.483 1.00 78.31 755 GLU A N 1
ATOM 5686 C CA . GLU A 1 755 ? 2.946 0.647 -25.815 1.00 78.31 755 GLU A CA 1
ATOM 5687 C C . GLU A 1 755 ? 2.002 1.821 -25.527 1.00 78.31 755 GLU A C 1
ATOM 5689 O O . GLU A 1 755 ? 2.409 2.848 -24.988 1.00 78.31 755 GLU A O 1
ATOM 5694 N N . VAL A 1 756 ? 0.704 1.659 -25.806 1.00 82.38 756 VAL A N 1
ATOM 5695 C CA . VAL A 1 756 ? -0.301 2.688 -25.506 1.00 82.38 756 VAL A CA 1
ATOM 5696 C C . VAL A 1 756 ? -0.397 2.963 -24.000 1.00 82.38 756 VAL A C 1
ATOM 5698 O O . VAL A 1 756 ? -0.536 4.122 -23.597 1.00 82.38 756 VAL A O 1
ATOM 5701 N N . ARG A 1 757 ? -0.310 1.932 -23.146 1.00 81.19 757 ARG A N 1
ATOM 5702 C CA . ARG A 1 757 ? -0.347 2.106 -21.687 1.00 81.19 757 ARG A CA 1
ATOM 5703 C C . ARG A 1 757 ? 0.912 2.782 -21.164 1.00 81.19 757 ARG A C 1
ATOM 5705 O O . ARG A 1 757 ? 0.800 3.681 -20.335 1.00 81.19 757 ARG A O 1
ATOM 5712 N N . GLU A 1 758 ? 2.080 2.364 -21.636 1.00 74.75 758 GLU A N 1
ATOM 5713 C CA . GLU A 1 758 ? 3.361 2.973 -21.264 1.00 74.75 758 GLU A CA 1
ATOM 5714 C C . GLU A 1 758 ? 3.376 4.460 -21.622 1.00 74.75 758 GLU A C 1
ATOM 5716 O O . GLU A 1 758 ? 3.639 5.317 -20.776 1.00 74.75 758 GLU A O 1
ATOM 5721 N N . TRP A 1 759 ? 2.940 4.779 -22.840 1.00 86.25 759 TRP A N 1
ATOM 5722 C CA . TRP A 1 759 ? 2.826 6.156 -23.291 1.00 86.25 759 TRP A CA 1
ATOM 5723 C C . TRP A 1 759 ? 1.850 6.970 -22.446 1.00 86.25 759 TRP A C 1
ATOM 5725 O O . TRP A 1 759 ? 2.157 8.093 -22.054 1.00 86.25 759 TRP A O 1
ATOM 5735 N N . LYS A 1 760 ? 0.693 6.394 -22.098 1.00 88.50 760 LYS A N 1
ATOM 5736 C CA . LYS A 1 760 ? -0.290 7.019 -21.204 1.00 88.50 760 LYS A CA 1
ATOM 5737 C C . LYS A 1 760 ? 0.317 7.377 -19.842 1.00 88.50 760 LYS A C 1
ATOM 5739 O O . LYS A 1 760 ? 0.047 8.468 -19.347 1.00 88.50 760 LYS A O 1
ATOM 5744 N N . GLN A 1 761 ? 1.134 6.503 -19.248 1.00 83.88 761 GLN A N 1
ATOM 5745 C CA . GLN A 1 761 ? 1.782 6.778 -17.957 1.00 83.88 761 GLN A CA 1
ATOM 5746 C C . GLN A 1 761 ? 2.834 7.885 -18.062 1.00 83.88 761 GLN A C 1
ATOM 5748 O O . GLN A 1 761 ? 2.874 8.779 -17.218 1.00 83.88 761 GLN A O 1
ATOM 5753 N N . LEU A 1 762 ? 3.629 7.887 -19.133 1.00 80.75 762 LEU A N 1
ATOM 5754 C CA . LEU A 1 762 ? 4.590 8.960 -19.389 1.00 80.75 762 LEU A CA 1
ATOM 5755 C C . LEU A 1 762 ? 3.893 10.303 -19.627 1.00 80.75 762 LEU A C 1
ATOM 5757 O O . LEU A 1 762 ? 4.330 11.325 -19.106 1.00 80.75 762 LEU A O 1
ATOM 5761 N N . LEU A 1 763 ? 2.774 10.304 -20.355 1.00 92.12 763 LEU A N 1
ATOM 5762 C CA . LEU A 1 763 ? 1.967 11.499 -20.584 1.00 92.12 763 LEU A CA 1
ATOM 5763 C C . LEU A 1 763 ? 1.414 12.087 -19.278 1.00 92.12 763 LEU A C 1
ATOM 5765 O O . LEU A 1 763 ? 1.402 13.307 -19.152 1.00 92.12 763 LEU A O 1
ATOM 5769 N N . LYS A 1 764 ? 1.026 11.270 -18.285 1.00 91.94 764 LYS A N 1
ATOM 5770 C CA . LYS A 1 764 ? 0.603 11.777 -16.960 1.00 91.94 764 LYS A CA 1
ATOM 5771 C C . LYS A 1 764 ? 1.711 12.553 -16.236 1.00 91.94 764 LYS A C 1
ATOM 5773 O O . LYS A 1 764 ? 1.411 13.454 -15.463 1.00 91.94 764 LYS A O 1
ATOM 5778 N N . LYS A 1 765 ? 2.979 12.231 -16.506 1.00 90.81 765 LYS A N 1
ATOM 5779 C CA . LYS A 1 765 ? 4.155 12.911 -15.937 1.00 90.81 765 LYS A CA 1
ATOM 5780 C C . LYS A 1 765 ? 4.745 13.982 -16.868 1.00 90.81 765 LYS A C 1
ATOM 5782 O O . LYS A 1 765 ? 5.755 14.602 -16.547 1.00 90.81 765 LYS A O 1
ATOM 5787 N N . TYR A 1 766 ? 4.146 14.206 -18.038 1.00 90.44 766 TYR A N 1
ATOM 5788 C CA . TYR A 1 766 ? 4.719 15.065 -19.070 1.00 90.44 766 TYR A CA 1
ATOM 5789 C C . TYR A 1 766 ? 4.457 16.555 -18.778 1.00 90.44 766 TYR A C 1
ATOM 5791 O O . TYR A 1 766 ? 3.303 16.934 -18.562 1.00 90.44 766 TYR A O 1
ATOM 5799 N N . PRO A 1 767 ? 5.476 17.434 -18.795 1.00 91.62 767 PRO A N 1
ATOM 5800 C CA . PRO A 1 767 ? 5.320 18.832 -18.408 1.00 91.62 767 PRO A CA 1
ATOM 5801 C C . PRO A 1 767 ? 4.492 19.659 -19.399 1.00 91.62 767 PRO A C 1
ATOM 5803 O O . PRO A 1 767 ? 4.527 19.472 -20.622 1.00 91.62 767 PRO A O 1
ATOM 5806 N N . VAL A 1 768 ? 3.774 20.658 -18.879 1.00 88.81 768 VAL A N 1
ATOM 5807 C CA . VAL A 1 768 ? 3.064 21.639 -19.706 1.00 88.81 768 VAL A CA 1
ATOM 5808 C C . VAL A 1 768 ? 4.052 22.406 -20.584 1.00 88.81 768 VAL A C 1
ATOM 5810 O O . VAL A 1 768 ? 5.093 22.873 -20.126 1.00 88.81 768 VAL 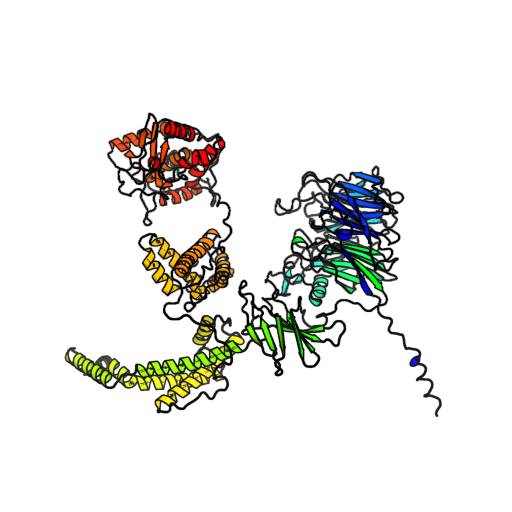A O 1
ATOM 5813 N N . LYS A 1 769 ? 3.707 22.571 -21.867 1.00 84.81 769 LYS A N 1
ATOM 5814 C CA . LYS A 1 769 ? 4.545 23.274 -22.855 1.00 84.81 769 LYS A CA 1
ATOM 5815 C C . LYS A 1 769 ? 5.974 22.718 -22.952 1.00 84.81 769 LYS A C 1
ATOM 5817 O O . LYS A 1 769 ? 6.925 23.474 -23.171 1.00 84.81 769 LYS A O 1
ATOM 5822 N N . ALA A 1 770 ? 6.127 21.400 -22.816 1.00 83.94 770 ALA A N 1
ATOM 5823 C CA . ALA A 1 770 ? 7.424 20.742 -22.913 1.00 83.94 770 ALA A CA 1
ATOM 5824 C C . ALA A 1 770 ? 8.186 21.123 -24.197 1.00 83.94 770 ALA A C 1
ATOM 5826 O O . ALA A 1 770 ? 9.342 21.523 -24.140 1.00 83.94 770 ALA A O 1
ATOM 5827 N N . THR A 1 771 ? 7.493 21.128 -25.339 1.00 76.06 771 THR A N 1
ATOM 5828 C CA . THR A 1 771 ? 8.054 21.451 -26.663 1.00 76.06 771 THR A CA 1
ATOM 5829 C C . THR A 1 771 ? 8.499 22.907 -26.829 1.00 76.06 771 THR A C 1
ATOM 5831 O O . THR A 1 771 ? 9.241 23.213 -27.753 1.00 76.06 771 THR A O 1
ATOM 5834 N N . GLU A 1 772 ? 8.034 23.818 -25.969 1.00 79.06 772 GLU A N 1
ATOM 5835 C CA . GLU A 1 772 ? 8.411 25.243 -25.981 1.00 79.06 772 GLU A CA 1
ATOM 5836 C C . GLU A 1 772 ? 9.502 25.554 -24.939 1.00 79.06 772 GLU A C 1
ATOM 5838 O O . GLU A 1 772 ? 10.043 26.660 -24.897 1.00 79.06 772 GLU A O 1
ATOM 5843 N N . THR A 1 773 ? 9.823 24.598 -24.064 1.00 82.81 773 THR A N 1
ATOM 5844 C CA . THR A 1 773 ? 10.783 24.795 -22.981 1.00 82.81 773 THR A CA 1
ATOM 5845 C C . THR A 1 773 ? 12.191 24.482 -23.476 1.00 82.81 773 THR A C 1
ATOM 5847 O O . THR A 1 773 ? 12.496 23.341 -23.804 1.00 82.81 773 THR A O 1
ATOM 5850 N N . LYS A 1 774 ? 13.075 25.489 -23.467 1.00 85.62 774 LYS A N 1
ATOM 5851 C CA . LYS A 1 774 ? 14.468 25.360 -23.939 1.00 85.62 774 LYS A CA 1
ATOM 5852 C C . LYS A 1 774 ? 15.238 24.205 -23.289 1.00 85.62 774 LYS A C 1
ATOM 5854 O O . LYS A 1 774 ? 15.995 23.542 -23.983 1.00 85.62 774 LYS A O 1
ATOM 5859 N N . VAL A 1 775 ? 15.025 23.956 -21.993 1.00 83.69 775 VAL A N 1
ATOM 5860 C CA . VAL A 1 775 ? 15.684 22.868 -21.240 1.00 83.69 775 VAL A CA 1
ATOM 5861 C C . VAL A 1 775 ? 15.355 21.488 -21.815 1.00 83.69 775 VAL A C 1
ATOM 5863 O O . VAL A 1 775 ? 16.185 20.593 -21.769 1.00 83.69 775 VAL A O 1
ATOM 5866 N N . PHE A 1 776 ? 14.176 21.327 -22.414 1.00 80.00 776 PHE A N 1
ATOM 5867 C CA . PHE A 1 776 ? 13.696 20.059 -22.966 1.00 80.00 776 PHE A CA 1
ATOM 5868 C C . PHE A 1 776 ? 13.949 19.927 -24.475 1.00 80.00 776 PHE A C 1
ATOM 5870 O O . PHE A 1 776 ? 13.498 18.971 -25.106 1.00 80.00 776 PHE A O 1
ATOM 5877 N N . ALA A 1 777 ? 14.645 20.890 -25.086 1.00 74.62 777 ALA A N 1
ATOM 5878 C CA . ALA A 1 777 ? 14.903 20.882 -26.519 1.00 74.62 777 ALA A CA 1
ATOM 5879 C C . ALA A 1 777 ? 15.766 19.671 -26.916 1.00 74.62 777 ALA A C 1
ATOM 5881 O O . ALA A 1 777 ? 16.827 19.436 -26.346 1.00 74.62 777 ALA A O 1
ATOM 5882 N N . GLY A 1 778 ? 15.306 18.904 -27.910 1.00 64.94 778 GLY A N 1
ATOM 5883 C CA . GLY A 1 778 ? 16.007 17.715 -28.412 1.00 64.94 778 GLY A CA 1
ATOM 5884 C C . GLY A 1 778 ? 15.878 16.460 -27.538 1.00 64.94 778 GLY A C 1
ATOM 5885 O O . GLY A 1 778 ? 16.405 15.417 -27.917 1.00 64.94 778 GLY A O 1
ATOM 5886 N N . MET A 1 779 ? 15.171 16.533 -26.407 1.00 73.06 779 MET A N 1
ATOM 5887 C CA . MET A 1 779 ? 14.904 15.387 -25.537 1.00 73.06 779 MET A CA 1
ATOM 5888 C C . MET A 1 779 ? 13.679 14.593 -26.016 1.00 73.06 779 MET A C 1
ATOM 5890 O O . MET A 1 779 ? 12.719 15.165 -26.534 1.00 73.06 779 MET A O 1
ATOM 5894 N N . ASN A 1 780 ? 13.692 13.274 -25.819 1.00 68.00 780 ASN A N 1
ATOM 5895 C CA . ASN A 1 780 ? 12.514 12.421 -26.005 1.00 68.00 780 ASN A CA 1
ATOM 5896 C C . ASN A 1 780 ? 11.617 12.420 -24.754 1.00 68.00 780 ASN A C 1
ATOM 5898 O O . ASN A 1 780 ? 12.020 12.883 -23.689 1.00 68.00 780 ASN A O 1
ATOM 5902 N N . ILE A 1 781 ? 10.408 11.860 -24.852 1.00 70.75 781 ILE A N 1
ATOM 5903 C CA . ILE A 1 781 ? 9.437 11.865 -23.745 1.00 70.75 781 ILE A CA 1
ATOM 5904 C C . ILE A 1 781 ? 9.987 11.315 -22.415 1.00 70.75 781 ILE A C 1
ATOM 5906 O O . ILE A 1 781 ? 9.718 11.907 -21.374 1.00 70.75 781 ILE A O 1
ATOM 5910 N N . HIS A 1 782 ? 10.798 10.252 -22.429 1.00 68.19 782 HIS A N 1
ATOM 5911 C CA . HIS A 1 782 ? 11.394 9.697 -21.207 1.00 68.19 782 HIS A CA 1
ATOM 5912 C C . HIS A 1 782 ? 12.388 10.675 -20.575 1.00 68.19 782 HIS A C 1
ATOM 5914 O O . HIS A 1 782 ? 12.363 10.913 -19.370 1.00 68.19 782 HIS A O 1
ATOM 5920 N N . GLN A 1 783 ? 13.239 11.280 -21.404 1.00 67.12 783 GLN A N 1
ATOM 5921 C CA . GLN A 1 783 ? 14.223 12.269 -20.971 1.00 67.12 783 GLN A CA 1
ATOM 5922 C C . GLN A 1 783 ? 13.552 13.534 -20.438 1.00 67.12 783 GLN A C 1
ATOM 5924 O O . GLN A 1 783 ? 14.013 14.092 -19.451 1.00 67.12 783 GLN A O 1
ATOM 5929 N N . ILE A 1 784 ? 12.450 13.960 -21.056 1.00 73.31 784 ILE A N 1
ATOM 5930 C CA . ILE A 1 784 ? 11.678 15.119 -20.607 1.00 73.31 784 ILE A CA 1
ATOM 5931 C C . ILE A 1 784 ? 11.050 14.848 -19.239 1.00 73.31 784 ILE A C 1
ATOM 5933 O O . ILE A 1 784 ? 11.129 15.710 -18.371 1.00 73.31 784 ILE A O 1
ATOM 5937 N N . VAL A 1 785 ? 10.450 13.670 -19.032 1.00 77.62 785 VAL A N 1
ATOM 5938 C CA . VAL A 1 785 ? 9.865 13.295 -17.734 1.00 77.62 785 VAL A CA 1
ATOM 5939 C C . VAL A 1 785 ? 10.942 13.276 -16.646 1.00 77.62 785 VAL A C 1
ATOM 5941 O O . VAL A 1 785 ? 10.778 13.960 -15.641 1.00 77.62 785 VAL A O 1
ATOM 5944 N N . LYS A 1 786 ? 12.083 12.615 -16.891 1.00 72.88 786 LYS A N 1
ATOM 5945 C CA . LYS A 1 786 ? 13.213 12.567 -15.945 1.00 72.88 786 LYS A CA 1
ATOM 5946 C C . LYS A 1 786 ? 13.817 13.951 -15.678 1.00 72.88 786 LYS A C 1
ATOM 5948 O O . LYS A 1 786 ? 14.093 14.313 -14.543 1.00 72.88 786 LYS A O 1
ATOM 5953 N N . ALA A 1 787 ? 14.004 14.774 -16.710 1.00 71.19 787 ALA A N 1
ATOM 5954 C CA . ALA A 1 787 ? 14.494 16.142 -16.531 1.00 71.19 787 ALA A CA 1
ATOM 5955 C C . ALA A 1 787 ? 13.505 16.996 -15.721 1.00 71.19 787 ALA A C 1
ATOM 5957 O O . ALA A 1 787 ? 13.918 17.861 -14.951 1.00 71.19 787 ALA A O 1
ATOM 5958 N N . ASN A 1 788 ? 12.201 16.745 -15.863 1.00 86.94 788 ASN A N 1
ATOM 5959 C CA . ASN A 1 788 ? 11.177 17.480 -15.136 1.00 86.94 788 ASN A CA 1
ATOM 5960 C C . ASN A 1 788 ? 11.105 17.135 -13.642 1.00 86.94 788 ASN A C 1
ATOM 5962 O O . ASN A 1 788 ? 10.643 17.976 -12.880 1.00 86.94 788 ASN A O 1
ATOM 5966 N N . GLU A 1 789 ? 11.596 15.970 -13.211 1.00 81.75 789 GLU A N 1
ATOM 5967 C CA . GLU A 1 789 ? 11.757 15.646 -11.781 1.00 81.75 789 GLU A CA 1
ATOM 5968 C C . GLU A 1 789 ? 12.691 16.652 -11.093 1.00 81.75 789 GLU A C 1
ATOM 5970 O O . GLU A 1 789 ? 12.461 17.045 -9.955 1.00 81.75 789 GLU A O 1
ATOM 5975 N N . LYS A 1 790 ? 13.696 17.149 -11.824 1.00 77.25 790 LYS A N 1
ATOM 5976 C CA . LYS A 1 790 ? 14.610 18.191 -11.345 1.00 77.25 790 LYS A CA 1
ATOM 5977 C C . LYS A 1 790 ? 14.077 19.611 -11.557 1.00 77.25 790 LYS A C 1
ATOM 5979 O O . LYS A 1 790 ? 14.299 20.481 -10.723 1.00 77.25 790 LYS A O 1
ATOM 5984 N N . GLU A 1 791 ? 13.414 19.868 -12.685 1.00 79.38 791 GLU A N 1
ATOM 5985 C CA . GLU A 1 791 ? 12.932 21.213 -13.047 1.00 79.38 791 GLU A CA 1
ATOM 5986 C C . GLU A 1 791 ? 11.591 21.589 -12.388 1.00 79.38 791 GLU A C 1
ATOM 5988 O O . GLU A 1 791 ? 11.234 22.767 -12.355 1.00 79.38 791 GLU A O 1
ATOM 5993 N N . GLY A 1 792 ? 10.823 20.609 -11.899 1.00 85.69 792 GLY A N 1
ATOM 5994 C CA . GLY A 1 792 ? 9.600 20.816 -11.121 1.00 85.69 792 GLY A CA 1
ATOM 5995 C C . GLY A 1 792 ? 8.458 21.516 -11.868 1.00 85.69 792 GLY A C 1
ATOM 5996 O O . GLY A 1 792 ? 7.640 22.193 -11.240 1.00 85.69 792 GLY A O 1
ATOM 5997 N N . LYS A 1 793 ? 8.372 21.424 -13.207 1.00 88.38 793 LYS A N 1
ATOM 5998 C CA . LYS A 1 793 ? 7.278 22.090 -13.934 1.00 88.38 793 LYS A CA 1
ATOM 5999 C C . LYS A 1 793 ? 5.952 21.337 -13.787 1.00 88.38 793 LYS A C 1
ATOM 6001 O O . LYS A 1 793 ? 5.950 20.105 -13.806 1.00 88.38 793 LYS A O 1
ATOM 6006 N N . PRO A 1 794 ? 4.810 22.056 -13.779 1.00 88.50 794 PRO A N 1
ATOM 6007 C CA . PRO A 1 794 ? 3.490 21.433 -13.771 1.00 88.50 794 PRO A CA 1
ATOM 6008 C C . PRO A 1 794 ? 3.293 20.467 -14.943 1.00 88.50 794 PRO A C 1
ATOM 6010 O O . PRO A 1 794 ? 3.705 20.761 -16.068 1.00 88.50 794 PRO A O 1
ATOM 6013 N N . VAL A 1 795 ? 2.613 19.348 -14.700 1.00 92.62 795 VAL A N 1
ATOM 6014 C CA . VAL A 1 795 ? 2.321 18.320 -15.711 1.00 92.62 795 VAL A CA 1
ATOM 6015 C C . VAL A 1 795 ? 1.014 18.588 -16.461 1.00 92.62 795 VAL A C 1
ATOM 6017 O O . VAL A 1 795 ? 0.188 19.415 -16.061 1.00 92.62 795 VAL A O 1
ATOM 6020 N N . ILE A 1 796 ? 0.836 17.940 -17.613 1.00 91.00 796 ILE A N 1
ATOM 6021 C CA . ILE A 1 796 ? -0.389 18.058 -18.406 1.00 91.00 796 ILE A CA 1
ATOM 6022 C C . ILE A 1 796 ? -1.577 17.403 -17.686 1.00 91.00 796 ILE A C 1
ATOM 6024 O O . ILE A 1 796 ? -1.467 16.321 -17.132 1.00 91.00 796 ILE A O 1
ATOM 6028 N N . ALA A 1 797 ? -2.744 18.049 -17.741 1.00 86.94 797 ALA A N 1
ATOM 6029 C CA . ALA A 1 797 ? -3.969 17.509 -17.148 1.00 86.94 797 ALA A CA 1
ATOM 6030 C C . ALA A 1 797 ? -4.498 16.276 -17.908 1.00 86.94 797 ALA A C 1
ATOM 6032 O O . ALA A 1 797 ? -4.307 16.172 -19.125 1.00 86.94 797 ALA A O 1
ATOM 6033 N N . ASP A 1 798 ? -5.290 15.436 -17.242 1.00 88.75 798 ASP A N 1
ATOM 6034 C CA . ASP A 1 798 ? -5.900 14.209 -17.782 1.00 88.75 798 ASP A CA 1
ATOM 6035 C C . ASP A 1 798 ? -6.667 14.419 -19.091 1.00 88.75 798 ASP A C 1
ATOM 6037 O O . ASP A 1 798 ? -6.546 13.651 -20.050 1.00 88.75 798 ASP A O 1
ATOM 6041 N N . ARG A 1 799 ? -7.401 15.532 -19.205 1.00 85.25 799 ARG A N 1
ATOM 6042 C CA . ARG A 1 799 ? -8.065 15.926 -20.459 1.00 85.25 799 ARG A CA 1
ATOM 6043 C C . ARG A 1 799 ? -7.076 16.065 -21.624 1.00 85.25 799 ARG A C 1
ATOM 6045 O O . ARG A 1 799 ? -7.416 15.769 -22.769 1.00 85.25 799 ARG A O 1
ATOM 6052 N N . THR A 1 800 ? -5.874 16.561 -21.349 1.00 90.19 800 THR A N 1
ATOM 6053 C CA . THR A 1 800 ? -4.812 16.707 -22.348 1.00 90.19 800 THR A CA 1
ATOM 6054 C C . THR A 1 800 ? -4.209 15.353 -22.692 1.00 90.19 800 THR A C 1
ATOM 6056 O O . THR A 1 800 ? -4.037 15.086 -23.876 1.00 90.19 800 THR A O 1
ATOM 6059 N N . VAL A 1 801 ? -3.994 14.465 -21.718 1.00 92.62 801 VAL A N 1
ATOM 6060 C CA . VAL A 1 801 ? -3.593 13.067 -21.972 1.00 92.62 801 VAL A CA 1
ATOM 6061 C C . VAL A 1 801 ? -4.607 12.368 -22.889 1.00 92.62 801 VAL A C 1
ATOM 6063 O O . VAL A 1 801 ? -4.234 11.801 -23.913 1.00 92.62 801 VAL A O 1
ATOM 6066 N N . ASN A 1 802 ? -5.905 12.516 -22.613 1.00 93.19 802 ASN A N 1
ATOM 6067 C CA . ASN A 1 802 ? -6.976 11.996 -23.468 1.00 93.19 802 ASN A CA 1
ATOM 6068 C C . ASN A 1 802 ? -6.947 12.577 -24.896 1.00 93.19 802 ASN A C 1
ATOM 6070 O O . ASN A 1 802 ? -7.297 11.875 -25.844 1.00 93.19 802 ASN A O 1
ATOM 6074 N N . ARG A 1 803 ? -6.497 13.826 -25.093 1.00 93.69 803 ARG A N 1
ATOM 6075 C CA . ARG A 1 803 ? -6.279 14.389 -26.440 1.00 93.69 803 ARG A CA 1
ATOM 6076 C C . ARG A 1 803 ? -5.177 13.634 -27.189 1.00 93.69 803 ARG A C 1
ATOM 6078 O O . ARG A 1 803 ? -5.404 13.270 -28.337 1.00 93.69 803 ARG A O 1
ATOM 6085 N N . TYR A 1 804 ? -4.029 13.387 -26.553 1.00 94.88 804 TYR A N 1
ATOM 6086 C CA . TYR A 1 804 ? -2.931 12.614 -27.151 1.00 94.88 804 TYR A CA 1
ATOM 6087 C C . TYR A 1 804 ? -3.394 11.208 -27.550 1.00 94.88 804 TYR A C 1
ATOM 6089 O O . TYR A 1 804 ? -3.200 10.799 -28.695 1.00 94.88 804 TYR A O 1
ATOM 6097 N N . LEU A 1 805 ? -4.090 10.514 -26.643 1.00 95.56 805 LEU A N 1
ATOM 6098 C CA . LEU A 1 805 ? -4.675 9.200 -26.919 1.00 95.56 805 LEU A CA 1
ATOM 6099 C C . LEU A 1 805 ? -5.674 9.258 -28.081 1.00 95.56 805 LEU A C 1
ATOM 6101 O O . LEU A 1 805 ? -5.620 8.421 -28.971 1.00 95.56 805 LEU A O 1
ATOM 6105 N N . SER A 1 806 ? -6.531 10.280 -28.139 1.00 93.88 806 SER A N 1
ATOM 6106 C CA . SER A 1 806 ? -7.488 10.446 -29.245 1.00 93.88 806 SER A CA 1
ATOM 6107 C C . SER A 1 806 ? -6.797 10.663 -30.595 1.00 93.88 806 SER A C 1
ATOM 6109 O O . SER A 1 806 ? -7.278 10.160 -31.606 1.00 93.88 806 SER A O 1
ATOM 6111 N N . SER A 1 807 ? -5.680 11.398 -30.624 1.00 94.06 807 SER A N 1
ATOM 6112 C CA . SER A 1 807 ? -4.883 11.609 -31.839 1.00 94.06 807 SER A CA 1
ATOM 6113 C C . SER A 1 807 ? -4.276 10.302 -32.359 1.00 94.06 807 SER A C 1
ATOM 6115 O O . SER A 1 807 ? -4.350 10.047 -33.557 1.00 94.06 807 SER A O 1
ATOM 6117 N N . LEU A 1 808 ? -3.726 9.462 -31.472 1.00 95.25 808 LEU A N 1
ATOM 6118 C CA . LEU A 1 808 ? -3.213 8.140 -31.846 1.00 95.25 808 LEU A CA 1
ATOM 6119 C C . LEU A 1 808 ? -4.349 7.190 -32.249 1.00 95.25 808 LEU A C 1
ATOM 6121 O O . LEU A 1 808 ? -4.247 6.512 -33.261 1.00 95.25 808 LEU A O 1
ATOM 6125 N N . SER A 1 809 ? -5.456 7.193 -31.504 1.00 95.38 809 SER A N 1
ATOM 6126 C CA . SER A 1 809 ? -6.634 6.371 -31.796 1.00 95.38 809 SER A CA 1
ATOM 6127 C C . SER A 1 809 ? -7.202 6.653 -33.187 1.00 95.38 809 SER A C 1
ATOM 6129 O O . SER A 1 809 ? -7.548 5.724 -33.902 1.00 95.38 809 SER A O 1
ATOM 6131 N N . ALA A 1 810 ? -7.250 7.923 -33.605 1.00 92.38 810 ALA A N 1
ATOM 6132 C CA . ALA A 1 810 ? -7.730 8.290 -34.936 1.00 92.38 810 ALA A CA 1
ATOM 6133 C C . ALA A 1 810 ? -6.862 7.700 -36.061 1.00 92.38 810 ALA A C 1
ATOM 6135 O O . ALA A 1 810 ? -7.413 7.211 -37.044 1.00 92.38 810 ALA A O 1
ATOM 6136 N N . LEU A 1 811 ? -5.531 7.708 -35.899 1.00 94.12 811 LEU A N 1
ATOM 6137 C CA . LEU A 1 811 ? -4.621 7.030 -36.827 1.00 94.12 811 LEU A CA 1
ATOM 6138 C C . LEU A 1 811 ? -4.889 5.524 -36.831 1.00 94.12 811 LEU A C 1
ATOM 6140 O O . LEU A 1 811 ? -5.072 4.948 -37.893 1.00 94.12 811 LEU A O 1
ATOM 6144 N N . LEU A 1 812 ? -4.921 4.895 -35.653 1.00 94.62 812 LEU A N 1
ATOM 6145 C CA . LEU A 1 812 ? -4.998 3.438 -35.545 1.00 94.62 812 LEU A CA 1
ATOM 6146 C C . LEU A 1 812 ? -6.355 2.875 -35.980 1.00 94.62 812 LEU A C 1
ATOM 6148 O O . LEU A 1 812 ? -6.383 1.806 -36.572 1.00 94.62 812 LEU A O 1
ATOM 6152 N N . SER A 1 813 ? -7.457 3.598 -35.781 1.00 93.81 813 SER A N 1
ATOM 6153 C CA . SER A 1 813 ? -8.751 3.227 -36.369 1.00 93.81 813 SER A CA 1
ATOM 6154 C C . SER A 1 813 ? -8.716 3.258 -37.898 1.00 93.81 813 SER A C 1
ATOM 6156 O O . SER A 1 813 ? -9.187 2.324 -38.532 1.00 93.81 813 SER A O 1
ATOM 6158 N N . TRP A 1 814 ? -8.103 4.279 -38.505 1.00 93.12 814 TRP A N 1
ATOM 6159 C CA . TRP A 1 814 ? -7.922 4.295 -39.960 1.00 93.12 814 TRP A CA 1
ATOM 6160 C C . TRP A 1 814 ? -6.959 3.187 -40.421 1.00 93.12 814 TRP A C 1
ATOM 6162 O O . TRP A 1 814 ? -7.208 2.535 -41.431 1.00 93.12 814 TRP A O 1
ATOM 6172 N N . SER A 1 815 ? -5.885 2.920 -39.670 1.00 93.06 815 SER A N 1
ATOM 6173 C CA . SER A 1 815 ? -4.952 1.819 -39.944 1.00 93.06 815 SER A CA 1
ATOM 6174 C C . SER A 1 815 ? -5.630 0.450 -39.885 1.00 93.06 815 SER A C 1
ATOM 6176 O O . SER A 1 815 ? -5.282 -0.421 -40.675 1.00 93.06 815 SER A O 1
ATOM 6178 N N . GLU A 1 816 ? -6.584 0.264 -38.973 1.00 93.38 816 GLU A N 1
ATOM 6179 C CA . GLU A 1 816 ? -7.405 -0.945 -38.853 1.00 93.38 816 GLU A CA 1
ATOM 6180 C C . GLU A 1 816 ? -8.315 -1.111 -40.076 1.00 93.38 816 GLU A C 1
ATOM 6182 O O . GLU A 1 816 ? -8.282 -2.148 -40.733 1.00 93.38 816 GLU A O 1
ATOM 6187 N N . GLU A 1 817 ? -9.041 -0.057 -40.463 1.00 90.62 817 GLU A N 1
ATOM 6188 C CA . GLU A 1 817 ? -9.902 -0.053 -41.657 1.00 90.62 817 GLU A CA 1
ATOM 6189 C C . GLU A 1 817 ? -9.129 -0.322 -42.962 1.00 90.62 817 GLU A C 1
ATOM 6191 O O . GLU A 1 817 ? -9.679 -0.891 -43.905 1.00 90.62 817 GLU A O 1
ATOM 6196 N N . ASN A 1 818 ? -7.847 0.053 -43.007 1.00 90.75 818 ASN A N 1
ATOM 6197 C CA . ASN A 1 818 ? -6.965 -0.120 -44.164 1.00 90.75 818 ASN A CA 1
ATOM 6198 C C . ASN A 1 818 ? -6.032 -1.344 -44.060 1.00 90.75 818 ASN A C 1
ATOM 6200 O O . ASN A 1 818 ? -5.168 -1.526 -44.917 1.00 90.75 818 ASN A O 1
ATOM 6204 N N . GLY A 1 819 ? -6.197 -2.198 -43.043 1.00 86.81 819 GLY A N 1
ATOM 6205 C CA . GLY A 1 819 ? -5.496 -3.484 -42.935 1.00 86.81 819 GLY A CA 1
ATOM 6206 C C . GLY A 1 819 ? -4.019 -3.418 -42.526 1.00 86.81 819 GLY A C 1
ATOM 6207 O O . GLY A 1 819 ? -3.288 -4.383 -42.735 1.00 86.81 819 GLY A O 1
ATOM 6208 N N . TYR A 1 820 ? -3.561 -2.309 -41.939 1.00 86.44 820 TYR A N 1
ATOM 6209 C CA . TYR A 1 820 ? -2.211 -2.196 -41.364 1.00 86.44 820 TYR A CA 1
ATOM 6210 C C . TYR A 1 820 ? -2.100 -2.845 -39.976 1.00 86.44 820 TYR A C 1
ATOM 6212 O O . TYR A 1 820 ? -1.007 -3.236 -39.562 1.00 86.44 820 TYR A O 1
ATOM 6220 N N . ILE A 1 821 ? -3.215 -2.914 -39.244 1.00 88.81 821 ILE A N 1
ATOM 6221 C CA . ILE A 1 821 ? -3.320 -3.506 -37.906 1.00 88.81 821 ILE A CA 1
ATOM 6222 C C . ILE A 1 821 ? -4.637 -4.284 -37.790 1.00 88.81 821 ILE A C 1
ATOM 6224 O O . ILE A 1 821 ? -5.609 -3.940 -38.455 1.00 88.81 821 ILE A O 1
ATOM 6228 N N . ASP A 1 822 ? -4.694 -5.277 -36.901 1.00 85.69 822 ASP A N 1
ATOM 6229 C CA . ASP A 1 822 ? -5.906 -6.093 -36.718 1.00 85.69 822 ASP A CA 1
ATOM 6230 C C . ASP A 1 822 ? -6.988 -5.409 -35.867 1.00 85.69 822 ASP A C 1
ATOM 6232 O O . ASP A 1 822 ? -8.166 -5.727 -35.986 1.00 85.69 822 ASP A O 1
ATOM 6236 N N . ARG A 1 823 ? -6.584 -4.531 -34.938 1.00 90.25 823 ARG A N 1
ATOM 6237 C CA . ARG A 1 823 ? -7.481 -3.827 -34.008 1.00 90.25 823 ARG A CA 1
ATOM 6238 C C . ARG A 1 823 ? -6.834 -2.562 -33.466 1.00 90.25 823 ARG A C 1
ATOM 6240 O O . ARG A 1 823 ? -5.635 -2.577 -33.186 1.00 90.25 823 ARG A O 1
ATOM 6247 N N . ASN A 1 824 ? -7.613 -1.518 -33.194 1.00 91.88 824 ASN A N 1
ATOM 6248 C CA . ASN A 1 824 ? -7.119 -0.316 -32.526 1.00 91.88 824 ASN A CA 1
ATOM 6249 C C . ASN A 1 824 ? -6.825 -0.560 -31.020 1.00 91.88 824 ASN A C 1
ATOM 6251 O O . ASN A 1 824 ? -7.744 -0.697 -30.204 1.00 91.88 824 ASN A O 1
ATOM 6255 N N . PRO A 1 825 ? -5.551 -0.539 -30.582 1.00 89.88 825 PRO A N 1
ATOM 6256 C CA . PRO A 1 825 ? -5.178 -0.779 -29.188 1.00 89.88 825 PRO A CA 1
ATOM 6257 C C . PRO A 1 825 ? -5.518 0.383 -28.240 1.00 89.88 825 PRO A C 1
ATOM 6259 O O . PRO A 1 825 ? -5.449 0.214 -27.025 1.00 89.88 825 PRO A O 1
ATOM 6262 N N . VAL A 1 826 ? -5.887 1.564 -28.738 1.00 92.19 826 VAL A N 1
ATOM 6263 C CA . VAL A 1 826 ? -6.257 2.713 -27.890 1.00 92.19 826 VAL A CA 1
ATOM 6264 C C . VAL A 1 826 ? -7.695 2.603 -27.373 1.00 92.19 826 VAL A C 1
ATOM 6266 O O . VAL A 1 826 ? -8.080 3.288 -26.419 1.00 92.19 826 VAL A O 1
ATOM 6269 N N . GLU A 1 827 ? -8.497 1.705 -27.940 1.00 83.75 827 GLU A N 1
ATOM 6270 C CA . GLU A 1 827 ? -9.866 1.493 -27.495 1.00 83.75 827 GLU A CA 1
ATOM 6271 C C . GLU A 1 827 ? -9.918 1.092 -26.005 1.00 83.75 827 GLU A C 1
ATOM 6273 O O . GLU A 1 827 ? -9.207 0.191 -25.539 1.00 83.75 827 GLU A O 1
ATOM 6278 N N . LYS A 1 828 ? -10.782 1.779 -25.243 1.00 83.94 828 LYS A N 1
ATOM 6279 C CA . LYS A 1 828 ? -10.948 1.637 -23.780 1.00 83.94 828 LYS A CA 1
ATOM 6280 C C . LYS A 1 828 ? -9.721 2.042 -22.941 1.00 83.94 828 LYS A C 1
ATOM 6282 O O . LYS A 1 828 ? -9.677 1.747 -21.753 1.00 83.94 828 LYS A O 1
ATOM 6287 N N . MET A 1 829 ? -8.746 2.755 -23.516 1.00 85.75 829 MET A N 1
ATOM 6288 C CA . MET A 1 829 ? -7.549 3.228 -22.794 1.00 85.75 829 MET A CA 1
ATOM 6289 C C . MET A 1 829 ? -7.660 4.671 -22.281 1.00 85.75 829 MET A C 1
ATOM 6291 O O . MET A 1 829 ? -6.738 5.165 -21.629 1.00 85.75 829 MET A O 1
ATOM 6295 N N . MET A 1 830 ? -8.776 5.354 -22.538 1.00 86.50 830 MET A N 1
ATOM 6296 C CA . MET A 1 830 ? -9.010 6.735 -22.101 1.00 86.50 830 MET A CA 1
ATOM 6297 C C . MET A 1 830 ? -9.054 6.834 -20.567 1.00 86.50 830 MET A C 1
ATOM 6299 O O . MET A 1 830 ? -9.504 5.916 -19.886 1.00 86.50 830 MET A O 1
ATOM 6303 N N . LEU A 1 831 ? -8.554 7.932 -20.002 1.00 85.31 831 LEU A N 1
ATOM 6304 C CA . LEU A 1 831 ? -8.729 8.250 -18.581 1.00 85.31 831 LEU A CA 1
ATOM 6305 C C . LEU A 1 831 ? -10.202 8.555 -18.300 1.00 85.31 831 LEU A C 1
ATOM 6307 O O . LEU A 1 831 ? -10.869 9.160 -19.153 1.00 85.31 831 LEU A O 1
ATOM 6311 N N . LYS A 1 832 ? -10.683 8.159 -17.110 1.00 80.25 832 LYS A N 1
ATOM 6312 C CA . LYS A 1 832 ? -12.031 8.489 -16.632 1.00 80.25 832 LYS A CA 1
ATOM 6313 C C . LYS A 1 832 ? -12.201 9.994 -16.780 1.00 80.25 832 LYS A C 1
ATOM 6315 O O . LYS A 1 832 ? -11.354 10.779 -16.364 1.00 80.25 832 LYS A O 1
ATOM 6320 N N . LYS A 1 833 ? -13.253 10.397 -17.483 1.00 61.88 833 LYS A N 1
ATOM 6321 C CA . LYS A 1 833 ? -13.534 11.811 -17.684 1.00 61.88 833 LYS A CA 1
ATOM 6322 C C . LYS A 1 833 ? -13.856 12.377 -16.306 1.00 61.88 833 LYS A C 1
ATOM 6324 O O . LYS A 1 833 ? -14.898 12.023 -15.765 1.00 61.88 833 LYS A O 1
ATOM 6329 N N . GLU A 1 834 ? -12.975 13.212 -15.756 1.00 54.50 834 GLU A N 1
ATOM 6330 C CA . GLU A 1 834 ? -13.317 14.039 -14.598 1.00 54.50 834 GLU A CA 1
ATOM 6331 C C . GLU A 1 834 ? -14.690 14.666 -14.861 1.00 54.50 834 GLU A C 1
ATOM 6333 O O . GLU A 1 834 ? -14.930 15.273 -15.921 1.00 54.50 834 GLU A O 1
ATOM 6338 N N . SER A 1 835 ? -15.625 14.453 -13.941 1.00 45.91 835 SER A N 1
ATOM 6339 C CA . SER A 1 835 ? -16.938 15.074 -13.990 1.00 45.91 835 SER A CA 1
ATOM 6340 C C . SER A 1 835 ? -16.764 16.576 -13.777 1.00 45.91 835 SER A C 1
ATOM 6342 O O . SER A 1 835 ? -16.760 17.068 -12.660 1.00 45.91 835 SER A O 1
ATOM 6344 N N . SER A 1 836 ? -16.655 17.296 -14.897 1.00 47.34 836 SER A N 1
ATOM 6345 C CA . SER A 1 836 ? -16.651 18.757 -15.003 1.00 47.34 836 SER A CA 1
ATOM 6346 C C . SER A 1 836 ? -15.389 19.457 -14.469 1.00 47.34 836 SER A C 1
ATOM 6348 O O . SER A 1 836 ? -15.068 19.434 -13.290 1.00 47.34 836 SER A O 1
ATOM 6350 N N . THR A 1 837 ? -14.724 20.222 -15.338 1.00 50.97 837 THR A N 1
ATOM 6351 C CA . THR A 1 837 ? -13.979 21.398 -14.870 1.00 50.97 837 THR A CA 1
ATOM 6352 C C . THR A 1 837 ? -15.028 22.439 -14.457 1.00 50.97 837 THR A C 1
ATOM 6354 O O . THR A 1 837 ? -15.856 22.780 -15.313 1.00 50.97 837 THR A O 1
ATOM 6357 N N . PRO A 1 838 ? -15.031 22.966 -13.220 1.00 57.12 838 PRO A N 1
ATOM 6358 C CA . PRO A 1 838 ? -16.123 23.795 -12.735 1.00 57.12 838 PRO A CA 1
ATOM 6359 C C . PRO A 1 838 ? -15.992 25.186 -13.357 1.00 57.12 838 PRO A C 1
ATOM 6361 O O . PRO A 1 838 ? -15.299 26.066 -12.850 1.00 57.12 838 PRO A O 1
ATOM 6364 N N . THR A 1 839 ? -16.626 25.397 -14.512 1.00 60.94 839 THR A N 1
ATOM 6365 C CA . THR A 1 839 ? -17.014 26.761 -14.872 1.00 60.94 839 THR A CA 1
ATOM 6366 C C . THR A 1 839 ? -18.176 27.101 -13.958 1.00 60.94 839 THR A C 1
ATOM 6368 O O . THR A 1 839 ? -19.307 26.703 -14.221 1.00 60.94 839 THR A O 1
ATOM 6371 N N . LEU A 1 840 ? -17.864 27.763 -12.848 1.00 76.00 840 LEU A N 1
ATOM 6372 C CA . LEU A 1 840 ? -18.846 28.075 -11.820 1.00 76.00 840 LEU A CA 1
ATOM 6373 C C . LEU A 1 840 ? -19.835 29.119 -12.359 1.00 76.00 840 LEU A C 1
ATOM 6375 O O . LEU A 1 840 ? -19.404 30.037 -13.075 1.00 76.00 840 LEU A O 1
ATOM 6379 N N . PRO A 1 841 ? -21.140 29.009 -12.053 1.00 84.00 841 PRO A N 1
ATOM 6380 C CA . PRO A 1 841 ? -22.059 30.122 -12.241 1.00 84.00 841 PRO A CA 1
ATOM 6381 C C . PRO A 1 841 ? -21.639 31.283 -11.325 1.00 84.00 841 PRO A C 1
ATOM 6383 O O . PRO A 1 841 ? -21.065 31.074 -10.258 1.00 84.00 841 PRO A O 1
ATOM 6386 N N . TYR A 1 842 ? -21.914 32.519 -11.740 1.00 89.69 842 TYR A N 1
ATOM 6387 C CA . TYR A 1 842 ? -21.707 33.671 -10.862 1.00 89.69 842 TYR A CA 1
ATOM 6388 C C . TYR A 1 842 ? -22.754 33.685 -9.744 1.00 89.69 842 TYR A C 1
ATOM 6390 O O . TYR A 1 842 ? -23.936 33.442 -10.004 1.00 89.69 842 TYR A O 1
ATOM 6398 N N . THR A 1 843 ? -22.345 34.046 -8.528 1.00 90.31 843 THR A N 1
ATOM 6399 C CA . THR A 1 843 ? -23.294 34.424 -7.470 1.00 90.31 843 THR A CA 1
ATOM 6400 C C . THR A 1 843 ? -23.889 35.803 -7.756 1.00 90.31 843 THR A C 1
ATOM 6402 O O . THR A 1 843 ? -23.305 36.603 -8.493 1.00 90.31 843 THR A O 1
ATOM 6405 N N . SER A 1 844 ? -25.035 36.125 -7.154 1.00 90.31 844 SER A N 1
ATOM 6406 C CA . SER A 1 844 ? -25.662 37.442 -7.325 1.00 90.31 844 SER A CA 1
ATOM 6407 C C . SER A 1 844 ? -24.751 38.588 -6.875 1.00 90.31 844 SER A C 1
ATOM 6409 O O . SER A 1 844 ? -24.669 39.596 -7.569 1.00 90.31 844 SER A O 1
ATOM 6411 N N . ASP A 1 845 ? -23.973 38.410 -5.803 1.00 90.56 845 ASP A N 1
ATOM 6412 C CA . ASP A 1 845 ? -22.989 39.405 -5.350 1.00 90.56 845 ASP A CA 1
ATOM 6413 C C . ASP A 1 845 ? -21.858 39.612 -6.360 1.00 90.56 845 ASP A C 1
ATOM 6415 O O . ASP A 1 845 ? -21.445 40.742 -6.633 1.00 90.56 845 ASP A O 1
ATOM 6419 N N . GLN A 1 846 ? -21.379 38.527 -6.974 1.00 93.31 846 GLN A N 1
ATOM 6420 C CA . GLN A 1 846 ? -20.379 38.609 -8.035 1.00 93.31 846 GLN A CA 1
ATOM 6421 C C . GLN A 1 846 ? -20.944 39.293 -9.284 1.00 93.31 846 GLN A C 1
ATOM 6423 O O . GLN A 1 846 ? -20.250 40.112 -9.886 1.00 93.31 846 GLN A O 1
ATOM 6428 N N . LEU A 1 847 ? -22.194 39.004 -9.661 1.00 94.50 847 LEU A N 1
ATOM 6429 C CA . LEU A 1 847 ? -22.875 39.690 -10.761 1.00 94.50 847 LEU A CA 1
ATOM 6430 C C . LEU A 1 847 ? -23.050 41.184 -10.454 1.00 94.50 847 LEU A C 1
ATOM 6432 O O . LEU A 1 847 ? -22.701 42.007 -11.296 1.00 94.50 847 LEU A O 1
ATOM 6436 N N . ASN A 1 848 ? -23.486 41.548 -9.246 1.00 94.25 848 ASN A N 1
ATOM 6437 C CA . ASN A 1 848 ? -23.607 42.942 -8.808 1.00 94.25 848 ASN A CA 1
ATOM 6438 C C . ASN A 1 848 ? -22.259 43.675 -8.884 1.00 94.25 848 ASN A C 1
ATOM 6440 O O . ASN A 1 848 ? -22.169 44.765 -9.457 1.00 94.25 848 ASN A O 1
ATOM 6444 N N . LYS A 1 849 ? -21.184 43.059 -8.372 1.00 93.56 849 LYS A N 1
ATOM 6445 C CA . LYS A 1 849 ? -19.822 43.612 -8.430 1.00 93.56 849 LYS A CA 1
ATOM 6446 C C . LYS A 1 849 ? -19.324 43.760 -9.869 1.00 93.56 849 LYS A C 1
ATOM 6448 O O . LYS A 1 849 ? -18.707 44.768 -10.206 1.00 93.56 849 LYS A O 1
ATOM 6453 N N . LEU A 1 850 ? -19.598 42.778 -10.726 1.00 95.00 850 LEU A N 1
ATOM 6454 C CA . LEU A 1 850 ? -19.193 42.791 -12.128 1.00 95.00 850 LEU A CA 1
ATOM 6455 C C . LEU A 1 850 ? -19.964 43.838 -12.939 1.00 95.00 850 LEU A C 1
ATOM 6457 O O . LEU A 1 850 ? -19.344 44.611 -13.660 1.00 95.00 850 LEU A O 1
ATOM 6461 N N . PHE A 1 851 ? -21.284 43.925 -12.813 1.00 94.88 851 PHE A N 1
ATOM 6462 C CA . PHE A 1 851 ? -22.090 44.882 -13.578 1.00 94.88 851 PHE A CA 1
ATOM 6463 C C . PHE A 1 851 ? -22.039 46.313 -13.032 1.00 94.88 851 PHE A C 1
ATOM 6465 O O . PHE A 1 851 ? -22.387 47.252 -13.746 1.00 94.88 851 PHE A O 1
ATOM 6472 N N . SER A 1 852 ? -21.544 46.504 -11.810 1.00 93.50 852 SER A N 1
ATOM 6473 C CA . SER A 1 852 ? -21.184 47.826 -11.273 1.00 93.50 852 SER A CA 1
ATOM 6474 C C . SER A 1 852 ? -19.734 48.220 -11.584 1.00 93.50 852 SER A C 1
ATOM 6476 O O . SER A 1 852 ? -19.295 49.315 -11.238 1.00 93.50 852 SER A O 1
ATOM 6478 N N . SER A 1 853 ? -18.960 47.331 -12.215 1.00 94.06 853 SER A N 1
ATOM 6479 C CA . SER A 1 853 ? -17.551 47.582 -12.520 1.00 94.06 853 SER A CA 1
ATOM 6480 C C . SER A 1 853 ? -17.373 48.546 -13.706 1.00 94.06 853 SER A C 1
ATOM 6482 O O . SER A 1 853 ? -18.285 48.702 -14.527 1.00 94.06 853 SER A O 1
ATOM 6484 N N . PRO A 1 854 ? -16.181 49.159 -13.865 1.00 94.06 854 PRO A N 1
ATOM 6485 C CA . PRO A 1 854 ? -15.918 50.128 -14.931 1.00 94.06 854 PRO A CA 1
ATOM 6486 C C . PRO A 1 854 ? -16.235 49.663 -16.363 1.00 94.06 854 PRO A C 1
ATOM 6488 O O . PRO A 1 854 ? -16.549 50.491 -17.212 1.00 94.06 854 PRO A O 1
ATOM 6491 N N . TRP A 1 855 ? -16.213 48.355 -16.649 1.00 93.12 855 TRP A N 1
ATOM 6492 C CA . TRP A 1 855 ? -16.557 47.817 -17.974 1.00 93.12 855 TRP A CA 1
ATOM 6493 C C . TRP A 1 855 ? -18.012 48.105 -18.362 1.00 93.12 855 TRP A C 1
ATOM 6495 O O . TRP A 1 855 ? -18.297 48.316 -19.539 1.00 93.12 855 TRP A O 1
ATOM 6505 N N . PHE A 1 856 ? -18.921 48.134 -17.383 1.00 93.00 856 PHE A N 1
ATOM 6506 C CA . PHE A 1 856 ? -20.356 48.346 -17.595 1.00 93.00 856 PHE A CA 1
ATOM 6507 C C . PHE A 1 856 ? -20.820 49.734 -17.143 1.00 93.00 856 PHE A C 1
ATOM 6509 O O . PHE A 1 856 ? -21.660 50.337 -17.807 1.00 93.00 856 PHE A O 1
ATOM 6516 N N . ALA A 1 857 ? -20.255 50.255 -16.050 1.00 90.81 857 ALA A N 1
ATOM 6517 C CA . ALA A 1 857 ? -20.683 51.513 -15.436 1.00 90.81 857 ALA A CA 1
ATOM 6518 C C . ALA A 1 857 ? -19.899 52.754 -15.913 1.00 90.81 857 ALA A C 1
ATOM 6520 O O . ALA A 1 857 ? -20.342 53.875 -15.679 1.00 90.81 857 ALA A O 1
ATOM 6521 N N . GLY A 1 858 ? -18.758 52.576 -16.590 1.00 92.00 858 GLY A N 1
ATOM 6522 C CA . GLY A 1 858 ? -17.934 53.674 -17.102 1.00 92.00 858 GLY A CA 1
ATOM 6523 C C . GLY A 1 858 ? -16.455 53.504 -16.777 1.00 92.00 858 GLY A C 1
ATOM 6524 O O . GLY A 1 858 ? -16.060 53.309 -15.625 1.00 92.00 858 GLY A O 1
ATOM 6525 N N . CYS A 1 859 ? -15.620 53.592 -17.810 1.00 91.94 859 CYS A N 1
ATOM 6526 C CA . CYS A 1 859 ? -14.184 53.384 -17.718 1.00 91.94 859 CYS A CA 1
ATOM 6527 C C . CYS A 1 859 ? -13.384 54.611 -18.162 1.00 91.94 859 CYS A C 1
ATOM 6529 O O . CYS A 1 859 ? -13.912 55.578 -18.713 1.00 91.94 859 CYS A O 1
ATOM 6531 N N . GLN A 1 860 ? -12.079 54.584 -17.905 1.00 91.12 860 GLN A N 1
ATOM 6532 C CA . GLN A 1 860 ? -11.175 55.662 -18.295 1.00 91.12 860 GLN A CA 1
ATOM 6533 C C . GLN A 1 860 ? -10.958 55.730 -19.820 1.00 91.12 860 GLN A C 1
ATOM 6535 O O . GLN A 1 860 ? -10.800 56.818 -20.365 1.00 91.12 860 GLN A O 1
ATOM 6540 N N . SER A 1 861 ? -10.925 54.586 -20.513 1.00 87.94 861 SER A N 1
ATOM 6541 C CA . SER A 1 861 ? -10.802 54.498 -21.975 1.00 87.94 861 SER A CA 1
ATOM 6542 C C . SER A 1 861 ? -11.266 53.127 -22.466 1.00 87.94 861 SER A C 1
ATOM 6544 O O . SER A 1 861 ? -10.996 52.114 -21.818 1.00 87.94 861 SER A O 1
ATOM 6546 N N . ALA A 1 862 ? -11.915 53.105 -23.633 1.00 84.31 862 ALA A N 1
ATOM 6547 C CA . ALA A 1 862 ? -12.370 51.889 -24.303 1.00 84.31 862 ALA A CA 1
ATOM 6548 C C . ALA A 1 862 ? -11.328 51.282 -25.267 1.00 84.31 862 ALA A C 1
ATOM 6550 O O . ALA A 1 862 ? -11.543 50.169 -25.747 1.00 84.31 862 ALA A O 1
ATOM 6551 N N . ASP A 1 863 ? -10.214 51.969 -25.538 1.00 82.38 863 ASP A N 1
ATOM 6552 C CA . ASP A 1 863 ? -9.232 51.557 -26.558 1.00 82.38 863 ASP A CA 1
ATOM 6553 C C . ASP A 1 863 ? -8.092 50.710 -25.975 1.00 82.38 863 ASP A C 1
ATOM 6555 O O . ASP A 1 863 ? -7.529 49.848 -26.646 1.00 82.38 863 ASP A O 1
ATOM 6559 N N . GLU A 1 864 ? -7.769 50.909 -24.694 1.00 81.56 864 GLU A N 1
ATOM 6560 C CA . GLU A 1 864 ? -6.716 50.167 -24.002 1.00 81.56 864 GLU A CA 1
ATOM 6561 C C . GLU A 1 864 ? -7.282 49.306 -22.866 1.00 81.56 864 GLU A C 1
ATOM 6563 O O . GLU A 1 864 ? -7.738 49.818 -21.842 1.00 81.56 864 GLU A O 1
ATOM 6568 N N . TRP A 1 865 ? -7.139 47.980 -22.967 1.00 79.62 865 TRP A N 1
ATOM 6569 C CA . TRP A 1 865 ? -7.655 47.020 -21.975 1.00 79.62 865 TRP A CA 1
ATOM 6570 C C . TRP A 1 865 ? -7.211 47.270 -20.526 1.00 79.62 865 TRP A C 1
ATOM 6572 O O . TRP A 1 865 ? -7.932 46.926 -19.587 1.00 79.62 865 TRP A O 1
ATOM 6582 N N . ARG A 1 866 ? -6.034 47.876 -20.320 1.00 78.62 866 ARG A N 1
ATOM 6583 C CA . ARG A 1 866 ? -5.528 48.251 -18.986 1.00 78.62 866 ARG A CA 1
ATOM 6584 C C . ARG A 1 866 ? -6.319 49.392 -18.332 1.00 78.62 866 ARG A C 1
ATOM 6586 O O . ARG A 1 866 ? -6.343 49.476 -17.108 1.00 78.62 866 ARG A O 1
ATOM 6593 N N . ASN A 1 867 ? -6.962 50.245 -19.129 1.00 85.88 867 ASN A N 1
ATOM 6594 C CA . ASN A 1 867 ? -7.743 51.393 -18.662 1.00 85.88 867 ASN A CA 1
ATOM 6595 C C . ASN A 1 867 ? -9.244 51.078 -18.576 1.00 85.88 867 ASN A C 1
ATOM 6597 O O . ASN A 1 867 ? -9.959 51.759 -17.848 1.00 85.88 867 ASN A O 1
ATOM 6601 N N . VAL A 1 868 ? -9.700 49.992 -19.211 1.00 87.25 868 VAL A N 1
ATOM 6602 C CA . VAL A 1 868 ? -11.076 49.476 -19.074 1.00 87.25 868 VAL A CA 1
ATOM 6603 C C . VAL A 1 868 ? -11.397 49.066 -17.626 1.00 87.25 868 VAL A C 1
ATOM 6605 O O . VAL A 1 868 ? -12.548 49.111 -17.213 1.00 87.25 868 VAL A O 1
ATOM 6608 N N . ALA A 1 869 ? -10.393 48.694 -16.821 1.00 86.19 869 ALA A N 1
ATOM 6609 C CA . ALA A 1 869 ? -10.554 48.354 -15.397 1.00 86.19 869 ALA A CA 1
ATOM 6610 C C . ALA A 1 869 ? -10.537 49.554 -14.444 1.00 86.19 869 ALA A C 1
ATOM 6612 O O . ALA A 1 869 ? -10.711 49.370 -13.243 1.00 86.19 869 ALA A O 1
ATOM 6613 N N . LYS A 1 870 ? -10.336 50.771 -14.956 1.00 88.88 870 LYS A N 1
ATOM 6614 C CA . LYS A 1 870 ? -10.268 51.986 -14.144 1.00 88.88 870 LYS A CA 1
ATOM 6615 C C . LYS A 1 870 ? -11.552 52.795 -14.325 1.00 88.88 870 LYS A C 1
ATOM 6617 O O . LYS A 1 870 ? -11.932 53.001 -15.477 1.00 88.88 870 LYS A O 1
ATOM 6622 N N . PRO A 1 871 ? -12.199 53.263 -13.243 1.00 89.62 871 PRO A N 1
ATOM 6623 C CA . PRO A 1 871 ? -13.390 54.104 -13.341 1.00 89.62 871 PRO A CA 1
ATOM 6624 C C . PRO A 1 871 ? -13.143 55.370 -14.172 1.00 89.62 871 PRO A C 1
ATOM 6626 O O . PRO A 1 871 ? -12.075 55.978 -14.087 1.00 89.62 871 PRO A O 1
ATOM 6629 N N . GLY A 1 872 ? -14.133 55.773 -14.965 1.00 90.56 872 GLY A N 1
ATOM 6630 C CA . GLY A 1 872 ? -14.102 57.000 -15.761 1.00 90.56 872 GLY A CA 1
ATOM 6631 C C . GLY A 1 872 ? -15.422 57.237 -16.496 1.00 90.56 872 GLY A C 1
ATOM 6632 O O . GLY A 1 872 ? -16.395 56.524 -16.274 1.00 90.56 872 GLY A O 1
ATOM 6633 N N . ASN A 1 873 ? -15.455 58.234 -17.381 1.00 90.38 873 ASN A N 1
ATOM 6634 C CA . ASN A 1 873 ? -16.698 58.695 -18.017 1.00 90.38 873 ASN A CA 1
ATOM 6635 C C . ASN A 1 873 ? -16.945 58.089 -19.414 1.00 90.38 873 ASN A C 1
ATOM 6637 O O . ASN A 1 873 ? -17.856 58.523 -20.116 1.00 90.38 873 ASN A O 1
ATOM 6641 N N . VAL A 1 874 ? -16.130 57.121 -19.853 1.00 92.44 874 VAL A N 1
ATOM 6642 C CA . VAL A 1 874 ? -16.277 56.467 -21.163 1.00 92.44 874 VAL A CA 1
ATOM 6643 C C . VAL A 1 874 ? -17.132 55.212 -21.013 1.00 92.44 874 VAL A C 1
ATOM 6645 O O . VAL A 1 874 ? -16.727 54.248 -20.361 1.00 92.44 874 VAL A O 1
ATOM 6648 N N . LEU A 1 875 ? -18.309 55.207 -21.638 1.00 91.62 875 LEU A N 1
ATOM 6649 C CA . LEU A 1 875 ? -19.221 54.063 -21.637 1.00 91.62 875 LEU A CA 1
ATOM 6650 C C . LEU A 1 875 ? -18.944 53.138 -22.825 1.00 91.62 875 LEU A C 1
ATOM 6652 O O . LEU A 1 875 ? -18.992 53.557 -23.980 1.00 91.62 875 LEU A O 1
ATOM 6656 N N . ILE A 1 876 ? -18.714 51.856 -22.542 1.00 92.19 876 ILE A N 1
ATOM 6657 C CA . ILE A 1 876 ? -18.674 50.806 -23.562 1.00 92.19 876 ILE A CA 1
ATOM 6658 C C . ILE A 1 876 ? -20.117 50.360 -23.817 1.00 92.19 876 ILE A C 1
ATOM 6660 O O . ILE A 1 876 ? -20.787 49.900 -22.898 1.00 92.19 876 ILE A O 1
ATOM 6664 N N . ARG A 1 877 ? -20.609 50.505 -25.054 1.00 91.62 877 ARG A N 1
ATOM 6665 C CA . ARG A 1 877 ? -21.980 50.121 -25.465 1.00 91.62 877 ARG A CA 1
ATOM 6666 C C . ARG A 1 877 ? -22.012 49.295 -26.763 1.00 91.62 877 ARG A C 1
ATOM 6668 O O . ARG A 1 877 ? -23.014 49.262 -27.468 1.00 91.62 877 ARG A O 1
ATOM 6675 N N . ASP A 1 878 ? -20.897 48.635 -27.082 1.00 92.38 878 ASP A N 1
ATOM 6676 C CA . ASP A 1 878 ? -20.744 47.747 -28.240 1.00 92.38 878 ASP A CA 1
ATOM 6677 C C . ASP A 1 878 ? -20.879 46.256 -27.852 1.00 92.38 878 ASP A C 1
ATOM 6679 O O . ASP A 1 878 ? -21.425 45.910 -26.802 1.00 92.38 878 ASP A O 1
ATOM 6683 N N . HIS A 1 879 ? -20.366 45.351 -28.692 1.00 93.69 879 HIS A N 1
ATOM 6684 C CA . HIS A 1 879 ? -20.343 43.903 -28.463 1.00 93.69 879 HIS A CA 1
ATOM 6685 C C . HIS A 1 879 ? -19.779 43.485 -27.092 1.00 93.69 879 HIS A C 1
ATOM 6687 O O . HIS A 1 879 ? -20.210 42.481 -26.528 1.00 93.69 879 HIS A O 1
ATOM 6693 N N . ARG A 1 880 ? -18.851 44.257 -26.515 1.00 94.00 880 ARG A N 1
ATOM 6694 C CA . ARG A 1 880 ? -18.264 43.989 -25.193 1.00 94.00 880 ARG A CA 1
ATOM 6695 C C . ARG A 1 880 ? -19.256 44.215 -24.056 1.00 94.00 880 ARG A C 1
ATOM 6697 O O . ARG A 1 880 ? -19.094 43.605 -23.003 1.00 94.00 880 ARG A O 1
ATOM 6704 N N . PHE A 1 881 ? -20.249 45.078 -24.259 1.00 94.56 881 PHE A N 1
ATOM 6705 C CA . PHE A 1 881 ? -21.328 45.352 -23.310 1.00 94.56 881 PHE A CA 1
ATOM 6706 C C . PHE A 1 881 ? -22.493 44.379 -23.510 1.00 94.56 881 PHE A C 1
ATOM 6708 O O . PHE A 1 881 ? -22.942 43.732 -22.565 1.00 94.56 881 PHE A O 1
ATOM 6715 N N . TRP A 1 882 ? -22.940 44.221 -24.759 1.00 96.00 882 TRP A N 1
ATOM 6716 C CA . TRP A 1 882 ? -24.144 43.453 -25.069 1.00 96.00 882 TRP A CA 1
ATOM 6717 C C . TRP A 1 882 ? -23.957 41.942 -24.984 1.00 96.00 882 TRP A C 1
ATOM 6719 O O . TRP A 1 882 ? -24.843 41.262 -24.476 1.00 96.00 882 TRP A O 1
ATOM 6729 N N . VAL A 1 883 ? -22.822 41.393 -25.433 1.00 95.75 883 VAL A N 1
ATOM 6730 C CA . VAL A 1 883 ? -22.632 39.933 -25.454 1.00 95.75 883 VAL A CA 1
ATOM 6731 C C . VAL A 1 883 ? -22.737 39.323 -24.046 1.00 95.75 883 VAL A C 1
ATOM 6733 O O . VAL A 1 883 ? -23.518 38.386 -23.900 1.00 95.75 883 VAL A O 1
ATOM 6736 N N . PRO A 1 884 ? -22.066 39.836 -22.992 1.00 95.56 884 PRO A N 1
ATOM 6737 C CA . PRO A 1 884 ? -22.244 39.319 -21.630 1.00 95.56 884 PRO A CA 1
ATOM 6738 C C . PRO A 1 884 ? -23.695 39.357 -21.123 1.00 95.56 884 PRO A C 1
ATOM 6740 O O . PRO A 1 884 ? -24.168 38.371 -20.559 1.00 95.56 884 PRO A O 1
ATOM 6743 N N . LEU A 1 885 ? -24.416 40.461 -21.357 1.00 95.81 885 LEU A N 1
ATOM 6744 C CA . LEU A 1 885 ? -25.813 40.618 -20.933 1.00 95.81 885 LEU A CA 1
ATOM 6745 C C . LEU A 1 885 ? -26.741 39.654 -21.681 1.00 95.81 885 LEU A C 1
ATOM 6747 O O . LEU A 1 885 ? -27.581 38.996 -21.071 1.00 95.81 885 LEU A O 1
ATOM 6751 N N . ILE A 1 886 ? -26.556 39.508 -22.994 1.00 96.88 886 ILE A N 1
ATOM 6752 C CA . ILE A 1 886 ? -27.323 38.554 -23.798 1.00 96.88 886 ILE A CA 1
ATOM 6753 C C . ILE A 1 886 ? -27.035 37.128 -23.328 1.00 96.88 886 ILE A C 1
ATOM 6755 O O . ILE A 1 886 ? -27.965 36.340 -23.192 1.00 96.88 886 ILE A O 1
ATOM 6759 N N . MET A 1 887 ? -25.781 36.777 -23.028 1.00 95.81 887 MET A N 1
ATOM 6760 C CA . MET A 1 887 ? -25.446 35.452 -22.494 1.00 95.81 887 MET A CA 1
ATOM 6761 C C . MET A 1 887 ? -26.161 35.160 -21.172 1.00 95.81 887 MET A C 1
ATOM 6763 O O . MET A 1 887 ? -26.677 34.053 -21.013 1.00 95.81 887 MET A O 1
ATOM 6767 N N . LEU A 1 888 ? -26.213 36.145 -20.267 1.00 95.62 888 LEU A N 1
ATOM 6768 C CA . LEU A 1 888 ? -26.888 36.039 -18.972 1.00 95.62 888 LEU A CA 1
ATOM 6769 C C . LEU A 1 888 ? -28.380 35.705 -19.139 1.00 95.62 888 LEU A C 1
ATOM 6771 O O . LEU A 1 888 ? -28.896 34.879 -18.405 1.00 95.62 888 LEU A O 1
ATOM 6775 N N . PHE A 1 889 ? -29.055 36.261 -20.147 1.00 95.50 889 PHE A N 1
ATOM 6776 C CA . PHE A 1 889 ? -30.506 36.090 -20.318 1.00 95.50 889 PHE A CA 1
ATOM 6777 C C . PHE A 1 889 ? -30.943 35.184 -21.481 1.00 95.50 889 PHE A C 1
ATOM 6779 O O . PHE A 1 889 ? -32.133 35.062 -21.753 1.00 95.50 889 PHE A O 1
ATOM 6786 N N . SER A 1 890 ? -30.013 34.544 -22.195 1.00 93.25 890 SER A N 1
ATOM 6787 C CA . SER A 1 890 ? -30.345 33.662 -23.333 1.00 93.25 890 SER A CA 1
ATOM 6788 C C . SER A 1 890 ? -29.632 32.320 -23.322 1.00 93.25 890 SER A C 1
ATOM 6790 O O . SER A 1 890 ? -29.954 31.450 -24.134 1.00 93.25 890 SER A O 1
ATOM 6792 N N . SER A 1 891 ? -28.617 32.161 -22.466 1.00 89.69 891 SER A N 1
ATOM 6793 C CA . SER A 1 891 ? -27.642 31.067 -22.482 1.00 89.69 891 SER A CA 1
ATOM 6794 C C . SER A 1 891 ? -26.795 30.952 -23.762 1.00 89.69 891 SER A C 1
ATOM 6796 O O . SER A 1 891 ? -25.959 30.055 -23.844 1.00 89.69 891 SER A O 1
ATOM 6798 N N . ALA A 1 892 ? -26.967 31.800 -24.783 1.00 92.12 892 ALA A N 1
ATOM 6799 C CA . ALA A 1 892 ? -26.286 31.635 -26.070 1.00 92.12 892 ALA A CA 1
ATOM 6800 C C . ALA A 1 892 ? -24.752 31.723 -25.959 1.00 92.12 892 ALA A C 1
ATOM 6802 O O . ALA A 1 892 ? -24.204 32.307 -25.025 1.00 92.12 892 ALA A O 1
ATOM 6803 N N . ARG A 1 893 ? -24.023 31.084 -26.884 1.00 91.75 893 ARG A N 1
ATOM 6804 C CA . ARG A 1 893 ? -22.549 31.121 -26.858 1.00 91.75 893 ARG A CA 1
ATOM 6805 C C . ARG A 1 893 ? -22.055 32.495 -27.323 1.00 91.75 893 ARG A C 1
ATOM 6807 O O . ARG A 1 893 ? -22.655 33.070 -28.228 1.00 91.75 893 ARG A O 1
ATOM 6814 N N . PRO A 1 894 ? -20.916 32.996 -26.815 1.00 93.12 894 PRO A N 1
ATOM 6815 C CA . PRO A 1 894 ? -20.424 34.324 -27.187 1.00 93.12 894 PRO A CA 1
ATOM 6816 C C . PRO A 1 894 ? -20.157 34.444 -28.692 1.00 93.12 894 PRO A C 1
ATOM 6818 O O . PRO A 1 894 ? -20.463 35.469 -29.289 1.00 93.12 894 PRO A O 1
ATOM 6821 N N . GLY A 1 895 ? -19.646 33.379 -29.322 1.00 90.94 895 GLY A N 1
ATOM 6822 C CA . GLY A 1 895 ? -19.447 33.339 -30.772 1.00 90.94 895 GLY A CA 1
ATOM 6823 C C . GLY A 1 895 ? -20.751 33.322 -31.577 1.00 90.94 895 GLY A C 1
ATOM 6824 O O . GLY A 1 895 ? -20.785 33.905 -32.652 1.00 90.94 895 GLY A O 1
ATOM 6825 N N . GLU A 1 896 ? -21.822 32.714 -31.046 1.00 92.75 896 GLU A N 1
ATOM 6826 C CA . GLU A 1 896 ? -23.152 32.714 -31.681 1.00 92.75 896 GLU A CA 1
ATOM 6827 C C . GLU A 1 896 ? -23.769 34.118 -31.655 1.00 92.75 896 GLU A C 1
ATOM 6829 O O . GLU A 1 896 ? -24.367 34.531 -32.638 1.00 92.75 896 GLU A O 1
ATOM 6834 N N . ILE A 1 897 ? -23.587 34.858 -30.556 1.00 94.75 897 ILE A N 1
ATOM 6835 C CA . ILE A 1 897 ? -24.109 36.224 -30.402 1.00 94.75 897 ILE A CA 1
ATOM 6836 C C . ILE A 1 897 ? -23.275 37.218 -31.219 1.00 94.75 897 ILE A C 1
ATOM 6838 O O . ILE A 1 897 ? -23.828 38.061 -31.918 1.00 94.75 897 ILE A O 1
ATOM 6842 N N . GLY A 1 898 ? -21.943 37.118 -31.155 1.00 92.94 898 GLY A N 1
ATOM 6843 C CA . GLY A 1 898 ? -21.036 38.054 -31.826 1.00 92.94 898 GLY A CA 1
ATOM 6844 C C . GLY A 1 898 ? -21.171 38.066 -33.352 1.00 92.94 898 GLY A C 1
ATOM 6845 O O . GLY A 1 898 ? -20.904 39.089 -33.967 1.00 92.94 898 GLY A O 1
ATOM 6846 N N . GLN A 1 899 ? -21.622 36.961 -33.954 1.00 92.31 899 GLN A N 1
ATOM 6847 C CA . GLN A 1 899 ? -21.806 36.842 -35.405 1.00 92.31 899 GLN A CA 1
ATOM 6848 C C . GLN A 1 899 ? -23.228 37.175 -35.898 1.00 92.31 899 GLN A C 1
ATOM 6850 O O . GLN A 1 899 ? -23.487 36.998 -37.088 1.00 92.31 899 GLN A O 1
ATOM 6855 N N . LEU A 1 900 ? -24.151 37.595 -35.018 1.00 94.25 900 LEU A N 1
ATOM 6856 C CA . LEU A 1 900 ? -25.535 37.898 -35.407 1.00 94.25 900 LEU A CA 1
ATOM 6857 C C . LEU A 1 900 ? -25.579 38.999 -36.474 1.00 94.25 900 LEU A C 1
ATOM 6859 O O . LEU A 1 900 ? -24.952 40.057 -36.337 1.00 94.25 900 LEU A O 1
ATOM 6863 N N . ALA A 1 901 ? -26.359 38.757 -37.521 1.00 93.25 901 ALA A N 1
ATOM 6864 C CA . ALA A 1 901 ? -26.762 39.782 -38.467 1.00 93.25 901 ALA A CA 1
ATOM 6865 C C . ALA A 1 901 ? -27.842 40.682 -37.848 1.00 93.25 901 ALA A C 1
ATOM 6867 O O . ALA A 1 901 ? -28.555 40.286 -36.924 1.00 93.25 901 ALA A O 1
ATOM 6868 N N . VAL A 1 902 ? -28.005 41.895 -38.379 1.00 92.88 902 VAL A N 1
ATOM 6869 C CA . VAL A 1 902 ? -29.086 42.802 -37.951 1.00 92.88 902 VAL A CA 1
ATOM 6870 C C . VAL A 1 902 ? -30.464 42.167 -38.183 1.00 92.88 902 VAL A C 1
ATOM 6872 O O . VAL A 1 902 ? -31.369 42.348 -37.372 1.00 92.88 902 VAL A O 1
ATOM 6875 N N . THR A 1 903 ? -30.607 41.373 -39.247 1.00 92.00 903 THR A N 1
ATOM 6876 C CA . THR A 1 903 ? -31.846 40.672 -39.622 1.00 92.00 903 THR A CA 1
ATOM 6877 C C . THR A 1 903 ? -32.134 39.426 -38.784 1.00 92.00 903 THR A C 1
ATOM 6879 O O . THR A 1 903 ? -33.282 38.978 -38.737 1.00 92.00 903 THR A O 1
ATOM 6882 N N . ASP A 1 904 ? -31.138 38.907 -38.056 1.00 94.12 904 ASP A N 1
ATOM 6883 C CA . ASP A 1 904 ? -31.334 37.796 -37.118 1.00 94.12 904 ASP A CA 1
ATOM 6884 C C . ASP A 1 904 ? -32.119 38.242 -35.870 1.00 94.12 904 ASP A C 1
ATOM 6886 O O . ASP A 1 904 ? -32.673 37.397 -35.164 1.00 94.12 904 ASP A O 1
ATOM 6890 N N . VAL A 1 905 ? -32.196 39.553 -35.599 1.00 95.06 905 VAL A N 1
ATOM 6891 C CA . VAL A 1 905 ? -33.015 40.133 -34.526 1.00 95.06 905 VAL A CA 1
ATOM 6892 C C . VAL A 1 905 ? -34.252 40.785 -35.123 1.00 95.06 905 VAL A C 1
ATOM 6894 O O . VAL A 1 905 ? -34.165 41.779 -35.843 1.00 95.06 905 VAL A O 1
ATOM 6897 N N . ARG A 1 906 ? -35.420 40.207 -34.848 1.00 94.25 906 ARG A N 1
ATOM 6898 C CA . ARG A 1 906 ? -36.686 40.629 -35.462 1.00 94.25 906 ARG A CA 1
ATOM 6899 C C . ARG A 1 906 ? -37.889 40.246 -34.620 1.00 94.25 906 ARG A C 1
ATOM 6901 O O . ARG A 1 906 ? -37.795 39.402 -33.730 1.00 94.25 906 ARG A O 1
ATOM 6908 N N . GLU A 1 907 ? -39.030 40.829 -34.949 1.00 94.00 907 GLU A N 1
ATOM 6909 C CA . GLU A 1 907 ? -40.310 40.442 -34.371 1.00 94.00 907 GLU A CA 1
ATOM 6910 C C . GLU A 1 907 ? -40.863 39.177 -35.053 1.00 94.00 907 GLU A C 1
ATOM 6912 O O . GLU A 1 907 ? -40.783 39.003 -36.275 1.00 94.00 907 GLU A O 1
ATOM 6917 N N . LEU A 1 908 ? -41.413 38.268 -34.251 1.00 91.75 908 LEU A N 1
ATOM 6918 C CA . LEU A 1 908 ? -42.130 37.077 -34.686 1.00 91.75 908 LEU A CA 1
ATOM 6919 C C . LEU A 1 908 ? -43.312 36.853 -33.735 1.00 91.75 908 LEU A C 1
ATOM 6921 O O . LEU A 1 908 ? -43.116 36.723 -32.531 1.00 91.75 908 LEU A O 1
ATOM 6925 N N . HIS A 1 909 ? -44.536 36.822 -34.274 1.00 90.31 909 HIS A N 1
ATOM 6926 C CA . HIS A 1 909 ? -45.787 36.663 -33.508 1.00 90.31 909 HIS A CA 1
ATOM 6927 C C . HIS A 1 909 ? -45.907 37.591 -32.282 1.00 90.31 909 HIS A C 1
ATOM 6929 O O . HIS A 1 909 ? -46.314 37.147 -31.215 1.00 90.31 909 HIS A O 1
ATOM 6935 N N . GLY A 1 910 ? -45.529 38.867 -32.408 1.00 89.56 910 GLY A N 1
ATOM 6936 C CA . GLY A 1 910 ? -45.617 39.838 -31.306 1.00 89.56 910 GLY A CA 1
ATOM 6937 C C . GLY A 1 910 ? -44.457 39.800 -30.304 1.00 89.56 910 GLY A C 1
ATOM 6938 O O . GLY A 1 910 ? -44.463 40.558 -29.335 1.00 89.56 910 GLY A O 1
ATOM 6939 N N . HIS A 1 911 ? -43.452 38.943 -30.517 1.00 93.06 911 HIS A N 1
ATOM 6940 C CA . HIS A 1 911 ? -42.281 38.820 -29.649 1.00 93.06 911 HIS A CA 1
ATOM 6941 C C . HIS A 1 911 ? -40.983 39.094 -30.410 1.00 93.06 911 HIS A C 1
ATOM 6943 O O . HIS A 1 911 ? -40.779 38.604 -31.520 1.00 93.06 911 HIS A O 1
ATOM 6949 N N . TRP A 1 912 ? -40.061 39.830 -29.789 1.00 96.62 912 TRP A N 1
ATOM 6950 C CA . TRP A 1 912 ? -38.707 39.992 -30.315 1.00 96.62 912 TRP A CA 1
ATOM 6951 C C . TRP A 1 912 ? -37.887 38.722 -30.097 1.00 96.62 912 TRP A C 1
ATOM 6953 O O . TRP A 1 912 ? -37.878 38.154 -29.004 1.00 96.62 912 TRP A O 1
ATOM 6963 N N . ILE A 1 913 ? -37.183 38.282 -31.138 1.00 95.56 913 ILE A N 1
ATOM 6964 C CA . ILE A 1 913 ? -36.354 37.074 -31.135 1.00 95.56 913 ILE A CA 1
ATOM 6965 C C . ILE A 1 913 ? -34.941 37.354 -31.655 1.00 95.56 913 ILE A C 1
ATOM 6967 O O . ILE A 1 913 ? -34.719 38.320 -32.377 1.00 95.56 913 ILE A O 1
ATOM 6971 N N . MET A 1 914 ? -34.013 36.455 -31.335 1.00 95.50 914 MET A N 1
ATOM 6972 C CA . MET A 1 914 ? -32.698 36.293 -31.951 1.00 95.50 914 MET A CA 1
ATOM 6973 C C . MET A 1 914 ? -32.645 34.926 -32.647 1.00 95.50 914 MET A C 1
ATOM 6975 O O . MET A 1 914 ? -32.896 33.890 -32.020 1.00 95.50 914 MET A O 1
ATOM 6979 N N . HIS A 1 915 ? -32.309 34.899 -33.935 1.00 94.00 915 HIS A N 1
ATOM 6980 C CA . HIS A 1 915 ? -32.170 33.670 -34.715 1.00 94.00 915 HIS A CA 1
ATOM 6981 C C . HIS A 1 915 ? -30.697 33.275 -34.844 1.00 94.00 915 HIS A C 1
ATOM 6983 O O . HIS A 1 915 ? -29.931 33.870 -35.590 1.00 94.00 915 HIS A O 1
ATOM 6989 N N . ILE A 1 916 ? -30.289 32.241 -34.109 1.00 93.12 916 ILE A N 1
ATOM 6990 C CA . ILE A 1 916 ? -28.946 31.665 -34.218 1.00 93.12 916 ILE A CA 1
ATOM 6991 C C . ILE A 1 916 ? -28.970 30.662 -35.368 1.00 93.12 916 ILE A C 1
ATOM 6993 O O . ILE A 1 916 ? -29.600 29.612 -35.250 1.00 93.12 916 ILE A O 1
ATOM 6997 N N . THR A 1 917 ? -28.298 30.972 -36.474 1.00 89.38 917 THR A N 1
ATOM 6998 C CA . THR A 1 917 ? -28.296 30.152 -37.695 1.00 89.38 917 THR A CA 1
ATOM 6999 C C . THR A 1 917 ? -27.014 30.348 -38.509 1.00 89.38 917 THR A C 1
ATOM 7001 O O . THR A 1 917 ? -26.239 31.267 -38.239 1.00 89.38 917 THR A O 1
ATOM 7004 N N . THR A 1 918 ? -26.769 29.472 -39.486 1.00 86.06 918 THR A N 1
ATOM 7005 C CA . THR A 1 918 ? -25.786 29.706 -40.563 1.00 86.06 918 THR A CA 1
ATOM 7006 C C . THR A 1 918 ? -26.436 30.143 -41.872 1.00 86.06 918 THR A C 1
ATOM 7008 O O . THR A 1 918 ? -25.727 30.373 -42.841 1.00 86.06 918 THR A O 1
ATOM 7011 N N . GLU A 1 919 ? -27.765 30.227 -41.911 1.00 79.19 919 GLU A N 1
ATOM 7012 C CA . GLU A 1 919 ? -28.549 30.641 -43.077 1.00 79.19 919 GLU A CA 1
ATOM 7013 C C . GLU A 1 919 ? -28.888 32.147 -43.017 1.00 79.19 919 GLU A C 1
ATOM 7015 O O . GLU A 1 919 ? -28.661 32.822 -42.005 1.00 79.19 919 GLU A O 1
ATOM 7020 N N . GLY A 1 920 ? -29.487 32.670 -44.090 1.00 71.25 920 GLY A N 1
ATOM 7021 C CA . GLY A 1 920 ? -29.913 34.071 -44.182 1.00 71.25 920 GLY A CA 1
ATOM 7022 C C . GLY A 1 920 ? -28.790 35.008 -44.629 1.00 71.25 920 GLY A C 1
ATOM 7023 O O . GLY A 1 920 ? -27.853 34.574 -45.292 1.00 71.25 920 GLY A O 1
ATOM 7024 N N . ASP A 1 921 ? -28.901 36.294 -44.286 1.00 73.81 921 ASP A N 1
ATOM 7025 C CA . ASP A 1 921 ? -27.937 37.306 -44.732 1.00 73.81 921 ASP A CA 1
ATOM 7026 C C . ASP A 1 921 ? -26.522 36.995 -44.233 1.00 73.81 921 ASP A C 1
ATOM 7028 O O . ASP A 1 921 ? -26.294 36.781 -43.034 1.00 73.81 921 ASP A O 1
ATOM 7032 N N . GLU A 1 922 ? -25.569 36.993 -45.163 1.00 67.19 922 GLU A N 1
ATOM 7033 C CA . GLU A 1 922 ? -24.162 36.773 -44.861 1.00 67.19 922 GLU A CA 1
ATOM 7034 C C . GLU A 1 922 ? -23.569 37.997 -44.155 1.00 67.19 922 GLU A C 1
ATOM 7036 O O . GLU A 1 922 ? -23.749 39.151 -44.554 1.00 67.19 922 GLU A O 1
ATOM 7041 N N . THR A 1 923 ? -22.842 37.736 -43.073 1.00 74.75 923 THR A N 1
ATOM 7042 C CA . THR A 1 923 ? -21.976 38.730 -42.442 1.00 74.75 923 THR A CA 1
ATOM 7043 C C . THR A 1 923 ? -20.593 38.663 -43.086 1.00 74.75 923 THR A C 1
ATOM 7045 O O . THR A 1 923 ? -20.191 37.600 -43.554 1.00 74.75 923 THR A O 1
ATOM 7048 N N . GLU A 1 924 ? -19.830 39.760 -43.076 1.00 74.88 924 GLU A N 1
ATOM 7049 C CA . GLU A 1 924 ? -18.466 39.783 -43.647 1.00 74.88 924 GLU A CA 1
ATOM 7050 C C . GLU A 1 924 ? -17.543 38.704 -43.044 1.00 74.88 924 GLU A C 1
ATOM 7052 O O . GLU A 1 924 ? -16.664 38.175 -43.715 1.00 74.88 924 GLU A O 1
ATOM 7057 N N . GLU A 1 925 ? -17.776 38.338 -41.781 1.00 79.00 925 GLU A N 1
ATOM 7058 C CA . GLU A 1 925 ? -17.017 37.320 -41.041 1.00 79.00 925 GLU A CA 1
ATOM 7059 C C . GLU A 1 925 ? -17.575 35.889 -41.210 1.00 79.00 925 GLU A C 1
ATOM 7061 O O . GLU A 1 925 ? -17.017 34.934 -40.658 1.00 79.00 925 GLU A O 1
ATOM 7066 N N . GLY A 1 926 ? -18.699 35.727 -41.916 1.00 80.38 926 GLY A N 1
ATOM 7067 C CA . GLY A 1 926 ? -19.435 34.473 -42.058 1.00 80.38 926 GLY A CA 1
ATOM 7068 C C . GLY A 1 926 ? -20.077 33.962 -40.758 1.00 80.38 926 GLY A C 1
ATOM 7069 O O . GLY A 1 926 ? -19.625 34.228 -39.636 1.00 80.38 926 GLY A O 1
ATOM 7070 N N . LYS A 1 927 ? -21.136 33.159 -40.894 1.00 84.81 927 LYS A N 1
ATOM 7071 C CA . LYS A 1 927 ? -21.825 32.516 -39.764 1.00 84.81 927 LYS A CA 1
ATOM 7072 C C . LYS A 1 927 ? -21.370 31.066 -39.615 1.00 84.81 927 LYS A C 1
ATOM 7074 O O . LYS A 1 927 ? -21.276 30.331 -40.593 1.00 84.81 927 LYS A O 1
ATOM 7079 N N . SER A 1 928 ? -21.112 30.625 -38.386 1.00 85.00 928 SER A N 1
ATOM 7080 C CA . SER A 1 928 ? -20.821 29.216 -38.104 1.00 85.00 928 SER A CA 1
ATOM 7081 C C . SER A 1 928 ? -21.452 28.742 -36.802 1.00 85.00 928 SER A C 1
ATOM 7083 O O . SER A 1 928 ? -21.587 29.489 -35.835 1.00 85.00 928 SER A O 1
ATOM 7085 N N . VAL A 1 929 ? -21.847 27.473 -36.765 1.00 83.31 929 VAL A N 1
ATOM 7086 C CA . VAL A 1 929 ? -22.359 26.818 -35.558 1.00 83.31 929 VAL A CA 1
ATOM 7087 C C . VAL A 1 929 ? -21.564 25.552 -35.272 1.00 83.31 929 VAL A C 1
ATOM 7089 O O . VAL A 1 929 ? -20.956 24.968 -36.164 1.00 83.31 929 VAL A O 1
ATOM 7092 N N . LYS A 1 930 ? -21.547 25.124 -34.006 1.00 74.25 930 LYS A N 1
ATOM 7093 C CA . LYS A 1 930 ? -20.775 23.947 -33.581 1.00 74.25 930 LYS A CA 1
ATOM 7094 C C . LYS A 1 930 ? -21.348 22.640 -34.140 1.00 74.25 930 LYS A C 1
ATOM 7096 O O . LYS A 1 930 ? -20.597 21.710 -34.410 1.00 74.25 930 LYS A O 1
ATOM 7101 N N . THR A 1 931 ? -22.670 22.571 -34.242 1.00 77.75 931 THR A N 1
ATOM 7102 C CA . THR A 1 931 ? -23.451 21.439 -34.753 1.00 77.75 931 THR A CA 1
ATOM 7103 C C . THR A 1 931 ? -24.713 21.983 -35.412 1.00 77.75 931 THR A C 1
ATOM 7105 O O . THR A 1 931 ? -25.172 23.062 -35.036 1.00 77.75 931 THR A O 1
ATOM 7108 N N . GLU A 1 932 ? -25.325 21.237 -36.331 1.00 75.94 932 GLU A N 1
ATOM 7109 C CA . GLU A 1 932 ? -26.603 21.645 -36.938 1.00 75.94 932 GLU A CA 1
ATOM 7110 C C . GLU A 1 932 ? -27.707 21.868 -35.886 1.00 75.94 932 GLU A C 1
ATOM 7112 O O . GLU A 1 932 ? -28.440 22.852 -35.953 1.00 75.94 932 GLU A O 1
ATOM 7117 N N . GLY A 1 933 ? -27.749 21.042 -34.833 1.00 80.12 933 GLY A N 1
ATOM 7118 C CA . GLY A 1 933 ? -28.662 21.202 -33.688 1.00 80.12 933 GLY A CA 1
ATOM 7119 C C . GLY A 1 933 ? -28.454 22.471 -32.842 1.00 80.12 933 GLY A C 1
ATOM 7120 O O . GLY A 1 933 ? -29.253 22.771 -31.955 1.00 80.12 933 GLY A O 1
ATOM 7121 N N . SER A 1 934 ? -27.397 23.249 -33.102 1.00 84.19 934 SER A N 1
ATOM 7122 C CA . SER A 1 934 ? -27.193 24.552 -32.457 1.00 84.19 934 SER A CA 1
ATOM 7123 C C . SER A 1 934 ? -28.077 25.656 -33.059 1.00 84.19 934 SER A C 1
ATOM 7125 O O . SER A 1 934 ? -28.261 26.685 -32.401 1.00 84.19 934 SER A O 1
ATOM 7127 N N . MET A 1 935 ? -28.615 25.476 -34.275 1.00 89.19 935 MET A N 1
ATOM 7128 C CA . MET A 1 935 ? -29.460 26.480 -34.933 1.00 89.19 935 MET A CA 1
ATOM 7129 C C . MET A 1 935 ? -30.838 26.567 -34.271 1.00 89.19 935 MET A C 1
ATOM 7131 O O . MET A 1 935 ? -31.530 25.557 -34.128 1.00 89.19 935 MET A O 1
ATOM 7135 N N . ARG A 1 936 ? -31.245 27.764 -33.834 1.00 91.38 936 ARG A N 1
ATOM 7136 C CA . ARG A 1 936 ? -32.447 27.950 -33.005 1.00 91.38 936 ARG A CA 1
ATOM 7137 C C . ARG A 1 936 ? -32.932 29.396 -32.942 1.00 91.38 936 ARG A C 1
ATOM 7139 O O . ARG A 1 936 ? -32.156 30.337 -33.070 1.00 91.38 936 ARG A O 1
ATOM 7146 N N . VAL A 1 937 ? -34.219 29.549 -32.640 1.00 91.94 937 VAL A N 1
ATOM 7147 C CA . VAL A 1 937 ? -34.855 30.827 -32.287 1.00 91.94 937 VAL A CA 1
ATOM 7148 C C . VAL A 1 937 ? -34.853 31.008 -30.768 1.00 91.94 937 VAL A C 1
ATOM 7150 O O . VAL A 1 937 ? -35.320 30.119 -30.050 1.00 91.94 937 VAL A O 1
ATOM 7153 N N . VAL A 1 938 ? -34.355 32.145 -30.287 1.00 94.25 938 VAL A N 1
ATOM 7154 C CA . VAL A 1 938 ? -34.295 32.504 -28.863 1.00 94.25 938 VAL A CA 1
ATOM 7155 C C . VAL A 1 938 ? -35.034 33.829 -28.644 1.00 94.25 938 VAL A C 1
ATOM 7157 O O . VAL A 1 938 ? -34.614 34.834 -29.209 1.00 94.25 938 VAL A O 1
ATOM 7160 N N . PRO A 1 939 ? -36.112 33.873 -27.846 1.00 96.12 939 PRO A N 1
ATOM 7161 C CA . PRO A 1 939 ? -36.751 35.133 -27.466 1.00 96.12 939 PRO A CA 1
ATOM 7162 C C . PRO A 1 939 ? -35.802 36.123 -26.779 1.00 96.12 939 PRO A C 1
ATOM 7164 O O . PRO A 1 939 ? -34.866 35.726 -26.082 1.00 96.12 939 PRO A O 1
ATOM 7167 N N . VAL A 1 940 ? -36.048 37.418 -26.974 1.00 97.12 940 VAL A N 1
ATOM 7168 C CA . VAL A 1 940 ? -35.332 38.499 -26.288 1.00 97.12 940 VAL A CA 1
ATOM 7169 C C . VAL A 1 940 ? -35.951 38.707 -24.910 1.00 97.12 940 VAL A C 1
ATOM 7171 O O . VAL A 1 940 ? -37.139 38.995 -24.788 1.00 97.12 940 VAL A O 1
ATOM 7174 N N . HIS A 1 941 ? -35.129 38.585 -23.872 1.00 97.31 941 HIS A N 1
ATOM 7175 C CA . HIS A 1 941 ? -35.559 38.747 -22.487 1.00 97.31 941 HIS A CA 1
ATOM 7176 C C . HIS A 1 941 ? -35.991 40.196 -22.164 1.00 97.31 941 HIS A C 1
ATOM 7178 O O . HIS A 1 941 ? -35.312 41.131 -22.603 1.00 97.31 941 HIS A O 1
ATOM 7184 N N . PRO A 1 942 ? -37.036 40.418 -21.339 1.00 95.56 942 PRO A N 1
ATOM 7185 C CA . PRO A 1 942 ? -37.521 41.749 -20.962 1.00 95.56 942 PRO A CA 1
ATOM 7186 C C . PRO A 1 942 ? -36.453 42.680 -20.375 1.00 95.56 942 PRO A C 1
ATOM 7188 O O . PRO A 1 942 ? -36.414 43.856 -20.723 1.00 95.56 942 PRO A O 1
ATOM 7191 N N . GLU A 1 943 ? -35.534 42.164 -19.554 1.00 95.44 943 GLU A N 1
ATOM 7192 C CA . GLU A 1 943 ? -34.423 42.970 -19.018 1.00 95.44 943 GLU A CA 1
ATOM 7193 C C . GLU A 1 943 ? -33.510 43.526 -20.123 1.00 95.44 943 GLU A C 1
ATOM 7195 O O . GLU A 1 943 ? -33.094 44.676 -20.052 1.00 95.44 943 GLU A O 1
ATOM 7200 N N . LEU A 1 944 ? -33.256 42.774 -21.204 1.00 96.50 944 LEU A N 1
ATOM 7201 C CA . LEU A 1 944 ? -32.471 43.287 -22.335 1.00 96.50 944 LEU A CA 1
ATOM 7202 C C . LEU A 1 944 ? -33.196 44.440 -23.036 1.00 96.50 944 LEU A C 1
ATOM 7204 O O . LEU A 1 944 ? -32.562 45.413 -23.446 1.00 96.50 944 LEU A O 1
ATOM 7208 N N . ILE A 1 945 ? -34.523 44.349 -23.142 1.00 94.88 945 ILE A N 1
ATOM 7209 C CA . ILE A 1 945 ? -35.360 45.428 -23.673 1.00 94.88 945 ILE A CA 1
ATOM 7210 C C . ILE A 1 945 ? -35.256 46.656 -22.759 1.00 94.88 945 ILE A C 1
ATOM 7212 O O . ILE A 1 945 ? -35.003 47.753 -23.255 1.00 94.88 945 ILE A O 1
ATOM 7216 N N . ARG A 1 946 ? -35.351 46.464 -21.436 1.00 94.75 946 ARG A N 1
ATOM 7217 C CA . ARG A 1 946 ? -35.206 47.520 -20.418 1.00 94.75 946 ARG A CA 1
ATOM 7218 C C . ARG A 1 946 ? -33.840 48.214 -20.462 1.00 94.75 946 ARG A C 1
ATOM 7220 O O . ARG A 1 946 ? -33.764 49.423 -20.272 1.00 94.75 946 ARG A O 1
ATOM 7227 N N . PHE A 1 947 ? -32.767 47.483 -20.763 1.00 93.81 947 PHE A N 1
ATOM 7228 C CA . PHE A 1 947 ? -31.420 48.049 -20.936 1.00 93.81 947 PHE A CA 1
ATOM 7229 C C . PHE A 1 947 ? -31.220 48.781 -22.272 1.00 93.81 947 PHE A C 1
ATOM 7231 O O . PHE A 1 947 ? -30.143 49.329 -22.508 1.00 93.81 947 PHE A O 1
ATOM 7238 N N . GLY A 1 948 ? -32.221 48.782 -23.161 1.00 95.12 948 GLY A N 1
ATOM 7239 C CA . GLY A 1 948 ? -32.177 49.473 -24.450 1.00 95.12 948 GLY A CA 1
ATOM 7240 C C . GLY A 1 948 ? -31.633 48.637 -25.612 1.00 95.12 948 GLY A C 1
ATOM 7241 O O . GLY A 1 948 ? -31.183 49.207 -26.606 1.00 95.12 948 GLY A O 1
ATOM 7242 N N . PHE A 1 949 ? -31.662 47.299 -25.534 1.00 96.44 949 PHE A N 1
ATOM 7243 C CA . PHE A 1 949 ? -31.146 46.435 -26.609 1.00 96.44 949 PHE A CA 1
ATOM 7244 C C . PHE A 1 949 ? -31.871 46.653 -27.945 1.00 96.44 949 PHE A C 1
ATOM 7246 O O . PHE A 1 949 ? -31.237 46.669 -28.999 1.00 96.44 949 PHE A O 1
ATOM 7253 N N . LEU A 1 950 ? -33.189 46.879 -27.912 1.00 95.12 950 LEU A N 1
ATOM 7254 C CA . LEU A 1 950 ? -33.963 47.167 -29.124 1.00 95.12 950 LEU A CA 1
ATOM 7255 C C . LEU A 1 950 ? -33.645 48.553 -29.695 1.00 95.12 950 LEU A C 1
ATOM 7257 O O . LEU A 1 950 ? -33.585 48.700 -30.910 1.00 95.12 950 LEU A O 1
ATOM 7261 N N . SER A 1 951 ? -33.348 49.542 -28.849 1.00 94.56 951 SER A N 1
ATOM 7262 C CA . SER A 1 951 ? -32.874 50.857 -29.299 1.00 94.56 951 SER A CA 1
ATOM 7263 C C . SER A 1 951 ? -31.506 50.751 -29.982 1.00 94.56 951 SER A C 1
ATOM 7265 O O . SER A 1 951 ? -31.273 51.389 -31.008 1.00 94.56 951 SER A O 1
ATOM 7267 N N . TYR A 1 952 ? -30.613 49.902 -29.455 1.00 94.62 952 TYR A N 1
ATOM 7268 C CA . TYR A 1 952 ? -29.340 49.579 -30.104 1.00 94.62 952 TYR A CA 1
ATOM 7269 C C . TYR A 1 952 ? -29.561 48.901 -31.463 1.00 94.62 952 TYR A C 1
ATOM 7271 O O . TYR A 1 952 ? -28.963 49.313 -32.454 1.00 94.62 952 TYR A O 1
ATOM 7279 N N . HIS A 1 953 ? -30.450 47.904 -31.540 1.00 94.94 953 HIS A N 1
ATOM 7280 C CA . HIS A 1 953 ? -30.822 47.258 -32.804 1.00 94.94 953 HIS A CA 1
ATOM 7281 C C . HIS A 1 953 ? -31.383 48.261 -33.817 1.00 94.94 953 HIS A C 1
ATOM 7283 O O . HIS A 1 953 ? -30.893 48.317 -34.941 1.00 94.94 953 HIS A O 1
ATOM 7289 N N . GLU A 1 954 ? -32.325 49.114 -33.415 1.00 93.88 954 GLU A N 1
ATOM 7290 C CA . GLU A 1 954 ? -32.928 50.124 -34.289 1.00 93.88 954 GLU A CA 1
ATOM 7291 C C . GLU A 1 954 ? -31.876 51.102 -34.837 1.00 93.88 954 GLU A C 1
ATOM 7293 O O . GLU A 1 954 ? -31.892 51.450 -36.022 1.00 93.88 954 GLU A O 1
ATOM 7298 N N . GLN A 1 955 ? -30.919 51.513 -34.000 1.00 92.81 955 GLN A N 1
ATOM 7299 C CA . GLN A 1 955 ? -29.786 52.321 -34.440 1.00 92.81 955 GLN A CA 1
ATOM 7300 C C . GLN A 1 955 ? -28.935 51.574 -35.479 1.00 92.81 955 GLN A C 1
ATOM 7302 O O . GLN A 1 955 ? -28.602 52.142 -36.519 1.00 92.81 955 GLN A O 1
ATOM 7307 N N . ARG A 1 956 ? -28.630 50.292 -35.248 1.00 92.50 956 ARG A N 1
ATOM 7308 C CA . ARG A 1 956 ? -27.869 49.461 -36.195 1.00 92.50 956 ARG A CA 1
ATOM 7309 C C . ARG A 1 956 ? -28.593 49.270 -37.530 1.00 92.50 956 ARG A C 1
ATOM 7311 O O . ARG A 1 956 ? -27.940 49.302 -38.571 1.00 92.50 956 ARG A O 1
ATOM 7318 N N . VAL A 1 957 ? -29.922 49.146 -37.517 1.00 90.06 957 VAL A N 1
ATOM 7319 C CA . VAL A 1 957 ? -30.760 49.110 -38.730 1.00 90.06 957 VAL A CA 1
ATOM 7320 C C . VAL A 1 957 ? -30.644 50.430 -39.500 1.00 90.06 957 VAL A C 1
ATOM 7322 O O . VAL A 1 957 ? -30.425 50.413 -40.710 1.00 90.06 957 VAL A O 1
ATOM 7325 N N . LYS A 1 958 ? -30.733 51.577 -38.809 1.00 91.94 958 LYS A N 1
ATOM 7326 C CA . LYS A 1 958 ? -30.589 52.917 -39.413 1.00 91.94 958 LYS A CA 1
ATOM 7327 C C . LYS A 1 958 ? -29.203 53.151 -40.021 1.00 91.94 958 LYS A C 1
ATOM 7329 O O . LYS A 1 958 ? -29.094 53.835 -41.034 1.00 91.94 958 LYS A O 1
ATOM 7334 N N . GLU A 1 959 ? -28.160 52.584 -39.418 1.00 89.25 959 GLU A N 1
ATOM 7335 C CA . GLU A 1 959 ? -26.775 52.660 -39.903 1.00 89.25 959 GLU A CA 1
ATOM 7336 C C . GLU A 1 959 ? -26.512 51.764 -41.134 1.00 89.25 959 GLU A C 1
ATOM 7338 O O . GLU A 1 959 ? -25.497 51.944 -41.805 1.00 89.25 959 GLU A O 1
ATOM 7343 N N . GLY A 1 960 ? -27.419 50.834 -41.466 1.00 82.25 960 GLY A N 1
ATOM 7344 C CA . GLY A 1 960 ? -27.416 50.080 -42.728 1.00 82.25 960 GLY A CA 1
ATOM 7345 C C . GLY A 1 960 ? -26.368 48.966 -42.855 1.00 82.25 960 GLY A C 1
ATOM 7346 O O . GLY A 1 960 ? -26.149 48.466 -43.956 1.00 82.25 960 GLY A O 1
ATOM 7347 N N . GLY A 1 961 ? -25.702 48.571 -41.764 1.00 79.94 961 GLY A N 1
ATOM 7348 C CA . GLY A 1 961 ? -24.726 47.472 -41.766 1.00 79.94 961 GLY A CA 1
ATOM 7349 C C . GLY A 1 961 ? -25.375 46.087 -41.643 1.00 79.94 961 GLY A C 1
ATOM 7350 O O . GLY A 1 961 ? -26.401 45.945 -40.985 1.00 79.94 961 GLY A O 1
ATOM 7351 N N . SER A 1 962 ? -24.756 45.045 -42.216 1.00 85.12 962 SER A N 1
ATOM 7352 C CA . SER A 1 962 ? -25.272 43.663 -42.140 1.00 85.12 962 SER A CA 1
ATOM 7353 C C . SER A 1 962 ? -25.072 43.013 -40.764 1.00 85.12 962 SER A C 1
ATOM 7355 O O . SER A 1 962 ? -25.885 42.194 -40.342 1.00 85.12 962 SER A O 1
ATOM 7357 N N . GLN A 1 963 ? -24.027 43.398 -40.026 1.00 90.38 963 GLN A N 1
ATOM 7358 C CA . GLN A 1 963 ? -23.704 42.865 -38.698 1.00 90.38 963 GLN A CA 1
ATOM 7359 C C . GLN A 1 963 ? -24.340 43.670 -37.561 1.00 90.38 963 GLN A C 1
ATOM 7361 O O . GLN A 1 963 ? -24.229 44.904 -37.508 1.00 90.38 963 GLN A O 1
ATOM 7366 N N . LEU A 1 964 ? -24.910 42.954 -36.585 1.00 93.62 964 LEU A N 1
ATOM 7367 C CA . LEU A 1 964 ? -25.384 43.544 -35.334 1.00 93.62 964 LEU A CA 1
ATOM 7368 C C . LEU A 1 964 ? -24.213 44.052 -34.481 1.00 93.62 964 LEU A C 1
ATOM 7370 O O . LEU A 1 964 ? -24.314 45.112 -33.870 1.00 93.62 964 LEU A O 1
ATOM 7374 N N . PHE A 1 965 ? -23.080 43.337 -34.504 1.00 94.19 965 PHE A N 1
ATOM 7375 C CA . PHE A 1 965 ? -21.880 43.638 -33.719 1.00 94.19 965 PHE A CA 1
ATOM 7376 C C . PHE A 1 965 ? -20.599 43.720 -34.576 1.00 94.19 965 PHE A C 1
ATOM 7378 O O . PHE A 1 965 ? -19.759 42.826 -34.506 1.00 94.19 965 PHE A O 1
ATOM 7385 N N . PRO A 1 966 ? -20.361 44.812 -35.326 1.00 90.12 966 PRO A N 1
ATOM 7386 C CA . PRO A 1 966 ? -19.203 44.921 -36.234 1.00 90.12 966 PRO A CA 1
ATOM 7387 C C . PRO A 1 966 ? -17.822 44.831 -35.563 1.00 90.12 966 PRO A C 1
ATOM 7389 O O . PRO A 1 966 ? -16.813 44.554 -36.207 1.00 90.12 966 PRO A O 1
ATOM 7392 N N . GLY A 1 967 ? -17.750 45.108 -34.256 1.00 88.94 967 GLY A N 1
ATOM 7393 C CA . GLY A 1 967 ? -16.509 45.002 -33.482 1.00 88.94 967 GLY A CA 1
ATOM 7394 C C . GLY A 1 967 ? -16.122 43.566 -33.108 1.00 88.94 967 GLY A C 1
ATOM 7395 O O . GLY A 1 967 ? -14.987 43.343 -32.690 1.00 88.94 967 GLY A O 1
ATOM 7396 N N . ALA A 1 968 ? -17.034 42.598 -33.247 1.00 90.38 968 ALA A N 1
ATOM 7397 C CA . ALA A 1 968 ? -16.769 41.193 -32.971 1.00 90.38 968 ALA A CA 1
ATOM 7398 C C . ALA A 1 968 ? -16.166 40.525 -34.217 1.00 90.38 968 ALA A C 1
ATOM 7400 O O . ALA A 1 968 ? -16.880 40.154 -35.144 1.00 90.38 968 ALA A O 1
ATOM 7401 N N . LYS A 1 969 ? -14.837 40.386 -34.235 1.00 89.25 969 LYS A N 1
ATOM 7402 C CA . LYS A 1 969 ? -14.081 39.803 -35.356 1.00 89.25 969 LYS A CA 1
ATOM 7403 C C . LYS A 1 969 ? -13.539 38.418 -35.025 1.00 89.25 969 LYS A C 1
ATOM 7405 O O . LYS A 1 969 ? -13.299 38.101 -33.851 1.00 89.25 969 LYS A O 1
ATOM 7410 N N . ARG A 1 970 ? -13.315 37.593 -36.050 1.00 87.00 970 ARG A N 1
ATOM 7411 C CA . ARG A 1 970 ? -12.590 36.328 -35.894 1.00 87.00 970 ARG A CA 1
ATOM 7412 C C . ARG A 1 970 ? -11.090 36.593 -35.750 1.00 87.00 970 ARG A C 1
ATOM 7414 O O . ARG A 1 970 ? -10.537 37.490 -36.376 1.00 87.00 970 ARG A O 1
ATOM 7421 N N . ASN A 1 971 ? -10.420 35.809 -34.908 1.00 85.06 971 ASN A N 1
ATOM 7422 C CA . ASN A 1 971 ? -8.956 35.834 -34.818 1.00 85.06 971 ASN A CA 1
ATOM 7423 C C . ASN A 1 971 ? -8.301 35.050 -35.977 1.00 85.06 971 ASN A C 1
ATOM 7425 O O . ASN A 1 971 ? -8.993 34.430 -36.780 1.00 85.06 971 ASN A O 1
ATOM 7429 N N . GLU A 1 972 ? -6.964 34.991 -36.016 1.00 78.75 972 GLU A N 1
ATOM 7430 C CA . GLU A 1 972 ? -6.184 34.244 -37.030 1.00 78.75 972 GLU A CA 1
ATOM 7431 C C . GLU A 1 972 ? -6.556 32.753 -37.145 1.00 78.75 972 GLU A C 1
ATOM 7433 O O . GLU A 1 972 ? -6.294 32.118 -38.161 1.00 78.75 972 GLU A O 1
ATOM 7438 N N . ARG A 1 973 ? -7.188 32.185 -36.110 1.00 73.38 973 ARG A N 1
ATOM 7439 C CA . ARG A 1 973 ? -7.672 30.795 -36.073 1.00 73.38 973 ARG A CA 1
ATOM 7440 C C . ARG A 1 973 ? -9.153 30.666 -36.454 1.00 73.38 973 ARG A C 1
ATOM 7442 O O . ARG A 1 973 ? -9.764 29.632 -36.192 1.00 73.38 973 ARG A O 1
ATOM 7449 N N . GLY A 1 974 ? -9.769 31.726 -36.977 1.00 79.75 974 GLY A N 1
ATOM 7450 C CA . GLY A 1 974 ? -11.184 31.769 -37.357 1.00 79.75 974 GLY A CA 1
ATOM 7451 C C . GLY A 1 974 ? -12.168 31.808 -36.178 1.00 79.75 974 GLY A C 1
ATOM 7452 O O . GLY A 1 974 ? -13.368 31.583 -36.361 1.00 79.75 974 GLY A O 1
ATOM 7453 N N . GLN A 1 975 ? -11.704 32.067 -34.951 1.00 83.00 975 GLN A N 1
ATOM 7454 C CA . GLN A 1 975 ? -12.539 31.996 -33.747 1.00 83.00 975 GLN A CA 1
ATOM 7455 C C . GLN A 1 975 ? -13.179 33.348 -33.415 1.00 83.00 975 GLN A C 1
ATOM 7457 O O . GLN A 1 975 ? -12.476 34.324 -33.161 1.00 83.00 975 GLN A O 1
ATOM 7462 N N . MET A 1 976 ? -14.511 33.376 -33.333 1.00 88.88 976 MET A N 1
ATOM 7463 C CA . MET A 1 976 ? -15.294 34.553 -32.940 1.00 88.88 976 MET A CA 1
ATOM 7464 C C . MET A 1 976 ? -15.250 34.776 -31.417 1.00 88.88 976 MET A C 1
ATOM 7466 O O . MET A 1 976 ? -15.345 33.818 -30.647 1.00 88.88 976 MET A O 1
ATOM 7470 N N . MET A 1 977 ? -15.123 36.031 -30.969 1.00 91.56 977 MET A N 1
ATOM 7471 C CA . MET A 1 977 ? -15.084 36.440 -29.547 1.00 91.56 977 MET A CA 1
ATOM 7472 C C . MET A 1 977 ? -13.949 35.835 -28.692 1.00 91.56 977 MET A C 1
ATOM 7474 O O . MET A 1 977 ? -13.937 36.000 -27.468 1.00 91.56 977 MET A O 1
ATOM 7478 N N . ALA A 1 978 ? -12.963 35.164 -29.296 1.00 86.69 978 ALA A N 1
ATOM 7479 C CA . ALA A 1 978 ? -11.893 34.486 -28.560 1.00 86.69 978 ALA A CA 1
ATOM 7480 C C . ALA A 1 978 ? -10.990 35.457 -27.779 1.00 86.69 978 ALA A C 1
ATOM 7482 O O . ALA A 1 978 ? -10.615 35.174 -26.637 1.00 86.69 978 ALA A O 1
ATOM 7483 N N . ASP A 1 979 ? -10.663 36.608 -28.367 1.00 87.69 979 ASP A N 1
ATOM 7484 C CA . ASP A 1 979 ? -9.805 37.608 -27.724 1.00 87.69 979 ASP A CA 1
ATOM 7485 C C . ASP A 1 979 ? -10.533 38.334 -26.592 1.00 87.69 979 ASP A C 1
ATOM 7487 O O . ASP A 1 979 ? -9.984 38.461 -25.496 1.00 87.69 979 ASP A O 1
ATOM 7491 N N . VAL A 1 980 ? -11.806 38.690 -26.799 1.00 89.94 980 VAL A N 1
ATOM 7492 C CA . VAL A 1 980 ? -12.648 39.271 -25.744 1.00 89.94 980 VAL A CA 1
ATOM 7493 C C . VAL A 1 980 ? -12.827 38.283 -24.596 1.00 89.94 980 VAL A C 1
ATOM 7495 O O . VAL A 1 980 ? -12.648 38.661 -23.445 1.00 89.94 980 VAL A O 1
ATOM 7498 N N . SER A 1 981 ? -13.090 37.001 -24.869 1.00 90.25 981 SER A N 1
ATOM 7499 C CA . SER A 1 981 ? -13.205 35.983 -23.816 1.00 90.25 981 SER A CA 1
ATOM 7500 C C . SER A 1 981 ? -11.920 35.844 -22.991 1.00 90.25 981 SER A C 1
ATOM 7502 O O . SER A 1 981 ? -11.989 35.583 -21.787 1.00 90.25 981 SER A O 1
ATOM 7504 N N . ARG A 1 982 ? -10.747 36.003 -23.618 1.00 88.12 982 ARG A N 1
ATOM 7505 C CA . ARG A 1 982 ? -9.445 35.955 -22.939 1.00 88.12 982 ARG A CA 1
ATOM 7506 C C . ARG A 1 982 ? -9.228 37.191 -22.067 1.00 88.12 982 ARG A C 1
ATOM 7508 O O . ARG A 1 982 ? -8.833 37.054 -20.908 1.00 88.12 982 ARG A O 1
ATOM 7515 N N . GLU A 1 983 ? -9.507 38.378 -22.600 1.00 88.94 983 GLU A N 1
ATOM 7516 C CA . GLU A 1 983 ? -9.380 39.637 -21.858 1.00 88.94 983 GLU A CA 1
ATOM 7517 C C . GLU A 1 983 ? -10.408 39.774 -20.741 1.00 88.94 983 GLU A C 1
ATOM 7519 O O . GLU A 1 983 ? -10.047 40.223 -19.661 1.00 88.94 983 GLU A O 1
ATOM 7524 N N . PHE A 1 984 ? -11.642 39.311 -20.933 1.00 91.12 984 PHE A N 1
ATOM 7525 C CA . PHE A 1 984 ? -12.676 39.302 -19.897 1.00 91.12 984 PHE A CA 1
ATOM 7526 C C . PHE A 1 984 ? -12.230 38.495 -18.673 1.00 91.12 984 PHE A C 1
ATOM 7528 O O . PHE A 1 984 ? -12.411 38.900 -17.525 1.00 91.12 984 PHE A O 1
ATOM 7535 N N . GLY A 1 985 ? -11.537 37.379 -18.916 1.00 88.88 985 GLY A N 1
ATOM 7536 C CA . GLY A 1 985 ? -10.863 36.629 -17.868 1.00 88.88 985 GLY A CA 1
ATOM 7537 C C . GLY A 1 985 ? -9.852 37.484 -17.100 1.00 88.88 985 GLY A C 1
ATOM 7538 O O . GLY A 1 985 ? -9.898 37.513 -15.878 1.00 88.88 985 GLY A O 1
ATOM 7539 N N . ARG A 1 986 ? -8.958 38.194 -17.790 1.00 88.88 986 ARG A N 1
ATOM 7540 C CA . ARG A 1 986 ? -7.954 39.064 -17.146 1.00 88.88 986 ARG A CA 1
ATOM 7541 C C . ARG A 1 986 ? -8.602 40.238 -16.418 1.00 88.88 986 ARG A C 1
ATOM 7543 O O . ARG A 1 986 ? -8.152 40.612 -15.342 1.00 88.88 986 ARG A O 1
ATOM 7550 N N . TYR A 1 987 ? -9.668 40.790 -16.984 1.00 90.94 987 TYR A N 1
ATOM 7551 C CA . TYR A 1 987 ? -10.435 41.884 -16.414 1.00 90.94 987 TYR A CA 1
ATOM 7552 C C . TYR A 1 987 ? -10.992 41.536 -15.035 1.00 90.94 987 TYR A C 1
ATOM 7554 O O . TYR A 1 987 ? -10.746 42.274 -14.087 1.00 90.94 987 TYR A O 1
ATOM 7562 N N . MET A 1 988 ? -11.648 40.379 -14.902 1.00 91.38 988 MET A N 1
ATOM 7563 C CA . MET A 1 988 ? -12.172 39.912 -13.614 1.00 91.38 988 MET A CA 1
ATOM 7564 C C . MET A 1 988 ? -11.085 39.797 -12.541 1.00 91.38 988 MET A C 1
ATOM 7566 O O . MET A 1 988 ? -11.340 40.104 -11.382 1.00 91.38 988 MET A O 1
ATOM 7570 N N . THR A 1 989 ? -9.863 39.410 -12.919 1.00 88.88 989 THR A N 1
ATOM 7571 C CA . THR A 1 989 ? -8.720 39.416 -11.993 1.00 88.88 989 THR A CA 1
ATOM 7572 C C . THR A 1 989 ? -8.311 40.842 -11.619 1.00 88.88 989 THR A C 1
ATOM 7574 O O . THR A 1 989 ? -8.104 41.121 -10.445 1.00 88.88 989 THR A O 1
ATOM 7577 N N . ARG A 1 990 ? -8.263 41.777 -12.581 1.00 88.56 990 ARG A N 1
ATOM 7578 C CA . ARG A 1 990 ? -7.912 43.190 -12.316 1.00 88.56 990 ARG A CA 1
ATOM 7579 C C . ARG A 1 990 ? -8.881 43.878 -11.348 1.00 88.56 990 ARG A C 1
ATOM 7581 O O . ARG A 1 990 ? -8.442 44.723 -10.582 1.00 88.56 990 ARG A O 1
ATOM 7588 N N . ILE A 1 991 ? -10.169 43.530 -11.377 1.00 89.00 991 ILE A N 1
ATOM 7589 C CA . ILE A 1 991 ? -11.186 44.100 -10.472 1.00 89.00 991 ILE A CA 1
ATOM 7590 C C . ILE A 1 991 ? -11.371 43.293 -9.171 1.00 89.00 991 ILE A C 1
ATOM 7592 O O . ILE A 1 991 ? -12.319 43.535 -8.421 1.00 89.00 991 ILE A O 1
ATOM 7596 N N . GLY A 1 992 ? -10.510 42.300 -8.912 1.00 87.00 992 GLY A N 1
ATOM 7597 C CA . GLY A 1 992 ? -10.583 41.456 -7.715 1.00 87.00 992 GLY A CA 1
ATOM 7598 C C . GLY A 1 992 ? -11.870 40.628 -7.625 1.00 87.00 992 GLY A C 1
ATOM 7599 O O . GLY A 1 992 ? -12.398 40.423 -6.535 1.00 87.00 992 GLY A O 1
ATOM 7600 N N . LEU A 1 993 ? -12.449 40.230 -8.763 1.00 87.38 993 LEU A N 1
ATOM 7601 C CA . LEU A 1 993 ? -13.605 39.324 -8.818 1.00 87.38 993 LEU A CA 1
ATOM 7602 C C . LEU A 1 993 ? -13.169 37.849 -8.813 1.00 87.38 993 LEU A C 1
ATOM 7604 O O . LEU A 1 993 ? -13.977 36.980 -8.508 1.00 87.38 993 LEU A O 1
ATOM 7608 N N . LYS A 1 994 ? -11.913 37.553 -9.176 1.00 82.38 994 LYS A N 1
ATOM 7609 C CA . LYS A 1 994 ? -11.373 36.188 -9.157 1.00 82.38 994 LYS A CA 1
ATOM 7610 C C . LYS A 1 994 ? -9.868 36.138 -8.890 1.00 82.38 994 LYS A C 1
ATOM 7612 O O . LYS A 1 994 ? -9.116 36.946 -9.442 1.00 82.38 994 LYS A O 1
ATOM 7617 N N . GLU A 1 995 ? -9.444 35.092 -8.191 1.00 71.19 995 GLU A N 1
ATOM 7618 C CA . GLU A 1 995 ? -8.050 34.671 -8.037 1.00 71.19 995 GLU A CA 1
ATOM 7619 C C . GLU A 1 995 ? -7.909 33.283 -8.685 1.00 71.19 995 GLU A C 1
ATOM 7621 O O . GLU A 1 995 ? -8.501 32.308 -8.240 1.00 71.19 995 GLU A O 1
ATOM 7626 N N . GLY A 1 996 ? -7.224 33.191 -9.831 1.00 65.38 996 GLY A N 1
ATOM 7627 C CA . GLY A 1 996 ? -7.048 31.916 -10.547 1.00 65.38 996 GLY A CA 1
ATOM 7628 C C . GLY A 1 996 ? -8.164 31.520 -11.538 1.00 65.38 996 GLY A C 1
ATOM 7629 O O . GLY A 1 996 ? -8.693 32.350 -12.291 1.00 65.38 996 GLY A O 1
ATOM 7630 N N . ARG A 1 997 ? -8.426 30.206 -11.647 1.00 62.94 997 ARG A N 1
ATOM 7631 C CA . ARG A 1 997 ? -9.378 29.580 -12.598 1.00 62.94 997 ARG A CA 1
ATOM 7632 C C . ARG A 1 997 ? -10.755 29.390 -11.931 1.00 62.94 997 ARG A C 1
ATOM 7634 O O . ARG A 1 997 ? -10.821 29.290 -10.721 1.00 62.94 997 ARG A O 1
ATOM 7641 N N . GLY A 1 998 ? -11.843 29.344 -12.712 1.00 73.06 998 GLY A N 1
ATOM 7642 C CA . GLY A 1 998 ? -13.202 29.048 -12.207 1.00 73.06 998 GLY A CA 1
ATOM 7643 C C . GLY A 1 998 ? -14.307 29.918 -12.820 1.00 73.06 998 GLY A C 1
ATOM 7644 O O . GLY A 1 998 ? -15.295 29.396 -13.329 1.00 73.06 998 GLY A O 1
ATOM 7645 N N . LEU A 1 999 ? -14.103 31.240 -12.882 1.00 86.19 999 LEU A N 1
ATOM 7646 C CA . LEU A 1 999 ? -15.027 32.182 -13.536 1.00 86.19 999 LEU A CA 1
ATOM 7647 C C . LEU A 1 999 ? -14.538 32.592 -14.932 1.00 86.19 999 LEU A C 1
ATOM 7649 O O . LEU A 1 999 ? -13.374 32.974 -15.135 1.00 86.19 999 LEU A O 1
ATOM 7653 N N . SER A 1 1000 ? -15.442 32.540 -15.911 1.00 90.19 1000 SER A N 1
ATOM 7654 C CA . SER A 1 1000 ? -15.170 32.882 -17.310 1.00 90.19 1000 SER A CA 1
ATOM 7655 C C . SER A 1 1000 ? -16.380 33.535 -17.977 1.00 90.19 1000 SER A C 1
ATOM 7657 O O . SER A 1 1000 ? -17.473 33.534 -17.429 1.00 90.19 1000 SER A O 1
ATOM 7659 N N . LEU A 1 1001 ? -16.220 34.016 -19.212 1.00 91.12 1001 LEU A N 1
ATOM 7660 C CA . LEU A 1 1001 ? -17.359 34.495 -20.001 1.00 91.12 1001 LEU A CA 1
ATOM 7661 C C . LEU A 1 1001 ? -18.455 33.413 -20.154 1.00 91.12 1001 LEU A C 1
ATOM 7663 O O . LEU A 1 1001 ? -19.634 33.734 -20.214 1.00 91.12 1001 LEU A O 1
ATOM 7667 N N . TYR A 1 1002 ? -18.094 32.123 -20.142 1.00 90.94 1002 TYR A N 1
ATOM 7668 C CA . TYR A 1 1002 ? -19.056 31.016 -20.204 1.00 90.94 1002 TYR A CA 1
ATOM 7669 C C . TYR A 1 1002 ? -19.838 30.798 -18.899 1.00 90.94 1002 TYR A C 1
ATOM 7671 O O . TYR A 1 1002 ? -20.881 30.147 -18.938 1.00 90.94 1002 TYR A O 1
ATOM 7679 N N . SER A 1 1003 ? -19.411 31.380 -17.774 1.00 91.94 1003 SER A N 1
ATOM 7680 C CA . SER A 1 1003 ? -20.136 31.317 -16.496 1.00 91.94 1003 SER A CA 1
ATOM 7681 C C . SER A 1 1003 ? -21.536 31.935 -16.586 1.00 91.94 1003 SER A C 1
ATOM 7683 O O . SER A 1 1003 ? -22.448 31.454 -15.919 1.00 91.94 1003 SER A O 1
ATOM 7685 N N . PHE A 1 1004 ? -21.760 32.917 -17.471 1.00 93.94 1004 PHE A N 1
ATOM 7686 C CA . PHE A 1 1004 ? -23.100 33.463 -17.733 1.00 93.94 1004 PHE A CA 1
ATOM 7687 C C . PHE A 1 1004 ? -24.062 32.418 -18.304 1.00 93.94 1004 PHE A C 1
ATOM 7689 O O . PHE A 1 1004 ? -25.208 32.323 -17.877 1.00 93.94 1004 PHE A O 1
ATOM 7696 N N . ARG A 1 1005 ? -23.581 31.580 -19.229 1.00 90.50 1005 ARG A N 1
ATOM 7697 C CA . ARG A 1 1005 ? -24.386 30.510 -19.829 1.00 90.50 1005 ARG A CA 1
ATOM 7698 C C . ARG A 1 1005 ? -24.764 29.442 -18.801 1.00 90.50 1005 ARG A C 1
ATOM 7700 O O . ARG A 1 1005 ? -25.898 28.964 -18.819 1.00 90.50 1005 ARG A O 1
ATOM 7707 N N . HIS A 1 1006 ? -23.829 29.073 -17.925 1.00 87.31 1006 HIS A N 1
ATOM 7708 C CA . HIS A 1 1006 ? -24.108 28.155 -16.819 1.00 87.31 1006 HIS A CA 1
ATOM 7709 C C . HIS A 1 1006 ? -25.120 28.768 -15.847 1.00 87.31 1006 HIS A C 1
ATOM 7711 O O . HIS A 1 1006 ? -26.136 28.145 -15.569 1.00 87.31 1006 HIS A O 1
ATOM 7717 N N . GLY A 1 1007 ? -24.938 30.037 -15.467 1.00 90.19 1007 GLY A N 1
ATOM 7718 C CA . GLY A 1 1007 ? -25.889 30.752 -14.617 1.00 90.19 1007 GLY A CA 1
ATOM 7719 C C . GLY A 1 1007 ? -27.305 30.837 -15.200 1.00 90.19 1007 GLY A C 1
ATOM 7720 O O . GLY A 1 1007 ? -28.269 30.705 -14.456 1.00 90.19 1007 GLY A O 1
ATOM 7721 N N . ALA A 1 1008 ? -27.456 31.030 -16.515 1.00 91.19 1008 ALA A N 1
ATOM 7722 C CA . ALA A 1 1008 ? -28.759 31.003 -17.195 1.00 91.19 1008 ALA A CA 1
ATOM 7723 C C . ALA A 1 1008 ? -29.403 29.608 -17.176 1.00 91.19 1008 ALA A C 1
ATOM 7725 O O . ALA A 1 1008 ? -30.602 29.473 -16.955 1.00 91.19 1008 ALA A O 1
ATOM 7726 N N . THR A 1 1009 ? -28.591 28.565 -17.362 1.00 89.44 1009 THR A N 1
ATOM 7727 C CA . THR A 1 1009 ? -29.039 27.167 -17.270 1.00 89.44 1009 THR A CA 1
ATOM 7728 C C . THR A 1 1009 ? -29.537 26.848 -15.858 1.00 89.44 1009 THR A C 1
ATOM 7730 O O . THR A 1 1009 ? -30.616 26.287 -15.692 1.00 89.44 1009 THR A O 1
ATOM 7733 N N . ASP A 1 1010 ? -28.796 27.268 -14.834 1.00 88.38 1010 ASP A N 1
ATOM 7734 C CA . ASP A 1 1010 ? -29.176 27.045 -13.438 1.00 88.38 1010 ASP A CA 1
ATOM 7735 C C . ASP A 1 1010 ? -30.380 27.894 -13.014 1.00 88.38 1010 ASP A C 1
ATOM 7737 O O . ASP A 1 1010 ? -31.179 27.455 -12.192 1.00 88.38 1010 ASP A O 1
ATOM 7741 N N . ALA A 1 1011 ? -30.562 29.084 -13.594 1.00 91.81 1011 ALA A N 1
ATOM 7742 C CA . ALA A 1 1011 ? -31.761 29.888 -13.373 1.00 91.81 1011 ALA A CA 1
ATOM 7743 C C . ALA A 1 1011 ? -33.032 29.174 -13.863 1.00 91.81 1011 ALA A C 1
ATOM 7745 O O . ALA A 1 1011 ? -34.025 29.164 -13.141 1.00 91.81 1011 ALA A O 1
ATOM 7746 N N . LEU A 1 1012 ? -32.984 28.509 -15.024 1.00 91.50 1012 LEU A N 1
ATOM 7747 C CA . LEU A 1 1012 ? -34.103 27.701 -15.531 1.00 91.50 1012 LEU A CA 1
ATOM 7748 C C . LEU A 1 1012 ? -34.412 26.508 -14.617 1.00 91.50 1012 LEU A C 1
ATOM 7750 O O . LEU A 1 1012 ? -35.576 26.244 -14.325 1.00 91.50 1012 LEU A O 1
ATOM 7754 N N . ARG A 1 1013 ? -33.376 25.835 -14.099 1.00 90.94 1013 ARG A N 1
ATOM 7755 C CA . ARG A 1 1013 ? -33.541 24.749 -13.117 1.00 90.94 1013 ARG A CA 1
ATOM 7756 C C . ARG A 1 1013 ? -34.177 25.245 -11.821 1.00 90.94 1013 ARG A C 1
ATOM 7758 O O . ARG A 1 1013 ? -35.103 24.620 -11.317 1.00 90.94 1013 ARG A O 1
ATOM 7765 N N . ARG A 1 1014 ? -33.731 26.396 -11.302 1.00 89.62 1014 ARG A N 1
ATOM 7766 C CA . ARG A 1 1014 ? -34.333 27.035 -10.115 1.00 89.62 1014 ARG A CA 1
ATOM 7767 C C . ARG A 1 1014 ? -35.781 27.461 -10.344 1.00 89.62 1014 ARG A C 1
ATOM 7769 O O . ARG A 1 1014 ? -36.560 27.443 -9.399 1.00 89.62 1014 ARG A O 1
ATOM 7776 N N . ALA A 1 1015 ? -36.139 27.821 -11.574 1.00 90.19 1015 ALA A N 1
ATOM 7777 C CA . ALA A 1 1015 ? -37.517 28.108 -11.956 1.00 90.19 1015 ALA A CA 1
ATOM 7778 C C . ALA A 1 1015 ? -38.392 26.843 -12.098 1.00 90.19 1015 ALA A C 1
ATOM 7780 O O . ALA A 1 1015 ? -39.579 26.962 -12.384 1.00 90.19 1015 ALA A O 1
ATOM 7781 N N . GLY A 1 1016 ? -37.831 25.648 -11.868 1.00 89.19 1016 GLY A N 1
ATOM 7782 C CA . GLY A 1 1016 ? -38.560 24.379 -11.824 1.00 89.19 1016 GLY A CA 1
ATOM 7783 C C . GLY A 1 1016 ? -38.549 23.575 -13.125 1.00 89.19 1016 GLY A C 1
ATOM 7784 O O . GLY A 1 1016 ? -39.207 22.540 -13.182 1.00 89.19 1016 GLY A O 1
ATOM 7785 N N . TYR A 1 1017 ? -37.811 24.006 -14.153 1.00 91.06 1017 TYR A N 1
ATOM 7786 C CA . TYR A 1 1017 ? -37.745 23.294 -15.432 1.00 91.06 1017 TYR A CA 1
ATOM 7787 C C . TYR A 1 1017 ? -36.650 22.221 -15.444 1.00 91.06 1017 TYR A C 1
ATOM 7789 O O . TYR A 1 1017 ? -35.536 22.430 -14.960 1.00 91.06 1017 TYR A O 1
ATOM 7797 N N . LEU A 1 1018 ? -36.939 21.082 -16.069 1.00 87.00 1018 LEU A N 1
ATOM 7798 C CA . LEU A 1 1018 ? -35.988 19.998 -16.304 1.00 87.00 1018 LEU A CA 1
ATOM 7799 C C . LEU A 1 1018 ? -35.151 20.262 -17.565 1.00 87.00 1018 LEU A C 1
ATOM 7801 O O . LEU A 1 1018 ? -35.640 20.817 -18.546 1.00 87.00 1018 LEU A O 1
ATOM 7805 N N . ASP A 1 1019 ? -33.909 19.766 -17.606 1.00 84.56 1019 ASP A N 1
ATOM 7806 C CA . ASP A 1 1019 ? -32.965 19.986 -18.722 1.00 84.56 1019 ASP A CA 1
ATOM 7807 C C . ASP A 1 1019 ? -33.534 19.635 -20.113 1.00 84.56 1019 ASP A C 1
ATOM 7809 O O . ASP A 1 1019 ? -33.219 20.289 -21.112 1.00 84.56 1019 ASP A O 1
ATOM 7813 N N . LYS A 1 1020 ? -34.407 18.623 -20.193 1.00 84.38 1020 LYS A N 1
ATOM 7814 C CA . LYS A 1 1020 ? -35.088 18.220 -21.437 1.00 84.38 1020 LYS A CA 1
ATOM 7815 C C . LYS A 1 1020 ? -36.093 19.261 -21.948 1.00 84.38 1020 LYS A C 1
ATOM 7817 O O . LYS A 1 1020 ? -36.337 19.324 -23.148 1.00 84.38 1020 LYS A O 1
ATOM 7822 N N . GLU A 1 1021 ? -36.654 20.075 -21.057 1.00 82.81 1021 GLU A N 1
ATOM 7823 C CA . GLU A 1 1021 ? -37.707 21.053 -21.359 1.00 82.81 1021 GLU A CA 1
ATOM 7824 C C . GLU A 1 1021 ? -37.143 22.349 -21.942 1.00 82.81 1021 GLU A C 1
ATOM 7826 O O . GLU A 1 1021 ? -37.847 23.044 -22.662 1.00 82.81 1021 GLU A O 1
ATOM 7831 N N . PHE A 1 1022 ? -35.862 22.651 -21.709 1.00 88.25 1022 PHE A N 1
ATOM 7832 C CA . PHE A 1 1022 ? -35.199 23.835 -22.269 1.00 88.25 1022 PHE A CA 1
ATOM 7833 C C . PHE A 1 1022 ? -33.925 23.516 -23.067 1.00 88.25 1022 PHE A C 1
ATOM 7835 O O . PHE A 1 1022 ? -33.271 24.423 -23.587 1.00 88.25 1022 PHE A O 1
ATOM 7842 N N . GLY A 1 1023 ? -33.565 22.239 -23.242 1.00 83.19 1023 GLY A N 1
ATOM 7843 C CA . GLY A 1 1023 ? -32.375 21.822 -23.995 1.00 83.19 1023 GLY A CA 1
ATOM 7844 C C . GLY A 1 1023 ? -32.315 22.375 -25.428 1.00 83.19 1023 GLY A C 1
ATOM 7845 O O . GLY A 1 1023 ? -31.232 22.664 -25.947 1.00 83.19 1023 GLY A O 1
ATOM 7846 N N . PHE A 1 1024 ? -33.467 22.632 -26.054 1.00 83.44 1024 PHE A N 1
ATOM 7847 C CA . PHE A 1 1024 ? -33.543 23.286 -27.363 1.00 83.44 1024 PHE A CA 1
ATOM 7848 C C . PHE A 1 1024 ? -33.176 24.782 -27.329 1.00 83.44 1024 PHE A C 1
ATOM 7850 O O . PHE A 1 1024 ? -32.689 25.290 -28.337 1.00 83.44 1024 PHE A O 1
ATOM 7857 N N . ILE A 1 1025 ? -33.348 25.487 -26.201 1.00 84.94 1025 ILE A N 1
ATOM 7858 C CA . ILE A 1 1025 ? -32.852 26.864 -25.993 1.00 84.94 1025 ILE A CA 1
ATOM 7859 C C . ILE A 1 1025 ? -31.327 26.864 -25.854 1.00 84.94 1025 ILE A C 1
ATOM 7861 O O . ILE A 1 1025 ? -30.663 27.804 -26.294 1.00 84.94 1025 ILE A O 1
ATOM 7865 N N . LEU A 1 1026 ? -30.747 25.782 -25.326 1.00 83.94 1026 LEU A N 1
ATOM 7866 C CA . LEU A 1 1026 ? -29.297 25.620 -25.214 1.00 83.94 1026 LEU A CA 1
ATOM 7867 C C . LEU A 1 1026 ? -28.630 25.204 -26.540 1.00 83.94 1026 LEU A C 1
ATOM 7869 O O . LEU A 1 1026 ? -27.402 25.284 -26.656 1.00 83.94 1026 LEU A O 1
ATOM 7873 N N . GLY A 1 1027 ? -29.400 24.762 -27.538 1.00 79.69 1027 GLY A N 1
ATOM 7874 C CA . GLY A 1 1027 ? -28.862 24.160 -28.763 1.00 79.69 1027 GLY A CA 1
ATOM 7875 C C . GLY A 1 1027 ? -28.303 22.752 -28.532 1.00 79.69 1027 GLY A C 1
ATOM 7876 O O . GLY A 1 1027 ? -27.261 22.404 -29.086 1.00 79.69 1027 GLY A O 1
ATOM 7877 N N . HIS A 1 1028 ? -28.941 21.984 -27.640 1.00 80.38 1028 HIS A N 1
ATOM 7878 C CA . HIS A 1 1028 ? -28.664 20.564 -27.373 1.00 80.38 1028 HIS A CA 1
ATOM 7879 C C . HIS A 1 1028 ? -29.716 19.632 -28.011 1.00 80.38 1028 HIS A C 1
ATOM 7881 O O . HIS A 1 1028 ? -29.779 18.457 -27.666 1.00 80.38 1028 HIS A O 1
ATOM 7887 N N . ALA A 1 1029 ? -30.558 20.153 -28.908 1.00 75.00 1029 ALA A N 1
ATOM 7888 C CA . ALA A 1 1029 ? -31.603 19.393 -29.588 1.00 75.00 1029 ALA A CA 1
ATOM 7889 C C . ALA A 1 1029 ? -31.112 18.801 -30.920 1.00 75.00 1029 ALA A C 1
ATOM 7891 O O . ALA A 1 1029 ? -30.088 19.226 -31.462 1.00 75.00 1029 ALA A O 1
ATOM 7892 N N . GLU A 1 1030 ? -31.864 17.840 -31.459 1.00 74.88 1030 GLU A N 1
ATOM 7893 C CA . GLU A 1 1030 ? -31.642 17.328 -32.812 1.00 74.88 1030 GLU A CA 1
ATOM 7894 C C . GLU A 1 1030 ? -31.836 18.430 -33.875 1.00 74.88 1030 GLU A C 1
ATOM 7896 O O . GLU A 1 1030 ? -32.615 19.372 -33.664 1.00 74.88 1030 GLU A O 1
ATOM 7901 N N . PRO A 1 1031 ? -31.134 18.346 -35.023 1.00 72.25 1031 PRO A N 1
ATOM 7902 C CA . PRO A 1 1031 ? -31.312 19.285 -36.125 1.00 72.25 1031 PRO A CA 1
ATOM 7903 C C . PRO A 1 1031 ? -32.779 19.359 -36.561 1.00 72.25 1031 PRO A C 1
ATOM 7905 O O . PRO A 1 1031 ? -33.428 18.341 -36.781 1.00 72.25 1031 PRO A O 1
ATOM 7908 N N . SER A 1 1032 ? -33.312 20.572 -36.715 1.00 76.50 1032 SER A N 1
ATOM 7909 C CA . SER A 1 1032 ? -34.692 20.772 -37.167 1.00 76.50 1032 SER A CA 1
ATOM 7910 C C . SER A 1 1032 ? -34.785 21.876 -38.210 1.00 76.50 1032 SER A C 1
ATOM 7912 O O . SER A 1 1032 ? -34.099 22.899 -38.130 1.00 76.50 1032 SER A O 1
ATOM 7914 N N . MET A 1 1033 ? -35.703 21.706 -39.164 1.00 71.38 1033 MET A N 1
ATOM 7915 C CA . MET A 1 1033 ? -35.989 22.718 -40.188 1.00 71.38 1033 MET A CA 1
ATOM 7916 C C . MET A 1 1033 ? -36.467 24.036 -39.559 1.00 71.38 1033 MET A C 1
ATOM 7918 O O . MET A 1 1033 ? -36.090 25.115 -40.008 1.00 71.38 1033 MET A O 1
ATOM 7922 N N . THR A 1 1034 ? -37.222 23.960 -38.461 1.00 72.38 1034 THR A N 1
ATOM 7923 C CA . THR A 1 1034 ? -37.647 25.118 -37.660 1.00 72.38 1034 THR A CA 1
ATOM 7924 C C . THR A 1 1034 ? -36.470 25.891 -37.063 1.00 72.38 1034 THR A C 1
ATOM 7926 O O . THR A 1 1034 ? -36.486 27.120 -37.057 1.00 72.38 1034 THR A O 1
ATOM 7929 N N . GLY A 1 1035 ? -35.427 25.198 -36.588 1.00 71.12 1035 GLY A N 1
ATOM 7930 C CA . GLY A 1 1035 ? -34.205 25.833 -36.084 1.00 71.12 1035 GLY A CA 1
ATOM 7931 C C . GLY A 1 1035 ? -33.378 26.480 -37.195 1.00 71.12 1035 GLY A C 1
ATOM 7932 O O . GLY A 1 1035 ? -32.893 27.599 -37.032 1.00 71.12 1035 GLY A O 1
ATOM 7933 N N . ARG A 1 1036 ? -33.293 25.812 -38.351 1.00 78.75 1036 ARG A N 1
ATOM 7934 C CA . ARG A 1 1036 ? -32.547 26.277 -39.527 1.00 78.75 1036 ARG A CA 1
ATOM 7935 C C . ARG A 1 1036 ? -33.138 27.550 -40.144 1.00 78.75 1036 ARG A C 1
ATOM 7937 O O . ARG A 1 1036 ? -32.417 28.529 -40.316 1.00 78.75 1036 ARG A O 1
ATOM 7944 N N . TYR A 1 1037 ? -34.447 27.566 -40.409 1.00 77.38 1037 TYR A N 1
ATOM 7945 C CA . TYR A 1 1037 ? -35.119 28.669 -41.118 1.00 77.38 1037 TYR A CA 1
ATOM 7946 C C . TYR A 1 1037 ? -35.760 29.727 -40.208 1.00 77.38 1037 TYR A C 1
ATOM 7948 O O . TYR A 1 1037 ? -36.172 30.776 -40.692 1.00 77.38 1037 TYR A O 1
ATOM 7956 N N . GLY A 1 1038 ? -35.864 29.482 -38.897 1.00 73.56 1038 GLY A N 1
ATOM 7957 C CA . GLY A 1 1038 ? -36.374 30.479 -37.945 1.00 73.56 1038 GLY A CA 1
ATOM 7958 C C . GLY A 1 1038 ? -37.872 30.780 -38.077 1.00 73.56 1038 GLY A C 1
ATOM 7959 O O . GLY A 1 1038 ? -38.336 31.839 -37.646 1.00 73.56 1038 GLY A O 1
ATOM 7960 N N . ILE A 1 1039 ? -38.631 29.864 -38.684 1.00 76.50 1039 ILE A N 1
ATOM 7961 C CA . ILE A 1 1039 ? -40.093 29.915 -38.801 1.00 76.50 1039 ILE A CA 1
ATOM 7962 C C . ILE A 1 1039 ? -40.667 28.928 -37.785 1.00 76.50 1039 ILE A C 1
ATOM 7964 O O . ILE A 1 1039 ? -40.260 27.767 -37.752 1.00 76.50 1039 ILE A O 1
ATOM 7968 N N . MET A 1 1040 ? -41.594 29.383 -36.941 1.00 82.19 1040 MET A N 1
ATOM 7969 C CA . MET A 1 1040 ? -42.140 28.590 -35.838 1.00 82.19 1040 MET A CA 1
ATOM 7970 C C . MET A 1 1040 ? -43.620 28.922 -35.594 1.00 82.19 1040 MET A C 1
ATOM 7972 O O . MET A 1 1040 ? -43.988 30.093 -35.710 1.00 82.19 1040 MET A O 1
ATOM 7976 N N . PRO A 1 1041 ? -44.476 27.938 -35.255 1.00 84.38 1041 PRO A N 1
ATOM 7977 C CA . PRO A 1 1041 ? -45.848 28.193 -34.811 1.00 84.38 1041 PRO A CA 1
ATOM 7978 C C . PRO A 1 1041 ? -45.899 29.051 -33.540 1.00 84.38 1041 PRO A C 1
ATOM 7980 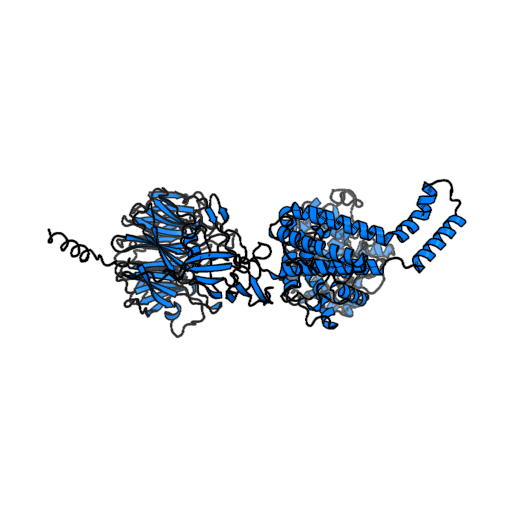O O . PRO A 1 1041 ? -45.055 28.887 -32.659 1.00 84.38 1041 PRO A O 1
ATOM 7983 N N . GLN A 1 1042 ? -46.919 29.909 -33.422 1.00 84.38 1042 GLN A N 1
ATOM 7984 C CA . GLN A 1 1042 ? -47.084 30.839 -32.297 1.00 84.38 1042 GLN A CA 1
ATOM 7985 C C . GLN A 1 1042 ? -47.015 30.138 -30.929 1.00 84.38 1042 GLN A C 1
ATOM 7987 O O . GLN A 1 1042 ? -46.206 30.533 -30.101 1.00 84.38 1042 GLN A O 1
ATOM 7992 N N . GLY A 1 1043 ? -47.757 29.043 -30.727 1.00 80.06 1043 GLY A N 1
ATOM 7993 C CA . GLY A 1 1043 ? -47.762 28.332 -29.439 1.00 80.06 1043 GLY A CA 1
ATOM 7994 C C . GLY A 1 1043 ? -46.405 27.734 -29.036 1.00 80.06 1043 GLY A C 1
ATOM 7995 O O . GLY A 1 1043 ? -46.086 27.680 -27.854 1.00 80.06 1043 GLY A O 1
ATOM 7996 N N . ILE A 1 1044 ? -45.561 27.335 -29.999 1.00 84.38 1044 ILE A N 1
ATOM 7997 C CA . ILE A 1 1044 ? -44.197 26.867 -29.689 1.00 84.38 1044 ILE A CA 1
ATOM 7998 C C . ILE A 1 1044 ? -43.314 28.059 -29.305 1.00 84.38 1044 ILE A C 1
ATOM 8000 O O . ILE A 1 1044 ? -42.481 27.937 -28.412 1.00 84.38 1044 ILE A O 1
ATOM 8004 N N . LEU A 1 1045 ? -43.491 29.216 -29.952 1.00 88.75 1045 LEU A N 1
ATOM 8005 C CA . LEU A 1 1045 ? -42.758 30.429 -29.592 1.00 88.75 1045 LEU A CA 1
ATOM 8006 C C . LEU A 1 1045 ? -43.146 30.935 -28.196 1.00 88.75 1045 LEU A C 1
ATOM 8008 O O . LEU A 1 1045 ? -42.251 31.281 -27.431 1.00 88.75 1045 LEU A O 1
ATOM 8012 N N . GLU A 1 1046 ? -44.433 30.919 -27.844 1.00 89.69 1046 GLU A N 1
ATOM 8013 C CA . GLU A 1 1046 ? -44.934 31.303 -26.515 1.00 89.69 1046 GLU A CA 1
ATOM 8014 C C . GLU A 1 1046 ? -44.282 30.469 -25.401 1.00 89.69 1046 GLU A C 1
ATOM 8016 O O . GLU A 1 1046 ? -43.791 31.033 -24.426 1.00 89.69 1046 GLU A O 1
ATOM 8021 N N . GLN A 1 1047 ? -44.133 29.154 -25.600 1.00 88.25 1047 GLN A N 1
ATOM 8022 C CA . GLN A 1 1047 ? -43.398 28.283 -24.668 1.00 88.25 1047 GLN A CA 1
ATOM 8023 C C . GLN A 1 1047 ? -41.931 28.709 -24.498 1.00 88.25 1047 GLN A C 1
ATOM 8025 O O . GLN A 1 1047 ? -41.382 28.676 -23.399 1.00 88.25 1047 GLN A O 1
ATOM 8030 N N . ARG A 1 1048 ? -41.265 29.140 -25.580 1.00 91.69 1048 ARG A N 1
ATOM 8031 C CA . ARG A 1 1048 ? -39.884 29.650 -25.483 1.00 91.69 1048 ARG A CA 1
ATOM 8032 C C . ARG A 1 1048 ? -39.823 30.967 -24.722 1.00 91.69 1048 ARG A C 1
ATOM 8034 O O . ARG A 1 1048 ? -38.842 31.205 -24.024 1.00 91.69 1048 ARG A O 1
ATOM 8041 N N . VAL A 1 1049 ? -40.818 31.832 -24.913 1.00 94.00 1049 VAL A N 1
ATOM 8042 C CA . VAL A 1 1049 ? -40.905 33.135 -24.241 1.00 94.00 1049 VAL A CA 1
ATOM 8043 C C . VAL A 1 1049 ? -41.075 32.924 -22.743 1.00 94.00 1049 VAL A C 1
ATOM 8045 O O . VAL A 1 1049 ? -40.361 33.553 -21.969 1.00 94.00 1049 VAL A O 1
ATOM 8048 N N . GLU A 1 1050 ? -41.947 32.000 -22.341 1.00 93.62 1050 GLU A N 1
ATOM 8049 C CA . GLU A 1 1050 ? -42.142 31.622 -20.939 1.00 93.62 1050 GLU A CA 1
ATOM 8050 C C . GLU A 1 1050 ? -40.836 31.137 -20.295 1.00 93.62 1050 GLU A C 1
ATOM 8052 O O . GLU A 1 1050 ? -40.437 31.652 -19.251 1.00 93.62 1050 GLU A O 1
ATOM 8057 N N . LEU A 1 1051 ? -40.113 30.231 -20.965 1.00 93.69 1051 LEU A N 1
ATOM 8058 C CA . LEU A 1 1051 ? -38.818 29.739 -20.492 1.00 93.69 1051 LEU A CA 1
ATOM 8059 C C . LEU A 1 1051 ? -37.785 30.860 -20.354 1.00 93.69 1051 LEU A C 1
ATOM 8061 O O . LEU A 1 1051 ? -37.144 30.976 -19.315 1.00 93.69 1051 LEU A O 1
ATOM 8065 N N . ILE A 1 1052 ? -37.614 31.699 -21.382 1.00 95.19 1052 ILE A N 1
ATOM 8066 C CA . ILE A 1 1052 ? -36.651 32.805 -21.319 1.00 95.19 1052 ILE A CA 1
ATOM 8067 C C . ILE A 1 1052 ? -37.011 33.759 -20.179 1.00 95.19 1052 ILE A C 1
ATOM 8069 O O . ILE A 1 1052 ? -36.139 34.074 -19.377 1.00 95.19 1052 ILE A O 1
ATOM 8073 N N . ASN A 1 1053 ? -38.278 34.152 -20.044 1.00 95.44 1053 ASN A N 1
ATOM 8074 C CA . ASN A 1 1053 ? -38.729 35.078 -19.000 1.00 95.44 1053 ASN A CA 1
ATOM 8075 C C . ASN A 1 1053 ? -38.599 34.514 -17.577 1.00 95.44 1053 ASN A C 1
ATOM 8077 O O . ASN A 1 1053 ? -38.578 35.283 -16.618 1.00 95.44 1053 ASN A O 1
ATOM 8081 N N . ALA A 1 1054 ? -38.509 33.192 -17.425 1.00 94.56 1054 ALA A N 1
ATOM 8082 C CA . ALA A 1 1054 ? -38.267 32.552 -16.138 1.00 94.56 1054 ALA A CA 1
ATOM 8083 C C . ALA A 1 1054 ? -36.805 32.671 -15.659 1.00 94.56 1054 ALA A C 1
ATOM 8085 O O . ALA A 1 1054 ? -36.508 32.356 -14.504 1.00 94.56 1054 ALA A O 1
ATOM 8086 N N . ILE A 1 1055 ? -35.877 33.130 -16.511 1.00 95.31 1055 ILE A N 1
ATOM 8087 C CA . ILE A 1 1055 ? -34.475 33.350 -16.136 1.00 95.31 1055 ILE A CA 1
ATOM 8088 C C . ILE A 1 1055 ? -34.380 34.557 -15.196 1.00 95.31 1055 ILE A C 1
ATOM 8090 O O . ILE A 1 1055 ? -34.342 35.711 -15.619 1.00 95.31 1055 ILE A O 1
ATOM 8094 N N . ALA A 1 1056 ? -34.278 34.275 -13.898 1.00 92.62 1056 ALA A N 1
ATOM 8095 C CA . ALA A 1 1056 ? -34.138 35.282 -12.854 1.00 92.62 1056 ALA A CA 1
ATOM 8096 C C . ALA A 1 1056 ? -32.965 34.993 -11.901 1.00 92.62 1056 ALA A C 1
ATOM 8098 O O . ALA A 1 1056 ? -32.569 33.845 -11.655 1.00 92.62 1056 ALA A O 1
ATOM 8099 N N . TYR A 1 1057 ? -32.426 36.071 -11.327 1.00 94.06 1057 TYR A N 1
ATOM 8100 C CA . TYR A 1 1057 ? -31.287 36.049 -10.407 1.00 94.06 1057 TYR A CA 1
ATOM 8101 C C . TYR A 1 1057 ? -31.656 36.775 -9.107 1.00 94.06 1057 TYR A C 1
ATOM 8103 O O . TYR A 1 1057 ? -31.580 38.004 -9.053 1.00 94.06 1057 TYR A O 1
ATOM 8111 N N . PRO A 1 1058 ? -32.078 36.049 -8.054 1.00 89.88 1058 PRO A N 1
ATOM 8112 C CA . PRO A 1 1058 ? -32.431 36.661 -6.776 1.00 89.88 1058 PRO A CA 1
ATOM 8113 C C . PRO A 1 1058 ? -31.279 37.500 -6.211 1.00 89.88 1058 PRO A C 1
ATOM 8115 O O . PRO A 1 1058 ? -30.157 37.012 -6.106 1.00 89.88 1058 PRO A O 1
ATOM 8118 N N . GLY A 1 1059 ? -31.543 38.760 -5.861 1.00 88.31 1059 GLY A N 1
ATOM 8119 C CA . GLY A 1 1059 ? -30.541 39.683 -5.307 1.00 88.31 1059 GLY A CA 1
ATOM 8120 C C . GLY A 1 1059 ? -29.666 40.412 -6.336 1.00 88.31 1059 GLY A C 1
ATOM 8121 O O . GLY A 1 1059 ? -28.838 41.230 -5.942 1.00 88.31 1059 GLY A O 1
ATOM 8122 N N . LEU A 1 1060 ? -29.834 40.163 -7.639 1.00 92.81 1060 LEU A N 1
ATOM 8123 C CA . LEU A 1 1060 ? -29.172 40.936 -8.694 1.00 92.81 1060 LEU A CA 1
ATOM 8124 C C . LEU A 1 1060 ? -29.898 42.274 -8.917 1.00 92.81 1060 LEU A C 1
ATOM 8126 O O . LEU A 1 1060 ? -31.091 42.282 -9.212 1.00 92.81 1060 LEU A O 1
ATOM 8130 N N . ASN A 1 1061 ? -29.177 43.392 -8.826 1.00 91.12 1061 ASN A N 1
ATOM 8131 C CA . ASN A 1 1061 ? -29.683 44.729 -9.134 1.00 91.12 1061 ASN A CA 1
ATOM 8132 C C . ASN A 1 1061 ? -28.936 45.316 -10.342 1.00 91.12 1061 ASN A C 1
ATOM 8134 O O . ASN A 1 1061 ? -27.722 45.514 -10.298 1.00 91.12 1061 ASN A O 1
ATOM 8138 N N . LEU A 1 1062 ? -29.677 45.597 -11.418 1.00 91.38 1062 LEU A N 1
ATOM 8139 C CA . LEU A 1 1062 ? -29.160 46.164 -12.670 1.00 91.38 1062 LEU A CA 1
ATOM 8140 C C . LEU A 1 1062 ? -29.832 47.493 -13.043 1.00 91.38 1062 LEU A C 1
ATOM 8142 O O . LEU A 1 1062 ? -29.772 47.908 -14.199 1.00 91.38 1062 LEU A O 1
ATOM 8146 N N . ASP A 1 1063 ? -30.488 48.169 -12.100 1.00 90.56 1063 ASP A N 1
ATOM 8147 C CA . ASP A 1 1063 ? -31.266 49.379 -12.396 1.00 90.56 1063 ASP A CA 1
ATOM 8148 C C . ASP A 1 1063 ? -30.418 50.531 -12.934 1.00 90.56 1063 ASP A C 1
ATOM 8150 O O . ASP A 1 1063 ? -30.885 51.306 -13.764 1.00 90.56 1063 ASP A O 1
ATOM 8154 N N . HIS A 1 1064 ? -29.143 50.599 -12.552 1.00 88.88 1064 HIS A N 1
ATOM 8155 C CA . HIS A 1 1064 ? -28.188 51.576 -13.082 1.00 88.88 1064 HIS A CA 1
ATOM 8156 C C . HIS A 1 1064 ? -27.796 51.334 -14.547 1.00 88.88 1064 HIS A C 1
ATOM 8158 O O . HIS A 1 1064 ? -27.152 52.194 -15.147 1.00 88.88 1064 HIS A O 1
ATOM 8164 N N . LEU A 1 1065 ? -28.142 50.177 -15.123 1.00 87.88 1065 LEU A N 1
ATOM 8165 C CA . LEU A 1 1065 ? -27.905 49.860 -16.534 1.00 87.88 1065 LEU A CA 1
ATOM 8166 C C . LEU A 1 1065 ? -29.122 50.119 -17.429 1.00 87.88 1065 LEU A C 1
ATOM 8168 O O . LEU A 1 1065 ? -28.971 50.047 -18.653 1.00 87.88 1065 LEU A O 1
ATOM 8172 N N . ALA A 1 1066 ? -30.292 50.401 -16.845 1.00 83.25 1066 ALA A N 1
ATOM 8173 C CA . ALA A 1 1066 ? -31.495 50.758 -17.590 1.00 83.25 1066 ALA A CA 1
ATOM 8174 C C . ALA A 1 1066 ? -31.254 52.004 -18.457 1.00 83.25 1066 ALA A C 1
ATOM 8176 O O . ALA A 1 1066 ? -30.517 52.911 -18.060 1.00 83.25 1066 ALA A O 1
ATOM 8177 N N . ALA A 1 1067 ? -31.831 51.991 -19.661 1.00 63.62 1067 ALA A N 1
ATOM 8178 C CA . ALA A 1 1067 ? -31.676 53.053 -20.655 1.00 63.62 1067 ALA A CA 1
ATOM 8179 C C . ALA A 1 1067 ? -32.606 54.244 -20.408 1.00 63.62 1067 ALA A C 1
ATOM 8181 O O . ALA A 1 1067 ? -33.747 54.020 -19.939 1.00 63.62 1067 ALA A O 1
#

InterPro domains:
  IPR010998 Integrase/recombinase, N-terminal [G3DSA:1.10.150.130] (705-837)
  IPR011010 DNA breaking-rejoining enzyme, catalytic core [SSF56349] (707-1037)
  IPR011048 Cytochrome cd1-nitrite reductase-like, haem d1 domain superfamily [SSF51004] (49-405)
  IPR013762 Integrase-like, catalytic domain superfamily [G3DSA:1.10.443.10] (839-1054)
  IPR015943 WD40/YVTN repeat-like-containing domain superfamily [G3DSA:2.130.10.10] (46-258)
  IPR027372 Phytase-like domain [PF13449] (444-540)
  IPR044068 Core-binding (CB) domain [PS51900] (706-816)
  IPR052956 Mesenchyme-associated surface protein [PTHR46928] (19-294)
  IPR055188 Choice-of-anchor I domain [PF22494] (54-296)
  IPR055188 Choice-of-anchor I domain [PF22494] (299-374)

Sequence (1067 aa):
MLLTRLCLTSALALCAQGAMAEMSFNRIASFATVDNMAEADDHGRESSAEIIAASPDGMTLVYTDSPLGVIARIDITDPRAPKPLGTVAMGGEPTAVSVAGPNALVAVNTSESYTAPSGKLVTVDLASGEIRGECDLGGQPDSTAVAPDGSFLAIAIENERDEDAGDGRVGQMPEGWLVKLPLSKGTPDCAALQKIAMTGLAEIAPEDPEPEFVDVNTSGEIAVTMQENNHIVVIGADGSIAAHFPAGSVDLTGIDTTDERGALIFSQEQPGRLREPDGLGWIDDNHFITANEGDMDGGSRGFTVFRKDGTVVYESGPELEYEIVRIGHYPDKRSDAKGVEPEGMEIARFGETTFAFILSERGSIAAVYDVTDPSAPKLRQLLPSGIAPEGVMAIPSRNLLVTANEADLIEDGGARAHVMIYEYQDAPPAYPQLTSAGTETLIGWGALSGLTALDGKLYAVNDSFYGYQPTIFEIDPTQVPARITRAIRVTRAGWPAQKLDLEGIVADGEGGFWLASEGRTDRLVPHALYHVNAEGEIKADQENAVWDHYTASIERDDVERLHRPTEETLEAAKADLIETVQTSEIDLTDPLALLDVTLDYQVLKETSKISAAARSVKLADMRKHLTKGETALIASEVNEYLRANKLIAEPGSPGWLSLARAMMRAEIEALQRTLERDKGDYTGQPHDPLVKPATGARRELAKPGETIMEVFEIFAAENKNGVAQDRINQSRRDVGIFVQMVGASFPISRITKVEVREWKQLLKKYPVKATETKVFAGMNIHQIVKANEKEGKPVIADRTVNRYLSSLSALLSWSEENGYIDRNPVEKMMLKKESSTPTLPYTSDQLNKLFSSPWFAGCQSADEWRNVAKPGNVLIRDHRFWVPLIMLFSSARPGEIGQLAVTDVRELHGHWIMHITTEGDETEEGKSVKTEGSMRVVPVHPELIRFGFLSYHEQRVKEGGSQLFPGAKRNERGQMMADVSREFGRYMTRIGLKEGRGLSLYSFRHGATDALRRAGYLDKEFGFILGHAEPSMTGRYGIMPQGILEQRVELINAIAYPGLNLDHLAA

Secondary structure (DSSP, 8-state):
--SSSSSHHHHTTS-----PPPPEEEEEEEEEGGGGS-TTS-TTS-----SEEE-TTSSEEEEEETTTTEEEEEE-SSTTS-EEEEEEE-SSEEEEEEEETTEEEEEEE--SSTTS--EEEEEEETTT--EEEEEE-SS-EEEEEE-TTSSEEEEEE-----SSSTTS-S--SSPPEEEEEEEETTEE-GGG-EEEE-TTS-SSSTT------EEE-TTS-EEEEETTTTEEEEE-TTSSEEEEEE--EEEEEEE-----SS-----EEEEEEE-----EEESSSSEEEEE---SSS---SSEEEEETTS-EEEE-TTHHHHHHHHTT---GGG-TTTTT-EEEEEEEEETTEEEEEEEETTTTEEEEEE-SSTTS-EEEEEEE--SSEEEEEEEGGGTEEEEEE---GGGGT-PPPEEEEEEEESS-----SEE-TT-SS------EEEEEEETTEEEEEE-GGGTTS-EEEEEETTSSSEEEEEEEE-EETTEE--S--EEEEEE-SSS-EEEEE---GGGT---EEEEE-TT-BB-HHHHHHHHHHHHHHHHHHHHHHHTSPPHHHHHHHHHHHHHHHHHS---TT-HHHHHHHHHHHHHHHHHHHHHHHHHHHHHHHHHHHHHHT--TTTHHHHHHHHHHHT----TTSHHHHHHHHHHHHHHHHHHHHHHHHTTT-------STTSS--SSPPPP-PPTT-BHHHHHHHHHHHTTTTS-HHHHHHHHHHHHHHHHHH-TT-BGGG--HHHHHHHHHHHHTPBTTGGG-GGGTT--HHHHHHHHHHH-PPBPPHHHHHHHHHHHHHHHHHHHHTTSSSS-TTTT-SPP--S----PPPPHHHHHHHHTSHHHH-BS-SS-TTTTTSB-SB---SHHHHHHHHHHHH---HHHHHT-BGGGEEEETTEEEEEE-SSSSPPTT----SSGGG-EEEEPPHHHHHTTHHHHHHHHHHHT-SBS-TT--B-TTS-BTHHHHHHHHHHHHHTTS-SSSS--TTHHHHHHHHHHHHTT--HHHHHHHHT-SPP-HHHHH----HHHHHHHHHHHHT---TT---GGG--